Protein AF-A0A409Y3K3-F1 (afdb_monomer)

Solvent-accessible surface area (backbone atoms only — not comparable to full-atom values): 40821 Å² total; per-residue (Å²): 129,83,80,84,53,81,89,72,61,56,69,70,57,53,51,50,50,49,54,48,53,47,65,74,46,50,83,84,56,64,75,72,72,73,74,50,78,88,40,76,75,41,45,64,67,58,54,84,69,38,72,44,53,59,54,38,69,73,40,72,68,48,31,65,56,51,54,76,37,32,88,58,52,40,52,47,70,42,51,42,77,47,84,57,74,94,55,60,61,53,69,55,25,34,58,59,86,58,97,60,80,57,60,25,32,41,40,38,32,43,78,65,89,50,73,89,77,52,61,64,71,54,38,29,51,43,42,48,54,52,47,67,62,42,60,88,49,43,63,40,23,40,29,43,37,36,49,34,56,45,44,71,36,56,80,68,62,56,69,56,46,77,61,40,22,55,57,23,29,35,44,32,45,47,45,74,39,68,68,68,61,70,84,82,50,75,70,48,78,82,48,89,55,52,72,91,82,60,44,43,42,45,42,37,37,43,33,29,24,43,59,52,47,47,56,42,41,48,31,38,80,55,49,44,48,67,64,62,77,29,62,94,76,48,28,35,40,34,38,27,40,29,67,27,37,89,67,81,80,58,20,63,65,54,52,48,58,43,50,35,46,45,79,62,48,32,31,45,36,41,29,46,33,36,53,75,56,81,56,83,91,62,99,80,66,73,66,48,74,55,43,83,54,36,78,56,21,33,42,36,40,29,45,32,37,45,53,38,54,46,38,55,30,64,32,31,37,91,71,76,68,92,34,50,27,43,31,40,36,40,25,50,23,47,48,53,75,46,74,37,57,76,50,32,44,30,36,39,39,33,45,37,46,50,50,82,56,7,55,21,62,45,29,45,35,57,58,49,48,24,37,28,39,36,41,30,47,22,59,18,54,12,40,59,30,40,51,55,56,46,33,72,36,81,84,71,89,86,62,64,90,87,74,78,72,94,62,84,37,35,46,51,49,79,52,76,44,79,46,81,39,81,55,74,49,51,50,73,64,42,51,49,52,27,52,51,45,55,52,50,55,55,50,58,56,48,49,44,90,88,55,87,94,39,56,76,74,46,79,56,77,40,38,40,33,26,50,51,97,46,91,58,35,30,38,42,34,38,25,14,34,41,66,57,96,92,32,64,38,69,54,52,28,81,62,43,11,29,53,44,39,51,38,19,56,52,42,52,66,73,49,42,92,79,49,52,58,30,77,72,47,59,57,51,88,79,47,61,72,90,56,40,82,44,39,94,81,36,69,61,15,34,36,38,25,52,58,54,53,68,51,72,42,35,46,24,38,32,38,30,34,47,70,71,43,35,57,38,29,77,73,70,44,21,45,48,82,42,83,51,78,86,89,75,47,40,49,28,74,46,99,59,71,44,73,48,33,23,45,56,52,61,98,90,59,74,63,44,78,33,31,61,70,55,49,24,70,73,67,34,58,72,57,36,53,53,50,52,53,49,44,52,51,52,48,52,56,49,31,55,52,32,45,77,46,48,25,39,52,34,34,38,45,43,40,40,20,37,35,68,24,94,90,41,70,92,41,73,35,76,27,41,37,88,68,39,83,24,48,89,44,22,42,37,26,54,48,75,86,66,61,63,64,41,90,74,71,52,44,25,62,54,62,59,50,56,45,40,48,73,75,61,61,53,95,86,32,73,33,9,95,84,48,45,81,88,65,33,43,75,73,54,69,69,55,36,50,56,50,40,51,31,45,52,47,52,46,50,44,73,72,108

Foldseek 3Di:
DPPPDPVPDDLVVVLVVVVVVCVVVPLVPDPPPQPCLPDPVSVLPRCVPDPPAVQLVPDVSSVVSVLQPLSRAQEEEAALLDDCVSPLCNLVSQVPPDPDRRAHEYYYEHNDPDPVSDDPVSLLVSLVSSCVSCLVVLLRYQYYEYEYAEQVSWDQCVSSQLSLNANHAYYATDHNAYPDDVVVPPQLLPPAADDPDGAHQNYAEYHHELVSLLSNCSSHPQLLCRHPNHDLPAHAYEYEHDEAEPDDRSHPVNVLVSQLSHQSHQEYEYYNYHYPDAADPDPDAAARLSHQQHAQHAYEYENYEQRSQVNVLVRHDLDRDPREHAEYEYYQYQADQRLRDDAYQEYYYYQHDADQLLVRVLSVQLNYAHQEYEHEQHQNPALNNLVQQLAQDDDDDPDPPLVPFDASAGSHPNHNYYHYYNHDHYDPVSVVVSVVSVVVSVQVLQQDPRLPLWAFPDDDQFWTWTDDPDPFKIKIFGGQWDDDPNFIFPTGQPCLLLLLLLVQVVLCVVCCVLFHAFFDDLPLVPDDPSSVSSCVSGHSRMTMTTDFAWDQKWFKKFQFQEDPNVVVCVVPCDQLNHHHDPPFFHRHGGPAIDTWMWGRDPDPDDTGTHHLVVSCVRRPVVVSVVSNVSSRVSQVVLQVLLVVLQKGFGMFIWIKGWDQDPVHSVDTGIHTYDGPDALAGTWIAGNPPDDTHDDGDTLHCVLVVVVCVVLPDDPQLSCEPVNDHPPGHHDDPVSSVVNNVSSVVSSVSNVD

Organism: NCBI:txid231916

Structure (mmCIF, N/CA/C/O backbone):
data_AF-A0A409Y3K3-F1
#
_entry.id   AF-A0A409Y3K3-F1
#
loop_
_atom_site.group_PDB
_atom_site.id
_atom_site.type_symbol
_atom_site.label_atom_id
_atom_site.label_alt_id
_atom_site.label_comp_id
_atom_site.label_asym_id
_atom_site.label_entity_id
_atom_site.label_seq_id
_atom_site.pdbx_PDB_ins_code
_atom_site.Cartn_x
_atom_site.Cartn_y
_atom_site.Cartn_z
_atom_site.occupancy
_atom_site.B_iso_or_equiv
_atom_site.auth_seq_id
_atom_site.auth_comp_id
_atom_site.auth_asym_id
_atom_site.auth_atom_id
_atom_site.pdbx_PDB_model_num
ATOM 1 N N . MET A 1 1 ? 25.672 -47.780 -44.763 1.00 42.53 1 MET A N 1
ATOM 2 C CA . MET A 1 1 ? 25.012 -46.919 -45.765 1.00 42.53 1 MET A CA 1
ATOM 3 C C . MET A 1 1 ? 25.611 -45.533 -45.629 1.00 42.53 1 MET A C 1
ATOM 5 O O . MET A 1 1 ? 25.751 -45.110 -44.486 1.00 42.53 1 MET A O 1
ATOM 9 N N . PRO A 1 2 ? 26.041 -44.869 -46.715 1.00 44.44 2 PRO A N 1
ATOM 10 C CA . PRO A 1 2 ? 26.467 -43.479 -46.614 1.00 44.44 2 PRO A CA 1
ATOM 11 C C . PRO A 1 2 ? 25.281 -42.668 -46.086 1.00 44.44 2 PRO A C 1
ATOM 13 O O . PRO A 1 2 ? 24.140 -42.919 -46.481 1.00 44.44 2 PRO A O 1
ATOM 16 N N . SER A 1 3 ? 25.534 -41.775 -45.134 1.00 44.09 3 SER A N 1
ATOM 17 C CA . SER A 1 3 ? 24.521 -40.875 -44.597 1.00 44.09 3 SER A CA 1
ATOM 18 C C . SER A 1 3 ? 23.882 -40.118 -45.761 1.00 44.09 3 SER A C 1
ATOM 20 O O . SER A 1 3 ? 24.548 -39.357 -46.461 1.00 44.09 3 SER A O 1
ATOM 22 N N . LEU A 1 4 ? 22.593 -40.364 -46.007 1.00 53.19 4 LEU A N 1
ATOM 23 C CA . LEU A 1 4 ? 21.789 -39.550 -46.912 1.00 53.19 4 LEU A CA 1
ATOM 24 C C . LEU A 1 4 ? 21.756 -38.138 -46.324 1.00 53.19 4 LEU A C 1
ATOM 26 O O . LEU A 1 4 ? 20.989 -37.848 -45.410 1.00 53.19 4 LEU A O 1
ATOM 30 N N . SER A 1 5 ? 22.664 -37.284 -46.789 1.00 63.22 5 SER A N 1
ATOM 31 C CA . SER A 1 5 ? 22.636 -35.865 -46.464 1.00 63.22 5 SER A CA 1
ATOM 32 C C . SER A 1 5 ? 21.425 -35.252 -47.154 1.00 63.22 5 SER A C 1
ATOM 34 O O . SER A 1 5 ? 21.192 -35.520 -48.336 1.00 63.22 5 SER A O 1
ATOM 36 N N . LEU A 1 6 ? 20.683 -34.421 -46.415 1.00 64.62 6 LEU A N 1
ATOM 37 C CA . LEU A 1 6 ? 19.467 -33.746 -46.875 1.00 64.62 6 LEU A CA 1
ATOM 38 C C . LEU A 1 6 ? 19.661 -33.053 -48.235 1.00 64.62 6 LEU A C 1
ATOM 40 O O . LEU A 1 6 ? 18.722 -32.967 -49.006 1.00 64.62 6 LEU A O 1
ATOM 44 N N . ASN A 1 7 ? 20.890 -32.630 -48.549 1.00 65.75 7 ASN A N 1
ATOM 45 C CA . ASN A 1 7 ? 21.265 -31.944 -49.787 1.00 65.75 7 ASN A CA 1
ATOM 46 C C . ASN A 1 7 ? 21.254 -32.825 -51.054 1.00 65.75 7 ASN A C 1
ATOM 48 O O . ASN A 1 7 ? 21.483 -32.303 -52.140 1.00 65.75 7 ASN A O 1
ATOM 52 N N . HIS A 1 8 ? 21.047 -34.142 -50.934 1.00 73.75 8 HIS A N 1
ATOM 53 C CA . HIS A 1 8 ? 21.027 -35.079 -52.069 1.00 73.75 8 HIS A CA 1
ATOM 54 C C . HIS A 1 8 ? 19.614 -35.545 -52.449 1.00 73.75 8 HIS A C 1
ATOM 56 O O . HIS A 1 8 ? 19.475 -36.412 -53.314 1.00 73.75 8 HIS A O 1
ATOM 62 N N . LEU A 1 9 ? 18.569 -35.031 -51.790 1.00 77.94 9 LEU A N 1
ATOM 63 C CA . LEU A 1 9 ? 17.196 -35.357 -52.163 1.00 77.94 9 LEU A CA 1
ATOM 64 C C . LEU A 1 9 ? 16.811 -34.623 -53.468 1.00 77.94 9 LEU A C 1
ATOM 66 O O . LEU A 1 9 ? 17.315 -33.530 -53.728 1.00 77.94 9 LEU A O 1
ATOM 70 N N . PRO A 1 10 ? 15.920 -35.193 -54.302 1.00 82.81 10 PRO A N 1
ATOM 71 C CA . PRO A 1 10 ? 15.395 -34.503 -55.480 1.00 82.81 10 PRO A CA 1
ATOM 72 C C . PRO A 1 10 ? 14.649 -33.215 -55.109 1.00 82.81 10 PRO A C 1
ATOM 74 O O . PRO A 1 10 ? 13.997 -33.150 -54.062 1.00 82.81 10 PRO A O 1
ATOM 77 N N . THR A 1 11 ? 14.693 -32.209 -55.983 1.00 81.19 11 THR A N 1
ATOM 78 C CA . THR A 1 11 ? 14.026 -30.910 -55.791 1.00 81.19 11 THR A CA 1
ATOM 79 C C . THR A 1 11 ? 12.529 -31.057 -55.513 1.00 81.19 11 THR A C 1
ATOM 81 O O . THR A 1 11 ? 11.990 -30.347 -54.667 1.00 81.19 11 THR A O 1
ATOM 84 N N . GLU A 1 12 ? 11.863 -32.021 -56.151 1.00 82.88 12 GLU A N 1
ATOM 85 C CA . GLU A 1 12 ? 10.442 -32.314 -55.943 1.00 82.88 12 GLU A CA 1
ATOM 86 C C . GLU A 1 12 ? 10.166 -32.771 -54.508 1.00 82.88 12 GLU A C 1
ATOM 88 O O . GLU A 1 12 ? 9.163 -32.388 -53.911 1.00 82.88 12 GLU A O 1
ATOM 93 N N . LEU A 1 13 ? 11.075 -33.554 -53.920 1.00 82.38 13 LEU A N 1
ATOM 94 C CA . LEU A 1 13 ? 10.933 -34.016 -52.544 1.00 82.38 13 LEU A CA 1
ATOM 95 C C . LEU A 1 13 ? 11.189 -32.878 -51.549 1.00 82.38 13 LEU A C 1
ATOM 97 O O . LEU A 1 13 ? 10.484 -32.785 -50.549 1.00 82.38 13 LEU A O 1
ATOM 101 N N . HIS A 1 14 ? 12.133 -31.979 -51.837 1.00 81.94 14 HIS A N 1
ATOM 102 C CA . HIS A 1 14 ? 12.327 -30.757 -51.050 1.00 81.94 14 HIS A CA 1
ATOM 103 C C . HIS A 1 14 ? 11.099 -29.837 -51.086 1.00 81.94 14 HIS A C 1
ATOM 105 O O . HIS A 1 14 ? 10.678 -29.352 -50.037 1.00 81.94 14 HIS A O 1
ATOM 111 N N . ALA A 1 15 ? 10.490 -29.646 -52.260 1.00 80.19 15 ALA A N 1
ATOM 112 C CA . ALA A 1 15 ? 9.251 -28.882 -52.405 1.00 80.19 15 ALA A CA 1
ATOM 113 C C . ALA A 1 15 ? 8.093 -29.522 -51.620 1.00 80.19 15 ALA A C 1
ATOM 115 O O . ALA A 1 15 ? 7.385 -28.828 -50.898 1.00 80.19 15 ALA A O 1
ATOM 116 N N . LEU A 1 16 ? 7.952 -30.852 -51.669 1.00 81.56 16 LEU A N 1
ATOM 117 C CA . LEU A 1 16 ? 6.947 -31.574 -50.881 1.00 81.56 16 LEU A CA 1
ATOM 118 C C . LEU A 1 16 ? 7.187 -31.469 -49.369 1.00 81.56 16 LEU A C 1
ATOM 120 O O . LEU A 1 16 ? 6.228 -31.349 -48.612 1.00 81.56 16 LEU A O 1
ATOM 124 N N . ILE A 1 17 ? 8.446 -31.499 -48.914 1.00 79.44 17 ILE A N 1
ATOM 125 C CA . ILE A 1 17 ? 8.792 -31.273 -47.501 1.00 79.44 17 ILE A CA 1
ATOM 126 C C . ILE A 1 17 ? 8.396 -29.853 -47.089 1.00 79.44 17 ILE A C 1
ATOM 128 O O . ILE A 1 17 ? 7.808 -29.678 -46.025 1.00 79.44 17 ILE A O 1
ATOM 132 N N . LEU A 1 18 ? 8.682 -28.853 -47.927 1.00 78.19 18 LEU A N 1
ATOM 133 C CA . LEU A 1 18 ? 8.291 -27.467 -47.682 1.00 78.19 18 LEU A CA 1
ATOM 134 C C . LEU A 1 18 ? 6.769 -27.326 -47.584 1.00 78.19 18 LEU A C 1
ATOM 136 O O . LEU A 1 18 ? 6.269 -26.826 -46.581 1.00 78.19 18 LEU A O 1
ATOM 140 N N . ASP A 1 19 ? 6.035 -27.827 -48.577 1.00 75.62 19 ASP A N 1
ATOM 141 C CA . ASP A 1 19 ? 4.573 -27.782 -48.610 1.00 75.62 19 ASP A CA 1
ATOM 142 C C . ASP A 1 19 ? 3.967 -28.539 -47.412 1.00 75.62 19 ASP A C 1
ATOM 144 O O . ASP A 1 19 ? 2.992 -28.086 -46.815 1.00 75.62 19 ASP A O 1
ATOM 148 N N . PHE A 1 20 ? 4.573 -29.656 -46.989 1.00 75.38 20 PHE A N 1
ATOM 149 C CA . PHE A 1 20 ? 4.175 -30.383 -45.782 1.00 75.38 20 PHE A CA 1
ATOM 150 C C . PHE A 1 20 ? 4.400 -29.555 -44.511 1.00 75.38 20 PHE A C 1
ATOM 152 O O . PHE A 1 20 ? 3.486 -29.448 -43.688 1.00 75.38 20 PHE A O 1
ATOM 159 N N . LEU A 1 21 ? 5.575 -28.937 -44.356 1.00 70.12 21 LEU A N 1
ATOM 160 C CA . LEU A 1 21 ? 5.885 -28.068 -43.219 1.00 70.12 21 LEU A CA 1
ATOM 161 C C . LEU A 1 21 ? 4.914 -26.885 -43.159 1.00 70.12 21 LEU A C 1
ATOM 163 O O . LEU A 1 21 ? 4.359 -26.624 -42.090 1.00 70.12 21 LEU A O 1
ATOM 167 N N . LEU A 1 22 ? 4.632 -26.251 -44.300 1.00 67.94 22 LEU A N 1
ATOM 168 C CA . LEU A 1 22 ? 3.645 -25.176 -44.443 1.00 67.94 22 LEU A CA 1
ATOM 169 C C . LEU A 1 22 ? 2.212 -25.661 -44.171 1.00 67.94 22 LEU A C 1
ATOM 171 O O . LEU A 1 22 ? 1.429 -24.960 -43.545 1.00 67.94 22 LEU A O 1
ATOM 175 N N . SER A 1 23 ? 1.848 -26.887 -44.556 1.00 65.44 23 SER A N 1
ATOM 176 C CA . SER A 1 23 ? 0.522 -27.449 -44.250 1.00 65.44 23 SER A CA 1
ATOM 177 C C . SER A 1 23 ? 0.335 -27.764 -42.759 1.00 65.44 23 SER A C 1
ATOM 179 O O . SER A 1 23 ? -0.767 -27.632 -42.222 1.00 65.44 23 SER A O 1
ATOM 181 N N . CYS A 1 24 ? 1.419 -28.133 -42.066 1.00 58.91 24 CYS A N 1
ATOM 182 C CA . CYS A 1 24 ? 1.435 -28.348 -40.619 1.00 58.91 24 CYS A CA 1
ATOM 183 C C . CYS A 1 24 ? 1.447 -27.019 -39.844 1.00 58.91 24 CYS A C 1
ATOM 185 O O . CYS A 1 24 ? 0.931 -26.937 -38.725 1.00 58.91 24 CYS A O 1
ATOM 187 N N . SER A 1 25 ? 2.006 -25.965 -40.441 1.00 55.31 25 SER A N 1
ATOM 188 C CA . SER A 1 25 ? 2.008 -24.604 -39.911 1.00 55.31 25 SER A CA 1
ATOM 189 C C . SER A 1 25 ? 0.880 -23.796 -40.550 1.00 55.31 25 SER A C 1
ATOM 191 O O . SER A 1 25 ? 1.074 -23.091 -41.521 1.00 55.31 25 SER A O 1
ATOM 193 N N . ASN A 1 26 ? -0.334 -23.917 -39.995 1.00 45.22 26 ASN A N 1
ATOM 194 C CA . ASN A 1 26 ? -1.545 -23.222 -40.458 1.00 45.22 26 ASN A CA 1
ATOM 195 C C . ASN A 1 26 ? -1.229 -21.801 -40.994 1.00 45.22 26 ASN A C 1
ATOM 197 O O . ASN A 1 26 ? -0.916 -20.940 -40.179 1.00 45.22 26 ASN A O 1
ATOM 201 N N . PRO A 1 27 ? -1.342 -21.514 -42.303 1.00 43.38 27 PRO A N 1
ATOM 202 C CA . PRO A 1 27 ? -0.919 -20.231 -42.883 1.00 43.38 27 PRO A CA 1
ATOM 203 C C . PRO A 1 27 ? -1.756 -19.034 -42.395 1.00 43.38 27 PRO A C 1
ATOM 205 O O . PRO A 1 27 ? -1.387 -17.882 -42.595 1.00 43.38 27 PRO A O 1
ATOM 208 N N . ARG A 1 28 ? -2.883 -19.287 -41.704 1.00 39.78 28 ARG A N 1
ATOM 209 C CA . ARG A 1 28 ? -3.653 -18.268 -40.963 1.00 39.78 28 ARG A CA 1
ATOM 210 C C . ARG A 1 28 ? -3.208 -18.076 -39.513 1.00 39.78 28 ARG A C 1
ATOM 212 O O . ARG A 1 28 ? -3.584 -17.081 -38.893 1.00 39.78 28 ARG A O 1
ATOM 219 N N . ARG A 1 29 ? -2.423 -18.993 -38.940 1.00 41.34 29 ARG A N 1
ATOM 220 C CA . ARG A 1 29 ? -1.606 -18.667 -37.770 1.00 41.34 29 ARG A CA 1
ATOM 221 C C . ARG A 1 29 ? -0.485 -17.796 -38.311 1.00 41.34 29 ARG A C 1
ATOM 223 O O . ARG A 1 29 ? 0.506 -18.321 -38.803 1.00 41.34 29 ARG A O 1
ATOM 230 N N . LYS A 1 30 ? -0.657 -16.474 -38.196 1.00 40.06 30 LYS A N 1
ATOM 231 C CA . LYS A 1 30 ? 0.473 -15.540 -38.141 1.00 40.06 30 LYS A CA 1
ATOM 232 C C . LYS A 1 30 ? 1.592 -16.261 -37.388 1.00 40.06 30 LYS A C 1
ATOM 234 O O . LYS A 1 30 ? 1.316 -16.753 -36.282 1.00 40.06 30 LYS A O 1
ATOM 239 N N . ALA A 1 31 ? 2.782 -16.403 -37.984 1.00 40.97 31 ALA A N 1
ATOM 240 C CA . ALA A 1 31 ? 3.971 -16.743 -37.211 1.00 40.97 31 ALA A CA 1
ATOM 241 C C . ALA A 1 31 ? 3.870 -15.920 -35.925 1.00 40.97 31 ALA A C 1
ATOM 243 O O . ALA A 1 31 ? 3.557 -14.726 -35.996 1.00 40.97 31 ALA A O 1
ATOM 244 N N . ARG A 1 32 ? 3.903 -16.586 -34.759 1.00 37.34 32 ARG A N 1
ATOM 245 C CA . ARG A 1 32 ? 3.738 -15.866 -33.492 1.00 37.34 32 ARG A CA 1
ATOM 246 C C . ARG A 1 32 ? 4.711 -14.684 -33.562 1.00 37.34 32 ARG A C 1
ATOM 248 O O . ARG A 1 32 ? 5.857 -14.936 -33.940 1.00 37.34 32 ARG A O 1
ATOM 255 N N . PRO A 1 33 ? 4.272 -13.443 -33.268 1.00 41.94 33 PRO A N 1
ATOM 256 C CA . PRO A 1 33 ? 5.201 -12.326 -33.143 1.00 41.94 33 PRO A CA 1
ATOM 257 C C . PRO A 1 33 ? 6.388 -12.821 -32.326 1.00 41.94 33 PRO A C 1
ATOM 259 O O . PRO A 1 33 ? 6.156 -13.546 -31.348 1.00 41.94 33 PRO A O 1
ATOM 262 N N . ILE A 1 34 ? 7.620 -12.530 -32.753 1.00 46.00 34 ILE A N 1
ATOM 263 C CA . ILE A 1 34 ? 8.799 -12.953 -31.993 1.00 46.00 34 ILE A CA 1
ATOM 264 C C . ILE A 1 34 ? 8.585 -12.435 -30.567 1.00 46.00 34 ILE A C 1
ATOM 266 O O . ILE A 1 34 ? 8.429 -11.233 -30.342 1.00 46.00 34 ILE A O 1
ATOM 270 N N . VAL A 1 35 ? 8.415 -13.365 -29.625 1.00 34.09 35 VAL A N 1
ATOM 271 C CA . VAL A 1 35 ? 8.079 -13.035 -28.240 1.00 34.09 35 VAL A CA 1
ATOM 272 C C . VAL A 1 35 ? 9.281 -12.281 -27.677 1.00 34.09 35 VAL A C 1
ATOM 274 O O . VAL A 1 35 ? 10.381 -12.824 -27.706 1.00 34.09 35 VAL A O 1
ATOM 277 N N . GLY A 1 36 ? 9.078 -11.046 -27.208 1.00 42.09 36 GLY A N 1
ATOM 278 C CA . GLY A 1 36 ? 10.137 -10.274 -26.545 1.00 42.09 36 GLY A CA 1
ATOM 279 C C . GLY A 1 36 ? 11.054 -9.449 -27.455 1.00 42.09 36 GLY A C 1
ATOM 280 O O . GLY A 1 36 ? 12.228 -9.288 -27.133 1.00 42.09 36 GLY A O 1
ATOM 281 N N . PHE A 1 37 ? 10.536 -8.896 -28.561 1.00 43.69 37 PHE A N 1
ATOM 282 C CA . PHE A 1 37 ? 11.278 -8.043 -29.517 1.00 43.69 37 PHE A CA 1
ATOM 283 C C . PHE A 1 37 ? 12.091 -6.888 -28.882 1.00 43.69 37 PHE A C 1
ATOM 285 O O . PHE A 1 37 ? 13.056 -6.414 -29.471 1.00 43.69 37 PHE A O 1
ATOM 292 N N . THR A 1 38 ? 11.748 -6.470 -27.662 1.00 43.38 38 THR A N 1
ATOM 293 C CA . THR A 1 38 ? 12.302 -5.288 -26.984 1.00 43.38 38 THR A CA 1
ATOM 294 C C . THR A 1 38 ? 13.442 -5.599 -26.000 1.00 43.38 38 THR A C 1
ATOM 296 O O . THR A 1 38 ? 14.161 -4.689 -25.565 1.00 43.38 38 THR A O 1
ATOM 299 N N . HIS A 1 39 ? 13.657 -6.877 -25.651 1.00 48.59 39 HIS A N 1
ATOM 300 C CA . HIS A 1 39 ? 14.691 -7.304 -24.703 1.00 48.59 39 HIS A CA 1
ATOM 301 C C . HIS A 1 39 ? 15.810 -8.081 -25.416 1.00 48.59 39 HIS A C 1
ATOM 303 O O . HIS A 1 39 ? 15.656 -9.241 -25.791 1.00 48.59 39 HIS A O 1
ATOM 309 N N . ARG A 1 40 ? 16.985 -7.450 -25.533 1.00 53.19 40 ARG A N 1
ATOM 310 C CA . ARG A 1 40 ? 18.200 -7.934 -26.227 1.00 53.19 40 ARG A CA 1
ATOM 311 C C . ARG A 1 40 ? 18.575 -9.413 -25.986 1.00 53.19 40 ARG A C 1
ATOM 313 O O . ARG A 1 40 ? 19.065 -10.083 -26.890 1.00 53.19 40 ARG A O 1
ATOM 320 N N . SER A 1 41 ? 18.326 -9.964 -24.793 1.00 46.88 41 SER A N 1
ATOM 321 C CA . SER A 1 41 ? 18.582 -11.386 -24.478 1.00 46.88 41 SER A CA 1
ATOM 322 C C . SER A 1 41 ? 17.590 -12.362 -25.132 1.00 46.88 41 SER A C 1
ATOM 324 O O . SER A 1 41 ? 17.944 -13.499 -25.453 1.00 46.88 41 SER A O 1
ATOM 326 N N . GLU A 1 42 ? 16.345 -11.936 -25.339 1.00 48.25 42 GLU A N 1
ATOM 327 C CA . GLU A 1 42 ? 15.283 -12.736 -25.964 1.00 48.25 42 GLU A CA 1
ATOM 328 C C . GLU A 1 42 ? 15.341 -12.643 -27.497 1.00 48.25 42 GLU A C 1
ATOM 330 O O . GLU A 1 42 ? 15.137 -13.651 -28.182 1.00 48.25 42 GLU A O 1
ATOM 335 N N . VAL A 1 43 ? 15.750 -11.482 -28.032 1.00 55.84 43 VAL A N 1
ATOM 336 C CA . VAL A 1 43 ? 16.008 -11.275 -29.471 1.00 55.84 43 VAL A CA 1
ATOM 337 C C . VAL A 1 43 ? 17.060 -12.263 -29.981 1.00 55.84 43 VAL A C 1
ATOM 339 O O . VAL A 1 43 ? 16.847 -12.933 -30.986 1.00 55.84 43 VAL A O 1
ATOM 342 N N . ARG A 1 44 ? 18.175 -12.449 -29.266 1.00 54.38 44 ARG A N 1
ATOM 343 C CA . ARG A 1 44 ? 19.259 -13.354 -29.701 1.00 54.38 44 ARG A CA 1
ATOM 344 C C . ARG A 1 44 ? 18.920 -14.846 -29.581 1.00 54.38 44 ARG A C 1
ATOM 346 O O . ARG A 1 44 ? 19.353 -15.646 -30.405 1.00 54.38 44 ARG A O 1
ATOM 353 N N . SER A 1 45 ? 18.145 -15.241 -28.569 1.00 50.75 45 SER A N 1
ATOM 354 C CA . SER A 1 45 ? 17.860 -16.660 -28.290 1.00 50.75 45 SER A CA 1
ATOM 355 C C . SER A 1 45 ? 16.750 -17.251 -29.167 1.00 50.75 45 SER A C 1
ATOM 357 O O . SER A 1 45 ? 16.821 -18.424 -29.530 1.00 50.75 45 SER A O 1
ATOM 359 N N . SER A 1 46 ? 15.753 -16.455 -29.559 1.00 53.56 46 SER A N 1
ATOM 360 C CA . SER A 1 46 ? 14.616 -16.907 -30.378 1.00 53.56 46 SER A CA 1
ATOM 361 C C . SER A 1 46 ? 14.897 -16.909 -31.892 1.00 53.56 46 SER A C 1
ATOM 363 O O . SER A 1 46 ? 14.360 -17.742 -32.628 1.00 53.56 46 SER A O 1
ATOM 365 N N . THR A 1 47 ? 15.779 -16.029 -32.372 1.00 58.62 47 THR A N 1
ATOM 366 C CA . THR A 1 47 ? 15.996 -15.746 -33.808 1.00 58.62 47 THR A CA 1
ATOM 367 C C . THR A 1 47 ? 16.864 -16.769 -34.532 1.00 58.62 47 THR A C 1
ATOM 369 O O . THR A 1 47 ? 16.642 -17.024 -35.716 1.00 58.62 47 THR A O 1
ATOM 372 N N . SER A 1 48 ? 17.747 -17.465 -33.808 1.00 53.34 48 SER A N 1
ATOM 373 C CA . SER A 1 48 ? 18.511 -18.623 -34.303 1.00 53.34 48 SER A CA 1
ATOM 374 C C . SER A 1 48 ? 17.636 -19.809 -34.737 1.00 53.34 48 SER A C 1
ATOM 376 O O . SER A 1 48 ? 18.149 -20.776 -35.295 1.00 53.34 48 SER A O 1
ATOM 378 N N . SER A 1 49 ? 16.314 -19.741 -34.532 1.00 58.03 49 SER A N 1
ATOM 379 C CA . SER A 1 49 ? 15.328 -20.741 -34.960 1.00 58.03 49 SER A CA 1
ATOM 380 C C . SER A 1 49 ? 14.351 -20.245 -36.039 1.00 58.03 49 SER A C 1
ATOM 382 O O . SER A 1 49 ? 13.457 -20.992 -36.438 1.00 58.03 49 SER A O 1
ATOM 384 N N . SER A 1 50 ? 14.522 -19.015 -36.547 1.00 65.62 50 SER A N 1
ATOM 385 C CA . SER A 1 50 ? 13.557 -18.392 -37.456 1.00 65.62 50 SER A CA 1
ATOM 386 C C . SER A 1 50 ? 13.546 -19.048 -38.843 1.00 65.62 50 SER A C 1
ATOM 388 O O . SER A 1 50 ? 14.532 -19.052 -39.587 1.00 65.62 50 SER A O 1
ATOM 390 N N . PHE A 1 51 ? 12.399 -19.617 -39.196 1.00 65.75 51 PHE A N 1
ATOM 391 C CA . PHE A 1 51 ? 12.055 -19.993 -40.562 1.00 65.75 51 PHE A CA 1
ATOM 392 C C . PHE A 1 51 ? 11.405 -18.777 -41.244 1.00 65.75 51 PHE A C 1
ATOM 394 O O . PHE A 1 51 ? 10.561 -18.148 -40.609 1.00 65.75 51 PHE A O 1
ATOM 401 N N . PRO A 1 52 ? 11.731 -18.443 -42.508 1.00 72.31 52 PRO A N 1
ATOM 402 C CA . PRO A 1 52 ? 12.528 -19.200 -43.486 1.00 72.31 52 PRO A CA 1
ATOM 403 C C . PRO A 1 52 ? 14.043 -18.919 -43.479 1.00 72.31 52 PRO A C 1
ATOM 405 O O . PRO A 1 52 ? 14.766 -19.598 -44.209 1.00 72.31 52 PRO A O 1
ATOM 408 N N . TYR A 1 53 ? 14.541 -17.981 -42.662 1.00 76.00 53 TYR A N 1
ATOM 409 C CA . TYR A 1 53 ? 15.956 -17.564 -42.633 1.00 76.00 53 TYR A CA 1
ATOM 410 C C . TYR A 1 53 ? 16.934 -18.749 -42.574 1.00 76.00 53 TYR A C 1
ATOM 412 O O . TYR A 1 53 ? 17.749 -18.940 -43.479 1.00 76.00 53 TYR A O 1
ATOM 420 N N . ASN A 1 54 ? 16.791 -19.615 -41.569 1.00 75.81 54 ASN A N 1
ATOM 421 C CA . ASN A 1 54 ? 17.671 -20.773 -41.410 1.00 75.81 54 ASN A CA 1
ATOM 422 C C . ASN A 1 54 ? 17.571 -21.767 -42.569 1.00 75.81 54 ASN A C 1
ATOM 424 O O . ASN A 1 54 ? 18.578 -22.343 -42.973 1.00 75.81 54 ASN A O 1
ATOM 428 N N . ALA A 1 55 ? 16.367 -21.973 -43.111 1.00 76.38 55 ALA A N 1
ATOM 429 C CA . ALA A 1 55 ? 16.151 -22.896 -44.220 1.00 76.38 55 ALA A CA 1
ATOM 430 C C . ALA A 1 55 ? 16.856 -22.396 -45.489 1.00 76.38 55 ALA A C 1
ATOM 432 O O . ALA A 1 55 ? 17.557 -23.168 -46.144 1.00 76.38 55 ALA A O 1
ATOM 433 N N . ALA A 1 56 ? 16.750 -21.101 -45.790 1.00 79.19 56 ALA A N 1
ATOM 434 C CA . ALA A 1 56 ? 17.418 -20.486 -46.933 1.00 79.19 56 ALA A CA 1
ATOM 435 C C . ALA A 1 56 ? 18.953 -20.461 -46.795 1.00 79.19 56 ALA A C 1
ATOM 437 O O . ALA A 1 56 ? 19.654 -20.526 -47.805 1.00 79.19 56 ALA A O 1
ATOM 438 N N . LEU A 1 57 ? 19.489 -20.430 -45.568 1.00 78.56 57 LEU A N 1
ATOM 439 C CA . LEU A 1 57 ? 20.934 -20.512 -45.317 1.00 78.56 57 LEU A CA 1
ATOM 440 C C . LEU A 1 57 ? 21.524 -21.923 -45.446 1.00 78.56 57 LEU A C 1
ATOM 442 O O . LEU A 1 57 ? 22.742 -22.057 -45.542 1.00 78.56 57 LEU A O 1
ATOM 446 N N . THR A 1 58 ? 20.701 -22.979 -45.483 1.00 80.31 58 THR A N 1
ATOM 447 C CA . THR A 1 58 ? 21.213 -24.360 -45.562 1.00 80.31 58 THR A CA 1
ATOM 448 C C . THR A 1 58 ? 21.992 -24.634 -46.849 1.00 80.31 58 THR A C 1
ATOM 450 O O . THR A 1 58 ? 23.079 -25.212 -46.811 1.00 80.31 58 THR A O 1
ATOM 453 N N . CYS A 1 59 ? 21.436 -24.251 -48.001 1.00 83.25 59 CYS A N 1
ATOM 454 C CA . CYS A 1 59 ? 22.066 -24.382 -49.308 1.00 83.25 59 CYS A CA 1
ATOM 455 C C . CYS A 1 59 ? 21.309 -23.578 -50.375 1.00 83.25 59 CYS A C 1
ATOM 457 O O . CYS A 1 59 ? 20.166 -23.158 -50.192 1.00 83.25 59 CYS A O 1
ATOM 459 N N . LYS A 1 60 ? 21.936 -23.430 -51.550 1.00 85.19 60 LYS A N 1
ATOM 460 C CA . LYS A 1 60 ? 21.334 -22.752 -52.706 1.00 85.19 60 LYS A CA 1
ATOM 461 C C . LYS A 1 60 ? 19.977 -23.352 -53.111 1.00 85.19 60 LYS A C 1
ATOM 463 O O . LYS A 1 60 ? 19.082 -22.591 -53.444 1.00 85.19 60 LYS A O 1
ATOM 468 N N . LEU A 1 61 ? 19.810 -24.677 -53.040 1.00 85.38 61 LEU A N 1
ATOM 469 C CA . LEU A 1 61 ? 18.565 -25.351 -53.434 1.00 85.38 61 LEU A CA 1
ATOM 470 C C . LEU A 1 61 ? 17.363 -24.880 -52.603 1.00 85.38 61 LEU A C 1
ATOM 472 O O . LEU A 1 61 ? 16.334 -24.524 -53.167 1.00 85.38 61 LEU A O 1
ATOM 476 N N . TRP A 1 62 ? 17.493 -24.840 -51.275 1.00 85.62 62 TRP A N 1
ATOM 477 C CA . TRP A 1 62 ? 16.414 -24.380 -50.396 1.00 85.62 62 TRP A CA 1
ATOM 478 C C . TRP A 1 62 ? 16.099 -22.900 -50.581 1.00 85.62 62 TRP A C 1
ATOM 480 O O . TRP A 1 62 ? 14.930 -22.522 -50.585 1.00 85.62 62 TRP A O 1
ATOM 490 N N . ARG A 1 63 ? 17.121 -22.068 -50.795 1.00 87.81 63 ARG A N 1
ATOM 491 C CA . ARG A 1 63 ? 16.921 -20.657 -51.126 1.00 87.81 63 ARG A CA 1
ATOM 492 C C . ARG A 1 63 ? 16.163 -20.474 -52.443 1.00 87.81 63 ARG A C 1
ATOM 494 O O . ARG A 1 63 ? 15.220 -19.696 -52.476 1.00 87.81 63 ARG A O 1
ATOM 501 N N . ASP A 1 64 ? 16.544 -21.195 -53.496 1.00 86.81 64 ASP A N 1
ATOM 502 C CA . ASP A 1 64 ? 15.908 -21.101 -54.819 1.00 86.81 64 ASP A CA 1
ATOM 503 C C . ASP A 1 64 ? 14.456 -21.636 -54.805 1.00 86.81 64 ASP A C 1
ATOM 505 O O . ASP A 1 64 ? 13.627 -21.217 -55.614 1.00 86.81 64 ASP A O 1
ATOM 509 N N . LEU A 1 65 ? 14.129 -22.554 -53.884 1.00 86.19 65 LEU A N 1
ATOM 510 C CA . LEU A 1 65 ? 12.752 -23.000 -53.632 1.00 86.19 65 LEU A CA 1
ATOM 511 C C . LEU A 1 65 ? 11.942 -21.941 -52.874 1.00 86.19 65 LEU A C 1
ATOM 513 O O . LEU A 1 65 ? 10.806 -21.650 -53.241 1.00 86.19 65 LEU A O 1
ATOM 517 N N . LEU A 1 66 ? 12.524 -21.354 -51.825 1.00 85.94 66 LEU A N 1
ATOM 518 C CA . LEU A 1 66 ? 11.868 -20.337 -51.001 1.00 85.94 66 LEU A CA 1
ATOM 519 C C . LEU A 1 66 ? 11.701 -18.997 -51.727 1.00 85.94 66 LEU A C 1
ATOM 521 O O . LEU A 1 66 ? 10.761 -18.268 -51.425 1.00 85.94 66 LEU A O 1
ATOM 525 N N . SER A 1 67 ? 12.561 -18.659 -52.691 1.00 86.44 67 SER A N 1
ATOM 526 C CA . SER A 1 67 ? 12.430 -17.428 -53.486 1.00 86.44 67 SER A CA 1
ATOM 527 C C . SER A 1 67 ? 11.167 -17.397 -54.352 1.00 86.44 67 SER A C 1
ATOM 529 O O . SER A 1 67 ? 10.696 -16.324 -54.710 1.00 86.44 67 SER A O 1
ATOM 531 N N . GLN A 1 68 ? 10.582 -18.562 -54.643 1.00 84.44 68 GLN A N 1
ATOM 532 C CA . GLN A 1 68 ? 9.332 -18.710 -55.396 1.00 84.44 68 GLN A CA 1
ATOM 533 C C . GLN A 1 68 ? 8.087 -18.755 -54.492 1.00 84.44 68 GLN A C 1
ATOM 535 O O . GLN A 1 68 ? 6.985 -19.007 -54.979 1.00 84.44 68 GLN A O 1
ATOM 540 N N . ARG A 1 69 ? 8.249 -18.549 -53.177 1.00 82.50 69 ARG A N 1
ATOM 541 C CA . ARG A 1 69 ? 7.184 -18.624 -52.162 1.00 82.50 69 ARG A CA 1
ATOM 542 C C . ARG A 1 69 ? 7.143 -17.340 -51.315 1.00 82.50 69 ARG A C 1
ATOM 544 O O . ARG A 1 69 ? 7.580 -17.361 -50.160 1.00 82.50 69 ARG A O 1
ATOM 551 N N . PRO A 1 70 ? 6.654 -16.213 -51.863 1.00 79.25 70 PRO A N 1
ATOM 552 C CA . PRO A 1 70 ? 6.588 -14.926 -51.163 1.00 79.25 70 PRO A CA 1
ATOM 553 C C . PRO A 1 70 ? 5.927 -15.009 -49.780 1.00 79.25 70 PRO A C 1
ATOM 555 O O . PRO A 1 70 ? 6.376 -14.367 -48.834 1.00 79.25 70 PRO A O 1
ATOM 558 N N . GLU A 1 71 ? 4.900 -15.850 -49.636 1.00 77.50 71 GLU A N 1
ATOM 559 C CA . GLU A 1 71 ? 4.138 -16.075 -48.404 1.00 77.50 71 GLU A CA 1
ATOM 560 C C . GLU A 1 71 ? 4.971 -16.623 -47.237 1.00 77.50 71 GLU A C 1
ATOM 562 O O . GLU A 1 71 ? 4.553 -16.520 -46.085 1.00 77.50 71 GLU A O 1
ATOM 567 N N . CYS A 1 72 ? 6.153 -17.185 -47.510 1.00 78.75 72 CYS A N 1
ATOM 568 C CA . CYS A 1 72 ? 7.071 -17.645 -46.470 1.00 78.75 72 CYS A CA 1
ATOM 569 C C . CYS A 1 72 ? 7.856 -16.492 -45.828 1.00 78.75 72 CYS A C 1
ATOM 571 O O . CYS A 1 72 ? 8.378 -16.655 -44.731 1.00 78.75 72 CYS A O 1
ATOM 573 N N . TRP A 1 73 ? 7.952 -15.334 -46.483 1.00 82.06 73 TRP A N 1
ATOM 574 C CA . TRP A 1 73 ? 8.870 -14.251 -46.123 1.00 82.06 73 TRP A CA 1
ATOM 575 C C . TRP A 1 73 ? 8.183 -13.095 -45.380 1.00 82.06 73 TRP A C 1
ATOM 577 O O . TRP A 1 73 ? 8.431 -11.925 -45.655 1.00 82.06 73 TRP A O 1
ATOM 587 N N . THR A 1 74 ? 7.320 -13.407 -44.412 1.00 79.75 74 THR A N 1
ATOM 588 C CA . THR A 1 74 ? 6.667 -12.390 -43.561 1.00 79.75 74 THR A CA 1
ATOM 589 C C . THR A 1 74 ? 7.570 -11.875 -42.437 1.00 79.75 74 THR A C 1
ATOM 591 O O . THR A 1 74 ? 7.326 -10.804 -41.891 1.00 79.75 74 THR A O 1
ATOM 594 N N . GLN A 1 75 ? 8.601 -12.638 -42.069 1.00 81.44 75 GLN A N 1
ATOM 595 C CA . GLN A 1 75 ? 9.622 -12.262 -41.090 1.00 81.44 75 GLN A CA 1
ATOM 596 C C . GLN A 1 75 ? 10.996 -12.477 -41.720 1.00 81.44 75 GLN A C 1
ATOM 598 O O . GLN A 1 75 ? 11.316 -13.579 -42.171 1.00 81.44 75 GLN A O 1
ATOM 603 N N . VAL A 1 76 ? 11.799 -11.420 -41.764 1.00 83.88 76 VAL A N 1
ATOM 604 C CA . VAL A 1 76 ? 13.120 -11.421 -42.389 1.00 83.88 76 VAL A CA 1
ATOM 605 C C . VAL A 1 76 ? 14.150 -11.030 -41.342 1.00 83.88 76 VAL A C 1
ATOM 607 O O . VAL A 1 76 ? 14.058 -9.962 -40.742 1.00 83.88 76 VAL A O 1
ATOM 610 N N . ALA A 1 77 ? 15.133 -11.900 -41.129 1.00 85.56 77 ALA A N 1
ATOM 611 C CA . ALA A 1 77 ? 16.235 -11.664 -40.209 1.00 85.56 77 ALA A CA 1
ATOM 612 C C . ALA A 1 77 ? 17.561 -11.597 -40.977 1.00 85.56 77 ALA A C 1
ATOM 614 O O . ALA A 1 77 ? 17.746 -12.334 -41.944 1.00 85.56 77 ALA A O 1
ATOM 615 N N . PHE A 1 78 ? 18.485 -10.748 -40.537 1.00 88.12 78 PHE A N 1
ATOM 616 C CA . PHE A 1 78 ? 19.851 -10.681 -41.047 1.00 88.12 78 PHE A CA 1
ATOM 617 C C . PHE A 1 78 ? 20.839 -10.654 -39.894 1.00 88.12 78 PHE A C 1
ATOM 619 O O . PHE A 1 78 ? 20.805 -9.738 -39.076 1.00 88.12 78 PHE A O 1
ATOM 626 N N . ASP A 1 79 ? 21.743 -11.627 -39.879 1.00 87.88 79 ASP A N 1
ATOM 627 C CA . ASP A 1 79 ? 22.925 -11.598 -39.029 1.00 87.88 79 ASP A CA 1
ATOM 628 C C . ASP A 1 79 ? 24.070 -10.899 -39.772 1.00 87.88 79 ASP A C 1
ATOM 630 O O . ASP A 1 79 ? 24.635 -11.442 -40.724 1.00 87.88 79 ASP A O 1
ATOM 634 N N . VAL A 1 80 ? 24.406 -9.678 -39.359 1.00 91.00 80 VAL A N 1
ATOM 635 C CA . VAL A 1 80 ? 25.433 -8.855 -40.019 1.00 91.00 80 VAL A CA 1
ATOM 636 C C . VAL A 1 80 ? 26.856 -9.343 -39.758 1.00 91.00 80 VAL A C 1
ATOM 638 O O . VAL A 1 80 ? 27.775 -8.878 -40.438 1.00 91.00 80 VAL A O 1
ATOM 641 N N . SER A 1 81 ? 27.043 -10.287 -38.825 1.00 86.69 81 SER A N 1
ATOM 642 C CA . SER A 1 81 ? 28.316 -10.997 -38.647 1.00 86.69 81 SER A CA 1
ATOM 643 C C . SER A 1 81 ? 28.615 -11.945 -39.819 1.00 86.69 81 SER A C 1
ATOM 645 O O . SER A 1 81 ? 29.772 -12.267 -40.097 1.00 86.69 81 SER A O 1
ATOM 647 N N . GLN A 1 82 ? 27.575 -12.364 -40.546 1.00 84.81 82 GLN A N 1
ATOM 648 C CA . GLN A 1 82 ? 27.664 -13.231 -41.715 1.00 84.81 82 GLN A CA 1
ATOM 649 C C . GLN A 1 82 ? 27.603 -12.408 -43.005 1.00 84.81 82 GLN A C 1
ATOM 651 O O . GLN A 1 82 ? 27.267 -11.228 -43.004 1.00 84.81 82 GLN A O 1
ATOM 656 N N . ASN A 1 83 ? 27.930 -13.028 -44.143 1.00 84.12 83 ASN A N 1
ATOM 657 C CA . ASN A 1 83 ? 27.759 -12.381 -45.444 1.00 84.12 83 ASN A CA 1
ATOM 658 C C . ASN A 1 83 ? 26.260 -12.314 -45.789 1.00 84.12 83 ASN A C 1
ATOM 660 O O . ASN A 1 83 ? 25.672 -13.372 -46.023 1.00 84.12 83 ASN A O 1
ATOM 664 N N . PRO A 1 84 ? 25.649 -11.119 -45.887 1.00 85.81 84 PRO A N 1
ATOM 665 C CA . PRO A 1 84 ? 24.216 -10.995 -46.123 1.00 85.81 84 PRO A CA 1
ATOM 666 C C . PRO A 1 84 ? 23.830 -11.155 -47.605 1.00 85.81 84 PRO A C 1
ATOM 668 O O . PRO A 1 84 ? 22.677 -11.464 -47.902 1.00 85.81 84 PRO A O 1
ATOM 671 N N . ASN A 1 85 ? 24.783 -11.021 -48.544 1.00 85.44 85 ASN A N 1
ATOM 672 C CA . ASN A 1 85 ? 24.555 -11.081 -50.000 1.00 85.44 85 ASN A CA 1
ATOM 673 C C . ASN A 1 85 ? 23.678 -12.256 -50.472 1.00 85.44 85 ASN A C 1
ATOM 675 O O . ASN A 1 85 ? 22.799 -12.031 -51.301 1.00 85.44 85 ASN A O 1
ATOM 679 N N . PRO A 1 86 ? 23.855 -13.493 -49.961 1.00 84.25 86 PRO A N 1
ATOM 680 C CA . PRO A 1 86 ? 23.030 -14.645 -50.312 1.00 84.25 86 PRO A CA 1
ATOM 681 C C . PRO A 1 86 ? 21.524 -14.467 -50.099 1.00 84.25 86 PRO A C 1
ATOM 683 O O . PRO A 1 86 ? 20.775 -15.253 -50.671 1.00 84.25 86 PRO A O 1
ATOM 686 N N . LEU A 1 87 ? 21.101 -13.519 -49.259 1.00 85.62 87 LEU A N 1
ATOM 687 C CA . LEU A 1 87 ? 19.709 -13.291 -48.867 1.00 85.62 87 LEU A CA 1
ATOM 688 C C . LEU A 1 87 ? 19.214 -11.878 -49.191 1.00 85.62 87 LEU A C 1
ATOM 690 O O . LEU A 1 87 ? 18.079 -11.556 -48.867 1.00 85.62 87 LEU A O 1
ATOM 694 N N . MET A 1 88 ? 20.019 -11.035 -49.840 1.00 84.81 88 MET A N 1
ATOM 695 C CA . MET A 1 88 ? 19.631 -9.650 -50.141 1.00 84.81 88 MET A CA 1
ATOM 696 C C . MET A 1 88 ? 18.384 -9.543 -51.025 1.00 84.81 88 MET A C 1
ATOM 698 O O . MET A 1 88 ? 17.571 -8.643 -50.831 1.00 84.81 88 MET A O 1
ATOM 702 N N . ASP A 1 89 ? 18.174 -10.505 -51.923 1.00 87.06 89 ASP A N 1
ATOM 703 C CA . ASP A 1 89 ? 17.016 -10.531 -52.821 1.00 87.06 89 ASP A CA 1
ATOM 704 C C . ASP A 1 89 ? 15.689 -10.867 -52.111 1.00 87.06 89 ASP A C 1
ATOM 706 O O . ASP A 1 89 ? 14.627 -10.787 -52.727 1.00 87.06 89 ASP A O 1
ATOM 710 N N . VAL A 1 90 ? 15.706 -11.200 -50.813 1.00 87.06 90 VAL A N 1
ATOM 711 C CA . VAL A 1 90 ? 14.500 -11.546 -50.040 1.00 87.06 90 VAL A CA 1
ATOM 712 C C . VAL A 1 90 ? 13.439 -10.451 -50.053 1.00 87.06 90 VAL A C 1
ATOM 714 O O . VAL A 1 90 ? 12.237 -10.718 -50.149 1.00 87.06 90 VAL A O 1
ATOM 717 N N . PHE A 1 91 ? 13.880 -9.198 -50.015 1.00 87.56 91 PHE A N 1
ATOM 718 C CA . PHE A 1 91 ? 12.982 -8.062 -50.095 1.00 87.56 91 PHE A CA 1
ATOM 719 C C . PHE A 1 91 ? 12.307 -7.976 -51.467 1.00 87.56 91 PHE A C 1
ATOM 721 O O . PHE A 1 91 ? 11.158 -7.571 -51.555 1.00 87.56 91 PHE A O 1
ATOM 728 N N . LEU A 1 92 ? 12.948 -8.443 -52.536 1.00 84.88 92 LEU A N 1
ATOM 729 C CA . LEU A 1 92 ? 12.317 -8.513 -53.851 1.00 84.88 92 LEU A CA 1
ATOM 730 C C . LEU A 1 92 ? 11.372 -9.717 -53.952 1.00 84.88 92 LEU A C 1
ATOM 732 O O . LEU A 1 92 ? 10.286 -9.594 -54.511 1.00 84.88 92 LEU A O 1
ATOM 736 N N . TRP A 1 93 ? 11.738 -10.872 -53.386 1.00 85.38 93 TRP A N 1
ATOM 737 C CA . TRP A 1 93 ? 10.910 -12.089 -53.439 1.00 85.38 93 TRP A CA 1
ATOM 738 C C . TRP A 1 93 ? 9.545 -11.912 -52.776 1.00 85.38 93 TRP A C 1
ATOM 740 O O . TRP A 1 93 ? 8.549 -12.426 -53.270 1.00 85.38 93 TRP A O 1
ATOM 750 N N . THR A 1 94 ? 9.472 -11.127 -51.704 1.00 76.75 94 THR A N 1
ATOM 751 C CA . THR A 1 94 ? 8.203 -10.776 -51.034 1.00 76.75 94 THR A CA 1
ATOM 752 C C . THR A 1 94 ? 7.251 -9.945 -51.902 1.00 76.75 94 THR A C 1
ATOM 754 O O . THR A 1 94 ? 6.096 -9.762 -51.529 1.00 76.75 94 THR A O 1
ATOM 757 N N . ASP A 1 95 ? 7.726 -9.393 -53.022 1.00 72.94 95 ASP A N 1
ATOM 758 C CA . ASP A 1 95 ? 6.947 -8.585 -53.971 1.00 72.94 95 ASP A CA 1
ATOM 759 C C . ASP A 1 95 ? 6.549 -9.379 -55.236 1.00 72.94 95 ASP A C 1
ATOM 761 O O . ASP A 1 95 ? 5.673 -8.977 -56.001 1.00 72.94 95 ASP A O 1
ATOM 765 N N . GLN A 1 96 ? 7.165 -10.544 -55.475 1.00 64.19 96 GLN A N 1
ATOM 766 C CA . GLN A 1 96 ? 6.959 -11.323 -56.698 1.00 64.19 96 GLN A CA 1
ATOM 767 C C . GLN A 1 96 ? 5.666 -12.151 -56.650 1.00 64.19 96 GLN A C 1
ATOM 769 O O . GLN A 1 96 ? 5.625 -13.219 -56.058 1.00 64.19 96 GLN A O 1
ATOM 774 N N . GLY A 1 97 ? 4.617 -11.715 -57.355 1.00 57.62 97 GLY A N 1
ATOM 775 C CA . GLY A 1 97 ? 3.455 -12.562 -57.676 1.00 57.62 97 GLY A CA 1
ATOM 776 C C . GLY A 1 97 ? 2.305 -12.570 -56.661 1.00 57.62 97 GLY A C 1
ATOM 777 O O . GLY A 1 97 ? 1.363 -13.345 -56.834 1.00 57.62 97 GLY A O 1
ATOM 778 N N . ALA A 1 98 ? 2.332 -11.706 -55.642 1.00 56.38 98 ALA A N 1
ATOM 779 C CA . ALA A 1 98 ? 1.199 -11.489 -54.742 1.00 56.38 98 ALA A CA 1
ATOM 780 C C . ALA A 1 98 ? 0.229 -10.428 -55.307 1.00 56.38 98 ALA A C 1
ATOM 782 O O . ALA A 1 98 ? 0.651 -9.471 -55.950 1.00 56.38 98 ALA A O 1
ATOM 783 N N . VAL A 1 99 ? -1.081 -10.604 -55.082 1.00 58.16 99 VAL A N 1
ATOM 784 C CA . VAL A 1 99 ? -2.123 -9.642 -55.515 1.00 58.16 99 VAL A CA 1
ATOM 785 C C . VAL A 1 99 ? -2.049 -8.339 -54.707 1.00 58.16 99 VAL A C 1
ATOM 787 O O . VAL A 1 99 ? -2.325 -7.276 -55.252 1.00 58.16 99 VAL A O 1
ATOM 790 N N . ASP A 1 100 ? -1.603 -8.434 -53.451 1.00 63.34 100 ASP A N 1
ATOM 791 C CA . ASP A 1 100 ? -1.293 -7.322 -52.551 1.00 63.34 100 ASP A CA 1
ATOM 792 C C . ASP A 1 100 ? 0.130 -7.507 -51.984 1.00 63.34 100 ASP A C 1
ATOM 794 O O . ASP A 1 100 ? 0.526 -8.652 -51.727 1.00 63.34 100 ASP A O 1
ATOM 798 N N . PRO A 1 101 ? 0.906 -6.431 -51.746 1.00 69.19 101 PRO A N 1
ATOM 799 C CA . PRO A 1 101 ? 2.240 -6.536 -51.159 1.00 69.19 101 PRO A CA 1
ATOM 800 C C . PRO A 1 101 ? 2.190 -7.193 -49.776 1.00 69.19 101 PRO A C 1
ATOM 802 O O . PRO A 1 101 ? 1.430 -6.774 -48.901 1.00 69.19 101 PRO A O 1
ATOM 805 N N . ILE A 1 102 ? 3.031 -8.204 -49.556 1.00 80.50 102 ILE A N 1
ATOM 806 C CA . ILE A 1 102 ? 3.109 -8.898 -48.267 1.00 80.50 102 ILE A CA 1
ATOM 807 C C . ILE A 1 102 ? 3.662 -7.947 -47.204 1.00 80.50 102 ILE A C 1
ATOM 809 O O . ILE A 1 102 ? 4.686 -7.295 -47.407 1.00 80.50 102 ILE A O 1
ATOM 813 N N . THR A 1 103 ? 2.986 -7.884 -46.057 1.00 85.44 103 THR A N 1
ATOM 814 C CA . THR A 1 103 ? 3.489 -7.175 -44.879 1.00 85.44 103 THR A CA 1
ATOM 815 C C . THR A 1 103 ? 4.663 -7.932 -44.269 1.00 85.44 103 THR A C 1
ATOM 817 O O . THR A 1 103 ? 4.559 -9.137 -44.029 1.00 85.44 103 THR A O 1
ATOM 820 N N . ILE A 1 104 ? 5.756 -7.220 -43.989 1.00 86.81 104 ILE A N 1
ATOM 821 C CA . ILE A 1 104 ? 7.005 -7.814 -43.499 1.00 86.81 104 ILE A CA 1
ATOM 822 C C . ILE A 1 104 ? 7.445 -7.227 -42.154 1.00 86.81 104 ILE A C 1
ATOM 824 O O . ILE A 1 104 ? 7.241 -6.047 -41.870 1.00 86.81 104 ILE A O 1
ATOM 828 N N . GLU A 1 105 ? 8.073 -8.056 -41.328 1.00 88.56 105 GLU A N 1
ATOM 829 C CA . GLU A 1 105 ? 8.820 -7.651 -40.133 1.00 88.56 105 GLU A CA 1
ATOM 830 C C . GLU A 1 105 ? 10.311 -7.876 -40.395 1.00 88.56 105 GLU A C 1
ATOM 832 O O . GLU A 1 105 ? 10.701 -8.940 -40.886 1.00 88.56 105 GLU A O 1
ATOM 837 N N . VAL A 1 106 ? 11.142 -6.881 -40.088 1.00 90.31 106 VAL A N 1
ATOM 838 C CA . VAL A 1 106 ? 12.572 -6.892 -40.411 1.00 90.31 106 VAL A CA 1
ATOM 839 C C . VAL A 1 106 ? 13.397 -6.796 -39.139 1.00 90.31 106 VAL A C 1
ATOM 841 O O . VAL A 1 106 ? 13.221 -5.869 -38.352 1.00 90.31 106 VAL A O 1
ATOM 844 N N . LEU A 1 107 ? 14.324 -7.736 -38.975 1.00 88.75 107 LEU A N 1
ATOM 845 C CA . LEU A 1 107 ? 15.315 -7.744 -37.911 1.00 88.75 107 LEU A CA 1
ATOM 846 C C . LEU A 1 107 ? 16.721 -7.796 -38.507 1.00 88.75 107 LEU A C 1
ATOM 848 O O . LEU A 1 107 ? 17.056 -8.693 -39.276 1.00 88.75 107 LEU A O 1
ATOM 852 N N . VAL A 1 108 ? 17.569 -6.871 -38.097 1.00 91.69 108 VAL A N 1
ATOM 853 C CA . VAL A 1 108 ? 18.988 -6.835 -38.425 1.00 91.69 108 VAL A CA 1
ATOM 854 C C . VAL A 1 108 ? 19.742 -6.871 -37.111 1.00 91.69 108 VAL A C 1
ATOM 856 O O . VAL A 1 108 ? 19.546 -6.012 -36.258 1.00 91.69 108 VAL A O 1
ATOM 859 N N . PHE A 1 109 ? 20.578 -7.878 -36.915 1.00 90.12 109 PHE A N 1
ATOM 860 C CA . PHE A 1 109 ? 21.282 -8.066 -35.656 1.00 90.12 109 PHE A CA 1
ATOM 861 C C . PHE A 1 109 ? 22.716 -8.506 -35.893 1.00 90.12 109 PHE A C 1
ATOM 863 O O . PHE A 1 109 ? 23.045 -9.029 -36.954 1.00 90.12 109 PHE A O 1
ATOM 870 N N . ASN A 1 110 ? 23.571 -8.315 -34.895 1.00 89.06 110 ASN A N 1
ATOM 871 C CA . ASN A 1 110 ? 24.901 -8.912 -34.877 1.00 89.06 110 ASN A CA 1
ATOM 872 C C . ASN A 1 110 ? 24.932 -10.049 -33.849 1.00 89.06 110 ASN A C 1
ATOM 874 O O . ASN A 1 110 ? 24.644 -9.816 -32.669 1.00 89.06 110 ASN A O 1
ATOM 878 N N . SER A 1 111 ? 25.252 -11.274 -34.278 1.00 86.31 111 SER A N 1
ATOM 879 C CA . SER A 1 111 ? 25.333 -12.432 -33.379 1.00 86.31 111 SER A CA 1
ATOM 880 C C . SER A 1 111 ? 26.553 -12.427 -32.456 1.00 86.31 111 SER A C 1
ATOM 882 O O . SER A 1 111 ? 26.566 -13.205 -31.504 1.00 86.31 111 SER A O 1
ATOM 884 N N . ALA A 1 112 ? 27.563 -11.590 -32.719 1.00 85.81 112 ALA A N 1
ATOM 885 C CA . ALA A 1 112 ? 28.759 -11.494 -31.886 1.00 85.81 112 ALA A CA 1
ATOM 886 C C . ALA A 1 112 ? 28.410 -11.140 -30.432 1.00 85.81 112 ALA A C 1
ATOM 888 O O . ALA A 1 112 ? 27.483 -10.358 -30.149 1.00 85.81 112 ALA A O 1
ATOM 889 N N . GLU A 1 113 ? 29.145 -11.727 -29.492 1.00 81.12 113 GLU A N 1
ATOM 890 C CA . GLU A 1 113 ? 28.902 -11.520 -28.067 1.00 81.12 113 GLU A CA 1
ATOM 891 C C . GLU A 1 113 ? 29.609 -10.272 -27.559 1.00 81.12 113 GLU A C 1
ATOM 893 O O . GLU A 1 113 ? 29.033 -9.556 -26.735 1.00 81.12 113 GLU A O 1
ATOM 898 N N . THR A 1 114 ? 30.798 -9.978 -28.092 1.00 85.56 114 THR A N 1
ATOM 899 C CA . THR A 1 114 ? 31.610 -8.845 -27.646 1.00 85.56 114 THR A CA 1
ATOM 900 C C . THR A 1 114 ? 32.021 -7.920 -28.799 1.00 85.56 114 THR A C 1
ATOM 902 O O . THR A 1 114 ? 32.103 -8.359 -29.950 1.00 85.56 114 THR A O 1
ATOM 905 N N . PRO A 1 115 ? 32.282 -6.626 -28.531 1.00 88.56 115 PRO A N 1
ATOM 906 C CA . PRO A 1 115 ? 32.698 -5.676 -29.564 1.00 88.56 115 PRO A CA 1
ATOM 907 C C . PRO A 1 115 ? 34.014 -6.049 -30.255 1.00 88.56 115 PRO A C 1
ATOM 909 O O . PRO A 1 115 ? 34.203 -5.729 -31.425 1.00 88.56 115 PRO A O 1
ATOM 912 N N . GLU A 1 116 ? 34.918 -6.738 -29.554 1.00 90.56 116 GLU A N 1
ATOM 913 C CA . GLU A 1 116 ? 36.234 -7.135 -30.068 1.00 90.56 116 GLU A CA 1
ATOM 914 C C . GLU A 1 116 ? 36.149 -8.205 -31.166 1.00 90.56 116 GLU A C 1
ATOM 916 O O . GLU A 1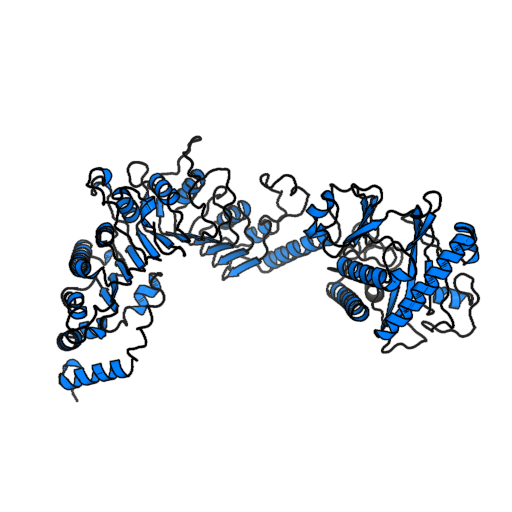 116 ? 37.070 -8.340 -31.971 1.00 90.56 116 GLU A O 1
ATOM 921 N N . GLU A 1 117 ? 35.047 -8.955 -31.218 1.00 88.50 117 GLU A N 1
ATOM 922 C CA . GLU A 1 117 ? 34.782 -9.970 -32.244 1.00 88.50 117 GLU A CA 1
ATOM 923 C C . GLU A 1 117 ? 34.310 -9.356 -33.572 1.00 88.50 117 GLU A C 1
ATOM 925 O O . GLU A 1 117 ? 34.250 -10.047 -34.592 1.00 88.50 117 GLU A O 1
ATOM 930 N N . VAL A 1 118 ? 33.963 -8.065 -33.578 1.00 91.50 118 VAL A N 1
ATOM 931 C CA . VAL A 1 118 ? 33.289 -7.410 -34.700 1.00 91.50 118 VAL A CA 1
ATOM 932 C C . VAL A 1 118 ? 34.240 -6.493 -35.462 1.00 91.50 118 VAL A C 1
ATOM 934 O O . VAL A 1 118 ? 34.705 -5.474 -34.954 1.00 91.50 118 VAL A O 1
ATOM 937 N N . ASP A 1 119 ? 34.447 -6.783 -36.750 1.00 94.19 119 ASP A N 1
ATOM 938 C CA . ASP A 1 119 ? 35.021 -5.802 -37.673 1.00 94.19 119 ASP A CA 1
ATOM 939 C C . ASP A 1 119 ? 33.985 -4.713 -37.994 1.00 94.19 119 ASP A C 1
ATOM 941 O O . ASP A 1 119 ? 33.094 -4.895 -38.832 1.00 94.19 119 ASP A O 1
ATOM 945 N N . LYS A 1 120 ? 34.120 -3.556 -37.337 1.00 93.69 120 LYS A N 1
ATOM 946 C CA . LYS A 1 120 ? 33.222 -2.396 -37.476 1.00 93.69 120 LYS A CA 1
ATOM 947 C C . LYS A 1 120 ? 32.993 -1.981 -38.934 1.00 93.69 120 LYS A C 1
ATOM 949 O O . LYS A 1 120 ? 31.874 -1.646 -39.318 1.00 93.69 120 LYS A O 1
ATOM 954 N N . ALA A 1 121 ? 34.031 -2.007 -39.774 1.00 93.56 121 ALA A N 1
ATOM 955 C CA . ALA A 1 121 ? 33.909 -1.616 -41.179 1.00 93.56 121 ALA A CA 1
ATOM 956 C C . ALA A 1 121 ? 33.017 -2.582 -41.975 1.00 93.56 121 ALA A C 1
ATOM 958 O O . ALA A 1 121 ? 32.256 -2.154 -42.848 1.00 93.56 121 ALA A O 1
ATOM 959 N N . THR A 1 122 ? 33.100 -3.879 -41.680 1.00 94.31 122 THR A N 1
ATOM 960 C CA . THR A 1 122 ? 32.246 -4.900 -42.287 1.00 94.31 122 THR A CA 1
ATOM 961 C C . THR A 1 122 ? 30.818 -4.831 -41.770 1.00 94.31 122 THR A C 1
ATOM 963 O O . THR A 1 122 ? 29.911 -4.860 -42.600 1.00 94.31 122 THR A O 1
ATOM 966 N N . GLU A 1 123 ? 30.600 -4.642 -40.463 1.00 95.38 123 GLU A N 1
ATOM 967 C CA . GLU A 1 123 ? 29.252 -4.411 -39.922 1.00 95.38 123 GLU A CA 1
ATOM 968 C C . GLU A 1 123 ? 28.587 -3.221 -40.623 1.00 95.38 123 GLU A C 1
ATOM 970 O O . GLU A 1 123 ? 27.516 -3.369 -41.211 1.00 95.38 123 GLU A O 1
ATOM 975 N N . ARG A 1 124 ? 29.268 -2.070 -40.666 1.00 94.81 124 ARG A N 1
ATOM 976 C CA . ARG A 1 124 ? 28.765 -0.858 -41.324 1.00 94.81 124 ARG A CA 1
ATOM 977 C C . ARG A 1 124 ? 28.431 -1.091 -42.798 1.00 94.81 124 ARG A C 1
ATOM 979 O O . ARG A 1 124 ? 27.395 -0.634 -43.276 1.00 94.81 124 ARG A O 1
ATOM 986 N N . ARG A 1 125 ? 29.287 -1.812 -43.532 1.00 95.44 125 ARG A N 1
ATOM 987 C CA . ARG A 1 125 ? 29.053 -2.149 -44.948 1.00 95.44 125 ARG A CA 1
ATOM 988 C C . ARG A 1 125 ? 27.818 -3.035 -45.118 1.00 95.44 125 ARG A C 1
ATOM 990 O O . ARG A 1 125 ? 27.012 -2.778 -46.010 1.00 95.44 125 ARG A O 1
ATOM 997 N N . ASN A 1 126 ? 27.675 -4.056 -44.277 1.00 95.50 126 ASN A N 1
ATOM 998 C CA . ASN A 1 126 ? 26.565 -5.003 -44.330 1.00 95.50 126 ASN A CA 1
ATOM 999 C C . ASN A 1 126 ? 25.240 -4.324 -43.962 1.00 95.50 126 ASN A C 1
ATOM 1001 O O . ASN A 1 126 ? 24.264 -4.459 -44.698 1.00 95.50 126 ASN A O 1
ATOM 1005 N N . VAL A 1 127 ? 25.223 -3.527 -42.890 1.00 96.44 127 VAL A N 1
ATOM 1006 C CA . VAL A 1 127 ? 24.055 -2.735 -42.480 1.00 96.44 127 VAL A CA 1
ATOM 1007 C C . VAL A 1 127 ? 23.646 -1.751 -43.577 1.00 96.44 127 VAL A C 1
ATOM 1009 O O . VAL A 1 127 ? 22.464 -1.673 -43.916 1.00 96.44 127 VAL A O 1
ATOM 1012 N N . ALA A 1 128 ? 24.601 -1.048 -44.194 1.00 95.38 128 ALA A N 1
ATOM 1013 C CA . ALA A 1 128 ? 24.315 -0.131 -45.296 1.00 95.38 128 ALA A CA 1
ATOM 1014 C C . ALA A 1 128 ? 23.722 -0.851 -46.520 1.00 95.38 128 ALA A C 1
ATOM 1016 O O . ALA A 1 128 ? 22.760 -0.359 -47.111 1.00 95.38 128 ALA A O 1
ATOM 1017 N N . ALA A 1 129 ? 24.255 -2.025 -46.881 1.00 94.75 129 ALA A N 1
ATOM 1018 C CA . ALA A 1 129 ? 23.733 -2.832 -47.983 1.00 94.75 129 ALA A CA 1
ATOM 1019 C C . ALA A 1 129 ? 22.293 -3.303 -47.718 1.00 94.75 129 ALA A C 1
ATOM 1021 O O . ALA A 1 129 ? 21.428 -3.131 -48.576 1.00 94.75 129 ALA A O 1
ATOM 1022 N N . ILE A 1 130 ? 22.018 -3.816 -46.513 1.00 95.12 130 ILE A N 1
ATOM 1023 C CA . ILE A 1 130 ? 20.668 -4.224 -46.093 1.00 95.12 130 ILE A CA 1
ATOM 1024 C C . ILE A 1 130 ? 19.712 -3.032 -46.136 1.00 95.12 130 ILE A C 1
ATOM 1026 O O . ILE A 1 130 ? 18.630 -3.124 -46.713 1.00 95.12 130 ILE A O 1
ATOM 1030 N N . THR A 1 131 ? 20.126 -1.898 -45.569 1.00 95.50 131 THR A N 1
ATOM 1031 C CA . THR A 1 131 ? 19.312 -0.678 -45.509 1.00 95.50 131 THR A CA 1
ATOM 1032 C C . THR A 1 131 ? 18.945 -0.196 -46.908 1.00 95.50 131 THR A C 1
ATOM 1034 O O . THR A 1 131 ? 17.777 0.068 -47.172 1.00 95.50 131 THR A O 1
ATOM 1037 N N . ALA A 1 132 ? 19.909 -0.130 -47.831 1.00 94.06 132 ALA A N 1
ATOM 1038 C CA . ALA A 1 132 ? 19.668 0.338 -49.195 1.00 94.06 132 ALA A CA 1
ATOM 1039 C C . ALA A 1 132 ? 18.591 -0.483 -49.924 1.00 94.06 132 ALA A C 1
ATOM 1041 O O . ALA A 1 132 ? 17.787 0.078 -50.666 1.00 94.06 132 ALA A O 1
ATOM 1042 N N . ILE A 1 133 ? 18.556 -1.797 -49.687 1.00 92.25 133 ILE A N 1
ATOM 1043 C CA . ILE A 1 133 ? 17.575 -2.701 -50.297 1.00 92.25 133 ILE A CA 1
ATOM 1044 C C . ILE A 1 133 ? 16.245 -2.667 -49.540 1.00 92.25 133 ILE A C 1
ATOM 1046 O O . ILE A 1 133 ? 15.196 -2.823 -50.154 1.00 92.25 133 ILE A O 1
ATOM 1050 N N . LEU A 1 134 ? 16.257 -2.411 -48.231 1.00 92.94 134 LEU A N 1
ATOM 1051 C CA . LEU A 1 134 ? 15.051 -2.263 -47.418 1.00 92.94 134 LEU A CA 1
ATOM 1052 C C . LEU A 1 134 ? 14.246 -1.002 -47.774 1.00 92.94 134 LEU A C 1
ATOM 1054 O O . LEU A 1 134 ? 13.017 -1.052 -47.762 1.00 92.94 134 LEU A O 1
ATOM 1058 N N . LEU A 1 135 ? 14.906 0.120 -48.090 1.00 92.62 135 LEU A N 1
ATOM 1059 C CA . LEU A 1 135 ? 14.252 1.430 -48.255 1.00 92.62 135 LEU A CA 1
ATOM 1060 C C . LEU A 1 135 ? 13.034 1.428 -49.207 1.00 92.62 135 LEU A C 1
ATOM 1062 O O . LEU A 1 135 ? 11.981 1.919 -48.797 1.00 92.62 135 LEU A O 1
ATOM 1066 N N . PRO A 1 136 ? 13.082 0.833 -50.417 1.00 91.25 136 PRO A N 1
ATOM 1067 C CA . PRO A 1 136 ? 11.913 0.739 -51.303 1.00 91.25 136 PRO A CA 1
ATOM 1068 C C . PRO A 1 136 ? 10.708 -0.009 -50.708 1.00 91.25 136 PRO A C 1
ATOM 1070 O O . PRO A 1 136 ? 9.592 0.112 -51.208 1.00 91.25 136 PRO A O 1
ATOM 1073 N N . HIS A 1 137 ? 10.915 -0.785 -49.645 1.00 90.31 137 HIS A N 1
ATOM 1074 C CA . HIS A 1 137 ? 9.926 -1.677 -49.046 1.00 90.31 137 HIS A CA 1
ATOM 1075 C C . HIS A 1 137 ? 9.435 -1.223 -47.667 1.00 90.31 137 HIS A C 1
ATOM 1077 O O . HIS A 1 137 ? 8.588 -1.890 -47.072 1.00 90.31 137 HIS A O 1
ATOM 1083 N N . VAL A 1 138 ? 9.898 -0.075 -47.167 1.00 90.38 138 VAL A N 1
ATOM 1084 C CA . VAL A 1 138 ? 9.520 0.458 -45.846 1.00 90.38 138 VAL A CA 1
ATOM 1085 C C . VAL A 1 138 ? 8.000 0.615 -45.689 1.00 90.38 138 VAL A C 1
ATOM 1087 O O . VAL A 1 138 ? 7.460 0.310 -44.631 1.00 90.38 138 VAL A O 1
ATOM 1090 N N . ASN A 1 139 ? 7.275 0.981 -46.752 1.00 88.56 139 ASN A N 1
ATOM 1091 C CA . ASN A 1 139 ? 5.818 1.194 -46.711 1.00 88.56 139 ASN A CA 1
ATOM 1092 C C . ASN A 1 139 ? 4.971 -0.065 -46.467 1.00 88.56 139 ASN A C 1
ATOM 1094 O O . ASN A 1 139 ? 3.776 0.045 -46.204 1.00 88.56 139 ASN A O 1
ATOM 1098 N N . ARG A 1 140 ? 5.576 -1.252 -46.543 1.00 88.62 140 ARG A N 1
ATOM 1099 C CA . ARG A 1 140 ? 4.943 -2.534 -46.200 1.00 88.62 140 ARG A CA 1
ATOM 1100 C C . ARG A 1 140 ? 5.599 -3.205 -44.987 1.00 88.62 140 ARG A C 1
ATOM 1102 O O . ARG A 1 140 ? 5.283 -4.353 -44.681 1.00 88.62 140 ARG A O 1
ATOM 1109 N N . CYS A 1 141 ? 6.503 -2.506 -44.301 1.00 90.31 141 CYS A N 1
ATOM 1110 C CA . CYS A 1 141 ? 7.114 -2.989 -43.070 1.00 90.31 141 CYS A CA 1
ATOM 1111 C C . CYS A 1 141 ? 6.216 -2.662 -41.876 1.00 90.31 141 CYS A C 1
ATOM 1113 O O . CYS A 1 141 ? 5.916 -1.498 -41.624 1.00 90.31 141 CYS A O 1
ATOM 1115 N N . LEU A 1 142 ? 5.820 -3.687 -41.123 1.00 88.62 142 LEU A N 1
ATOM 1116 C CA . LEU A 1 142 ? 5.112 -3.510 -39.855 1.00 88.62 142 LEU A CA 1
ATOM 1117 C C . LEU A 1 142 ? 6.083 -3.161 -38.721 1.00 88.62 142 LEU A C 1
ATOM 1119 O O . LEU A 1 142 ? 5.733 -2.392 -37.829 1.00 88.62 142 LEU A O 1
ATOM 1123 N N . ARG A 1 143 ? 7.292 -3.737 -38.752 1.00 90.31 143 ARG A N 1
ATOM 1124 C CA . ARG A 1 143 ? 8.341 -3.569 -37.734 1.00 90.31 143 ARG A CA 1
ATOM 1125 C C . ARG A 1 143 ? 9.714 -3.546 -38.385 1.00 90.31 143 ARG A C 1
ATOM 1127 O O . ARG A 1 143 ? 9.972 -4.364 -39.272 1.00 90.31 143 ARG A O 1
ATOM 1134 N N . ILE A 1 144 ? 10.580 -2.645 -37.935 1.00 93.62 144 ILE A N 1
ATOM 1135 C CA . ILE A 1 144 ? 11.975 -2.555 -38.373 1.00 93.62 144 ILE A CA 1
ATOM 1136 C C . ILE A 1 144 ? 12.855 -2.452 -37.133 1.00 93.62 144 ILE A C 1
ATOM 1138 O O . ILE A 1 144 ? 12.750 -1.486 -36.381 1.00 93.62 144 ILE A O 1
ATOM 1142 N N . VAL A 1 145 ? 13.734 -3.435 -36.943 1.00 92.56 145 VAL A N 1
ATOM 1143 C CA . VAL A 1 145 ? 14.610 -3.516 -35.773 1.00 92.56 145 VAL A CA 1
ATOM 1144 C C . VAL A 1 145 ? 16.053 -3.735 -36.194 1.00 92.56 145 VAL A C 1
ATOM 1146 O O . VAL A 1 145 ? 16.358 -4.671 -36.929 1.00 92.56 145 VAL A O 1
ATOM 1149 N N . PHE A 1 146 ? 16.936 -2.879 -35.699 1.00 94.56 146 PHE A N 1
ATOM 1150 C CA . PHE A 1 146 ? 18.381 -2.989 -35.772 1.00 94.56 146 PHE A CA 1
ATOM 1151 C C . PHE A 1 146 ? 18.914 -3.099 -34.337 1.00 94.56 146 PHE A C 1
ATOM 1153 O O . PHE A 1 146 ? 18.749 -2.169 -33.555 1.00 94.56 146 PHE A O 1
ATOM 1160 N N . ASP A 1 147 ? 19.529 -4.235 -34.003 1.00 90.62 147 ASP A N 1
ATOM 1161 C CA . ASP A 1 147 ? 20.237 -4.493 -32.736 1.00 90.62 147 ASP A CA 1
ATOM 1162 C C . ASP A 1 147 ? 21.679 -4.902 -33.061 1.00 90.62 147 ASP A C 1
ATOM 1164 O O . ASP A 1 147 ? 22.018 -6.084 -33.211 1.00 90.62 147 ASP A O 1
ATOM 1168 N N . ILE A 1 148 ? 22.519 -3.895 -33.288 1.00 92.94 148 ILE A N 1
ATOM 1169 C CA . ILE A 1 148 ? 23.871 -4.072 -33.832 1.00 92.94 148 ILE A CA 1
ATOM 1170 C C . ILE A 1 148 ? 24.954 -3.714 -32.811 1.00 92.94 148 ILE A C 1
ATOM 1172 O O . ILE A 1 148 ? 24.671 -3.284 -31.693 1.00 92.94 148 ILE A O 1
ATOM 1176 N N . MET A 1 149 ? 26.223 -3.927 -33.161 1.00 93.31 149 MET A N 1
ATOM 1177 C CA . MET A 1 149 ? 27.315 -3.679 -32.227 1.00 93.31 149 MET A CA 1
ATOM 1178 C C . MET A 1 149 ? 27.573 -2.183 -32.039 1.00 93.31 149 MET A C 1
ATOM 1180 O O . MET A 1 149 ? 27.592 -1.715 -30.901 1.00 93.31 149 MET A O 1
ATOM 1184 N N . PHE A 1 150 ? 27.721 -1.433 -33.133 1.00 95.19 150 PHE A N 1
ATOM 1185 C CA . PHE A 1 150 ? 28.184 -0.044 -33.101 1.00 95.19 150 PHE A CA 1
ATOM 1186 C C . PHE A 1 150 ? 27.112 0.961 -33.551 1.00 95.19 150 PHE A C 1
ATOM 1188 O O . PHE A 1 150 ? 26.493 0.796 -34.602 1.00 95.19 150 PHE A O 1
ATOM 1195 N N . SER A 1 151 ? 26.933 2.045 -32.793 1.00 94.50 151 SER A N 1
ATOM 1196 C CA . SER A 1 151 ? 25.987 3.139 -33.085 1.00 94.50 151 SER A CA 1
ATOM 1197 C C . SER A 1 151 ? 26.217 3.773 -34.463 1.00 94.50 151 SER A C 1
ATOM 1199 O O . SER A 1 151 ? 25.271 4.042 -35.204 1.00 94.50 151 SER A O 1
ATOM 1201 N N . SER A 1 152 ? 27.480 3.938 -34.867 1.00 93.88 152 SER A N 1
ATOM 1202 C CA . SER A 1 152 ? 27.870 4.501 -36.169 1.00 93.88 152 SER A CA 1
ATOM 1203 C C . SER A 1 152 ? 27.591 3.587 -37.374 1.00 93.88 152 SER A C 1
ATOM 1205 O O . SER A 1 152 ? 27.668 4.036 -38.523 1.00 93.88 152 SER A O 1
ATOM 1207 N N . SER A 1 153 ? 27.274 2.312 -37.130 1.00 95.75 153 SER A N 1
ATOM 1208 C CA . SER A 1 153 ? 26.810 1.378 -38.157 1.00 95.75 153 SER A CA 1
ATOM 1209 C C . SER A 1 153 ? 25.305 1.515 -38.421 1.00 95.75 153 SER A C 1
ATOM 1211 O O . SER A 1 153 ? 24.857 1.056 -39.469 1.00 95.75 153 SER A O 1
ATOM 1213 N N . LEU A 1 154 ? 24.527 2.121 -37.510 1.00 96.31 154 LEU A N 1
ATOM 1214 C CA . LEU A 1 154 ? 23.070 2.217 -37.632 1.00 96.31 154 LEU A CA 1
ATOM 1215 C C . LEU A 1 154 ? 22.662 3.090 -38.831 1.00 96.31 154 LEU A C 1
ATOM 1217 O O . LEU A 1 154 ? 23.336 4.074 -39.154 1.00 96.31 154 LEU A O 1
ATOM 1221 N N . PRO A 1 155 ? 21.537 2.766 -39.490 1.00 95.38 155 PRO A N 1
ATOM 1222 C CA . PRO A 1 155 ? 20.977 3.635 -40.512 1.00 95.38 155 PRO A CA 1
ATOM 1223 C C . PRO A 1 155 ? 20.434 4.935 -39.890 1.00 95.38 155 PRO A C 1
ATOM 1225 O O . PRO A 1 155 ? 19.767 4.880 -38.856 1.00 95.38 155 PRO A O 1
ATOM 1228 N N . PRO A 1 156 ? 20.639 6.103 -40.529 1.00 92.38 156 PRO A N 1
ATOM 1229 C CA . PRO A 1 156 ? 20.032 7.346 -40.070 1.00 92.38 156 PRO A CA 1
ATOM 1230 C C . PRO A 1 156 ? 18.493 7.250 -40.050 1.00 92.38 156 PRO A C 1
ATOM 1232 O O . PRO A 1 156 ? 17.893 6.866 -41.062 1.00 92.38 156 PRO A O 1
ATOM 1235 N N . PRO A 1 157 ? 17.822 7.615 -38.941 1.00 92.56 157 PRO A N 1
ATOM 1236 C CA . PRO A 1 157 ? 16.372 7.462 -38.801 1.00 92.56 157 PRO A CA 1
ATOM 1237 C C . PRO A 1 157 ? 15.566 8.341 -39.769 1.00 92.56 157 PRO A C 1
ATOM 1239 O O . PRO A 1 157 ? 14.435 8.000 -40.125 1.00 92.56 157 PRO A O 1
ATOM 1242 N N . ASP A 1 158 ? 16.141 9.448 -40.251 1.00 88.38 158 ASP A N 1
ATOM 1243 C CA . ASP A 1 158 ? 15.484 10.334 -41.213 1.00 88.38 158 ASP A CA 1
ATOM 1244 C C . ASP A 1 158 ? 15.223 9.656 -42.567 1.00 88.38 158 ASP A C 1
ATOM 1246 O O . ASP A 1 158 ? 14.272 10.027 -43.260 1.00 88.38 158 ASP A O 1
ATOM 1250 N N . LEU A 1 159 ? 15.992 8.614 -42.910 1.00 89.31 159 LEU A N 1
ATOM 1251 C CA . LEU A 1 159 ? 15.746 7.797 -44.100 1.00 89.31 159 LEU A CA 1
ATOM 1252 C C . LEU A 1 159 ? 14.378 7.109 -44.042 1.00 89.31 159 LEU A C 1
ATOM 1254 O O . LEU A 1 159 ? 13.677 7.054 -45.049 1.00 89.31 159 LEU A O 1
ATOM 1258 N N . PHE A 1 160 ? 13.978 6.614 -42.868 1.00 90.31 160 PHE A N 1
ATOM 1259 C CA . PHE A 1 160 ? 12.677 5.969 -42.678 1.00 90.31 160 PHE A CA 1
ATOM 1260 C C . PHE A 1 160 ? 11.553 6.997 -42.546 1.00 90.31 160 PHE A C 1
ATOM 1262 O O . PHE A 1 160 ? 10.446 6.776 -43.040 1.00 90.31 160 PHE A O 1
ATOM 1269 N N . TYR A 1 161 ? 11.834 8.138 -41.913 1.00 86.88 161 TYR A N 1
ATOM 1270 C CA . TYR A 1 161 ? 10.843 9.192 -41.705 1.00 86.88 161 TYR A CA 1
ATOM 1271 C C . TYR A 1 161 ? 10.370 9.804 -43.032 1.00 86.88 161 TYR A C 1
ATOM 1273 O O . TYR A 1 161 ? 9.170 9.910 -43.282 1.00 86.88 161 TYR A O 1
ATOM 1281 N N . ARG A 1 162 ? 11.301 10.102 -43.951 1.00 86.38 162 ARG A N 1
ATOM 1282 C CA . ARG A 1 162 ? 11.000 10.666 -45.285 1.00 86.38 162 ARG A CA 1
ATOM 1283 C C . ARG A 1 162 ? 10.183 9.736 -46.193 1.00 86.38 162 ARG A C 1
ATOM 1285 O O . ARG A 1 162 ? 9.716 10.173 -47.239 1.00 86.38 162 ARG A O 1
ATOM 1292 N N . LEU A 1 163 ? 10.009 8.465 -45.834 1.00 85.94 163 LEU A N 1
ATOM 1293 C CA . LEU A 1 163 ? 9.248 7.503 -46.635 1.00 85.94 163 LEU A CA 1
ATOM 1294 C C . LEU A 1 163 ? 7.769 7.406 -46.242 1.00 85.94 163 LEU A C 1
ATOM 1296 O O . LEU A 1 163 ? 7.023 6.716 -46.930 1.00 85.94 163 LEU A O 1
ATOM 1300 N N . ASN A 1 164 ? 7.338 8.133 -45.201 1.00 78.06 164 ASN A N 1
ATOM 1301 C CA . ASN A 1 164 ? 5.947 8.191 -44.742 1.00 78.06 164 ASN A CA 1
ATOM 1302 C C . ASN A 1 164 ? 5.351 6.799 -44.460 1.00 78.06 164 ASN A C 1
ATOM 1304 O O . ASN A 1 164 ? 4.271 6.469 -44.946 1.00 78.06 164 ASN A O 1
ATOM 1308 N N . ALA A 1 165 ? 6.087 5.974 -43.710 1.00 83.31 165 ALA A N 1
ATOM 1309 C CA . ALA A 1 165 ? 5.775 4.570 -43.444 1.00 83.31 165 ALA A CA 1
ATOM 1310 C C . ALA A 1 165 ? 4.435 4.393 -42.694 1.00 83.31 165 ALA A C 1
ATOM 1312 O O . ALA A 1 165 ? 4.395 4.309 -41.468 1.00 83.31 165 ALA A O 1
ATOM 1313 N N . LEU A 1 166 ? 3.321 4.340 -43.435 1.00 84.06 166 LEU A N 1
ATOM 1314 C CA . LEU A 1 166 ? 1.965 4.465 -42.878 1.00 84.06 166 LEU A CA 1
ATOM 1315 C C . LEU A 1 166 ? 1.572 3.339 -41.915 1.00 84.06 166 LEU A C 1
ATOM 1317 O O . LEU A 1 166 ? 0.780 3.567 -41.001 1.00 84.06 166 LEU A O 1
ATOM 1321 N N . ILE A 1 167 ? 2.094 2.130 -42.131 1.00 86.88 167 ILE A N 1
ATOM 1322 C CA . ILE A 1 167 ? 1.737 0.935 -41.352 1.00 86.88 167 ILE A CA 1
ATOM 1323 C C . ILE A 1 167 ? 2.801 0.539 -40.321 1.00 86.88 167 ILE A C 1
ATOM 1325 O O . ILE A 1 167 ? 2.631 -0.478 -39.654 1.00 86.88 167 ILE A O 1
ATOM 1329 N N . LEU A 1 168 ? 3.898 1.295 -40.214 1.00 89.50 168 LEU A N 1
ATOM 1330 C CA . LEU A 1 168 ? 4.997 0.982 -39.303 1.00 89.50 168 LEU A CA 1
ATOM 1331 C C . LEU A 1 168 ? 4.533 1.173 -37.855 1.00 89.50 168 LEU A C 1
ATOM 1333 O O . LEU A 1 168 ? 4.111 2.265 -37.481 1.00 89.50 168 LEU A O 1
ATOM 1337 N N . VAL A 1 169 ? 4.604 0.104 -37.063 1.00 88.44 169 VAL A N 1
ATOM 1338 C CA . VAL A 1 169 ? 4.190 0.073 -35.650 1.00 88.44 169 VAL A CA 1
ATOM 1339 C C . VAL A 1 169 ? 5.389 0.184 -34.709 1.00 88.44 169 VAL A C 1
ATOM 1341 O O . VAL A 1 169 ? 5.270 0.790 -33.647 1.00 88.44 169 VAL A O 1
ATOM 1344 N N . GLU A 1 170 ? 6.536 -0.370 -35.104 1.00 90.06 170 GLU A N 1
ATOM 1345 C CA . GLU A 1 170 ? 7.763 -0.403 -34.302 1.00 90.06 170 GLU A CA 1
ATOM 1346 C C . GLU A 1 170 ? 8.970 -0.020 -35.165 1.00 90.06 170 GLU A C 1
ATOM 1348 O O . GLU A 1 170 ? 9.225 -0.646 -36.202 1.00 90.06 170 GLU A O 1
ATOM 1353 N N . LEU A 1 171 ? 9.723 0.983 -34.716 1.00 93.50 171 LEU A N 1
ATOM 1354 C CA . LEU A 1 171 ? 11.050 1.304 -35.234 1.00 93.50 171 LEU A CA 1
ATOM 1355 C C . LEU A 1 171 ? 12.050 1.266 -34.081 1.00 93.50 171 LEU A C 1
ATOM 1357 O O . LEU A 1 171 ? 11.988 2.099 -33.180 1.00 93.50 171 LEU A O 1
ATOM 1361 N N . ASN A 1 172 ? 12.986 0.323 -34.129 1.00 94.25 172 ASN A N 1
ATOM 1362 C CA . ASN A 1 172 ? 14.010 0.161 -33.108 1.00 94.25 172 ASN A CA 1
ATOM 1363 C C . ASN A 1 172 ? 15.401 0.175 -33.745 1.00 94.25 172 ASN A C 1
ATOM 1365 O O . ASN A 1 172 ? 15.735 -0.715 -34.516 1.00 94.25 172 ASN A O 1
ATOM 1369 N N . LEU A 1 173 ? 16.198 1.193 -33.441 1.00 95.94 173 LEU A N 1
ATOM 1370 C CA . LEU A 1 173 ? 17.585 1.349 -33.864 1.00 95.94 173 LEU A CA 1
ATOM 1371 C C . LEU A 1 173 ? 18.452 1.455 -32.601 1.00 95.94 173 LEU A C 1
ATOM 1373 O O . LEU A 1 173 ? 18.723 2.558 -32.122 1.00 95.94 173 LEU A O 1
ATOM 1377 N N . ASP A 1 174 ? 18.846 0.308 -32.047 1.00 92.19 174 ASP A N 1
ATOM 1378 C CA . ASP A 1 174 ? 19.667 0.199 -30.835 1.00 92.19 174 ASP A CA 1
ATOM 1379 C C . ASP A 1 174 ? 21.046 -0.402 -31.162 1.00 92.19 174 ASP A C 1
ATOM 1381 O O . ASP A 1 174 ? 21.268 -1.078 -32.174 1.00 92.19 174 ASP A O 1
ATOM 1385 N N . CYS A 1 175 ? 22.003 -0.133 -30.284 1.00 92.81 175 CYS A N 1
ATOM 1386 C CA . CYS A 1 175 ? 23.357 -0.642 -30.373 1.00 92.81 175 CYS A CA 1
ATOM 1387 C C . CYS A 1 175 ? 23.932 -1.009 -29.002 1.00 92.81 175 CYS A C 1
ATOM 1389 O O . CYS A 1 175 ? 23.455 -0.588 -27.940 1.00 92.81 175 CYS A O 1
ATOM 1391 N N . GLN A 1 176 ? 25.032 -1.761 -29.022 1.00 89.06 176 GLN A N 1
ATOM 1392 C CA . GLN A 1 176 ? 25.772 -2.078 -27.803 1.00 89.06 176 GLN A CA 1
ATOM 1393 C C . GLN A 1 176 ? 26.743 -0.981 -27.388 1.00 89.06 176 GLN A C 1
ATOM 1395 O O . GLN A 1 176 ? 26.830 -0.665 -26.202 1.00 89.06 176 GLN A O 1
ATOM 1400 N N . VAL A 1 177 ? 27.484 -0.448 -28.358 1.00 90.88 177 VAL A N 1
ATOM 1401 C CA . VAL A 1 177 ? 28.565 0.512 -28.161 1.00 90.88 177 VAL A CA 1
ATOM 1402 C C . VAL A 1 177 ? 28.212 1.797 -28.889 1.00 90.88 177 VAL A C 1
ATOM 1404 O O . VAL A 1 177 ? 28.081 1.813 -30.115 1.00 90.88 177 VAL A O 1
ATOM 1407 N N . ASP A 1 178 ? 28.099 2.877 -28.124 1.00 90.94 178 ASP A N 1
ATOM 1408 C CA . ASP A 1 178 ? 28.051 4.216 -28.689 1.00 90.94 178 ASP A CA 1
ATOM 1409 C C . ASP A 1 178 ? 29.465 4.673 -29.045 1.00 90.94 178 ASP A C 1
ATOM 1411 O O . ASP A 1 178 ? 30.297 4.929 -28.178 1.00 90.94 178 ASP A O 1
ATOM 1415 N N . ASP A 1 179 ? 29.750 4.692 -30.341 1.00 92.25 179 ASP A N 1
ATOM 1416 C CA . ASP A 1 179 ? 31.057 4.990 -30.919 1.00 92.25 179 ASP A CA 1
ATOM 1417 C C . ASP A 1 179 ? 31.004 6.179 -31.888 1.00 92.25 179 ASP A C 1
ATOM 1419 O O . ASP A 1 179 ? 31.883 6.337 -32.743 1.00 92.25 179 ASP A O 1
ATOM 1423 N N . ILE A 1 180 ? 29.938 6.974 -31.798 1.00 89.31 180 ILE A N 1
ATOM 1424 C CA . ILE A 1 180 ? 29.745 8.145 -32.638 1.00 89.31 180 ILE A CA 1
ATOM 1425 C C . ILE A 1 180 ? 30.630 9.286 -32.144 1.00 89.31 180 ILE A C 1
ATOM 1427 O O . ILE A 1 180 ? 30.476 9.784 -31.032 1.00 89.31 180 ILE A O 1
ATOM 1431 N N . ASP A 1 181 ? 31.519 9.753 -33.020 1.00 85.19 181 ASP A N 1
ATOM 1432 C CA . ASP A 1 181 ? 32.160 11.051 -32.859 1.00 85.19 181 ASP A CA 1
ATOM 1433 C C . ASP A 1 181 ? 31.240 12.135 -33.429 1.00 85.19 181 ASP A C 1
ATOM 1435 O O . ASP A 1 181 ? 31.090 12.285 -34.642 1.00 85.19 181 ASP A O 1
ATOM 1439 N N . THR A 1 182 ? 30.611 12.906 -32.544 1.00 82.12 182 THR A N 1
ATOM 1440 C CA . THR A 1 182 ? 29.699 13.989 -32.937 1.00 82.12 182 THR A CA 1
ATOM 1441 C C . THR A 1 182 ? 30.358 15.075 -33.796 1.00 82.12 182 THR A C 1
ATOM 1443 O O . THR A 1 182 ? 29.646 15.749 -34.537 1.00 82.12 182 THR A O 1
ATOM 1446 N N . HIS A 1 183 ? 31.689 15.229 -33.764 1.00 74.81 183 HIS A N 1
ATOM 1447 C CA . HIS A 1 183 ? 32.408 16.182 -34.616 1.00 74.81 183 HIS A CA 1
ATOM 1448 C C . HIS A 1 183 ? 32.494 15.725 -36.077 1.00 74.81 183 HIS A C 1
ATOM 1450 O O . HIS A 1 183 ? 32.611 16.560 -36.977 1.00 74.81 183 HIS A O 1
ATOM 1456 N N . GLU A 1 184 ? 32.410 14.416 -36.331 1.00 74.88 184 GLU A N 1
ATOM 1457 C CA . GLU A 1 184 ? 32.384 13.853 -37.686 1.00 74.88 184 GLU A CA 1
ATOM 1458 C C . GLU A 1 184 ? 31.024 14.050 -38.378 1.00 74.88 184 GLU A C 1
ATOM 1460 O O . GLU A 1 184 ? 30.914 13.885 -39.598 1.00 74.88 184 GLU A O 1
ATOM 1465 N N . TYR A 1 185 ? 29.992 14.446 -37.625 1.00 72.00 185 TYR A N 1
ATOM 1466 C CA . TYR A 1 185 ? 28.661 14.732 -38.146 1.00 72.00 185 TYR A CA 1
ATOM 1467 C C . TYR A 1 185 ? 28.446 16.251 -38.237 1.00 72.00 185 TYR A C 1
ATOM 1469 O O . TYR A 1 185 ? 28.380 16.929 -37.212 1.00 72.00 185 TYR A O 1
ATOM 1477 N N . PRO A 1 186 ? 28.326 16.821 -39.452 1.00 66.50 186 PRO A N 1
ATOM 1478 C CA . PRO A 1 186 ? 28.128 18.258 -39.617 1.00 66.50 186 PRO A CA 1
ATOM 1479 C C . PRO A 1 186 ? 26.805 18.703 -38.989 1.00 66.50 186 PRO A C 1
ATOM 1481 O O . PRO A 1 186 ? 25.826 17.959 -39.038 1.00 66.50 186 PRO A O 1
ATOM 1484 N N . ASP A 1 187 ? 26.782 19.929 -38.457 1.00 67.75 187 ASP A N 1
ATOM 1485 C CA . ASP A 1 187 ? 25.614 20.524 -37.799 1.00 67.75 187 ASP A CA 1
ATOM 1486 C C . ASP A 1 187 ? 24.355 20.404 -38.689 1.00 67.75 187 ASP A C 1
ATOM 1488 O O . ASP A 1 187 ? 24.266 21.070 -39.731 1.00 67.75 187 ASP A O 1
ATOM 1492 N N . PRO A 1 188 ? 23.375 19.563 -38.303 1.00 64.31 188 PRO A N 1
ATOM 1493 C CA . PRO A 1 188 ? 22.169 19.331 -39.091 1.00 64.31 188 PRO A CA 1
ATOM 1494 C C . PRO A 1 188 ? 21.326 20.593 -39.280 1.00 64.31 188 PRO A C 1
ATOM 1496 O O . PRO A 1 188 ? 20.600 20.697 -40.268 1.00 64.31 188 PRO A O 1
ATOM 1499 N N . SER A 1 189 ? 21.446 21.578 -38.380 1.00 61.16 189 SER A N 1
ATOM 1500 C CA . SER A 1 189 ? 20.712 22.845 -38.474 1.00 61.16 189 SER A CA 1
ATOM 1501 C C . SER A 1 189 ? 21.099 23.676 -39.705 1.00 61.16 189 SER A C 1
ATOM 1503 O O . SER A 1 189 ? 20.345 24.556 -40.118 1.00 61.16 189 SER A O 1
ATOM 1505 N N . GLN A 1 190 ? 22.248 23.370 -40.319 1.00 64.19 190 GLN A N 1
ATOM 1506 C CA . GLN A 1 190 ? 22.742 24.007 -41.541 1.00 64.19 190 GLN A CA 1
ATOM 1507 C C . GLN A 1 190 ? 22.330 23.259 -42.822 1.00 64.19 190 GLN A C 1
ATOM 1509 O O . GLN A 1 190 ? 22.627 23.722 -43.925 1.00 64.19 190 GLN A O 1
ATOM 1514 N N . ARG A 1 191 ? 21.662 22.101 -42.704 1.00 68.19 191 ARG A N 1
ATOM 1515 C CA . ARG A 1 191 ? 21.131 21.319 -43.831 1.00 68.19 191 ARG A CA 1
ATOM 1516 C C . ARG A 1 191 ? 19.672 21.671 -44.117 1.00 68.19 191 ARG A C 1
ATOM 1518 O O . ARG A 1 191 ? 18.975 22.269 -43.302 1.00 68.19 191 ARG A O 1
ATOM 1525 N N . GLU A 1 192 ? 19.199 21.281 -45.300 1.00 74.19 192 GLU A N 1
ATOM 1526 C CA . GLU A 1 192 ? 17.788 21.419 -45.662 1.00 74.19 192 GLU A CA 1
ATOM 1527 C C . GLU A 1 192 ? 16.919 20.576 -44.716 1.00 74.19 192 GLU A C 1
ATOM 1529 O O . GLU A 1 192 ? 17.035 19.345 -44.659 1.00 74.19 192 GLU A O 1
ATOM 1534 N N . LYS A 1 193 ? 16.057 21.259 -43.955 1.00 82.12 193 LYS A N 1
ATOM 1535 C CA . LYS A 1 193 ? 15.132 20.624 -43.018 1.00 82.12 193 LYS A CA 1
ATOM 1536 C C . LYS A 1 193 ? 14.109 19.758 -43.750 1.00 82.12 193 LYS A C 1
ATOM 1538 O O . LYS A 1 193 ? 13.709 20.037 -44.880 1.00 82.12 193 LYS A O 1
ATOM 1543 N N . ILE A 1 194 ? 13.662 18.700 -43.085 1.00 80.88 194 ILE A N 1
ATOM 1544 C CA . ILE A 1 194 ? 12.578 17.849 -43.572 1.00 80.88 194 ILE A CA 1
ATOM 1545 C C . ILE A 1 194 ? 11.290 18.678 -43.585 1.00 80.88 194 ILE A C 1
ATOM 1547 O O . ILE A 1 194 ? 10.904 19.229 -42.557 1.00 80.88 194 ILE A O 1
ATOM 1551 N N . GLN A 1 195 ? 10.644 18.774 -44.752 1.00 73.94 195 GLN A N 1
ATOM 1552 C CA . GLN A 1 195 ? 9.372 19.484 -44.909 1.00 73.94 195 GLN A CA 1
ATOM 1553 C C . GLN A 1 195 ? 8.271 18.875 -44.034 1.00 73.94 195 GLN A C 1
ATOM 1555 O O . GLN A 1 195 ? 8.233 17.665 -43.807 1.00 73.94 195 GLN A O 1
ATOM 1560 N N . ASP A 1 196 ? 7.339 19.718 -43.600 1.00 68.62 196 ASP A N 1
ATOM 1561 C CA . ASP A 1 196 ? 6.190 19.289 -42.809 1.00 68.62 196 ASP A CA 1
ATOM 1562 C C . ASP A 1 196 ? 5.265 18.411 -43.671 1.00 68.62 196 ASP A C 1
ATOM 1564 O O . ASP A 1 196 ? 4.922 18.781 -44.795 1.00 68.62 196 ASP A O 1
ATOM 1568 N N . GLY A 1 197 ? 4.855 17.242 -43.165 1.00 67.25 197 GLY A N 1
ATOM 1569 C CA . GLY A 1 197 ? 3.909 16.355 -43.863 1.00 67.25 197 GLY A CA 1
ATOM 1570 C C . GLY A 1 197 ? 4.214 14.858 -43.785 1.00 67.25 197 GLY A C 1
ATOM 1571 O O . GLY A 1 197 ? 3.295 14.058 -43.951 1.00 67.25 197 GLY A O 1
ATOM 1572 N N . TYR A 1 198 ? 5.455 14.472 -43.486 1.00 73.75 198 TYR A N 1
ATOM 1573 C CA . TYR A 1 198 ? 5.811 13.079 -43.188 1.00 73.75 198 TYR A CA 1
ATOM 1574 C C . TYR A 1 198 ? 5.320 12.690 -41.795 1.00 73.75 198 TYR A C 1
ATOM 1576 O O . TYR A 1 198 ? 5.436 13.497 -40.874 1.00 73.75 198 TYR A O 1
ATOM 1584 N N . ARG A 1 199 ? 4.750 11.489 -41.640 1.00 75.31 199 ARG A N 1
ATOM 1585 C CA . ARG A 1 199 ? 4.233 10.991 -40.357 1.00 75.31 199 ARG A CA 1
ATOM 1586 C C . ARG A 1 199 ? 4.396 9.478 -40.231 1.00 75.31 199 ARG A C 1
ATOM 1588 O O . ARG A 1 199 ? 4.413 8.757 -41.228 1.00 75.31 199 ARG A O 1
ATOM 1595 N N . TRP A 1 200 ? 4.405 8.999 -38.990 1.00 84.75 200 TRP A N 1
ATOM 1596 C CA . TRP A 1 200 ? 4.240 7.582 -38.663 1.00 84.75 200 TRP A CA 1
ATOM 1597 C C . TRP A 1 200 ? 2.925 7.359 -37.898 1.00 84.75 200 TRP A C 1
ATOM 1599 O O . TRP A 1 200 ? 2.931 7.199 -36.682 1.00 84.75 200 TRP A O 1
ATOM 1609 N N . PRO A 1 201 ? 1.766 7.366 -38.582 1.00 82.88 201 PRO A N 1
ATOM 1610 C CA . PRO A 1 201 ? 0.458 7.404 -37.919 1.00 82.88 201 PRO A CA 1
ATOM 1611 C C . PRO A 1 201 ? 0.121 6.141 -37.108 1.00 82.88 201 PRO A C 1
ATOM 1613 O O . PRO A 1 201 ? -0.725 6.198 -36.214 1.00 82.88 201 PRO A O 1
ATOM 1616 N N . SER A 1 202 ? 0.758 5.011 -37.430 1.00 86.25 202 SER A N 1
ATOM 1617 C CA . SER A 1 202 ? 0.549 3.719 -36.762 1.00 86.25 202 SER A CA 1
ATOM 1618 C C . SER A 1 202 ? 1.619 3.388 -35.718 1.00 86.25 202 SER A C 1
ATOM 1620 O O . SER A 1 202 ? 1.552 2.308 -35.131 1.00 86.25 202 SER A O 1
ATOM 1622 N N . LEU A 1 203 ? 2.602 4.271 -35.505 1.00 87.44 203 LEU A N 1
ATOM 1623 C CA . LEU A 1 203 ? 3.725 4.001 -34.614 1.00 87.44 203 LEU A CA 1
ATOM 1624 C C . LEU A 1 203 ? 3.251 3.944 -33.166 1.00 87.44 203 LEU A C 1
ATOM 1626 O O . LEU A 1 203 ? 2.542 4.833 -32.701 1.00 87.44 203 LEU A O 1
ATOM 1630 N N . VAL A 1 204 ? 3.676 2.897 -32.472 1.00 87.44 204 VAL A N 1
ATOM 1631 C CA . VAL A 1 204 ? 3.423 2.701 -31.043 1.00 87.44 204 VAL A CA 1
ATOM 1632 C C . VAL A 1 204 ? 4.740 2.673 -30.278 1.00 87.44 204 VAL A C 1
ATOM 1634 O O . VAL A 1 204 ? 4.790 3.164 -29.160 1.00 87.44 204 VAL A O 1
ATOM 1637 N N . GLU A 1 205 ? 5.816 2.163 -30.884 1.00 89.00 205 GLU A N 1
ATOM 1638 C CA . GLU A 1 205 ? 7.124 2.058 -30.239 1.00 89.00 205 GLU A CA 1
ATOM 1639 C C . GLU A 1 205 ? 8.230 2.673 -31.107 1.00 89.00 205 GLU A C 1
ATOM 1641 O O . GLU A 1 205 ? 8.417 2.300 -32.271 1.00 89.00 205 GLU A O 1
ATOM 1646 N N . LEU A 1 206 ? 8.978 3.610 -30.518 1.00 92.69 206 LEU A N 1
ATOM 1647 C CA . LEU A 1 206 ? 10.181 4.197 -31.099 1.00 92.69 206 LEU A CA 1
ATOM 1648 C C . LEU A 1 206 ? 11.359 3.993 -30.148 1.00 92.69 206 LEU A C 1
ATOM 1650 O O . LEU A 1 206 ? 11.377 4.542 -29.049 1.00 92.69 206 LEU A O 1
ATOM 1654 N N . SER A 1 207 ? 12.375 3.263 -30.592 1.00 94.81 207 SER A N 1
ATOM 1655 C CA . SER A 1 207 ? 13.627 3.077 -29.861 1.00 94.81 207 SER A CA 1
ATOM 1656 C C . SER A 1 207 ? 14.783 3.586 -30.708 1.00 94.81 207 SER A C 1
ATOM 1658 O O . SER A 1 207 ? 14.990 3.110 -31.820 1.00 94.81 207 SER A O 1
ATOM 1660 N N . LEU A 1 208 ? 15.518 4.576 -30.209 1.00 96.25 208 LEU A N 1
ATOM 1661 C CA . LEU A 1 208 ? 16.679 5.160 -30.884 1.00 96.25 208 LEU A CA 1
ATOM 1662 C C . LEU A 1 208 ? 17.830 5.317 -29.890 1.00 96.25 208 LEU A C 1
ATOM 1664 O O . LEU A 1 208 ? 17.611 5.444 -28.680 1.00 96.25 208 LEU A O 1
ATOM 1668 N N . THR A 1 209 ? 19.063 5.388 -30.391 1.00 96.06 209 THR A N 1
ATOM 1669 C CA . THR A 1 209 ? 20.154 5.924 -29.571 1.00 96.06 209 THR A CA 1
ATOM 1670 C C . THR A 1 209 ? 19.924 7.414 -29.301 1.00 96.06 209 THR A C 1
ATOM 1672 O O . THR A 1 209 ? 19.277 8.109 -30.094 1.00 96.06 209 THR A O 1
ATOM 1675 N N . GLY A 1 210 ? 20.453 7.935 -28.192 1.00 94.81 210 GLY A N 1
ATOM 1676 C CA . GLY A 1 210 ? 20.326 9.356 -27.851 1.00 94.81 210 GLY A CA 1
ATOM 1677 C C . GLY A 1 210 ? 20.862 10.271 -28.958 1.00 94.81 210 GLY A C 1
ATOM 1678 O O . GLY A 1 210 ? 20.214 11.265 -29.292 1.00 94.81 210 GLY A O 1
ATOM 1679 N N . PHE A 1 211 ? 21.971 9.884 -29.602 1.00 94.69 211 PHE A N 1
ATOM 1680 C CA . PHE A 1 211 ? 22.499 10.581 -30.774 1.00 94.69 211 PHE A CA 1
ATOM 1681 C C . PHE A 1 211 ? 21.481 10.627 -31.916 1.00 94.69 211 PHE A C 1
ATOM 1683 O O . PHE A 1 211 ? 21.163 11.708 -32.407 1.00 94.69 211 PHE A O 1
ATOM 1690 N N . TRP A 1 212 ? 20.952 9.474 -32.341 1.00 94.56 212 TRP A N 1
ATOM 1691 C CA . TRP A 1 212 ? 20.073 9.403 -33.510 1.00 94.56 212 TRP A CA 1
ATOM 1692 C C . TRP A 1 212 ? 18.721 10.078 -33.278 1.00 94.56 212 TRP A C 1
ATOM 1694 O O . TRP A 1 212 ? 18.174 10.664 -34.214 1.00 94.56 212 TRP A O 1
ATOM 1704 N N . PHE A 1 213 ? 18.211 10.075 -32.043 1.00 95.00 213 PHE A N 1
ATOM 1705 C CA . PHE A 1 213 ? 17.030 10.856 -31.677 1.00 95.00 213 PHE A CA 1
ATOM 1706 C C . PHE A 1 213 ? 17.275 12.362 -31.822 1.00 95.00 213 PHE A C 1
ATOM 1708 O O . PHE A 1 213 ? 16.516 13.048 -32.507 1.00 95.00 213 PHE A O 1
ATOM 1715 N N . LEU A 1 214 ? 18.357 12.876 -31.230 1.00 93.06 214 LEU A N 1
ATOM 1716 C CA . LEU A 1 214 ? 18.717 14.293 -31.326 1.00 93.06 214 LEU A CA 1
ATOM 1717 C C . LEU A 1 214 ? 19.014 14.699 -32.775 1.00 93.06 214 LEU A C 1
ATOM 1719 O O . LEU A 1 214 ? 18.534 15.726 -33.248 1.00 93.06 214 LEU A O 1
ATOM 1723 N N . HIS A 1 215 ? 19.737 13.858 -33.512 1.00 91.19 215 HIS A N 1
ATOM 1724 C CA . HIS A 1 215 ? 20.031 14.056 -34.927 1.00 91.19 215 HIS A CA 1
ATOM 1725 C C . HIS A 1 215 ? 18.759 14.098 -35.792 1.00 91.19 215 HIS A C 1
ATOM 1727 O O . HIS A 1 215 ? 18.671 14.906 -36.720 1.00 91.19 215 HIS A O 1
ATOM 1733 N N . LEU A 1 216 ? 17.758 13.256 -35.503 1.00 90.94 216 LEU A N 1
ATOM 1734 C CA . LEU A 1 216 ? 16.452 13.326 -36.161 1.00 90.94 216 LEU A CA 1
ATOM 1735 C C . LEU A 1 216 ? 15.746 14.638 -35.821 1.00 90.94 216 LEU A C 1
ATOM 1737 O O . LEU A 1 216 ? 15.325 15.345 -36.732 1.00 90.94 216 LEU A O 1
ATOM 1741 N N . ALA A 1 217 ? 15.657 14.983 -34.534 1.00 90.44 217 ALA A N 1
ATOM 1742 C CA . ALA A 1 217 ? 14.987 16.193 -34.067 1.00 90.44 217 ALA A CA 1
ATOM 1743 C C . ALA A 1 217 ? 15.570 17.462 -34.713 1.00 90.44 217 ALA A C 1
ATOM 1745 O O . ALA A 1 217 ? 14.819 18.311 -35.191 1.00 90.44 217 ALA A O 1
ATOM 1746 N N . LEU A 1 218 ? 16.897 17.559 -34.827 1.00 88.06 218 LEU A N 1
ATOM 1747 C CA . LEU A 1 218 ? 17.574 18.697 -35.460 1.00 88.06 218 LEU A CA 1
ATOM 1748 C C . LEU A 1 218 ? 17.241 18.854 -36.957 1.00 88.06 218 LEU A C 1
ATOM 1750 O O . LEU A 1 218 ? 17.268 19.972 -37.475 1.00 88.06 218 LEU A O 1
ATOM 1754 N N . HIS A 1 219 ? 16.902 17.764 -37.653 1.00 86.06 219 HIS A N 1
ATOM 1755 C CA . HIS A 1 219 ? 16.493 17.789 -39.061 1.00 86.06 219 HIS A CA 1
ATOM 1756 C C . HIS A 1 219 ? 15.018 18.162 -39.276 1.00 86.06 219 HIS A C 1
ATOM 1758 O O . HIS A 1 219 ? 14.613 18.396 -40.419 1.00 86.06 219 HIS A O 1
ATOM 1764 N N . LEU A 1 220 ? 14.208 18.231 -38.218 1.00 85.81 220 LEU A N 1
ATOM 1765 C CA . LEU A 1 220 ? 12.794 18.588 -38.306 1.00 85.81 220 LEU A CA 1
ATOM 1766 C C . LEU A 1 220 ? 12.595 20.110 -38.203 1.00 85.81 220 LEU A C 1
ATOM 1768 O O . LEU A 1 220 ? 13.329 20.832 -37.518 1.00 85.81 220 LEU A O 1
ATOM 1772 N N . ASN A 1 221 ? 11.565 20.630 -38.879 1.00 82.12 221 ASN A N 1
ATOM 1773 C CA . ASN A 1 221 ? 11.123 22.014 -38.663 1.00 82.12 221 ASN A CA 1
ATOM 1774 C C . ASN A 1 221 ? 10.525 22.191 -37.269 1.00 82.12 221 ASN A C 1
ATOM 1776 O O . ASN A 1 221 ? 10.819 23.184 -36.607 1.00 82.12 221 ASN A O 1
ATOM 1780 N N . ASN A 1 222 ? 9.716 21.219 -36.841 1.00 82.75 222 ASN A N 1
ATOM 1781 C CA . ASN A 1 222 ? 9.050 21.205 -35.550 1.00 82.75 222 ASN A CA 1
ATOM 1782 C C . ASN A 1 222 ? 9.140 19.804 -34.909 1.00 82.75 222 ASN A C 1
ATOM 1784 O O . ASN A 1 222 ? 8.324 18.938 -35.232 1.00 82.75 222 ASN A O 1
ATOM 1788 N N . PRO A 1 223 ? 10.114 19.562 -34.011 1.00 82.88 223 PRO A N 1
ATOM 1789 C CA . PRO A 1 223 ? 10.290 18.273 -33.335 1.00 82.88 223 PRO A CA 1
ATOM 1790 C C . PRO A 1 223 ? 9.065 17.819 -32.535 1.00 82.88 223 PRO A C 1
ATOM 1792 O O . PRO A 1 223 ? 8.793 16.624 -32.476 1.00 82.88 223 PRO A O 1
ATOM 1795 N N . SER A 1 224 ? 8.277 18.757 -32.000 1.00 78.00 224 SER A N 1
ATOM 1796 C CA . SER A 1 224 ? 7.012 18.477 -31.306 1.00 78.00 224 SER A CA 1
ATOM 1797 C C . SER A 1 224 ? 5.992 17.754 -32.186 1.00 78.00 224 SER A C 1
ATOM 1799 O O . SER A 1 224 ? 5.096 17.093 -31.684 1.00 78.00 224 SER A O 1
ATOM 1801 N N . GLN A 1 225 ? 6.114 17.856 -33.514 1.00 75.56 225 GLN A N 1
ATOM 1802 C CA . GLN A 1 225 ? 5.212 17.186 -34.449 1.00 75.56 225 GLN A CA 1
ATOM 1803 C C . GLN A 1 225 ? 5.662 15.784 -34.859 1.00 75.56 225 GLN A C 1
ATOM 1805 O O . GLN A 1 225 ? 4.961 15.160 -35.656 1.00 75.56 225 GLN A O 1
ATOM 1810 N N . LEU A 1 226 ? 6.773 15.264 -34.318 1.00 80.31 226 LEU A N 1
ATOM 1811 C CA . LEU A 1 226 ? 7.263 13.916 -34.637 1.00 80.31 226 LEU A CA 1
ATOM 1812 C C . LEU A 1 226 ? 6.164 12.850 -34.474 1.00 80.31 226 LEU A C 1
ATOM 1814 O O . LEU A 1 226 ? 6.094 11.903 -35.255 1.00 80.31 226 LEU A O 1
ATOM 1818 N N . PHE A 1 227 ? 5.273 13.057 -33.503 1.00 78.56 227 PHE A N 1
ATOM 1819 C CA . PHE A 1 227 ? 4.166 12.165 -33.174 1.00 78.56 227 PHE A CA 1
ATOM 1820 C C . PHE A 1 227 ? 2.778 12.742 -33.488 1.00 78.56 227 PHE A C 1
ATOM 1822 O O . PHE A 1 227 ? 1.761 12.096 -33.220 1.00 78.56 227 PHE A O 1
ATOM 1829 N N . ALA A 1 228 ? 2.703 13.918 -34.113 1.00 71.81 228 ALA A N 1
ATOM 1830 C CA . ALA A 1 228 ? 1.436 14.600 -34.343 1.00 71.81 228 ALA A CA 1
ATOM 1831 C C . ALA A 1 228 ? 0.528 13.819 -35.311 1.00 71.81 228 ALA A C 1
ATOM 1833 O O . ALA A 1 228 ? 0.832 13.621 -36.493 1.00 71.81 228 ALA A O 1
ATOM 1834 N N . GLY A 1 229 ? -0.663 13.448 -34.840 1.00 64.75 229 GLY A N 1
ATOM 1835 C CA . GLY A 1 229 ? -1.649 12.685 -35.617 1.00 64.75 229 GLY A CA 1
ATOM 1836 C C . GLY A 1 229 ? -1.422 11.171 -35.627 1.00 64.75 229 GLY A C 1
ATOM 1837 O O . GLY A 1 229 ? -2.081 10.478 -36.402 1.00 64.75 229 GLY A O 1
ATOM 1838 N N . SER A 1 230 ? -0.531 10.669 -34.771 1.00 66.25 230 SER A N 1
ATOM 1839 C CA . SER A 1 230 ? -0.538 9.264 -34.352 1.00 66.25 230 SER A CA 1
ATOM 1840 C C . SER A 1 230 ? -1.849 8.962 -33.612 1.00 66.25 230 SER A C 1
ATOM 1842 O O . SER A 1 230 ? -2.494 9.869 -33.078 1.00 66.25 230 SER A O 1
ATOM 1844 N N . ASN A 1 231 ? -2.294 7.704 -33.614 1.00 59.34 231 ASN A N 1
ATOM 1845 C CA . ASN A 1 231 ? -3.508 7.296 -32.897 1.00 59.34 231 ASN A CA 1
ATOM 1846 C C . ASN A 1 231 ? -3.428 7.754 -31.413 1.00 59.34 231 ASN A C 1
ATOM 1848 O O . ASN A 1 231 ? -2.390 7.524 -30.799 1.00 59.34 231 ASN A O 1
ATOM 1852 N N . PRO A 1 232 ? -4.469 8.373 -30.810 1.00 48.53 232 PRO A N 1
ATOM 1853 C CA . PRO A 1 232 ? -4.434 8.971 -29.457 1.00 48.53 232 PRO A CA 1
ATOM 1854 C C . PRO A 1 232 ? -4.145 8.023 -28.278 1.00 48.53 232 PRO A C 1
ATOM 1856 O O . PRO A 1 232 ? -4.266 8.425 -27.123 1.00 48.53 232 PRO A O 1
ATOM 1859 N N . LEU A 1 233 ? -3.788 6.767 -28.533 1.00 52.91 233 LEU A N 1
ATOM 1860 C CA . LEU A 1 233 ? -3.407 5.802 -27.514 1.00 52.91 233 LEU A CA 1
ATOM 1861 C C . LEU A 1 233 ? -1.897 5.561 -27.617 1.00 52.91 233 LEU A C 1
ATOM 1863 O O . LEU A 1 233 ? -1.464 4.607 -28.254 1.00 52.91 233 LEU A O 1
ATOM 1867 N N . SER A 1 234 ? -1.153 6.447 -26.944 1.00 70.81 234 SER A N 1
ATOM 1868 C CA . SER A 1 234 ? 0.119 6.183 -26.256 1.00 70.81 234 SER A CA 1
ATOM 1869 C C . SER A 1 234 ? 1.321 5.670 -27.058 1.00 70.81 234 SER A C 1
ATOM 1871 O O . SER A 1 234 ? 1.382 4.490 -27.396 1.00 70.81 234 SER A O 1
ATOM 1873 N N . ILE A 1 235 ? 2.329 6.529 -27.244 1.00 85.62 235 ILE A N 1
ATOM 1874 C CA . ILE A 1 235 ? 3.638 6.142 -27.794 1.00 85.62 235 ILE A CA 1
ATOM 1875 C C . ILE A 1 235 ? 4.623 5.802 -26.671 1.00 85.62 235 ILE A C 1
ATOM 1877 O O . ILE A 1 235 ? 4.757 6.551 -25.695 1.00 85.62 235 ILE A O 1
ATOM 1881 N N . ASP A 1 236 ? 5.349 4.704 -26.864 1.00 89.44 236 ASP A N 1
ATOM 1882 C CA . ASP A 1 236 ? 6.476 4.272 -26.049 1.00 89.44 236 ASP A CA 1
ATOM 1883 C C . ASP A 1 236 ? 7.787 4.719 -26.710 1.00 89.44 236 ASP A C 1
ATOM 1885 O O . ASP A 1 236 ? 8.165 4.247 -27.786 1.00 89.44 236 ASP A O 1
ATOM 1889 N N . LEU A 1 237 ? 8.489 5.648 -26.061 1.00 92.88 237 LEU A N 1
ATOM 1890 C CA . LEU A 1 237 ? 9.786 6.155 -26.498 1.00 92.88 237 LEU A CA 1
ATOM 1891 C C . LEU A 1 237 ? 10.905 5.560 -25.644 1.00 92.88 237 LEU A C 1
ATOM 1893 O O . LEU A 1 237 ? 10.933 5.731 -24.423 1.00 92.88 237 LEU A O 1
ATOM 1897 N N . ARG A 1 238 ? 11.886 4.939 -26.296 1.00 95.00 238 ARG A N 1
ATOM 1898 C CA . ARG A 1 238 ? 13.125 4.478 -25.672 1.00 95.00 238 ARG A CA 1
ATOM 1899 C C . ARG A 1 238 ? 14.329 5.209 -26.248 1.00 95.00 238 ARG A C 1
ATOM 1901 O O . ARG A 1 238 ? 14.528 5.257 -27.459 1.00 95.00 238 ARG A O 1
ATOM 1908 N N . LEU A 1 239 ? 15.151 5.748 -25.357 1.00 96.31 239 LEU A N 1
ATOM 1909 C CA . LEU A 1 239 ? 16.389 6.440 -25.687 1.00 96.31 239 LEU A CA 1
ATOM 1910 C C . LEU A 1 239 ? 17.551 5.701 -25.051 1.00 96.31 239 LEU A C 1
ATOM 1912 O O . LEU A 1 239 ? 17.594 5.530 -23.831 1.00 96.31 239 LEU A O 1
ATOM 1916 N N . SER A 1 240 ? 18.472 5.244 -25.891 1.00 94.88 240 SER A N 1
ATOM 1917 C CA . SER A 1 240 ? 19.517 4.305 -25.498 1.00 94.88 240 SER A CA 1
ATOM 1918 C C . SER A 1 240 ? 20.932 4.808 -25.800 1.00 94.88 240 SER A C 1
ATOM 1920 O O . SER A 1 240 ? 21.104 5.714 -26.609 1.00 94.88 240 SER A O 1
ATOM 1922 N N . ALA A 1 241 ? 21.940 4.222 -25.148 1.00 92.88 241 ALA A N 1
ATOM 1923 C CA . ALA A 1 241 ? 23.347 4.221 -25.570 1.00 92.88 241 ALA A CA 1
ATOM 1924 C C . ALA A 1 241 ? 23.853 5.578 -26.106 1.00 92.88 241 ALA A C 1
ATOM 1926 O O . ALA A 1 241 ? 24.072 5.733 -27.306 1.00 92.88 241 ALA A O 1
ATOM 1927 N N . PHE A 1 242 ? 23.995 6.569 -25.220 1.00 95.56 242 PHE A N 1
ATOM 1928 C CA . PHE A 1 242 ? 24.531 7.878 -25.599 1.00 95.56 242 PHE A CA 1
ATOM 1929 C C . PHE A 1 242 ? 25.158 8.636 -24.428 1.00 95.56 242 PHE A C 1
ATOM 1931 O O . PHE A 1 242 ? 24.657 8.590 -23.300 1.00 95.56 242 PHE A O 1
ATOM 1938 N N . THR A 1 243 ? 26.227 9.381 -24.716 1.00 94.94 243 THR A N 1
ATOM 1939 C CA . THR A 1 243 ? 26.859 10.307 -23.767 1.00 94.94 243 THR A CA 1
ATOM 1940 C C . THR A 1 243 ? 26.582 11.753 -24.177 1.00 94.94 243 THR A C 1
ATOM 1942 O O . THR A 1 243 ? 27.112 12.228 -25.178 1.00 94.94 243 THR A O 1
ATOM 1945 N N . PHE A 1 244 ? 25.765 12.468 -23.399 1.00 94.62 244 PHE A N 1
ATOM 1946 C CA . PHE A 1 244 ? 25.432 13.866 -23.673 1.00 94.62 244 PHE A CA 1
ATOM 1947 C C . PHE A 1 244 ? 26.630 14.785 -23.455 1.00 94.62 244 PHE A C 1
ATOM 1949 O O . PHE A 1 244 ? 27.346 14.663 -22.458 1.00 94.62 244 PHE A O 1
ATOM 1956 N N . LEU A 1 245 ? 26.795 15.727 -24.381 1.00 92.56 245 LEU A N 1
ATOM 1957 C CA . LEU A 1 245 ? 27.839 16.743 -24.340 1.00 92.56 245 LEU A CA 1
ATOM 1958 C C . LEU A 1 245 ? 27.433 17.932 -23.467 1.00 92.56 245 LEU A C 1
ATOM 1960 O O . LEU A 1 245 ? 26.245 18.189 -23.255 1.00 92.56 245 LEU A O 1
ATOM 1964 N N . GLU A 1 246 ? 28.436 18.690 -23.022 1.00 90.19 246 GLU A N 1
ATOM 1965 C CA . GLU A 1 246 ? 28.242 19.926 -22.254 1.00 90.19 246 GLU A CA 1
ATOM 1966 C C . GLU A 1 246 ? 27.683 21.057 -23.129 1.00 90.19 246 GLU A C 1
ATOM 1968 O O . GLU A 1 246 ? 26.734 21.745 -22.750 1.00 90.19 246 GLU A O 1
ATOM 1973 N N . GLU A 1 247 ? 28.245 21.212 -24.329 1.00 87.88 247 GLU A N 1
ATOM 1974 C CA . GLU A 1 247 ? 27.911 22.267 -25.285 1.00 87.88 247 GLU A CA 1
ATOM 1975 C C . GLU A 1 247 ? 27.565 21.693 -26.668 1.00 87.88 247 GLU A C 1
ATOM 1977 O O . GLU A 1 247 ? 27.847 20.537 -26.992 1.00 87.88 247 GLU A O 1
ATOM 1982 N N . GLY A 1 248 ? 26.960 22.529 -27.514 1.00 87.69 248 GLY A N 1
ATOM 1983 C CA . GLY A 1 248 ? 26.583 22.178 -28.882 1.00 87.69 248 GLY A CA 1
ATOM 1984 C C . GLY A 1 248 ? 25.155 21.647 -28.997 1.00 87.69 248 GLY A C 1
ATOM 1985 O O . GLY A 1 248 ? 24.263 22.049 -28.252 1.00 87.69 248 GLY A O 1
ATOM 1986 N N . GLN A 1 249 ? 24.925 20.777 -29.982 1.00 87.44 249 GLN A N 1
ATOM 1987 C CA . GLN A 1 249 ? 23.576 20.316 -30.332 1.00 87.44 249 GLN A CA 1
ATOM 1988 C C . GLN A 1 249 ? 23.156 19.026 -29.616 1.00 87.44 249 GLN A C 1
ATOM 1990 O O . GLN A 1 249 ? 21.962 18.751 -29.499 1.00 87.44 249 GLN A O 1
ATOM 1995 N N . TYR A 1 250 ? 24.118 18.246 -29.116 1.00 92.25 250 TYR A N 1
ATOM 1996 C CA . TYR A 1 250 ? 23.871 16.919 -28.554 1.00 92.25 250 TYR A CA 1
ATOM 1997 C C . TYR A 1 250 ? 23.915 16.907 -27.020 1.00 92.25 250 TYR A C 1
ATOM 1999 O O . TYR A 1 250 ? 24.634 16.125 -26.398 1.00 92.25 250 TYR A O 1
ATOM 2007 N N . THR A 1 251 ? 23.163 17.819 -26.410 1.00 92.69 251 THR A N 1
ATOM 2008 C CA . THR A 1 251 ? 23.160 18.060 -24.962 1.00 92.69 251 THR A CA 1
ATOM 2009 C C . THR A 1 251 ? 21.895 17.499 -24.308 1.00 92.69 251 THR A C 1
ATOM 2011 O O . THR A 1 251 ? 20.849 17.367 -24.952 1.00 92.69 251 THR A O 1
ATOM 2014 N N . LEU A 1 252 ? 21.955 17.214 -23.000 1.00 94.31 252 LEU A N 1
ATOM 2015 C CA . LEU A 1 252 ? 20.767 16.838 -22.217 1.00 94.31 252 LEU A CA 1
ATOM 2016 C C . LEU A 1 252 ? 19.695 17.938 -22.278 1.00 94.31 252 LEU A C 1
ATOM 2018 O O . LEU A 1 252 ? 18.501 17.657 -22.302 1.00 94.31 252 LEU A O 1
ATOM 2022 N N . ARG A 1 253 ? 20.127 19.199 -22.353 1.00 91.38 253 ARG A N 1
ATOM 2023 C CA . ARG A 1 253 ? 19.251 20.362 -22.467 1.00 91.38 253 ARG A CA 1
ATOM 2024 C C . ARG A 1 253 ? 18.342 20.283 -23.694 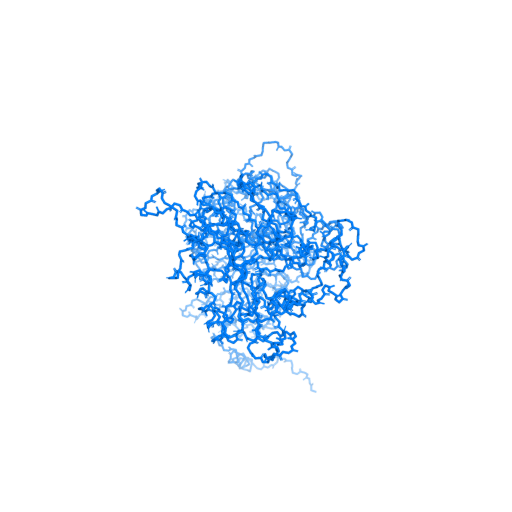1.00 91.38 253 ARG A C 1
ATOM 2026 O O . ARG A 1 253 ? 17.126 20.371 -23.559 1.00 91.38 253 ARG A O 1
ATOM 2033 N N . ASN A 1 254 ? 18.932 20.070 -24.868 1.00 91.00 254 ASN A N 1
ATOM 2034 C CA . ASN A 1 254 ? 18.181 20.000 -26.120 1.00 91.00 254 ASN A CA 1
ATOM 2035 C C . ASN A 1 254 ? 17.226 18.804 -26.124 1.00 91.00 254 ASN A C 1
ATOM 2037 O O . ASN A 1 254 ? 16.107 18.909 -26.618 1.00 91.00 254 ASN A O 1
ATOM 2041 N N . LEU A 1 255 ? 17.629 17.684 -25.513 1.00 93.94 255 LEU A N 1
ATOM 2042 C CA . LEU A 1 255 ? 16.733 16.547 -25.331 1.00 93.94 255 LEU A CA 1
ATOM 2043 C C . LEU A 1 255 ? 15.475 16.944 -24.548 1.00 93.94 255 LEU A C 1
ATOM 2045 O O . LEU A 1 255 ? 14.367 16.650 -24.989 1.00 93.94 255 LEU A O 1
ATOM 2049 N N . LEU A 1 256 ? 15.642 17.609 -23.402 1.00 92.06 256 LEU A N 1
ATOM 2050 C CA . LEU A 1 256 ? 14.521 18.049 -22.569 1.00 92.06 256 LEU A CA 1
ATOM 2051 C C . LEU A 1 256 ? 13.632 19.064 -23.295 1.00 92.06 256 LEU A C 1
ATOM 2053 O O . LEU A 1 256 ? 12.413 18.985 -23.179 1.00 92.06 256 LEU A O 1
ATOM 2057 N N . GLU A 1 257 ? 14.213 19.965 -24.089 1.00 89.44 257 GLU A N 1
ATOM 2058 C CA . GLU A 1 257 ? 13.453 20.895 -24.936 1.00 89.44 257 GLU A CA 1
ATOM 2059 C C . GLU A 1 257 ? 12.555 20.165 -25.933 1.00 89.44 257 GLU A C 1
ATOM 2061 O O . GLU A 1 257 ? 11.378 20.503 -26.060 1.00 89.44 257 GLU A O 1
ATOM 2066 N N . TYR A 1 258 ? 13.074 19.134 -26.602 1.00 89.69 258 TYR A N 1
ATOM 2067 C CA . TYR A 1 258 ? 12.282 18.354 -27.550 1.00 89.69 258 TYR A CA 1
ATOM 2068 C C . TYR A 1 258 ? 11.207 17.516 -26.859 1.00 89.69 258 TYR A C 1
ATOM 2070 O O . TYR A 1 258 ? 10.063 17.518 -27.308 1.00 89.69 258 TYR A O 1
ATOM 2078 N N . LEU A 1 259 ? 11.543 16.848 -25.751 1.00 89.50 259 LEU A N 1
ATOM 2079 C CA . LEU A 1 259 ? 10.582 16.048 -24.987 1.00 89.50 259 LEU A CA 1
ATOM 2080 C C . LEU A 1 259 ? 9.460 16.902 -24.386 1.00 89.50 259 LEU A C 1
ATOM 2082 O O . LEU A 1 259 ? 8.319 16.455 -24.332 1.00 89.50 259 LEU A O 1
ATOM 2086 N N . GLY A 1 260 ? 9.759 18.132 -23.960 1.00 84.69 260 GLY A N 1
ATOM 2087 C CA . GLY A 1 260 ? 8.774 19.047 -23.377 1.00 84.69 260 GLY A CA 1
ATOM 2088 C C . GLY A 1 260 ? 7.700 19.524 -24.355 1.00 84.69 260 GLY A C 1
ATOM 2089 O O . GLY A 1 260 ? 6.726 20.128 -23.920 1.00 84.69 260 GLY A O 1
ATOM 2090 N N . GLY A 1 261 ? 7.872 19.271 -25.654 1.00 80.31 261 GLY A N 1
ATOM 2091 C CA . GLY A 1 261 ? 6.873 19.551 -26.679 1.00 80.31 261 GLY A CA 1
ATOM 2092 C C . GLY A 1 261 ? 6.161 18.311 -27.227 1.00 80.31 261 GLY A C 1
ATOM 2093 O O . GLY A 1 261 ? 5.515 18.439 -28.260 1.00 80.31 261 GLY A O 1
ATOM 2094 N N . MET A 1 262 ? 6.322 17.131 -26.618 1.00 84.19 262 MET A N 1
ATOM 2095 C CA . MET A 1 262 ? 5.723 15.868 -27.077 1.00 84.19 262 MET A CA 1
ATOM 2096 C C . MET A 1 262 ? 4.665 15.383 -26.076 1.00 84.19 262 MET A C 1
ATOM 2098 O O . MET A 1 262 ? 4.987 14.696 -25.106 1.00 84.19 262 MET A O 1
ATOM 2102 N N . ASP A 1 263 ? 3.399 15.725 -26.319 1.00 77.31 263 ASP A N 1
ATOM 2103 C CA . ASP A 1 263 ? 2.286 15.421 -25.405 1.00 77.31 263 ASP A CA 1
ATOM 2104 C C . ASP A 1 263 ? 1.750 13.982 -25.567 1.00 77.31 263 ASP A C 1
ATOM 2106 O O . ASP A 1 263 ? 1.065 13.462 -24.687 1.00 77.31 263 ASP A O 1
ATOM 2110 N N . GLU A 1 264 ? 2.065 13.306 -26.677 1.00 79.94 264 GLU A N 1
ATOM 2111 C CA . GLU A 1 264 ? 1.541 11.978 -27.034 1.00 79.94 264 GLU A CA 1
ATOM 2112 C C . GLU A 1 264 ? 2.270 10.796 -26.357 1.00 79.94 264 GLU A C 1
ATOM 2114 O O . GLU A 1 264 ? 1.909 9.629 -26.561 1.00 79.94 264 GLU A O 1
ATOM 2119 N N . LEU A 1 265 ? 3.304 11.073 -25.555 1.00 84.75 265 LEU A N 1
ATOM 2120 C CA . LEU A 1 265 ? 4.134 10.056 -24.907 1.00 84.75 265 LEU A CA 1
ATOM 2121 C C . LEU A 1 265 ? 3.439 9.450 -23.679 1.00 84.75 265 LEU A C 1
ATOM 2123 O O . LEU A 1 265 ? 3.063 10.157 -22.739 1.00 84.75 265 LEU A O 1
ATOM 2127 N N . GLN A 1 266 ? 3.330 8.118 -23.658 1.00 86.06 266 GLN A N 1
ATOM 2128 C CA . GLN A 1 266 ? 2.876 7.359 -22.486 1.00 86.06 266 GLN A CA 1
ATOM 2129 C C . GLN A 1 266 ? 4.037 6.753 -21.719 1.00 86.06 266 GLN A C 1
ATOM 2131 O O . GLN A 1 266 ? 4.002 6.749 -20.490 1.00 86.06 266 GLN A O 1
ATOM 2136 N N . THR A 1 267 ? 5.052 6.251 -22.416 1.00 89.06 267 THR A N 1
ATOM 2137 C CA . THR A 1 267 ? 6.228 5.669 -21.774 1.00 89.06 267 THR A CA 1
ATOM 2138 C C . THR A 1 267 ? 7.471 6.375 -22.276 1.00 89.06 267 THR A C 1
ATOM 2140 O O . THR A 1 267 ? 7.653 6.549 -23.478 1.00 89.06 267 THR A O 1
ATOM 2143 N N . ILE A 1 268 ? 8.347 6.758 -21.351 1.00 92.62 268 ILE A N 1
ATOM 2144 C CA . ILE A 1 268 ? 9.699 7.214 -21.670 1.00 92.62 268 ILE A CA 1
ATOM 2145 C C . ILE A 1 268 ? 10.680 6.331 -20.908 1.00 92.62 268 ILE A C 1
ATOM 2147 O O . ILE A 1 268 ? 10.654 6.260 -19.675 1.00 92.62 268 ILE A O 1
ATOM 2151 N N . HIS A 1 269 ? 11.549 5.647 -21.645 1.00 94.75 269 HIS A N 1
ATOM 2152 C CA . HIS A 1 269 ? 12.576 4.777 -21.089 1.00 94.75 269 HIS A CA 1
ATOM 2153 C C . HIS A 1 269 ? 13.969 5.257 -21.491 1.00 94.75 269 HIS A C 1
ATOM 2155 O O . HIS A 1 269 ? 14.304 5.323 -22.670 1.00 94.75 269 HIS A O 1
ATOM 2161 N N . PHE A 1 270 ? 14.786 5.585 -20.497 1.00 96.75 270 PHE A N 1
ATOM 2162 C CA . PHE A 1 270 ? 16.183 5.964 -20.664 1.00 96.75 270 PHE A CA 1
ATOM 2163 C C . PHE A 1 270 ? 17.084 4.773 -20.329 1.00 96.75 270 PHE A C 1
ATOM 2165 O O . PHE A 1 270 ? 16.995 4.223 -19.229 1.00 96.75 270 PHE A O 1
ATOM 2172 N N . ASP A 1 271 ? 17.968 4.388 -21.247 1.00 95.62 271 ASP A N 1
ATOM 2173 C CA . ASP A 1 271 ? 18.809 3.194 -21.128 1.00 95.62 271 ASP A CA 1
ATOM 2174 C C . ASP A 1 271 ? 20.275 3.473 -21.502 1.00 95.62 271 ASP A C 1
ATOM 2176 O O . ASP A 1 271 ? 20.550 3.997 -22.572 1.00 95.62 271 ASP A O 1
ATOM 2180 N N . ARG A 1 272 ? 21.253 3.110 -20.665 1.00 95.06 272 ARG A N 1
ATOM 2181 C CA . ARG A 1 272 ? 22.695 3.329 -20.951 1.00 95.06 272 ARG A CA 1
ATOM 2182 C C . ARG A 1 272 ? 23.027 4.778 -21.364 1.00 95.06 272 ARG A C 1
ATOM 2184 O O . ARG A 1 272 ? 23.770 4.998 -22.320 1.00 95.06 272 ARG A O 1
ATOM 2191 N N . LEU A 1 273 ? 22.453 5.761 -20.668 1.00 96.25 273 LEU A N 1
ATOM 2192 C CA . LEU A 1 273 ? 22.694 7.185 -20.925 1.00 96.25 273 LEU A CA 1
ATOM 2193 C C . LEU A 1 273 ? 23.644 7.799 -19.894 1.00 96.25 273 LEU A C 1
ATOM 2195 O O . LEU A 1 273 ? 23.565 7.485 -18.702 1.00 96.25 273 LEU A O 1
ATOM 2199 N N . MET A 1 274 ? 24.525 8.687 -20.355 1.00 96.06 274 MET A N 1
ATOM 2200 C CA . MET A 1 274 ? 25.598 9.288 -19.556 1.00 96.06 274 MET A CA 1
ATOM 2201 C C . MET A 1 274 ? 25.795 10.780 -19.863 1.00 96.06 274 MET A C 1
ATOM 2203 O O . MET A 1 274 ? 25.305 11.277 -20.872 1.00 96.06 274 MET A O 1
ATOM 2207 N N . LEU A 1 275 ? 26.548 11.486 -19.012 1.00 95.00 275 LEU A N 1
ATOM 2208 C CA . LEU A 1 275 ? 27.078 12.828 -19.284 1.00 95.00 275 LEU A CA 1
ATOM 2209 C C . LEU A 1 275 ? 28.581 12.742 -19.562 1.00 95.00 275 LEU A C 1
ATOM 2211 O O . LEU A 1 275 ? 29.280 11.965 -18.912 1.00 95.00 275 LEU A O 1
ATOM 2215 N N . SER A 1 276 ? 29.085 13.563 -20.484 1.00 93.44 276 SER A N 1
ATOM 2216 C CA . SER A 1 276 ? 30.526 13.702 -20.746 1.00 93.44 276 SER A CA 1
ATOM 2217 C C . SER A 1 276 ? 31.231 14.624 -19.745 1.00 93.44 276 SER A C 1
ATOM 2219 O O . SER A 1 276 ? 32.448 14.787 -19.802 1.00 93.44 276 SER A O 1
ATOM 2221 N N . HIS A 1 277 ? 30.465 15.278 -18.876 1.00 92.38 277 HIS A N 1
ATOM 2222 C CA . HIS A 1 277 ? 30.901 16.311 -17.947 1.00 92.38 277 HIS A CA 1
ATOM 2223 C C . HIS A 1 277 ? 30.244 16.088 -16.579 1.00 92.38 277 HIS A C 1
ATOM 2225 O O . HIS A 1 277 ? 29.249 15.370 -16.456 1.00 92.38 277 HIS A O 1
ATOM 2231 N N . ALA A 1 278 ? 30.787 16.723 -15.541 1.00 90.44 278 ALA A N 1
ATOM 2232 C CA . ALA A 1 278 ? 30.159 16.719 -14.225 1.00 90.44 278 ALA A CA 1
ATOM 2233 C C . ALA A 1 278 ? 28.838 17.522 -14.244 1.00 90.44 278 ALA A C 1
ATOM 2235 O O . ALA A 1 278 ? 28.695 18.439 -15.061 1.00 90.44 278 ALA A O 1
ATOM 2236 N N . PRO A 1 279 ? 27.873 17.226 -13.353 1.00 89.19 279 PRO A N 1
ATOM 2237 C CA . PRO A 1 279 ? 26.669 18.039 -13.206 1.00 89.19 279 PRO A CA 1
ATOM 2238 C C . PRO A 1 279 ? 27.017 19.500 -12.902 1.00 89.19 279 PRO A C 1
ATOM 2240 O O . PRO A 1 279 ? 27.998 19.784 -12.214 1.00 89.19 279 PRO A O 1
ATOM 2243 N N . PHE A 1 280 ? 26.206 20.431 -13.404 1.00 85.00 280 PHE A N 1
ATOM 2244 C CA . PHE A 1 280 ? 26.439 21.853 -13.172 1.00 85.00 280 PHE A CA 1
ATOM 2245 C C . PHE A 1 280 ? 26.201 22.221 -11.701 1.00 85.00 280 PHE A C 1
ATOM 2247 O O . PHE A 1 280 ? 25.192 21.842 -11.107 1.00 85.00 280 PHE A O 1
ATOM 2254 N N . ASP A 1 281 ? 27.108 23.026 -11.149 1.00 72.31 281 ASP A N 1
ATOM 2255 C CA . ASP A 1 281 ? 27.008 23.621 -9.814 1.00 72.31 281 ASP A CA 1
ATOM 2256 C C . ASP A 1 281 ? 26.686 25.117 -9.966 1.00 72.31 281 ASP A C 1
ATOM 2258 O O . ASP A 1 281 ? 27.546 25.988 -9.836 1.00 72.31 281 ASP A O 1
ATOM 2262 N N . SER A 1 282 ? 25.466 25.420 -10.419 1.00 68.25 282 SER A N 1
ATOM 2263 C CA . SER A 1 282 ? 25.015 26.793 -10.665 1.00 68.25 282 SER A CA 1
ATOM 2264 C C . SER A 1 282 ? 23.665 27.050 -10.011 1.00 68.25 282 SER A C 1
ATOM 2266 O O . SER A 1 282 ? 22.719 26.291 -10.212 1.00 68.25 282 SER A O 1
ATOM 2268 N N . ASP A 1 283 ? 23.563 28.176 -9.303 1.00 57.41 283 ASP A N 1
ATOM 2269 C CA . ASP A 1 283 ? 22.325 28.632 -8.660 1.00 57.41 283 ASP A CA 1
ATOM 2270 C C . ASP A 1 283 ? 21.223 29.020 -9.667 1.00 57.41 283 ASP A C 1
ATOM 2272 O O . ASP A 1 283 ? 20.057 29.144 -9.293 1.00 57.41 283 ASP A O 1
ATOM 2276 N N . VAL A 1 284 ? 21.565 29.229 -10.948 1.00 65.94 284 VAL A N 1
ATOM 2277 C CA . VAL A 1 284 ? 20.625 29.670 -11.992 1.00 65.94 284 VAL A CA 1
ATOM 2278 C C . VAL A 1 284 ? 20.683 28.716 -13.181 1.00 65.94 284 VAL A C 1
ATOM 2280 O O . VAL A 1 284 ? 21.320 28.981 -14.201 1.00 65.94 284 VAL A O 1
ATOM 2283 N N . LEU A 1 285 ? 19.990 27.588 -13.047 1.00 75.94 285 LEU A N 1
ATOM 2284 C CA . LEU A 1 285 ? 19.762 26.654 -14.144 1.00 75.94 285 LEU A CA 1
ATOM 2285 C C . LEU A 1 285 ? 18.437 26.962 -14.858 1.00 75.94 285 LEU A C 1
ATOM 2287 O O . LEU A 1 285 ? 17.466 27.365 -14.211 1.00 75.94 285 LEU A O 1
ATOM 2291 N N . PRO A 1 286 ? 18.365 26.779 -16.190 1.00 79.06 286 PRO A N 1
ATOM 2292 C CA . PRO A 1 286 ? 17.086 26.800 -16.886 1.00 79.06 286 PRO A CA 1
ATOM 2293 C C . PRO A 1 286 ? 16.199 25.665 -16.365 1.00 79.06 286 PRO A C 1
ATOM 2295 O O . PRO A 1 286 ? 16.687 24.584 -16.037 1.00 79.06 286 PRO A O 1
ATOM 2298 N N . SER A 1 287 ? 14.895 25.922 -16.308 1.00 80.38 287 SER A N 1
ATOM 2299 C CA . SER A 1 287 ? 13.901 24.941 -15.885 1.00 80.38 287 SER A CA 1
ATOM 2300 C C . SER A 1 287 ? 13.054 24.491 -17.069 1.00 80.38 287 SER A C 1
ATOM 2302 O O . SER A 1 287 ? 12.686 25.309 -17.915 1.00 80.38 287 SER A O 1
ATOM 2304 N N . TYR A 1 288 ? 12.712 23.203 -17.095 1.00 82.69 288 TYR A N 1
ATOM 2305 C CA . TYR A 1 288 ? 11.900 22.570 -18.136 1.00 82.69 288 TYR A CA 1
ATOM 2306 C C . TYR A 1 288 ? 10.536 22.128 -17.591 1.00 82.69 288 TYR A C 1
ATOM 2308 O O . TYR A 1 288 ? 10.302 20.933 -17.409 1.00 82.69 288 TYR A O 1
ATOM 2316 N N . PRO A 1 289 ? 9.609 23.065 -17.309 1.00 73.12 289 PRO A N 1
ATOM 2317 C CA . PRO A 1 289 ? 8.378 22.752 -16.591 1.00 73.12 289 PRO A CA 1
ATOM 2318 C C . PRO A 1 289 ? 7.434 21.830 -17.360 1.00 73.12 289 PRO A C 1
ATOM 2320 O O . PRO A 1 289 ? 6.654 21.132 -16.721 1.00 73.12 289 PRO A O 1
ATOM 2323 N N . HIS A 1 290 ? 7.502 21.823 -18.695 1.00 78.12 290 HIS A N 1
ATOM 2324 C CA . HIS A 1 290 ? 6.613 21.059 -19.577 1.00 78.12 290 HIS A CA 1
ATOM 2325 C C . HIS A 1 290 ? 7.033 19.600 -19.795 1.00 78.12 290 HIS A C 1
ATOM 2327 O O . HIS A 1 290 ? 6.265 18.806 -20.328 1.00 78.12 290 HIS A O 1
ATOM 2333 N N . VAL A 1 291 ? 8.225 19.213 -19.340 1.00 81.75 291 VAL A N 1
ATOM 2334 C CA . VAL A 1 291 ? 8.700 17.835 -19.479 1.00 81.75 291 VAL A CA 1
ATOM 2335 C C . VAL A 1 291 ? 7.988 16.940 -18.462 1.00 81.75 291 VAL A C 1
ATOM 2337 O O . VAL A 1 291 ? 7.831 17.305 -17.299 1.00 81.75 291 VAL A O 1
ATOM 2340 N N . PHE A 1 292 ? 7.564 15.754 -18.905 1.00 81.19 292 PHE A N 1
ATOM 2341 C CA . PHE A 1 292 ? 6.877 14.749 -18.080 1.00 81.19 292 PHE A CA 1
ATOM 2342 C C . PHE A 1 292 ? 5.513 15.189 -17.504 1.00 81.19 292 PHE A C 1
ATOM 2344 O O . PHE A 1 292 ? 5.099 14.692 -16.457 1.00 81.19 292 PHE A O 1
ATOM 2351 N N . GLN A 1 293 ? 4.793 16.093 -18.179 1.00 72.50 293 GLN A N 1
ATOM 2352 C CA . GLN A 1 293 ? 3.480 16.579 -17.720 1.00 72.50 293 GLN A CA 1
ATOM 2353 C C . GLN A 1 293 ? 2.293 15.643 -18.021 1.00 72.50 293 GLN A C 1
ATOM 2355 O O . GLN A 1 293 ? 1.201 15.877 -17.505 1.00 72.50 293 GLN A O 1
ATOM 2360 N N . SER A 1 294 ? 2.488 14.592 -18.823 1.00 72.62 294 SER A N 1
ATOM 2361 C CA . SER A 1 294 ? 1.413 13.688 -19.255 1.00 72.62 294 SER A CA 1
ATOM 2362 C C . SER A 1 294 ? 0.760 12.940 -18.079 1.00 72.62 294 SER A C 1
ATOM 2364 O O . SER A 1 294 ? 1.437 12.306 -17.259 1.00 72.62 294 SER A O 1
ATOM 2366 N N . GLU A 1 295 ? -0.576 12.997 -17.996 1.00 67.56 295 GLU A N 1
ATOM 2367 C CA . GLU A 1 295 ? -1.342 12.180 -17.054 1.00 67.56 295 GLU A CA 1
ATOM 2368 C C . GLU A 1 295 ? -1.187 10.705 -17.439 1.00 67.56 295 GLU A C 1
ATOM 2370 O O . GLU A 1 295 ? -1.427 10.316 -18.577 1.00 67.56 295 GLU A O 1
ATOM 2375 N N . HIS A 1 296 ? -0.806 9.871 -16.472 1.00 75.44 296 HIS A N 1
ATOM 2376 C CA . HIS A 1 296 ? -0.532 8.442 -16.648 1.00 75.44 296 HIS A CA 1
ATOM 2377 C C . HIS A 1 296 ? 0.806 8.041 -17.285 1.00 75.44 296 HIS A C 1
ATOM 2379 O O . HIS A 1 296 ? 0.982 6.849 -17.555 1.00 75.44 296 HIS A O 1
ATOM 2385 N N . LEU A 1 297 ? 1.767 8.961 -17.419 1.00 84.06 297 LEU A N 1
ATOM 2386 C CA . LEU A 1 297 ? 3.118 8.649 -17.898 1.00 84.06 297 LEU A CA 1
ATOM 2387 C C . LEU A 1 297 ? 3.768 7.486 -17.112 1.00 84.06 297 LEU A C 1
ATOM 2389 O O . LEU A 1 297 ? 3.583 7.349 -15.898 1.00 84.06 297 LEU A O 1
ATOM 2393 N N . ILE A 1 298 ? 4.551 6.659 -17.798 1.00 89.62 298 ILE A N 1
ATOM 2394 C CA . ILE A 1 298 ? 5.450 5.650 -17.240 1.00 89.62 298 ILE A CA 1
ATOM 2395 C C . ILE A 1 298 ? 6.882 6.090 -17.543 1.00 89.62 298 ILE A C 1
ATOM 2397 O O . ILE A 1 298 ? 7.282 6.198 -18.698 1.00 89.62 298 ILE A O 1
ATOM 2401 N N . LEU A 1 299 ? 7.667 6.337 -16.498 1.00 91.31 299 LEU A N 1
ATOM 2402 C CA . LEU A 1 299 ? 9.048 6.790 -16.619 1.00 91.31 299 LEU A CA 1
ATOM 2403 C C . LEU A 1 299 ? 10.002 5.706 -16.116 1.00 91.31 299 LEU A C 1
ATOM 2405 O O . LEU A 1 299 ? 9.831 5.165 -15.019 1.00 91.31 299 LEU A O 1
ATOM 2409 N N . GLY A 1 300 ? 11.017 5.366 -16.904 1.00 94.56 300 GLY A N 1
ATOM 2410 C CA . GLY A 1 300 ? 11.980 4.338 -16.526 1.00 94.56 300 GLY A CA 1
ATOM 2411 C C . GLY A 1 300 ? 13.420 4.698 -16.843 1.00 94.56 300 GLY A C 1
ATOM 2412 O O . GLY A 1 300 ? 13.719 5.251 -17.894 1.00 94.56 300 GLY A O 1
ATOM 2413 N N . PHE A 1 301 ? 14.313 4.327 -15.933 1.00 95.94 301 PHE A N 1
ATOM 2414 C CA . PHE A 1 301 ? 15.753 4.517 -16.044 1.00 95.94 301 PHE A CA 1
ATOM 2415 C C . PHE A 1 301 ? 16.447 3.161 -15.922 1.00 95.94 301 PHE A C 1
ATOM 2417 O O . PHE A 1 301 ? 16.164 2.388 -15.005 1.00 95.94 301 PHE A O 1
ATOM 2424 N N . SER A 1 302 ? 17.338 2.830 -16.851 1.00 96.38 302 SER A N 1
ATOM 2425 C CA . SER A 1 302 ? 18.088 1.573 -16.874 1.00 96.38 302 SER A CA 1
ATOM 2426 C C . SER A 1 302 ? 19.559 1.824 -17.172 1.00 96.38 302 SER A C 1
ATOM 2428 O O . SER A 1 302 ? 19.899 2.335 -18.228 1.00 96.38 302 SER A O 1
ATOM 2430 N N . SER A 1 303 ? 20.454 1.492 -16.240 1.00 95.62 303 SER A N 1
ATOM 2431 C CA . SER A 1 303 ? 21.900 1.712 -16.416 1.00 95.62 303 SER A CA 1
ATOM 2432 C C . SER A 1 303 ? 22.260 3.153 -16.818 1.00 95.62 303 SER A C 1
ATOM 2434 O O . SER A 1 303 ? 23.181 3.379 -17.596 1.00 95.62 303 SER A O 1
ATOM 2436 N N . VAL A 1 304 ? 21.510 4.125 -16.297 1.00 96.31 304 VAL A N 1
ATOM 2437 C CA . VAL A 1 304 ? 21.753 5.560 -16.482 1.00 96.31 304 VAL A CA 1
ATOM 2438 C C . VAL A 1 304 ? 22.759 6.030 -15.431 1.00 96.31 304 VAL A C 1
ATOM 2440 O O . VAL A 1 304 ? 22.683 5.596 -14.277 1.00 96.31 304 VAL A O 1
ATOM 2443 N N . SER A 1 305 ? 23.707 6.893 -15.812 1.00 95.38 305 SER A N 1
ATOM 2444 C CA . SER A 1 305 ? 24.724 7.377 -14.873 1.00 95.38 305 SER A CA 1
ATOM 2445 C C . SER A 1 305 ? 24.118 8.227 -13.753 1.00 95.38 305 SER A C 1
ATOM 2447 O O . SER A 1 305 ? 23.137 8.951 -13.945 1.00 95.38 305 SER A O 1
ATOM 2449 N N . LYS A 1 306 ? 24.741 8.169 -12.571 1.00 93.81 306 LYS A N 1
ATOM 2450 C CA . LYS A 1 306 ? 24.363 8.994 -11.417 1.00 93.81 306 LYS A CA 1
ATOM 2451 C C . LYS A 1 306 ? 24.371 10.484 -11.762 1.00 93.81 306 LYS A C 1
ATOM 2453 O O . LYS A 1 306 ? 23.417 11.183 -11.438 1.00 93.81 306 LYS A O 1
ATOM 2458 N N . ASP A 1 307 ? 25.416 10.946 -12.446 1.00 94.88 307 ASP A N 1
ATOM 2459 C CA . ASP A 1 307 ? 25.584 12.352 -12.826 1.00 94.88 307 ASP A CA 1
ATOM 2460 C C . ASP A 1 307 ? 24.447 12.840 -13.731 1.00 94.88 307 ASP A C 1
ATOM 2462 O O . ASP A 1 307 ? 23.921 13.933 -13.527 1.00 94.88 307 ASP A O 1
ATOM 2466 N N . LEU A 1 308 ? 23.989 12.000 -14.667 1.00 95.25 308 LEU A N 1
ATOM 2467 C CA . LEU A 1 308 ? 22.835 12.321 -15.503 1.00 95.25 308 LEU A CA 1
ATOM 2468 C C . LEU A 1 308 ? 21.563 12.454 -14.665 1.00 95.25 308 LEU A C 1
ATOM 2470 O O . LEU A 1 308 ? 20.829 13.424 -14.832 1.00 95.25 308 LEU A O 1
ATOM 2474 N N . LEU A 1 309 ? 21.311 11.527 -13.733 1.00 93.56 309 LEU A N 1
ATOM 2475 C CA . LEU A 1 309 ? 20.152 11.610 -12.837 1.00 93.56 309 LEU A CA 1
ATOM 2476 C C . LEU A 1 309 ? 20.191 12.866 -11.953 1.00 93.56 309 LEU A C 1
ATOM 2478 O O . LEU A 1 309 ? 19.153 13.497 -11.759 1.00 93.56 309 LEU A O 1
ATOM 2482 N N . VAL A 1 310 ? 21.370 13.247 -11.445 1.00 92.06 310 VAL A N 1
ATOM 2483 C CA . VAL A 1 310 ? 21.559 14.484 -10.667 1.00 92.06 310 VAL A CA 1
ATOM 2484 C C . VAL A 1 310 ? 21.218 15.702 -11.517 1.00 92.06 310 VAL A C 1
ATOM 2486 O O . VAL A 1 310 ? 20.393 16.519 -11.108 1.00 92.06 310 VAL A O 1
ATOM 2489 N N . GLN A 1 311 ? 21.806 15.811 -12.709 1.00 92.06 311 GLN A N 1
ATOM 2490 C CA . GLN A 1 311 ? 21.585 16.964 -13.575 1.00 92.06 311 GLN A CA 1
ATOM 2491 C C . GLN A 1 311 ? 20.135 17.041 -14.070 1.00 92.06 311 GLN A C 1
ATOM 2493 O O . GLN A 1 311 ? 19.543 18.117 -14.068 1.00 92.06 311 GLN A O 1
ATOM 2498 N N . LEU A 1 312 ? 19.529 15.906 -14.434 1.00 91.19 312 LEU A N 1
ATOM 2499 C CA . LEU A 1 312 ? 18.114 15.834 -14.796 1.00 91.19 312 LEU A CA 1
ATOM 2500 C C . LEU A 1 312 ? 17.234 16.351 -13.656 1.00 91.19 312 LEU A C 1
ATOM 2502 O O . LEU A 1 312 ? 16.363 17.183 -13.888 1.00 91.19 312 LEU A O 1
ATOM 2506 N N . ASN A 1 313 ? 17.491 15.899 -12.426 1.00 87.56 313 ASN A N 1
ATOM 2507 C CA . ASN A 1 313 ? 16.764 16.357 -11.249 1.00 87.56 313 ASN A CA 1
ATOM 2508 C C . ASN A 1 313 ? 16.910 17.880 -11.068 1.00 87.56 313 ASN A C 1
ATOM 2510 O O . ASN A 1 313 ? 15.918 18.562 -10.849 1.00 87.56 313 ASN A O 1
ATOM 2514 N N . GLN A 1 314 ? 18.107 18.448 -11.244 1.00 87.25 314 GLN A N 1
ATOM 2515 C CA . GLN A 1 314 ? 18.337 19.898 -11.137 1.00 87.25 314 GLN A CA 1
ATOM 2516 C C . GLN A 1 314 ? 17.631 20.732 -12.226 1.00 87.25 314 GLN A C 1
ATOM 2518 O O . GLN A 1 314 ? 17.269 21.877 -11.965 1.00 87.25 314 GLN A O 1
ATOM 2523 N N . LEU A 1 315 ? 17.430 20.194 -13.430 1.00 87.94 315 LEU A N 1
ATOM 2524 C CA . LEU A 1 315 ? 16.821 20.917 -14.559 1.00 87.94 315 LEU A CA 1
ATOM 2525 C C . LEU A 1 315 ? 15.280 20.941 -14.527 1.00 87.94 315 LEU A C 1
ATOM 2527 O O . LEU A 1 315 ? 14.644 21.677 -15.288 1.00 87.94 315 LEU A O 1
ATOM 2531 N N . LEU A 1 316 ? 14.659 20.155 -13.647 1.00 84.69 316 LEU A N 1
ATOM 2532 C CA . LEU A 1 316 ? 13.213 20.167 -13.422 1.00 84.69 316 LEU A CA 1
ATOM 2533 C C . LEU A 1 316 ? 12.822 21.265 -12.407 1.00 84.69 316 LEU A C 1
ATOM 2535 O O . LEU A 1 316 ? 13.644 21.652 -11.574 1.00 84.69 316 LEU A O 1
ATOM 2539 N N . PRO A 1 317 ? 11.604 21.836 -12.484 1.00 75.62 317 PRO A N 1
ATOM 2540 C CA . PRO A 1 317 ? 11.163 22.880 -11.552 1.00 75.62 317 PRO A CA 1
ATOM 2541 C C . PRO A 1 317 ? 11.023 22.366 -10.109 1.00 75.62 317 PRO A C 1
ATOM 2543 O O . PRO A 1 317 ? 10.616 21.228 -9.891 1.00 75.62 317 PRO A O 1
ATOM 2546 N N . ASP A 1 318 ? 11.263 23.243 -9.122 1.00 64.88 318 ASP A N 1
ATOM 2547 C CA . ASP A 1 318 ? 11.024 22.964 -7.691 1.00 64.88 318 ASP A CA 1
ATOM 2548 C C . ASP A 1 318 ? 9.546 22.669 -7.386 1.00 64.88 318 ASP A C 1
ATOM 2550 O O . ASP A 1 318 ? 9.221 21.894 -6.491 1.00 64.88 318 ASP A O 1
ATOM 2554 N N . THR A 1 319 ? 8.625 23.259 -8.152 1.00 52.97 319 THR A N 1
ATOM 2555 C CA . THR A 1 319 ? 7.188 23.024 -8.008 1.00 52.97 319 THR A CA 1
ATOM 2556 C C . THR A 1 319 ? 6.712 22.058 -9.084 1.00 52.97 319 THR A C 1
ATOM 2558 O O . THR A 1 319 ? 6.582 22.446 -10.247 1.00 52.97 319 THR A O 1
ATOM 2561 N N . THR A 1 320 ? 6.377 20.821 -8.726 1.00 45.06 320 THR A N 1
ATOM 2562 C CA . THR A 1 320 ? 5.598 19.976 -9.638 1.00 45.06 320 THR A CA 1
ATOM 2563 C C . THR A 1 320 ? 4.170 20.522 -9.766 1.00 45.06 320 THR A C 1
ATOM 2565 O O . THR A 1 320 ? 3.468 20.609 -8.752 1.00 45.06 320 THR A O 1
ATOM 2568 N N . PRO A 1 321 ? 3.689 20.844 -10.984 1.00 44.91 321 PRO A N 1
ATOM 2569 C CA . PRO A 1 321 ? 2.259 20.854 -11.262 1.00 44.91 321 PRO A CA 1
ATOM 2570 C C . PRO A 1 321 ? 1.696 19.440 -11.043 1.00 44.91 321 PRO A C 1
ATOM 2572 O O . PRO A 1 321 ? 2.433 18.471 -10.896 1.00 44.91 321 PRO A O 1
ATOM 2575 N N . GLN A 1 322 ? 0.376 19.327 -10.997 1.00 48.69 322 GLN A N 1
ATOM 2576 C CA . GLN A 1 322 ? -0.438 18.177 -10.574 1.00 48.69 322 GLN A CA 1
ATOM 2577 C C . GLN A 1 322 ? -0.232 16.839 -11.337 1.00 48.69 322 GLN A C 1
ATOM 2579 O O . GLN A 1 322 ? -1.061 15.940 -11.191 1.00 48.69 322 GLN A O 1
ATOM 2584 N N . ALA A 1 323 ? 0.839 16.673 -12.121 1.00 49.59 323 ALA A N 1
ATOM 2585 C CA . ALA A 1 323 ? 1.144 15.469 -12.885 1.00 49.59 323 ALA A CA 1
ATOM 2586 C C . ALA A 1 323 ? 1.372 14.268 -11.951 1.00 49.59 323 ALA A C 1
ATOM 2588 O O . ALA A 1 323 ? 2.377 14.159 -11.244 1.00 49.59 323 ALA A O 1
ATOM 2589 N N . LYS A 1 324 ? 0.399 13.355 -11.941 1.00 60.31 324 LYS A N 1
ATOM 2590 C CA . LYS A 1 324 ? 0.500 12.042 -11.303 1.00 60.31 324 LYS A CA 1
ATOM 2591 C C . LYS A 1 324 ? 1.025 11.063 -12.349 1.00 60.31 324 LYS A C 1
ATOM 2593 O O . LYS A 1 324 ? 0.256 10.567 -13.172 1.00 60.31 324 LYS A O 1
ATOM 2598 N N . ILE A 1 325 ? 2.324 10.783 -12.314 1.00 70.88 325 ILE A N 1
ATOM 2599 C CA . ILE A 1 325 ? 2.917 9.699 -13.102 1.00 70.88 325 ILE A CA 1
ATOM 2600 C C . ILE A 1 325 ? 2.313 8.373 -12.609 1.00 70.88 325 ILE A C 1
ATOM 2602 O O . ILE A 1 325 ? 2.088 8.162 -11.411 1.00 70.88 325 ILE A O 1
ATOM 2606 N N . SER A 1 326 ? 2.025 7.452 -13.526 1.00 82.88 326 SER A N 1
ATOM 2607 C CA . SER A 1 326 ? 1.533 6.121 -13.160 1.00 82.88 326 SER A CA 1
ATOM 2608 C C . SER A 1 326 ? 2.627 5.334 -12.449 1.00 82.88 326 SER A C 1
ATOM 2610 O O . SER A 1 326 ? 2.420 4.828 -11.344 1.00 82.88 326 SER A O 1
ATOM 2612 N N . SER A 1 327 ? 3.805 5.258 -13.070 1.00 88.50 327 SER A N 1
ATOM 2613 C CA . SER A 1 327 ? 4.920 4.445 -12.598 1.00 88.50 327 SER A CA 1
ATOM 2614 C C . SER A 1 327 ? 6.270 5.106 -12.858 1.00 88.50 327 SER A C 1
ATOM 2616 O O . SER A 1 327 ? 6.513 5.606 -13.952 1.00 88.50 327 SER A O 1
ATOM 2618 N N . LEU A 1 328 ? 7.166 5.031 -11.877 1.00 90.50 328 LEU A N 1
ATOM 2619 C CA . LEU A 1 328 ? 8.569 5.421 -11.985 1.00 90.50 328 LEU A CA 1
ATOM 2620 C C . LEU A 1 328 ? 9.455 4.211 -11.655 1.00 90.50 328 LEU A C 1
ATOM 2622 O O . LEU A 1 328 ? 9.256 3.544 -10.637 1.00 90.50 328 LEU A O 1
ATOM 2626 N N . SER A 1 329 ? 10.421 3.903 -12.523 1.00 93.75 329 SER A N 1
ATOM 2627 C CA . SER A 1 329 ? 11.275 2.722 -12.375 1.00 93.75 329 SER A CA 1
ATOM 2628 C C . SER A 1 329 ? 12.767 3.007 -12.524 1.00 93.75 329 SER A C 1
ATOM 2630 O O . SER A 1 329 ? 13.186 3.78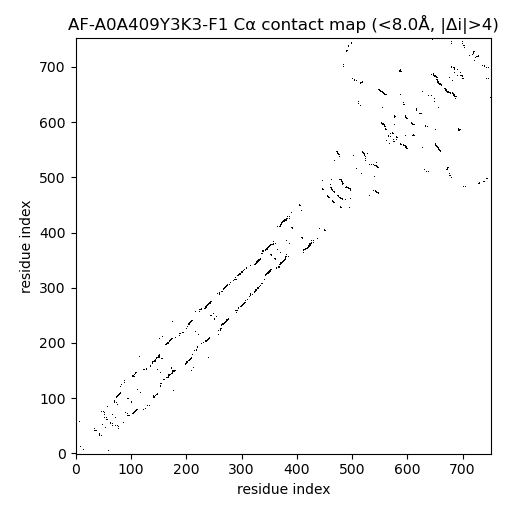0 -13.381 1.00 93.75 329 SER A O 1
ATOM 2632 N N . PHE A 1 330 ? 13.575 2.333 -11.707 1.00 94.88 330 PHE A N 1
ATOM 2633 C CA . PHE A 1 330 ? 15.034 2.386 -11.740 1.00 94.88 330 PHE A CA 1
ATOM 2634 C C . PHE A 1 330 ? 15.603 0.972 -11.803 1.00 94.88 330 PHE A C 1
ATOM 2636 O O . PHE A 1 330 ? 15.286 0.122 -10.963 1.00 94.88 330 PHE A O 1
ATOM 2643 N N . ARG A 1 331 ? 16.470 0.719 -12.784 1.00 96.31 331 ARG A N 1
ATOM 2644 C CA . ARG A 1 331 ? 17.133 -0.568 -12.984 1.00 96.31 331 ARG A CA 1
ATOM 2645 C C . ARG A 1 331 ? 18.637 -0.390 -13.132 1.00 96.31 331 ARG A C 1
ATOM 2647 O O . ARG A 1 331 ? 19.060 0.324 -14.029 1.00 96.31 331 ARG A O 1
ATOM 2654 N N . LYS A 1 332 ? 19.457 -1.088 -12.337 1.00 95.81 332 LYS A N 1
ATOM 2655 C CA . LYS A 1 332 ? 20.933 -1.008 -12.449 1.00 95.81 332 LYS A CA 1
ATOM 2656 C C . LYS A 1 332 ? 21.475 0.434 -12.426 1.00 95.81 332 LYS A C 1
ATOM 2658 O O . LYS A 1 332 ? 22.442 0.735 -13.120 1.00 95.81 332 LYS A O 1
ATOM 2663 N N . CYS A 1 333 ? 20.831 1.319 -11.667 1.00 94.12 333 CYS A N 1
ATOM 2664 C CA . CYS A 1 333 ? 21.239 2.715 -11.493 1.00 94.12 333 CYS A CA 1
ATOM 2665 C C . CYS A 1 333 ? 21.740 2.938 -10.064 1.00 94.12 333 C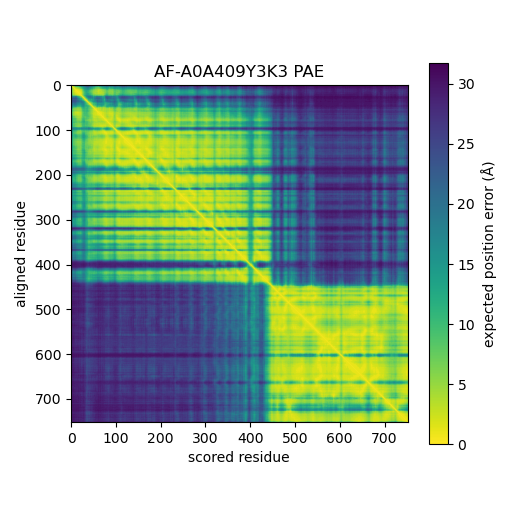YS A C 1
ATOM 2667 O O . CYS A 1 333 ? 21.245 2.285 -9.145 1.00 94.12 333 CYS A O 1
ATOM 2669 N N . GLU A 1 334 ? 22.654 3.890 -9.882 1.00 93.06 334 GLU A N 1
ATOM 2670 C CA . GLU A 1 334 ? 22.932 4.506 -8.581 1.00 93.06 334 GLU A CA 1
ATOM 2671 C C . GLU A 1 334 ? 22.029 5.737 -8.436 1.00 93.06 334 GLU A C 1
ATOM 2673 O O . GLU A 1 334 ? 22.104 6.660 -9.248 1.00 93.06 334 GLU A O 1
ATOM 2678 N N . ILE A 1 335 ? 21.128 5.730 -7.451 1.00 90.31 335 ILE A N 1
ATOM 2679 C CA . ILE A 1 335 ? 20.041 6.717 -7.366 1.00 90.31 335 ILE A CA 1
ATOM 2680 C C . ILE A 1 335 ? 20.450 7.877 -6.436 1.00 90.31 335 ILE A C 1
ATOM 2682 O O . ILE A 1 335 ? 20.696 7.640 -5.250 1.00 90.31 335 ILE A O 1
ATOM 2686 N N . PRO A 1 336 ? 20.535 9.129 -6.931 1.00 88.56 336 PRO A N 1
ATOM 2687 C CA . PRO A 1 336 ? 20.802 10.301 -6.093 1.00 88.56 336 PRO A CA 1
ATOM 2688 C C . PRO A 1 336 ? 19.549 10.735 -5.304 1.00 88.56 336 PRO A C 1
ATOM 2690 O O . PRO A 1 336 ? 18.518 10.065 -5.338 1.00 88.56 336 PRO A O 1
ATOM 2693 N N . SER A 1 337 ? 19.609 11.869 -4.595 1.00 83.88 337 SER A N 1
ATOM 2694 C CA . SER A 1 337 ? 18.379 12.524 -4.113 1.00 83.88 337 SER A CA 1
ATOM 2695 C C . SER A 1 337 ? 17.562 13.010 -5.310 1.00 83.88 337 SER A C 1
ATOM 2697 O O . SER A 1 337 ? 18.101 13.707 -6.170 1.00 83.88 337 SER A O 1
ATOM 2699 N N . ILE A 1 338 ? 16.288 12.619 -5.382 1.00 79.44 338 ILE A N 1
ATOM 2700 C CA . ILE A 1 338 ? 15.411 12.846 -6.544 1.00 79.44 338 ILE A CA 1
ATOM 2701 C C . ILE A 1 338 ? 14.177 13.681 -6.188 1.00 79.44 338 ILE A C 1
ATOM 2703 O O . ILE A 1 338 ? 13.037 13.328 -6.485 1.00 79.44 338 ILE A O 1
ATOM 2707 N N . ASP A 1 339 ? 14.413 14.821 -5.546 1.00 75.31 339 ASP A N 1
ATOM 2708 C CA . ASP A 1 339 ? 13.341 15.662 -5.011 1.00 75.31 339 ASP A CA 1
ATOM 2709 C C . ASP A 1 339 ? 12.513 16.379 -6.088 1.00 75.31 339 ASP A C 1
ATOM 2711 O O . ASP A 1 339 ? 11.388 16.768 -5.808 1.00 75.31 339 ASP A O 1
ATOM 2715 N N . ARG A 1 340 ? 12.997 16.519 -7.328 1.00 78.75 340 ARG A N 1
ATOM 2716 C CA . ARG A 1 340 ? 12.322 17.267 -8.411 1.00 78.75 340 ARG A CA 1
ATOM 2717 C C . ARG A 1 340 ? 11.704 16.378 -9.499 1.00 78.75 340 ARG A C 1
ATOM 2719 O O . ARG A 1 340 ? 11.021 16.888 -10.385 1.00 78.75 340 ARG A O 1
ATOM 2726 N N . LEU A 1 341 ? 11.897 15.054 -9.447 1.00 77.44 341 LEU A N 1
ATOM 2727 C CA . LEU A 1 341 ? 11.184 14.128 -10.339 1.00 77.44 341 LEU A CA 1
ATOM 2728 C C . LEU A 1 341 ? 9.675 14.095 -10.009 1.00 77.44 341 LEU A C 1
ATOM 2730 O O . LEU A 1 341 ? 9.307 14.224 -8.835 1.00 77.44 341 LEU A O 1
ATOM 2734 N N . PRO A 1 342 ? 8.781 13.894 -11.001 1.00 73.38 342 PRO A N 1
ATOM 2735 C CA . PRO A 1 342 ? 7.346 13.937 -10.741 1.00 73.38 342 PRO A CA 1
ATOM 2736 C C . PRO A 1 342 ? 6.857 12.753 -9.896 1.00 73.38 342 PRO A C 1
ATOM 2738 O O . PRO A 1 342 ? 7.410 11.651 -9.936 1.00 73.38 342 PRO A O 1
ATOM 2741 N N . ASN A 1 343 ? 5.797 12.982 -9.115 1.00 71.44 343 ASN A N 1
ATOM 2742 C CA . ASN A 1 343 ? 5.286 11.985 -8.177 1.00 71.44 343 ASN A CA 1
ATOM 2743 C C . ASN A 1 343 ? 4.617 10.810 -8.908 1.00 71.44 343 ASN A C 1
ATOM 2745 O O . ASN A 1 343 ? 3.911 11.016 -9.896 1.00 71.44 343 ASN A O 1
ATOM 2749 N N . SER A 1 344 ? 4.776 9.590 -8.384 1.00 77.19 344 SER A N 1
ATOM 2750 C CA . SER A 1 344 ? 4.211 8.380 -8.985 1.00 77.19 344 SER A CA 1
ATOM 2751 C C . SER A 1 344 ? 3.423 7.513 -8.005 1.00 77.19 344 SER A C 1
ATOM 2753 O O . SER A 1 344 ? 3.717 7.436 -6.812 1.00 77.19 344 SER A O 1
ATOM 2755 N N . SER A 1 345 ? 2.401 6.819 -8.516 1.00 80.75 345 SER A N 1
ATOM 2756 C CA . SER A 1 345 ? 1.641 5.851 -7.708 1.00 80.75 345 SER A CA 1
ATOM 2757 C C . SER A 1 345 ? 2.417 4.552 -7.471 1.00 80.75 345 SER A C 1
ATOM 2759 O O . SER A 1 345 ? 2.243 3.912 -6.427 1.00 80.75 345 SER A O 1
ATOM 2761 N N . HIS A 1 346 ? 3.271 4.176 -8.426 1.00 87.31 346 HIS A N 1
ATOM 2762 C CA . HIS A 1 346 ? 4.061 2.951 -8.418 1.00 87.31 346 HIS A CA 1
ATOM 2763 C C . HIS A 1 346 ? 5.557 3.263 -8.549 1.00 87.31 346 HIS A C 1
ATOM 2765 O O . HIS A 1 346 ? 5.986 3.837 -9.545 1.00 87.31 346 HIS A O 1
ATOM 2771 N N . LEU A 1 347 ? 6.353 2.834 -7.569 1.00 90.31 347 LEU A N 1
ATOM 2772 C CA . LEU A 1 347 ? 7.815 2.908 -7.603 1.00 90.31 347 LEU A CA 1
ATOM 2773 C C . LEU A 1 347 ? 8.403 1.509 -7.769 1.00 90.31 347 LEU A C 1
ATOM 2775 O O . LEU A 1 347 ? 8.073 0.609 -6.994 1.00 90.31 347 LEU A O 1
ATOM 2779 N N . VAL A 1 348 ? 9.280 1.318 -8.756 1.00 93.81 348 VAL A N 1
ATOM 2780 C CA . VAL A 1 348 ? 9.892 0.015 -9.054 1.00 93.81 348 VAL A CA 1
ATOM 2781 C C . VAL A 1 348 ? 11.414 0.117 -9.071 1.00 93.81 348 VAL A C 1
ATOM 2783 O O . VAL A 1 348 ? 11.998 0.809 -9.896 1.00 93.81 348 VAL A O 1
ATOM 2786 N N . PHE A 1 349 ? 12.069 -0.643 -8.205 1.00 94.88 349 PHE A N 1
ATOM 2787 C CA . PHE A 1 349 ? 13.521 -0.719 -8.085 1.00 94.88 349 PHE A CA 1
ATOM 2788 C C . PHE A 1 349 ? 13.984 -2.122 -8.464 1.00 94.88 349 PHE A C 1
ATOM 2790 O O . PHE A 1 349 ? 13.481 -3.103 -7.918 1.00 94.88 349 PHE A O 1
ATOM 2797 N N . THR A 1 350 ? 14.914 -2.239 -9.411 1.00 96.62 350 THR A N 1
ATOM 2798 C CA . THR A 1 350 ? 15.419 -3.533 -9.891 1.00 96.62 350 THR A CA 1
ATOM 2799 C C . THR A 1 350 ? 16.937 -3.538 -9.996 1.00 96.62 350 THR A C 1
ATOM 2801 O O . THR A 1 350 ? 17.497 -2.775 -10.772 1.00 96.62 350 THR A O 1
ATOM 2804 N N . ASP A 1 351 ? 17.623 -4.417 -9.269 1.00 95.25 351 ASP A N 1
ATOM 2805 C CA . ASP A 1 351 ? 19.092 -4.510 -9.314 1.00 95.25 351 ASP A CA 1
ATOM 2806 C C . ASP A 1 351 ? 19.773 -3.132 -9.089 1.00 95.25 351 ASP A C 1
ATOM 2808 O O . ASP A 1 351 ? 20.738 -2.793 -9.771 1.00 95.25 351 ASP A O 1
ATOM 2812 N N . VAL A 1 352 ? 19.217 -2.284 -8.211 1.00 94.25 352 VAL A N 1
ATOM 2813 C CA . VAL A 1 352 ? 19.747 -0.934 -7.929 1.00 94.25 352 VAL A CA 1
ATOM 2814 C C . VAL A 1 352 ? 21.154 -1.034 -7.341 1.00 94.25 352 VAL A C 1
ATOM 2816 O O . VAL A 1 352 ? 21.404 -1.867 -6.466 1.00 94.25 352 VAL A O 1
ATOM 2819 N N . ILE A 1 353 ? 22.054 -0.177 -7.828 1.00 92.44 353 ILE A N 1
ATOM 2820 C CA . ILE A 1 353 ? 23.423 -0.045 -7.329 1.00 92.44 353 ILE A CA 1
ATOM 2821 C C . ILE A 1 353 ? 23.349 0.839 -6.091 1.00 92.44 353 ILE A C 1
ATOM 2823 O O . ILE A 1 353 ? 22.939 1.995 -6.171 1.00 92.44 353 ILE A O 1
ATOM 2827 N N . ASP A 1 354 ? 23.696 0.276 -4.943 1.00 89.25 354 ASP A N 1
ATOM 2828 C CA . ASP A 1 354 ? 23.535 0.943 -3.660 1.00 89.25 354 ASP A CA 1
ATOM 2829 C C . ASP A 1 354 ? 24.693 0.603 -2.721 1.00 89.25 354 ASP A C 1
ATOM 2831 O O . ASP A 1 354 ? 25.387 -0.404 -2.903 1.00 89.25 354 ASP A O 1
ATOM 2835 N N . ASP A 1 355 ? 24.892 1.438 -1.708 1.00 86.88 355 ASP A N 1
ATOM 2836 C CA . ASP A 1 355 ? 25.808 1.131 -0.618 1.00 86.88 355 ASP A CA 1
ATOM 2837 C C . ASP A 1 355 ? 25.195 0.094 0.347 1.00 86.88 355 ASP A C 1
ATOM 2839 O O . ASP A 1 355 ? 24.049 -0.345 0.214 1.00 86.88 355 ASP A O 1
ATOM 2843 N N . GLN A 1 356 ? 25.966 -0.328 1.353 1.00 79.56 356 GLN A N 1
ATOM 2844 C CA . GLN A 1 356 ? 25.481 -1.296 2.349 1.00 79.56 356 GLN A CA 1
ATOM 2845 C C . GLN A 1 356 ? 24.307 -0.763 3.191 1.00 79.56 356 GLN A C 1
ATOM 2847 O O . GLN A 1 356 ? 23.544 -1.549 3.765 1.00 79.56 356 GLN A O 1
ATOM 2852 N N . LEU A 1 357 ? 24.158 0.561 3.276 1.00 82.44 357 LEU A N 1
ATOM 2853 C CA . LEU A 1 357 ? 23.091 1.218 4.024 1.00 82.44 357 LEU A CA 1
ATOM 2854 C C . LEU A 1 357 ? 21.802 1.329 3.199 1.00 82.44 357 LEU A C 1
ATOM 2856 O O . LEU A 1 357 ? 20.736 1.541 3.784 1.00 82.44 357 LEU A O 1
ATOM 2860 N N . GLY A 1 358 ? 21.867 1.144 1.882 1.00 85.19 358 GLY A N 1
ATOM 2861 C CA . GLY A 1 358 ? 20.735 1.332 0.986 1.00 85.19 358 GLY A CA 1
ATOM 2862 C C . GLY A 1 358 ? 20.432 2.807 0.724 1.00 85.19 358 GLY A C 1
ATOM 2863 O O . GLY A 1 358 ? 19.264 3.160 0.572 1.00 85.19 358 GLY A O 1
ATOM 2864 N N . THR A 1 359 ? 21.437 3.686 0.776 1.00 86.75 359 THR A N 1
ATOM 2865 C CA . THR A 1 359 ? 21.278 5.142 0.641 1.00 86.75 359 THR A CA 1
ATOM 2866 C C . THR A 1 359 ? 20.502 5.549 -0.614 1.00 86.75 359 THR A C 1
ATOM 2868 O O . THR A 1 359 ? 19.638 6.417 -0.527 1.00 86.75 359 THR A O 1
ATOM 2871 N N . GLY A 1 360 ? 20.734 4.910 -1.760 1.00 85.56 360 GLY A N 1
ATOM 2872 C CA . GLY A 1 360 ? 20.010 5.192 -3.000 1.00 85.56 360 GLY A CA 1
ATOM 2873 C C . GLY A 1 360 ? 18.516 4.878 -2.894 1.00 85.56 360 GLY A C 1
ATOM 2874 O O . GLY A 1 360 ? 17.675 5.719 -3.219 1.00 85.56 360 GLY A O 1
ATOM 2875 N N . LEU A 1 361 ? 18.165 3.700 -2.365 1.00 88.56 361 LEU A N 1
ATOM 2876 C CA . LEU A 1 361 ? 16.770 3.343 -2.083 1.00 88.56 361 LEU A CA 1
ATOM 2877 C C . LEU A 1 361 ? 16.135 4.292 -1.061 1.00 88.56 361 LEU A C 1
ATOM 2879 O O . LEU A 1 361 ? 14.983 4.692 -1.232 1.00 88.56 361 LEU A O 1
ATOM 2883 N N . ARG A 1 362 ? 16.870 4.662 -0.006 1.00 88.12 362 ARG A N 1
ATOM 2884 C CA . ARG A 1 362 ? 16.389 5.606 1.012 1.00 88.12 362 ARG A CA 1
ATOM 2885 C C . ARG A 1 362 ? 16.100 6.967 0.404 1.00 88.12 362 ARG A C 1
ATOM 2887 O O . ARG A 1 362 ? 15.005 7.471 0.605 1.00 88.12 362 ARG A O 1
ATOM 2894 N N . ASN A 1 363 ? 17.032 7.522 -0.365 1.00 80.62 363 ASN A N 1
ATOM 2895 C CA . ASN A 1 363 ? 16.876 8.810 -1.038 1.00 80.62 363 ASN A CA 1
ATOM 2896 C C . ASN A 1 363 ? 15.645 8.812 -1.945 1.00 80.62 363 ASN A C 1
ATOM 2898 O O . ASN A 1 363 ? 14.831 9.733 -1.882 1.00 80.62 363 ASN A O 1
ATOM 2902 N N . ALA A 1 364 ? 15.460 7.751 -2.733 1.00 82.19 364 ALA A N 1
ATOM 2903 C CA . ALA A 1 364 ? 14.315 7.624 -3.626 1.00 82.19 364 ALA A CA 1
ATOM 2904 C C . ALA A 1 364 ? 12.975 7.538 -2.876 1.00 82.19 364 ALA A C 1
ATOM 2906 O O . ALA A 1 364 ? 11.989 8.133 -3.295 1.00 82.19 364 ALA A O 1
ATOM 2907 N N . ILE A 1 365 ? 12.931 6.804 -1.761 1.00 81.50 365 ILE A N 1
ATOM 2908 C CA . ILE A 1 365 ? 11.700 6.574 -0.992 1.00 81.50 365 ILE A CA 1
ATOM 2909 C C . ILE A 1 365 ? 11.371 7.752 -0.060 1.00 81.50 365 ILE A C 1
ATOM 2911 O O . ILE A 1 365 ? 10.195 8.060 0.134 1.00 81.50 365 ILE A O 1
ATOM 2915 N N . ALA A 1 366 ? 12.391 8.400 0.513 1.00 72.94 366 ALA A N 1
ATOM 2916 C CA . ALA A 1 366 ? 12.254 9.542 1.419 1.00 72.94 366 ALA A CA 1
ATOM 2917 C C . ALA A 1 366 ? 11.767 10.799 0.697 1.00 72.94 366 ALA A C 1
ATOM 2919 O O . ALA A 1 366 ? 10.933 11.530 1.223 1.00 72.94 366 ALA A O 1
ATOM 2920 N N . SER A 1 367 ? 12.299 11.041 -0.502 1.00 67.69 367 SER A N 1
ATOM 2921 C CA . SER A 1 367 ? 11.947 12.207 -1.314 1.00 67.69 367 SER A CA 1
ATOM 2922 C C . SER A 1 367 ? 10.512 12.123 -1.832 1.00 67.69 367 SER A C 1
ATOM 2924 O O . SER A 1 367 ? 9.804 13.128 -1.870 1.00 67.69 367 SER A O 1
ATOM 2926 N N . ARG A 1 368 ? 10.046 10.925 -2.216 1.00 66.50 368 ARG A N 1
ATOM 2927 C CA . ARG A 1 368 ? 8.742 10.728 -2.861 1.00 66.50 368 ARG A CA 1
ATOM 2928 C C . ARG A 1 368 ? 8.133 9.382 -2.460 1.00 66.50 368 ARG A C 1
ATOM 2930 O O . ARG A 1 368 ? 8.624 8.316 -2.818 1.00 66.50 368 ARG A O 1
ATOM 2937 N N . SER A 1 369 ? 7.022 9.414 -1.727 1.00 60.81 369 SER A N 1
ATOM 2938 C CA . SER A 1 369 ? 6.323 8.196 -1.310 1.00 60.81 369 SER A CA 1
ATOM 2939 C C . SER A 1 369 ? 5.276 7.757 -2.344 1.00 60.81 369 SER A C 1
ATOM 2941 O O . SER A 1 369 ? 4.341 8.498 -2.641 1.00 60.81 369 SER A O 1
ATOM 2943 N N . GLY A 1 370 ? 5.413 6.538 -2.875 1.00 66.62 370 GLY A N 1
ATOM 2944 C CA . GLY A 1 370 ? 4.418 5.910 -3.754 1.00 66.62 370 GLY A CA 1
ATOM 2945 C C . GLY A 1 370 ? 3.372 5.095 -2.983 1.00 66.62 370 GLY A C 1
ATOM 2946 O O . GLY A 1 370 ? 3.638 4.594 -1.889 1.00 66.62 370 GLY A O 1
ATOM 2947 N N . ARG A 1 371 ? 2.185 4.883 -3.575 1.00 76.00 371 ARG A N 1
ATOM 2948 C CA . ARG A 1 371 ? 1.163 3.974 -3.004 1.00 76.00 371 ARG A CA 1
ATOM 2949 C C . ARG A 1 371 ? 1.641 2.526 -3.011 1.00 76.00 371 ARG A C 1
ATOM 2951 O O . ARG A 1 371 ? 1.301 1.761 -2.110 1.00 76.00 371 ARG A O 1
ATOM 2958 N N . THR A 1 372 ? 2.406 2.148 -4.033 1.00 85.62 372 THR A N 1
ATOM 2959 C CA . THR A 1 372 ? 3.020 0.824 -4.154 1.00 85.62 372 THR A CA 1
ATOM 2960 C C . THR A 1 372 ? 4.513 0.956 -4.410 1.00 85.62 372 THR A C 1
ATOM 2962 O O . THR A 1 372 ? 4.917 1.682 -5.315 1.00 85.62 372 THR A O 1
ATOM 2965 N N . ILE A 1 373 ? 5.319 0.211 -3.657 1.00 90.38 373 ILE A N 1
ATOM 2966 C CA . ILE A 1 373 ? 6.766 0.098 -3.864 1.00 90.38 373 ILE A CA 1
ATOM 2967 C C . ILE A 1 373 ? 7.103 -1.351 -4.206 1.00 90.38 373 ILE A C 1
ATOM 2969 O O . ILE A 1 373 ? 6.671 -2.275 -3.516 1.00 90.38 373 ILE A O 1
ATOM 2973 N N . GLN A 1 374 ? 7.902 -1.562 -5.244 1.00 94.19 374 GLN A N 1
ATOM 2974 C CA . GLN A 1 374 ? 8.442 -2.864 -5.606 1.00 94.19 374 GLN A CA 1
ATOM 2975 C C . GLN A 1 374 ? 9.968 -2.816 -5.595 1.00 94.19 374 GLN A C 1
ATOM 2977 O O . GLN A 1 374 ? 10.569 -1.980 -6.259 1.00 94.19 374 GLN A O 1
ATOM 2982 N N . VAL A 1 375 ? 10.591 -3.725 -4.851 1.00 94.62 375 VAL A N 1
ATOM 2983 C CA . VAL A 1 375 ? 12.047 -3.852 -4.731 1.00 94.62 375 VAL A CA 1
ATOM 2984 C C . VAL A 1 375 ? 12.442 -5.249 -5.194 1.00 94.62 375 VAL A C 1
ATOM 2986 O O . VAL A 1 375 ? 11.971 -6.241 -4.639 1.00 94.62 375 VAL A O 1
ATOM 2989 N N . ILE A 1 376 ? 13.262 -5.334 -6.239 1.00 96.69 376 ILE A N 1
ATOM 2990 C CA . ILE A 1 376 ? 13.612 -6.579 -6.928 1.00 96.69 376 ILE A CA 1
ATOM 2991 C C . ILE A 1 376 ? 15.130 -6.719 -6.953 1.00 96.69 376 ILE A C 1
ATOM 2993 O O . ILE A 1 376 ? 15.803 -5.917 -7.597 1.00 96.69 376 ILE A O 1
ATOM 2997 N N . ARG A 1 377 ? 15.676 -7.745 -6.291 1.00 94.94 377 ARG A N 1
ATOM 2998 C CA . ARG A 1 377 ? 17.121 -8.055 -6.279 1.00 94.94 377 ARG A CA 1
ATOM 2999 C C . ARG A 1 377 ? 18.024 -6.871 -5.886 1.00 94.94 377 ARG A C 1
ATOM 3001 O O . ARG A 1 377 ? 19.178 -6.796 -6.292 1.00 94.94 377 ARG A O 1
ATOM 3008 N N . CYS A 1 378 ? 17.525 -5.925 -5.092 1.00 93.75 378 CYS A N 1
ATOM 3009 C CA . CYS A 1 378 ? 18.332 -4.795 -4.629 1.00 93.75 378 CYS A CA 1
ATOM 3010 C C . CYS A 1 378 ? 19.095 -5.173 -3.352 1.00 93.75 378 CYS A C 1
ATOM 3012 O O . CYS A 1 378 ? 18.474 -5.496 -2.337 1.00 93.75 378 CYS A O 1
ATOM 3014 N N . HIS A 1 379 ? 20.427 -5.080 -3.385 1.00 90.19 379 HIS A N 1
ATOM 3015 C CA . HIS A 1 379 ? 21.289 -5.349 -2.224 1.00 90.19 379 HIS A CA 1
ATOM 3016 C C . HIS A 1 379 ? 21.143 -4.306 -1.104 1.00 90.19 379 HIS A C 1
ATOM 3018 O O . HIS A 1 379 ? 21.326 -4.646 0.066 1.00 90.19 379 HIS A O 1
ATOM 3024 N N . GLY A 1 380 ? 20.758 -3.071 -1.449 1.00 89.94 380 GLY A N 1
ATOM 3025 C CA . GLY A 1 380 ? 20.478 -1.998 -0.489 1.00 89.94 380 GLY A CA 1
ATOM 3026 C C . GLY A 1 380 ? 19.249 -2.245 0.396 1.00 89.94 380 GLY A C 1
ATOM 3027 O O . GLY A 1 380 ? 19.081 -1.572 1.408 1.00 89.94 380 GLY A O 1
ATOM 3028 N N . PHE A 1 381 ? 18.394 -3.224 0.068 1.00 92.69 381 PHE A N 1
ATOM 3029 C CA . PHE A 1 381 ? 17.310 -3.654 0.956 1.00 92.69 381 PHE A CA 1
ATOM 3030 C C . PHE A 1 381 ? 17.888 -4.528 2.079 1.00 92.69 381 PHE A C 1
ATOM 3032 O O . PHE A 1 381 ? 17.900 -5.760 1.996 1.00 92.69 381 PHE A O 1
ATOM 3039 N N . SER A 1 382 ? 18.439 -3.861 3.092 1.00 92.50 382 SER A N 1
ATOM 3040 C CA . SER A 1 382 ? 19.200 -4.458 4.187 1.00 92.50 382 SER A CA 1
ATOM 3041 C C . SER A 1 382 ? 18.541 -4.283 5.558 1.00 92.50 382 SER A C 1
ATOM 3043 O O . SER A 1 382 ? 17.504 -3.629 5.692 1.00 92.50 382 SER A O 1
ATOM 3045 N N . ASP A 1 383 ? 19.162 -4.832 6.605 1.00 92.50 383 ASP A N 1
ATOM 3046 C CA . ASP A 1 383 ? 18.735 -4.595 7.991 1.00 92.50 383 ASP A CA 1
ATOM 3047 C C . ASP A 1 383 ? 18.708 -3.111 8.344 1.00 92.50 383 ASP A C 1
ATOM 3049 O O . ASP A 1 383 ? 17.743 -2.651 8.950 1.00 92.50 383 ASP A O 1
ATOM 3053 N N . ALA A 1 384 ? 19.716 -2.358 7.900 1.00 90.88 384 ALA A N 1
ATOM 3054 C CA . ALA A 1 384 ? 19.784 -0.921 8.115 1.00 90.88 384 ALA A CA 1
ATOM 3055 C C . ALA A 1 384 ? 18.641 -0.196 7.385 1.00 90.88 384 ALA A C 1
ATOM 3057 O O . ALA A 1 384 ? 18.092 0.776 7.906 1.00 90.88 384 ALA A O 1
ATOM 3058 N N . PHE A 1 385 ? 18.280 -0.653 6.179 1.00 90.88 385 PHE A N 1
ATOM 3059 C CA . PHE A 1 385 ? 17.137 -0.112 5.445 1.00 90.88 385 PHE A CA 1
ATOM 3060 C C . PHE A 1 385 ? 15.830 -0.368 6.199 1.00 90.88 385 PHE A C 1
ATOM 3062 O O . PHE A 1 385 ? 15.057 0.562 6.382 1.00 90.88 385 PHE A O 1
ATOM 3069 N N . LEU A 1 386 ? 15.586 -1.594 6.673 1.00 91.12 386 LEU A N 1
ATOM 3070 C CA . LEU A 1 386 ? 14.388 -1.941 7.451 1.00 91.12 386 LEU A CA 1
ATOM 3071 C C . LEU A 1 386 ? 14.319 -1.199 8.791 1.00 91.12 386 LEU A C 1
ATOM 3073 O O . LEU A 1 386 ? 13.232 -0.837 9.249 1.00 91.12 386 LEU A O 1
ATOM 3077 N N . GLU A 1 387 ? 15.470 -0.965 9.420 1.00 89.62 387 GLU A N 1
ATOM 3078 C CA . GLU A 1 387 ? 15.583 -0.141 10.617 1.00 89.62 387 GLU A CA 1
ATOM 3079 C C . GLU A 1 387 ? 15.077 1.271 10.327 1.00 89.62 387 GLU A C 1
ATOM 3081 O O . GLU A 1 387 ? 14.053 1.654 10.890 1.00 89.62 387 GLU A O 1
ATOM 3086 N N . TRP A 1 388 ? 15.698 1.958 9.363 1.00 89.00 388 TRP A N 1
ATOM 3087 C CA . TRP A 1 388 ? 15.314 3.296 8.906 1.00 89.00 388 TRP A CA 1
ATOM 3088 C C . TRP A 1 388 ? 13.862 3.374 8.432 1.00 89.00 388 TRP A C 1
ATOM 3090 O O . TRP A 1 388 ? 13.120 4.274 8.810 1.00 89.00 388 TRP A O 1
ATOM 3100 N N . PHE A 1 389 ? 13.422 2.406 7.635 1.00 86.94 389 PHE A N 1
ATOM 3101 C CA . PHE A 1 389 ? 12.081 2.383 7.063 1.00 86.94 389 PHE A CA 1
ATOM 3102 C C . PHE A 1 389 ? 10.991 2.161 8.119 1.00 86.94 389 PHE A C 1
ATOM 3104 O O . PHE A 1 389 ? 9.821 2.480 7.889 1.00 86.94 389 PHE A O 1
ATOM 3111 N N . GLY A 1 390 ? 11.377 1.591 9.263 1.00 82.00 390 GLY A N 1
ATOM 3112 C CA . GLY A 1 390 ? 10.553 1.427 10.453 1.00 82.00 390 GLY A CA 1
ATOM 3113 C C . GLY A 1 390 ? 10.671 2.566 11.467 1.00 82.00 390 GLY A C 1
ATOM 3114 O O . GLY A 1 390 ? 9.958 2.527 12.469 1.00 82.00 390 GLY A O 1
ATOM 3115 N N . GLU A 1 391 ? 11.543 3.552 11.249 1.00 80.94 391 GLU A N 1
ATOM 3116 C CA . GLU A 1 391 ? 11.621 4.721 12.122 1.00 80.94 391 GLU A CA 1
ATOM 3117 C C . GLU A 1 391 ? 10.458 5.684 11.851 1.00 80.94 391 GLU A C 1
ATOM 3119 O O . GLU A 1 391 ? 9.998 5.804 10.714 1.00 80.94 391 GLU A O 1
ATOM 3124 N N . PRO A 1 392 ? 9.952 6.393 12.871 1.00 71.12 392 PRO A N 1
ATOM 3125 C CA . PRO A 1 392 ? 9.081 7.537 12.652 1.00 71.12 392 PRO A CA 1
ATOM 3126 C C . PRO A 1 392 ? 9.853 8.639 11.909 1.00 71.12 392 PRO A C 1
ATOM 3128 O O . PRO A 1 392 ? 10.949 9.019 12.312 1.00 71.12 392 PRO A O 1
ATOM 3131 N N . ALA A 1 393 ? 9.273 9.170 10.843 1.00 63.03 393 ALA A N 1
ATOM 3132 C CA . ALA A 1 393 ? 9.762 10.323 10.103 1.00 63.03 393 ALA A CA 1
ATOM 3133 C C . ALA A 1 393 ? 8.983 11.582 10.507 1.00 63.03 393 ALA A C 1
ATOM 3135 O O . ALA A 1 393 ? 7.761 11.532 10.684 1.00 63.03 393 ALA A O 1
ATOM 3136 N N . GLU A 1 394 ? 9.684 12.713 10.619 1.00 53.88 394 GLU A N 1
ATOM 3137 C CA . GLU A 1 394 ? 9.034 14.021 10.711 1.00 53.88 394 GLU A CA 1
ATOM 3138 C C . GLU A 1 394 ? 8.354 14.357 9.372 1.00 53.88 394 GLU A C 1
ATOM 3140 O O . GLU A 1 394 ? 8.930 14.096 8.312 1.00 53.88 394 GLU A O 1
ATOM 3145 N N . PRO A 1 395 ? 7.136 14.925 9.382 1.00 49.22 395 PRO A N 1
ATOM 3146 C CA . PRO A 1 395 ? 6.449 15.298 8.152 1.00 49.22 395 PRO A CA 1
ATOM 3147 C C . PRO A 1 395 ? 7.246 16.362 7.378 1.00 49.22 395 PRO A C 1
ATOM 3149 O O . PRO A 1 395 ? 7.656 17.380 7.940 1.00 49.22 395 PRO A O 1
ATOM 3152 N N . THR A 1 396 ? 7.454 16.143 6.077 1.00 44.91 396 THR A N 1
ATOM 3153 C CA . THR A 1 396 ? 8.103 17.110 5.179 1.00 44.91 396 THR A CA 1
ATOM 3154 C C . THR A 1 396 ? 7.161 18.278 4.848 1.00 44.91 396 THR A C 1
ATOM 3156 O O . THR A 1 396 ? 5.941 18.133 4.785 1.00 44.91 396 THR A O 1
ATOM 3159 N N . ARG A 1 397 ? 7.734 19.478 4.676 1.00 39.19 397 ARG A N 1
ATOM 3160 C CA . ARG A 1 397 ? 7.039 20.787 4.681 1.00 39.19 397 ARG A CA 1
ATOM 3161 C C . ARG A 1 397 ? 6.142 21.107 3.471 1.00 39.19 397 ARG A C 1
ATOM 3163 O O . ARG A 1 397 ? 5.559 22.186 3.457 1.00 39.19 397 ARG A O 1
ATOM 3170 N N . GLU A 1 398 ? 6.025 20.234 2.474 1.00 42.75 398 GLU A N 1
ATOM 3171 C CA . GLU A 1 398 ? 5.433 20.595 1.169 1.00 42.75 398 GLU A CA 1
ATOM 3172 C C . GLU A 1 398 ? 4.004 20.075 0.915 1.00 42.75 398 GLU A C 1
ATOM 3174 O O . GLU A 1 398 ? 3.430 20.334 -0.141 1.00 42.75 398 GLU A O 1
ATOM 3179 N N . GLY A 1 399 ? 3.380 19.401 1.886 1.00 38.00 399 GLY A N 1
ATOM 3180 C CA . GLY A 1 399 ? 1.939 19.117 1.873 1.00 38.00 399 GLY A CA 1
ATOM 3181 C C . GLY A 1 399 ? 1.132 20.287 2.442 1.00 38.00 399 GLY A C 1
ATOM 3182 O O . GLY A 1 399 ? 1.593 20.984 3.344 1.00 38.00 399 GLY A O 1
ATOM 3183 N N . SER A 1 400 ? -0.071 20.534 1.923 1.00 35.97 400 SER A N 1
ATOM 3184 C CA . SER A 1 400 ? -0.927 21.636 2.375 1.00 35.97 400 SER A CA 1
ATOM 3185 C C . SER A 1 400 ? -1.143 21.634 3.900 1.00 35.97 400 SER A C 1
ATOM 3187 O O . SER A 1 400 ? -1.227 20.586 4.534 1.00 35.97 400 SER A O 1
ATOM 3189 N N . LEU A 1 401 ? -1.282 22.826 4.489 1.00 35.66 401 LEU A N 1
ATOM 3190 C CA . LEU A 1 401 ? -1.383 23.097 5.936 1.00 35.66 401 LEU A CA 1
ATOM 3191 C C . LEU A 1 401 ? -2.520 22.371 6.703 1.00 35.66 401 LEU A C 1
ATOM 3193 O O . LEU A 1 401 ? -2.618 22.535 7.916 1.00 35.66 401 LEU A O 1
ATOM 3197 N N . LEU A 1 402 ? -3.363 21.576 6.035 1.00 38.50 402 LEU A N 1
ATOM 3198 C CA . LEU A 1 402 ? -4.395 20.720 6.642 1.00 38.50 402 LEU A CA 1
ATOM 3199 C C . LEU A 1 402 ? -3.889 19.305 6.996 1.00 38.50 402 LEU A C 1
ATOM 3201 O O . LEU A 1 402 ? -4.533 18.630 7.795 1.00 38.50 402 LEU A O 1
ATOM 3205 N N . ASP A 1 403 ? -2.730 18.894 6.469 1.00 37.97 403 ASP A N 1
ATOM 3206 C CA . ASP A 1 403 ? -2.145 17.548 6.628 1.00 37.97 403 ASP A CA 1
ATOM 3207 C C . ASP A 1 403 ? -1.147 17.442 7.805 1.00 37.97 403 ASP A C 1
ATOM 3209 O O . ASP A 1 403 ? -0.541 16.399 8.057 1.00 37.97 403 ASP A O 1
ATOM 3213 N N . LEU A 1 404 ? -0.965 18.534 8.554 1.00 41.66 404 LEU A N 1
ATOM 3214 C CA . LEU A 1 404 ? 0.059 18.689 9.591 1.00 41.66 404 LEU A CA 1
ATOM 3215 C C . LEU A 1 404 ? -0.427 18.314 10.996 1.00 41.66 404 LEU A C 1
ATOM 3217 O O . LEU A 1 404 ? -0.354 19.143 11.895 1.00 41.66 404 LEU A O 1
ATOM 3221 N N . LEU A 1 405 ? -0.893 17.087 11.244 1.00 37.00 405 LEU A N 1
ATOM 3222 C CA . LEU A 1 405 ? -1.277 16.684 12.609 1.00 37.00 405 LEU A CA 1
ATOM 3223 C C . LEU A 1 405 ? -0.697 15.309 12.991 1.00 37.00 405 LEU A C 1
ATOM 3225 O O . LEU A 1 405 ? -1.319 14.274 12.814 1.00 37.00 405 LEU A O 1
ATOM 3229 N N . ARG A 1 406 ? 0.557 15.349 13.472 1.00 42.38 406 ARG A N 1
ATOM 3230 C CA . ARG A 1 406 ? 1.221 14.466 14.466 1.00 42.38 406 ARG A CA 1
ATOM 3231 C C . ARG A 1 406 ? 0.901 12.958 14.450 1.00 42.38 406 ARG A C 1
ATOM 3233 O O . ARG A 1 406 ? 0.667 12.346 15.489 1.00 42.38 406 ARG A O 1
ATOM 3240 N N . LEU A 1 407 ? 1.048 12.325 13.292 1.00 44.25 407 LEU A N 1
ATOM 3241 C CA . LEU A 1 407 ? 1.062 10.865 13.156 1.00 44.25 407 LEU A CA 1
ATOM 3242 C C . LEU A 1 407 ? 2.509 10.340 13.225 1.00 44.25 407 LEU A C 1
ATOM 3244 O O . LEU A 1 407 ? 3.425 11.023 12.771 1.00 44.25 407 LEU A O 1
ATOM 3248 N N . ARG A 1 408 ? 2.743 9.112 13.723 1.00 51.59 408 ARG A N 1
ATOM 3249 C CA . ARG A 1 408 ? 4.002 8.390 13.435 1.00 51.59 408 ARG A CA 1
ATOM 3250 C C . ARG A 1 408 ? 4.001 8.002 11.951 1.00 51.59 408 ARG A C 1
ATOM 3252 O O . ARG A 1 408 ? 3.716 6.860 11.596 1.00 51.59 408 ARG A O 1
ATOM 3259 N N . THR A 1 409 ? 4.237 8.967 11.071 1.00 58.06 409 THR A N 1
ATOM 3260 C CA . THR A 1 409 ? 4.456 8.718 9.647 1.00 58.06 409 THR A CA 1
ATOM 3261 C C . THR A 1 409 ? 5.783 7.999 9.491 1.00 58.06 409 THR A C 1
ATOM 3263 O O . THR A 1 409 ? 6.771 8.409 10.077 1.00 58.06 409 THR A O 1
ATOM 3266 N N . PHE A 1 410 ? 5.819 6.904 8.742 1.00 69.69 410 PHE A N 1
ATOM 3267 C CA . PHE A 1 410 ? 7.079 6.276 8.338 1.00 69.69 410 PHE A CA 1
ATOM 3268 C C . PHE A 1 410 ? 7.635 7.011 7.104 1.00 69.69 410 PHE A C 1
ATOM 3270 O O . PHE A 1 410 ? 6.853 7.689 6.433 1.00 69.69 410 PHE A O 1
ATOM 3277 N N . PRO A 1 411 ? 8.921 6.839 6.735 1.00 72.06 411 PRO A N 1
ATOM 3278 C CA . PRO A 1 411 ? 9.544 7.555 5.618 1.00 72.06 411 PRO A CA 1
ATOM 3279 C C . PRO A 1 411 ? 8.808 7.443 4.274 1.00 72.06 411 PRO A C 1
ATOM 3281 O O . PRO A 1 411 ? 8.955 8.317 3.432 1.00 72.06 411 PRO A O 1
ATOM 3284 N N . ALA A 1 412 ? 7.996 6.396 4.078 1.00 69.44 412 ALA A N 1
ATOM 3285 C CA . ALA A 1 412 ? 7.047 6.302 2.968 1.00 69.44 412 ALA A CA 1
ATOM 3286 C C . ALA A 1 412 ? 5.606 6.595 3.425 1.00 69.44 412 ALA A C 1
ATOM 3288 O O . ALA A 1 412 ? 4.907 5.698 3.918 1.00 69.44 412 ALA A O 1
ATOM 3289 N N . TYR A 1 413 ? 5.159 7.835 3.232 1.00 61.88 413 TYR A N 1
ATOM 3290 C CA . TYR A 1 413 ? 3.790 8.291 3.472 1.00 61.88 413 TYR A CA 1
ATOM 3291 C C . TYR A 1 413 ? 2.807 7.748 2.416 1.00 61.88 413 TYR A C 1
ATOM 3293 O O . TYR A 1 413 ? 3.136 7.619 1.243 1.00 61.88 413 TYR A O 1
ATOM 3301 N N . GLY A 1 414 ? 1.578 7.399 2.810 1.00 63.41 414 GLY A N 1
ATOM 3302 C CA . GLY A 1 414 ? 0.556 6.913 1.865 1.00 63.41 414 GLY A CA 1
ATOM 3303 C C . GLY A 1 414 ? 0.847 5.547 1.214 1.00 63.41 414 GLY A C 1
ATOM 3304 O O . GLY A 1 414 ? 0.102 5.118 0.329 1.00 63.41 414 GLY A O 1
ATOM 3305 N N . LEU A 1 415 ? 1.899 4.847 1.655 1.00 73.12 415 LEU A N 1
ATOM 3306 C CA . LEU A 1 415 ? 2.254 3.510 1.186 1.00 73.12 415 LEU A CA 1
ATOM 3307 C C . LEU A 1 415 ? 1.188 2.486 1.588 1.00 73.12 415 LEU A C 1
ATOM 3309 O O . LEU A 1 415 ? 0.983 2.220 2.772 1.00 73.12 415 LEU A O 1
ATOM 3313 N N . MET A 1 416 ? 0.564 1.858 0.595 1.00 72.81 416 MET A N 1
ATOM 3314 C CA . MET A 1 416 ? -0.408 0.781 0.786 1.00 72.81 416 MET A CA 1
ATOM 3315 C C . MET A 1 416 ? 0.205 -0.608 0.637 1.00 72.81 416 MET A C 1
ATOM 3317 O O . MET A 1 416 ? -0.254 -1.556 1.269 1.00 72.81 416 MET A O 1
ATOM 3321 N N . MET A 1 417 ? 1.206 -0.753 -0.233 1.00 80.88 417 MET A N 1
ATOM 3322 C CA . MET A 1 417 ? 1.792 -2.051 -0.556 1.00 80.88 417 MET A CA 1
ATOM 3323 C C . MET A 1 417 ? 3.294 -1.926 -0.795 1.00 80.88 417 MET A C 1
ATOM 3325 O O . MET A 1 417 ? 3.736 -1.094 -1.581 1.00 80.88 417 MET A O 1
ATOM 3329 N N . ILE A 1 418 ? 4.070 -2.819 -0.182 1.00 87.50 418 ILE A N 1
ATOM 3330 C CA . ILE A 1 418 ? 5.461 -3.071 -0.559 1.00 87.50 418 ILE A CA 1
ATOM 3331 C C . ILE A 1 418 ? 5.603 -4.516 -1.035 1.00 87.50 418 ILE A C 1
ATOM 3333 O O . ILE A 1 418 ? 5.111 -5.442 -0.389 1.00 87.50 418 ILE A O 1
ATOM 3337 N N . ARG A 1 419 ? 6.261 -4.714 -2.176 1.00 92.25 419 ARG A N 1
ATOM 3338 C CA . ARG A 1 419 ? 6.595 -6.030 -2.719 1.00 92.25 419 ARG A CA 1
ATOM 3339 C C . ARG A 1 419 ? 8.108 -6.166 -2.792 1.00 92.25 419 ARG A C 1
ATOM 3341 O O . ARG A 1 419 ? 8.761 -5.407 -3.497 1.00 92.25 419 ARG A O 1
ATOM 3348 N N . VAL A 1 420 ? 8.644 -7.158 -2.094 1.00 92.50 420 VAL A N 1
ATOM 3349 C CA . VAL A 1 420 ? 10.076 -7.472 -2.080 1.00 92.50 420 VAL A CA 1
ATOM 3350 C C . VAL A 1 420 ? 10.274 -8.800 -2.803 1.00 92.50 420 VAL A C 1
ATOM 3352 O O . VAL A 1 420 ? 9.596 -9.774 -2.484 1.00 92.50 420 VAL A O 1
ATOM 3355 N N . ILE A 1 421 ? 11.153 -8.829 -3.803 1.00 94.25 421 ILE A N 1
ATOM 3356 C CA . ILE A 1 421 ? 11.408 -9.993 -4.659 1.00 94.25 421 ILE A CA 1
ATOM 3357 C C . ILE A 1 421 ? 12.912 -10.240 -4.693 1.00 94.25 421 ILE A C 1
ATOM 3359 O O . ILE A 1 421 ? 13.669 -9.356 -5.083 1.00 94.25 421 ILE A O 1
ATOM 3363 N N . ASP A 1 422 ? 13.344 -11.436 -4.297 1.00 93.19 422 ASP A N 1
ATOM 3364 C CA . ASP A 1 422 ? 14.742 -11.883 -4.369 1.00 93.19 422 ASP A CA 1
ATOM 3365 C C . ASP A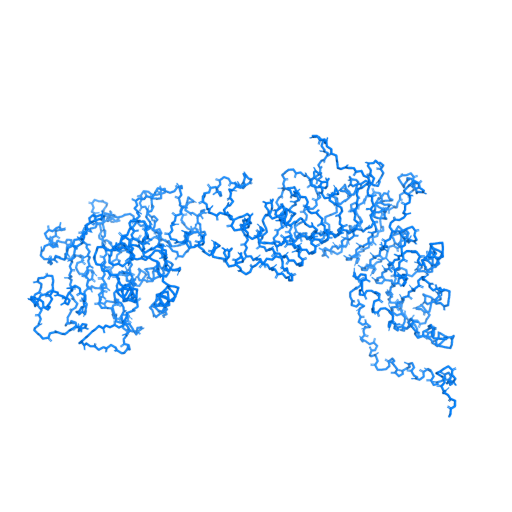 1 422 ? 15.774 -10.942 -3.700 1.00 93.19 422 ASP A C 1
ATOM 3367 O O . ASP A 1 422 ? 16.942 -10.914 -4.081 1.00 93.19 422 ASP A O 1
ATOM 3371 N N . CYS A 1 423 ? 15.373 -10.170 -2.685 1.00 91.00 423 CYS A N 1
ATOM 3372 C CA . CYS A 1 423 ? 16.301 -9.425 -1.826 1.00 91.00 423 CYS A CA 1
ATOM 3373 C C . CYS A 1 423 ? 16.790 -10.330 -0.689 1.00 91.00 423 CYS A C 1
ATOM 3375 O O . CYS A 1 423 ? 15.976 -10.952 -0.011 1.00 91.00 423 CYS A O 1
ATOM 3377 N N . GLN A 1 424 ? 18.105 -10.398 -0.471 1.00 87.12 424 GLN A N 1
ATOM 3378 C CA . GLN A 1 424 ? 18.711 -11.367 0.459 1.00 87.12 424 GLN A CA 1
ATOM 3379 C C . GLN A 1 424 ? 19.477 -10.728 1.628 1.00 87.12 424 GLN A C 1
ATOM 3381 O O . GLN A 1 424 ? 19.931 -11.439 2.516 1.00 87.12 424 GLN A O 1
ATOM 3386 N N . ASN A 1 425 ? 19.640 -9.403 1.646 1.00 89.12 425 ASN A N 1
ATOM 3387 C CA . ASN A 1 425 ? 20.582 -8.725 2.544 1.00 89.12 425 ASN A CA 1
ATOM 3388 C C . ASN A 1 425 ? 19.980 -8.301 3.902 1.00 89.12 425 ASN A C 1
ATOM 3390 O O . ASN A 1 425 ? 20.480 -7.378 4.542 1.00 89.12 425 ASN A O 1
ATOM 3394 N N . PHE A 1 426 ? 18.896 -8.950 4.337 1.00 91.81 426 PHE A N 1
ATOM 3395 C CA . PHE A 1 426 ? 18.222 -8.664 5.604 1.00 91.81 426 PHE A CA 1
ATOM 3396 C C . PHE A 1 426 ? 17.994 -9.936 6.429 1.00 91.81 426 PHE A C 1
ATOM 3398 O O . PHE A 1 426 ? 17.816 -11.034 5.900 1.00 91.81 426 PHE A O 1
ATOM 3405 N N . SER A 1 427 ? 17.972 -9.783 7.748 1.00 92.25 427 SER A N 1
ATOM 3406 C CA . SER A 1 427 ? 17.704 -10.822 8.727 1.00 92.25 427 SER A CA 1
ATOM 3407 C C . SER A 1 427 ? 16.210 -10.942 9.024 1.00 92.25 427 SER A C 1
ATOM 3409 O O . SER A 1 427 ? 15.439 -9.978 8.997 1.00 92.25 427 SER A O 1
ATOM 3411 N N . SER A 1 428 ? 15.787 -12.151 9.400 1.00 90.69 428 SER A N 1
ATOM 3412 C CA . SER A 1 428 ? 14.421 -12.397 9.876 1.00 90.69 428 SER A CA 1
ATOM 3413 C C . SER A 1 428 ? 14.069 -11.557 11.106 1.00 90.69 428 SER A C 1
ATOM 3415 O O . SER A 1 428 ? 12.905 -11.211 11.303 1.00 90.69 428 SER A O 1
ATOM 3417 N N . THR A 1 429 ? 15.065 -11.233 11.936 1.00 90.56 429 THR A N 1
ATOM 3418 C CA . THR A 1 429 ? 14.896 -10.414 13.139 1.00 90.56 429 THR A CA 1
ATOM 3419 C C . THR A 1 429 ? 14.537 -8.982 12.769 1.00 90.56 429 THR A C 1
ATOM 3421 O O . THR A 1 429 ? 13.515 -8.490 13.240 1.00 90.56 429 THR A O 1
ATOM 3424 N N . SER A 1 430 ? 15.305 -8.344 11.877 1.00 89.25 430 SER A N 1
ATOM 3425 C CA . SER A 1 430 ? 15.017 -6.972 11.442 1.00 89.25 430 SER A CA 1
ATOM 3426 C C . SER A 1 430 ? 13.661 -6.871 10.739 1.00 89.25 430 SER A C 1
ATOM 3428 O O . SER A 1 430 ? 12.865 -5.980 11.043 1.00 89.25 430 SER A O 1
ATOM 3430 N N . LEU A 1 431 ? 13.328 -7.849 9.883 1.00 90.38 431 LEU A N 1
ATOM 3431 C CA . LEU A 1 431 ? 12.018 -7.902 9.230 1.00 90.38 431 LEU A CA 1
ATOM 3432 C C . LEU A 1 431 ? 10.870 -8.018 10.242 1.00 90.38 431 LEU A C 1
ATOM 3434 O O . LEU A 1 431 ? 9.889 -7.281 10.135 1.00 90.38 431 LEU A O 1
ATOM 3438 N N . ARG A 1 432 ? 10.985 -8.907 11.238 1.00 87.00 432 ARG A N 1
ATOM 3439 C CA . ARG A 1 432 ? 9.975 -9.035 12.298 1.00 87.00 432 ARG A CA 1
ATOM 3440 C C . ARG A 1 432 ? 9.829 -7.723 13.068 1.00 87.00 432 ARG A C 1
ATOM 3442 O O . ARG A 1 432 ? 8.709 -7.242 13.207 1.00 87.00 432 ARG A O 1
ATOM 3449 N N . SER A 1 433 ? 10.932 -7.113 13.495 1.00 84.50 433 SER A N 1
ATOM 3450 C CA . SER A 1 433 ? 10.904 -5.840 14.224 1.00 84.50 433 SER A CA 1
ATOM 3451 C C . SER A 1 433 ? 10.311 -4.696 13.398 1.00 84.50 433 SER A C 1
ATOM 3453 O O . SER A 1 433 ? 9.614 -3.839 13.939 1.00 84.50 433 SER A O 1
ATOM 3455 N N . PHE A 1 434 ? 10.548 -4.660 12.085 1.00 86.56 434 PHE A N 1
ATOM 3456 C CA . PHE A 1 434 ? 9.892 -3.715 11.180 1.00 86.56 434 PHE A CA 1
ATOM 3457 C C . PHE A 1 434 ? 8.371 -3.939 11.120 1.00 86.56 434 PHE A C 1
ATOM 3459 O O . PHE A 1 434 ? 7.606 -2.987 11.290 1.00 86.56 434 PHE A O 1
ATOM 3466 N N . ILE A 1 435 ? 7.928 -5.189 10.931 1.00 83.06 435 ILE A N 1
ATOM 3467 C CA . ILE A 1 435 ? 6.501 -5.545 10.884 1.00 83.06 435 ILE A CA 1
ATOM 3468 C C . ILE A 1 435 ? 5.816 -5.192 12.208 1.00 83.06 435 ILE A C 1
ATOM 3470 O O . ILE A 1 435 ? 4.756 -4.573 12.193 1.00 83.06 435 ILE A O 1
ATOM 3474 N N . GLU A 1 436 ? 6.430 -5.518 13.346 1.00 77.50 436 GLU A N 1
ATOM 3475 C CA . GLU A 1 436 ? 5.913 -5.194 14.680 1.00 77.50 436 GLU A CA 1
ATOM 3476 C C . GLU A 1 436 ? 5.791 -3.681 14.893 1.00 77.50 436 GLU A C 1
ATOM 3478 O O . GLU A 1 436 ? 4.737 -3.212 15.322 1.00 77.50 436 GLU A O 1
ATOM 3483 N N . ARG A 1 437 ? 6.818 -2.891 14.536 1.00 73.88 437 ARG A N 1
ATOM 3484 C CA . ARG A 1 437 ? 6.769 -1.417 14.615 1.00 73.88 437 ARG A CA 1
ATOM 3485 C C . ARG A 1 437 ? 5.637 -0.843 13.761 1.00 73.88 437 ARG A C 1
ATOM 3487 O O . ARG A 1 437 ? 4.870 -0.010 14.244 1.00 73.88 437 ARG A O 1
ATOM 3494 N N . ARG A 1 438 ? 5.490 -1.320 12.521 1.00 71.25 438 ARG A N 1
ATOM 3495 C CA . ARG A 1 438 ? 4.401 -0.924 11.610 1.00 71.25 438 ARG A CA 1
ATOM 3496 C C . ARG A 1 438 ? 3.027 -1.290 12.154 1.00 71.25 438 ARG A C 1
ATOM 3498 O O . ARG A 1 438 ? 2.119 -0.464 12.112 1.00 71.25 438 ARG A O 1
ATOM 3505 N N . HIS A 1 439 ? 2.881 -2.503 12.674 1.00 65.62 439 HIS A N 1
ATOM 3506 C CA . HIS A 1 439 ? 1.630 -2.988 13.239 1.00 65.62 439 HIS A CA 1
ATOM 3507 C C . HIS A 1 439 ? 1.242 -2.158 14.469 1.00 65.62 439 HIS A C 1
ATOM 3509 O O . HIS A 1 439 ? 0.152 -1.597 14.500 1.00 65.62 439 HIS A O 1
ATOM 3515 N N . ASN A 1 440 ? 2.163 -1.972 15.420 1.00 61.66 440 ASN A N 1
ATOM 3516 C CA . ASN A 1 440 ? 1.948 -1.188 16.640 1.00 61.66 440 ASN A CA 1
ATOM 3517 C C . ASN A 1 440 ? 1.599 0.281 16.360 1.00 61.66 440 ASN A C 1
ATOM 3519 O O . ASN A 1 440 ? 0.706 0.821 17.012 1.00 61.66 440 ASN A O 1
ATOM 3523 N N . GLY A 1 441 ? 2.237 0.906 15.363 1.00 58.56 441 GLY A N 1
ATOM 3524 C CA . GLY A 1 441 ? 1.886 2.261 14.927 1.00 58.56 441 GLY A CA 1
ATOM 3525 C C . GLY A 1 441 ? 0.419 2.390 14.494 1.00 58.56 441 GLY A C 1
ATOM 3526 O O . GLY A 1 441 ? -0.230 3.376 14.829 1.00 58.56 441 GLY A O 1
ATOM 3527 N N . LEU A 1 442 ? -0.140 1.367 13.835 1.00 53.06 442 LEU A N 1
ATOM 3528 C CA . LEU A 1 442 ? -1.558 1.338 13.450 1.00 53.06 442 LEU A CA 1
ATOM 3529 C C . LEU A 1 442 ? -2.498 1.173 14.661 1.00 53.06 442 LEU A C 1
ATOM 3531 O O . LEU A 1 442 ? -3.574 1.771 14.676 1.00 53.06 442 LEU A O 1
ATOM 3535 N N . TYR A 1 443 ? -2.110 0.411 15.694 1.00 50.41 443 TYR A N 1
ATOM 3536 C CA . TYR A 1 443 ? -2.925 0.282 16.916 1.00 50.41 443 TYR A CA 1
ATOM 3537 C C . TYR A 1 443 ? -2.963 1.564 17.741 1.00 50.41 443 TYR A C 1
ATOM 3539 O O . TYR A 1 443 ? -4.036 1.922 18.226 1.00 50.41 443 TYR A O 1
ATOM 3547 N N . GLU A 1 444 ? -1.833 2.266 17.893 1.00 52.25 444 GLU A N 1
ATOM 3548 C CA . GLU A 1 444 ? -1.796 3.542 18.625 1.00 52.25 444 GLU A CA 1
ATOM 3549 C C . GLU A 1 444 ? -2.764 4.567 17.999 1.00 52.25 444 GLU A C 1
ATOM 3551 O O . GLU A 1 444 ? -3.492 5.242 18.734 1.00 52.25 444 GLU A O 1
ATOM 3556 N N . MET A 1 445 ? -2.850 4.615 16.660 1.00 53.09 445 MET A N 1
ATOM 3557 C CA . MET A 1 445 ? -3.788 5.477 15.919 1.00 53.09 445 MET A CA 1
ATOM 3558 C C . MET A 1 445 ? -5.261 5.084 16.121 1.00 53.09 445 MET A C 1
ATOM 3560 O O . MET A 1 445 ? -6.141 5.936 16.130 1.00 53.09 445 MET A O 1
ATOM 3564 N N . ALA A 1 446 ? -5.563 3.796 16.296 1.00 54.88 446 ALA A N 1
ATOM 3565 C CA . ALA A 1 446 ? -6.937 3.321 16.468 1.00 54.88 446 ALA A CA 1
ATOM 3566 C C . ALA A 1 446 ? -7.464 3.470 17.912 1.00 54.88 446 ALA A C 1
ATOM 3568 O O . ALA A 1 446 ? -8.680 3.496 18.143 1.00 54.88 446 ALA A O 1
ATOM 3569 N N . GLN A 1 447 ? -6.561 3.563 18.892 1.00 58.31 447 GLN A N 1
ATOM 3570 C CA . GLN A 1 447 ? -6.892 3.721 20.309 1.00 58.31 447 GLN A CA 1
ATOM 3571 C C . GLN A 1 447 ? -7.078 5.174 20.749 1.00 58.31 447 GLN A C 1
ATOM 3573 O O . GLN A 1 447 ? -7.727 5.409 21.770 1.00 58.31 447 GLN A O 1
ATOM 3578 N N . ASN A 1 448 ? -6.525 6.141 20.020 1.00 65.88 448 ASN A N 1
ATOM 3579 C CA . ASN A 1 448 ? -6.607 7.558 20.351 1.00 65.88 448 ASN A CA 1
ATOM 3580 C C . ASN A 1 448 ? -6.998 8.349 19.107 1.00 65.88 448 ASN A C 1
ATOM 3582 O O . ASN A 1 448 ? -6.286 8.293 18.113 1.00 65.88 448 ASN A O 1
ATOM 3586 N N . SER A 1 449 ? -8.092 9.109 19.168 1.00 71.19 449 SER A N 1
ATOM 3587 C CA . SER A 1 449 ? -8.393 10.075 18.113 1.00 71.19 449 SER A CA 1
ATOM 3588 C C . SER A 1 449 ? -7.509 11.313 18.271 1.00 71.19 449 SER A C 1
ATOM 3590 O O . SER A 1 449 ? -7.483 11.922 19.346 1.00 71.19 449 SER A O 1
ATOM 3592 N N . ASP A 1 450 ? -6.795 11.689 17.209 1.00 77.56 450 ASP A N 1
ATOM 3593 C CA . ASP A 1 450 ? -6.010 12.925 17.157 1.00 77.56 450 ASP A CA 1
ATOM 3594 C C . ASP A 1 450 ? -6.724 13.942 16.264 1.00 77.56 450 ASP A C 1
ATOM 3596 O O . ASP A 1 450 ? -6.568 13.958 15.042 1.00 77.56 450 ASP A O 1
ATOM 3600 N N . LEU A 1 451 ? -7.573 14.757 16.900 1.00 84.75 451 LEU A N 1
ATOM 3601 C CA . LEU A 1 451 ? -8.404 15.784 16.263 1.00 84.75 451 LEU A CA 1
ATOM 3602 C C . LEU A 1 451 ? -8.083 17.161 16.873 1.00 84.75 451 LEU A C 1
ATOM 3604 O O . LEU A 1 451 ? -8.916 17.736 17.570 1.00 84.75 451 LEU A O 1
ATOM 3608 N N . PRO A 1 452 ? -6.864 17.682 16.698 1.00 80.25 452 PRO A N 1
ATOM 3609 C CA . PRO A 1 452 ? -6.368 18.855 17.425 1.00 80.25 452 PRO A CA 1
ATOM 3610 C C . PRO A 1 452 ? -7.108 20.156 17.096 1.00 80.25 452 PRO A C 1
ATOM 3612 O O . PRO A 1 452 ? -7.112 21.065 17.924 1.00 80.25 452 PRO A O 1
ATOM 3615 N N . ASP A 1 453 ? -7.784 20.239 15.945 1.00 84.06 453 ASP A N 1
ATOM 3616 C CA . ASP A 1 453 ? -8.637 21.388 15.614 1.00 84.06 453 ASP A CA 1
ATOM 3617 C C . ASP A 1 453 ? -10.017 21.321 16.290 1.00 84.06 453 ASP A C 1
ATOM 3619 O O . ASP A 1 453 ? -10.794 22.276 16.232 1.00 84.06 453 ASP A O 1
ATOM 3623 N N . LEU A 1 454 ? -10.332 20.203 16.948 1.00 88.38 454 LEU A N 1
ATOM 3624 C CA . LEU A 1 454 ? -11.532 20.026 17.749 1.00 88.38 454 LEU A CA 1
ATOM 3625 C C . LEU A 1 454 ? -11.174 20.055 19.234 1.00 88.38 454 LEU A C 1
ATOM 3627 O O . LEU A 1 454 ? -10.255 19.389 19.710 1.00 88.38 454 LEU A O 1
ATOM 3631 N N . LYS A 1 455 ? -11.962 20.784 20.022 1.00 92.56 455 LYS A N 1
ATOM 3632 C CA . LYS A 1 455 ? -11.786 20.793 21.474 1.00 92.56 455 LYS A CA 1
ATOM 3633 C C . LYS A 1 455 ? -12.329 19.492 22.070 1.00 92.56 455 LYS A C 1
ATOM 3635 O O . LYS A 1 455 ? -13.541 19.271 22.102 1.00 92.56 455 LYS A O 1
ATOM 3640 N N . LEU A 1 456 ? -11.422 18.664 22.587 1.00 93.62 456 LEU A N 1
ATOM 3641 C CA . LEU A 1 456 ? -11.748 17.490 23.395 1.00 93.62 456 LEU A CA 1
ATOM 3642 C C . LEU A 1 456 ? -12.431 17.942 24.695 1.00 93.62 456 LEU A C 1
ATOM 3644 O O . LEU A 1 456 ? -11.847 18.677 25.492 1.00 93.62 456 LEU A O 1
ATOM 3648 N N . LEU A 1 457 ? -13.679 17.526 24.897 1.00 91.38 457 LEU A N 1
ATOM 3649 C CA . LEU A 1 457 ? -14.457 17.821 26.102 1.00 91.38 457 LEU A CA 1
ATOM 3650 C C . LEU A 1 457 ? -14.290 16.738 27.162 1.00 91.38 457 LEU A C 1
ATOM 3652 O O . LEU A 1 457 ? -14.233 17.042 28.349 1.00 91.38 457 LEU A O 1
ATOM 3656 N N . SER A 1 458 ? -14.249 15.477 26.737 1.00 88.69 458 SER A N 1
ATOM 3657 C CA . SER A 1 458 ? -14.111 14.339 27.637 1.00 88.69 458 SER A CA 1
ATOM 3658 C C . SER A 1 458 ? -13.447 13.167 26.927 1.00 88.69 458 SER A C 1
ATOM 3660 O O . SER A 1 458 ? -13.715 12.900 25.756 1.00 88.69 458 SER A O 1
ATOM 3662 N N . LYS A 1 459 ? -12.596 12.458 27.668 1.00 87.94 459 LYS A N 1
ATOM 3663 C CA . LYS A 1 459 ? -11.952 11.214 27.256 1.00 87.94 459 LYS A CA 1
ATOM 3664 C C . LYS A 1 459 ? -12.364 10.121 28.229 1.00 87.94 459 LYS A C 1
ATOM 3666 O O . LYS A 1 459 ? -11.841 10.019 29.339 1.00 87.94 459 LYS A O 1
ATOM 3671 N N . GLY A 1 460 ? -13.356 9.342 27.821 1.00 85.56 460 GLY A N 1
ATOM 3672 C CA . GLY A 1 460 ? -13.869 8.213 28.579 1.00 85.56 460 GLY A CA 1
ATOM 3673 C C . GLY A 1 460 ? -13.054 6.941 28.345 1.00 85.56 460 GLY A C 1
ATOM 3674 O O . GLY A 1 460 ? -12.112 6.897 27.548 1.00 85.56 460 GLY A O 1
ATOM 3675 N N . LYS A 1 461 ? -13.472 5.852 29.001 1.00 85.56 461 LYS A N 1
ATOM 3676 C CA . LYS A 1 461 ? -12.811 4.537 28.893 1.00 85.56 461 LYS A CA 1
ATOM 3677 C C . LYS A 1 461 ? -12.687 4.066 27.441 1.00 85.56 461 LYS A C 1
ATOM 3679 O O . LYS A 1 461 ? -11.638 3.573 27.037 1.00 85.56 461 LYS A O 1
ATOM 3684 N N . VAL A 1 462 ? -13.742 4.263 26.651 1.00 89.44 462 VAL A N 1
ATOM 3685 C CA . VAL A 1 462 ? -13.839 3.742 25.275 1.00 89.44 462 VAL A CA 1
ATOM 3686 C C . VAL A 1 462 ? -14.255 4.780 24.232 1.00 89.44 462 VAL A C 1
ATOM 3688 O O . VAL A 1 462 ? -14.275 4.462 23.044 1.00 89.44 462 VAL A O 1
ATOM 3691 N N . ARG A 1 463 ? -14.582 6.007 24.647 1.00 92.56 463 ARG A N 1
ATOM 3692 C CA . ARG A 1 463 ? -15.090 7.065 23.770 1.00 92.56 463 ARG A CA 1
ATOM 3693 C C . ARG A 1 463 ? -14.421 8.402 24.049 1.00 92.56 463 ARG A C 1
ATOM 3695 O O . ARG A 1 463 ? -14.204 8.741 25.211 1.00 92.56 463 ARG A O 1
ATOM 3702 N N . ASP A 1 464 ? -14.143 9.135 22.982 1.00 94.00 464 ASP A N 1
ATOM 3703 C CA . ASP A 1 464 ? -13.647 10.508 23.007 1.00 94.00 464 ASP A CA 1
ATOM 3704 C C . ASP A 1 464 ? -14.776 11.431 22.516 1.00 94.00 464 ASP A C 1
ATOM 3706 O O . ASP A 1 464 ? -15.447 11.134 21.525 1.00 94.00 464 ASP A O 1
ATOM 3710 N N . ILE A 1 465 ? -15.043 12.514 23.250 1.00 94.88 465 ILE A N 1
ATOM 3711 C CA . ILE A 1 465 ? -16.139 13.452 22.974 1.00 94.88 465 ILE A CA 1
ATOM 3712 C C . ILE A 1 465 ? -15.548 14.822 22.675 1.00 94.88 465 ILE A C 1
ATOM 3714 O O . ILE A 1 465 ? -14.880 15.411 23.528 1.00 94.88 465 ILE A O 1
ATOM 3718 N N . TYR A 1 466 ? -15.854 15.360 21.499 1.00 96.38 466 TYR A N 1
ATOM 3719 C CA . TYR A 1 466 ? -15.382 16.669 21.055 1.00 96.38 466 TYR A CA 1
ATOM 3720 C C . TYR A 1 466 ? -16.545 17.644 20.864 1.00 96.38 466 TYR A C 1
ATOM 3722 O O . TYR A 1 466 ? -17.650 17.250 20.484 1.00 96.38 466 TYR A O 1
ATOM 3730 N N . SER A 1 467 ? -16.303 18.933 21.102 1.00 94.62 467 SER A N 1
ATOM 3731 C CA . SER A 1 467 ? -17.221 19.980 20.642 1.00 94.62 467 SER A CA 1
ATOM 3732 C C . SER A 1 467 ? -17.049 20.217 19.146 1.00 94.62 467 SER A C 1
ATOM 3734 O O . SER A 1 467 ? -15.939 20.097 18.630 1.00 94.62 467 SER A O 1
ATOM 3736 N N . THR A 1 468 ? -18.116 20.644 18.480 1.00 93.12 468 THR A N 1
ATOM 3737 C CA . THR A 1 468 ? -18.073 21.086 17.078 1.00 93.12 468 THR A CA 1
ATOM 3738 C C . THR A 1 468 ? -18.229 22.605 16.979 1.00 93.12 468 THR A C 1
ATOM 3740 O O . THR A 1 468 ? -18.437 23.269 17.998 1.00 93.12 468 THR A O 1
ATOM 3743 N N . SER A 1 469 ? -18.148 23.176 15.772 1.00 90.56 469 SER A N 1
ATOM 3744 C CA . SER A 1 469 ? -18.520 24.581 15.535 1.00 90.56 469 SER A CA 1
ATOM 3745 C C . SER A 1 469 ? -19.981 24.883 15.883 1.00 90.56 469 SER A C 1
ATOM 3747 O O . SER A 1 469 ? -20.313 26.027 16.191 1.00 90.56 469 SER A O 1
ATOM 3749 N N . SER A 1 470 ? -20.855 23.870 15.877 1.00 90.62 470 SER A N 1
ATOM 3750 C CA . SER A 1 470 ? -22.227 23.998 16.358 1.00 90.62 470 SER A CA 1
ATOM 3751 C C . SER A 1 470 ? -22.274 23.848 17.886 1.00 90.62 470 SER A C 1
ATOM 3753 O O . SER A 1 470 ? -21.835 22.820 18.412 1.00 90.62 470 SER A O 1
ATOM 3755 N N . PRO A 1 471 ? -22.848 24.819 18.624 1.00 89.31 471 PRO A N 1
ATOM 3756 C CA . PRO A 1 471 ? -22.971 24.731 20.082 1.00 89.31 471 PRO A CA 1
ATOM 3757 C C . PRO A 1 471 ? -23.936 23.625 20.539 1.00 89.31 471 PRO A C 1
ATOM 3759 O O . PRO A 1 471 ? -23.848 23.171 21.685 1.00 89.31 471 PRO A O 1
ATOM 3762 N N . ASP A 1 472 ? -24.813 23.178 19.638 1.00 92.06 472 ASP A N 1
ATOM 3763 C CA . ASP A 1 472 ? -25.859 22.189 19.890 1.00 92.06 472 ASP A CA 1
ATOM 3764 C C . ASP A 1 472 ? -25.426 20.765 19.531 1.00 92.06 472 ASP A C 1
ATOM 3766 O O . ASP A 1 472 ? -26.154 19.816 19.828 1.00 92.06 472 ASP A O 1
ATOM 3770 N N . HIS A 1 473 ? -24.250 20.586 18.917 1.00 96.31 473 HIS A N 1
ATOM 3771 C CA . HIS A 1 473 ? -23.757 19.278 18.493 1.00 96.31 473 HIS A CA 1
ATOM 3772 C C . HIS A 1 473 ? -22.400 18.914 19.101 1.00 96.31 473 HIS A C 1
ATOM 3774 O O . HIS A 1 473 ? -21.479 19.729 19.211 1.00 96.31 473 HIS A O 1
ATOM 3780 N N . LEU A 1 474 ? -22.271 17.635 19.441 1.00 97.44 474 LEU A N 1
ATOM 3781 C CA . LEU A 1 474 ? -21.042 16.988 19.879 1.00 97.44 474 LEU A CA 1
ATOM 3782 C C . LEU A 1 474 ? -20.636 15.913 18.872 1.00 97.44 474 LEU A C 1
ATOM 3784 O O . LEU A 1 474 ? -21.486 15.277 18.249 1.00 97.44 474 LEU A O 1
ATOM 3788 N N . LEU A 1 475 ? -19.333 15.683 18.757 1.00 97.50 475 LEU A N 1
ATOM 3789 C CA . LEU A 1 475 ? -18.773 14.565 18.012 1.00 97.50 475 LEU A CA 1
ATOM 3790 C C . LEU A 1 475 ? -18.420 13.447 18.992 1.00 97.50 475 LEU A C 1
ATOM 3792 O O . LEU A 1 475 ? -17.574 13.632 19.868 1.00 97.50 475 LEU A O 1
ATOM 3796 N N . PHE A 1 476 ? -19.077 12.301 18.856 1.00 97.06 476 PHE A N 1
ATOM 3797 C CA . PHE A 1 476 ? -18.799 11.104 19.645 1.00 97.06 476 PHE A CA 1
ATOM 3798 C C . PHE A 1 476 ? -17.947 10.154 18.816 1.00 97.06 476 PHE A C 1
ATOM 3800 O O . PHE A 1 476 ? -18.413 9.658 17.793 1.00 97.06 476 PHE A O 1
ATOM 3807 N N . VAL A 1 477 ? -16.728 9.874 19.277 1.00 96.56 477 VAL A N 1
ATOM 3808 C CA . VAL A 1 477 ? -15.780 8.976 18.611 1.00 96.56 477 VAL A CA 1
ATOM 3809 C C . VAL A 1 477 ? -15.593 7.726 19.463 1.00 96.56 477 VAL A C 1
ATOM 3811 O O . VAL A 1 477 ? -15.053 7.784 20.570 1.00 96.56 477 VAL A O 1
ATOM 3814 N N . ALA A 1 478 ? -16.048 6.579 18.966 1.00 95.06 478 ALA A N 1
ATOM 3815 C CA . ALA A 1 478 ? -15.800 5.288 19.589 1.00 95.06 478 ALA A CA 1
ATOM 3816 C C . ALA A 1 478 ? -14.403 4.784 19.215 1.00 95.06 478 ALA A C 1
ATOM 3818 O O . ALA A 1 478 ? -14.093 4.543 18.052 1.00 95.06 478 ALA A O 1
ATOM 3819 N N . SER A 1 479 ? -13.556 4.614 20.225 1.00 93.12 479 SER A N 1
ATOM 3820 C CA . SER A 1 479 ? -12.201 4.085 20.056 1.00 93.12 479 SER A CA 1
ATOM 3821 C C . SER A 1 479 ? -12.174 2.560 20.124 1.00 93.12 479 SER A C 1
ATOM 3823 O O . SER A 1 479 ? -13.090 1.918 20.649 1.00 93.12 479 SER A O 1
ATOM 3825 N N . ASP A 1 480 ? -11.048 1.989 19.703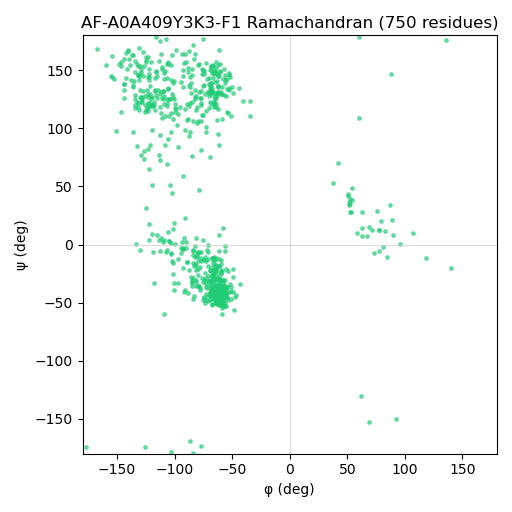 1.00 91.12 480 ASP A N 1
ATOM 3826 C CA . ASP A 1 480 ? -10.781 0.557 19.841 1.00 91.12 480 ASP A CA 1
ATOM 3827 C C . ASP A 1 480 ? -10.273 0.183 21.249 1.00 91.12 480 ASP A C 1
ATOM 3829 O O . ASP A 1 480 ? -9.951 -0.975 21.523 1.00 91.12 480 ASP A O 1
ATOM 3833 N N . ARG A 1 481 ? -10.250 1.142 22.190 1.00 90.69 481 ARG A N 1
ATOM 3834 C CA . ARG A 1 481 ? -9.942 0.879 23.600 1.00 90.69 481 ARG A CA 1
ATOM 3835 C C . ARG A 1 481 ? -10.964 -0.083 24.200 1.00 90.69 481 ARG A C 1
ATOM 3837 O O . ARG A 1 481 ? -12.168 -0.042 23.915 1.00 90.69 481 ARG A O 1
ATOM 3844 N N . ILE A 1 482 ? -10.479 -0.929 25.098 1.00 89.62 482 ILE A N 1
ATOM 3845 C CA . ILE A 1 482 ? -11.302 -1.830 25.893 1.00 89.62 482 ILE A CA 1
ATOM 3846 C C . ILE A 1 482 ? -10.900 -1.721 27.359 1.00 89.62 482 ILE A C 1
ATOM 3848 O O . ILE A 1 482 ? -9.737 -1.494 27.692 1.00 89.62 482 ILE A O 1
ATOM 3852 N N . SER A 1 483 ? -11.888 -1.853 28.237 1.00 88.62 483 SER A N 1
ATOM 3853 C CA . SER A 1 483 ? -11.690 -1.783 29.677 1.00 88.62 483 SER A CA 1
ATOM 3854 C C . SER A 1 483 ? -12.370 -2.947 30.379 1.00 88.62 483 SER A C 1
ATOM 3856 O O . SER A 1 483 ? -13.470 -3.349 29.991 1.00 88.62 483 SER A O 1
ATOM 3858 N N . ALA A 1 484 ? -11.771 -3.424 31.461 1.00 85.69 484 ALA A N 1
ATOM 3859 C CA . ALA A 1 484 ? -12.355 -4.404 32.367 1.00 85.69 484 ALA A CA 1
ATOM 3860 C C . ALA A 1 484 ? -11.956 -4.056 33.805 1.00 85.69 484 ALA A C 1
ATOM 3862 O O . ALA A 1 484 ? -10.854 -3.569 34.032 1.00 85.69 484 ALA A O 1
ATOM 3863 N N . TYR A 1 485 ? -12.869 -4.268 34.760 1.00 81.56 485 TYR A N 1
ATOM 3864 C CA . TYR A 1 485 ? -12.667 -3.899 36.171 1.00 81.56 485 TYR A CA 1
ATOM 3865 C C . TYR A 1 485 ? -12.203 -2.442 36.354 1.00 81.56 485 TYR A C 1
ATOM 3867 O O . TYR A 1 485 ? -11.298 -2.164 37.126 1.00 81.56 485 TYR A O 1
ATOM 3875 N N . ASP A 1 486 ? -12.799 -1.525 35.584 1.00 77.69 486 ASP A N 1
ATOM 3876 C CA . ASP A 1 486 ? -12.472 -0.091 35.542 1.00 77.69 486 ASP A CA 1
ATOM 3877 C C . ASP A 1 486 ? -11.061 0.287 35.064 1.00 77.69 486 ASP A C 1
ATOM 3879 O O . ASP A 1 486 ? -10.734 1.471 35.016 1.00 77.69 486 ASP A O 1
ATOM 3883 N N . VAL A 1 487 ? -10.281 -0.678 34.572 1.00 81.19 487 VAL A N 1
ATOM 3884 C CA . VAL A 1 487 ? -8.948 -0.465 33.994 1.00 81.19 487 VAL A CA 1
ATOM 3885 C C . VAL A 1 487 ? -9.019 -0.499 32.469 1.00 81.19 487 VAL A C 1
ATOM 3887 O O . VAL A 1 487 ? -9.577 -1.435 31.894 1.00 81.19 487 VAL A O 1
ATOM 3890 N N . ILE A 1 488 ? -8.456 0.514 31.804 1.00 85.62 488 ILE A N 1
ATOM 3891 C CA . ILE A 1 488 ? -8.249 0.521 30.346 1.00 85.62 488 ILE A CA 1
ATOM 3892 C C . ILE A 1 488 ? -6.982 -0.284 30.042 1.00 85.62 488 ILE A C 1
ATOM 3894 O O . ILE A 1 488 ? -5.930 -0.031 30.627 1.00 85.62 488 ILE A O 1
ATOM 3898 N N . LEU A 1 489 ? -7.084 -1.259 29.141 1.00 85.81 489 LEU A N 1
ATOM 3899 C CA . LEU A 1 489 ? -5.955 -2.108 28.753 1.00 85.81 489 LEU A CA 1
ATOM 3900 C C . LEU A 1 489 ? -5.037 -1.386 27.757 1.00 85.81 489 LEU A C 1
ATOM 3902 O O . LEU A 1 489 ? -5.466 -0.465 27.059 1.00 85.81 489 LEU A O 1
ATOM 3906 N N . ARG A 1 490 ? -3.761 -1.788 27.704 1.00 81.62 490 ARG A N 1
ATOM 3907 C CA . ARG A 1 490 ? -2.732 -1.104 26.905 1.00 81.62 490 ARG A CA 1
ATOM 3908 C C . ARG A 1 490 ? -2.984 -1.216 25.408 1.00 81.62 490 ARG A C 1
ATOM 3910 O O . ARG A 1 490 ? -2.853 -0.223 24.709 1.00 81.62 490 ARG A O 1
ATOM 3917 N N . ASN A 1 491 ? -3.352 -2.397 24.921 1.00 75.81 491 ASN A N 1
ATOM 3918 C CA . ASN A 1 491 ? -3.779 -2.630 23.542 1.00 75.81 491 ASN A CA 1
ATOM 3919 C C . ASN A 1 491 ? -5.310 -2.765 23.453 1.00 75.81 491 ASN A C 1
ATOM 3921 O O . ASN A 1 491 ? -6.000 -3.060 24.430 1.00 75.81 491 ASN A O 1
ATOM 3925 N N . GLY A 1 492 ? -5.843 -2.454 22.272 1.00 85.06 492 GLY A N 1
ATOM 3926 C CA . GLY A 1 492 ? -7.272 -2.388 21.991 1.00 85.06 492 GLY A CA 1
ATOM 3927 C C . GLY A 1 492 ? -7.771 -3.608 21.230 1.00 85.06 492 GLY A C 1
ATOM 3928 O O . GLY A 1 492 ? -7.008 -4.514 20.903 1.00 85.06 492 GLY A O 1
ATOM 3929 N N . ILE A 1 493 ? -9.062 -3.601 20.913 1.00 86.94 493 ILE A N 1
ATOM 3930 C CA . ILE A 1 493 ? -9.689 -4.580 20.027 1.00 86.94 493 ILE A CA 1
ATOM 3931 C C . ILE A 1 493 ? -9.938 -3.893 18.679 1.00 86.94 493 ILE A C 1
ATOM 3933 O O . ILE A 1 493 ? -10.793 -3.007 18.627 1.00 86.94 493 ILE A O 1
ATOM 3937 N N . PRO A 1 494 ? -9.218 -4.259 17.602 1.00 83.88 494 PRO A N 1
ATOM 3938 C CA . PRO A 1 494 ? -9.373 -3.632 16.291 1.00 83.88 494 PRO A CA 1
ATOM 3939 C C . PRO A 1 494 ? -10.821 -3.556 15.820 1.00 83.88 494 PRO A C 1
ATOM 3941 O O . PRO A 1 494 ? -11.572 -4.527 15.930 1.00 83.88 494 PRO A O 1
ATOM 3944 N N . ASP A 1 495 ? -11.195 -2.390 15.293 1.00 86.94 495 ASP A N 1
ATOM 3945 C CA . ASP A 1 495 ? -12.527 -2.072 14.771 1.00 86.94 495 ASP A CA 1
ATOM 3946 C C . ASP A 1 495 ? -13.680 -2.216 15.781 1.00 86.94 495 ASP A C 1
ATOM 3948 O O . ASP A 1 495 ? -14.851 -2.089 15.407 1.00 86.94 495 ASP A O 1
ATOM 3952 N N . LYS A 1 496 ? -13.391 -2.409 17.075 1.00 92.56 496 LYS A N 1
ATOM 3953 C CA . LYS A 1 496 ? -14.404 -2.401 18.137 1.00 92.56 496 LYS A CA 1
ATOM 3954 C C . LYS A 1 496 ? -15.226 -1.121 18.106 1.00 92.56 496 LYS A C 1
ATOM 3956 O O . LYS A 1 496 ? -16.449 -1.200 18.174 1.00 92.56 496 LYS A O 1
ATOM 3961 N N . GLY A 1 497 ? -14.591 0.040 17.967 1.00 93.69 497 GLY A N 1
ATOM 3962 C CA . GLY A 1 497 ? -15.285 1.323 17.892 1.00 93.69 497 GLY A CA 1
ATOM 3963 C C . GLY A 1 497 ? -16.298 1.369 16.745 1.00 93.69 497 GLY A C 1
ATOM 3964 O O . GLY A 1 497 ? -17.430 1.822 16.934 1.00 93.69 497 GLY A O 1
ATOM 3965 N N . LYS A 1 498 ? -15.942 0.801 15.584 1.00 94.00 498 LYS A N 1
ATOM 3966 C CA . LYS A 1 498 ? -16.845 0.704 14.428 1.00 94.00 498 LYS A CA 1
ATOM 3967 C C . LYS A 1 498 ? -18.021 -0.232 14.699 1.00 94.00 498 LYS A C 1
ATOM 3969 O O . LYS A 1 498 ? -19.168 0.138 14.472 1.00 94.00 498 LYS A O 1
ATOM 3974 N N . MET A 1 499 ? -17.748 -1.415 15.250 1.00 94.88 499 MET A N 1
ATOM 3975 C CA . MET A 1 499 ? -18.779 -2.404 15.593 1.00 94.88 499 MET A CA 1
ATOM 3976 C C . MET A 1 499 ? -19.791 -1.861 16.616 1.00 94.88 499 MET A C 1
ATOM 3978 O O . MET A 1 499 ? -20.999 -2.030 16.451 1.00 94.88 499 MET A O 1
ATOM 3982 N N . LEU A 1 500 ? -19.313 -1.165 17.654 1.00 95.88 500 LEU A N 1
ATOM 3983 C CA . LEU A 1 500 ? -20.168 -0.552 18.678 1.00 95.88 500 LEU A CA 1
ATOM 3984 C C . LEU A 1 500 ? -21.012 0.599 18.122 1.00 95.88 500 LEU A C 1
ATOM 3986 O O . LEU A 1 500 ? -22.197 0.714 18.448 1.00 95.88 500 LEU A O 1
ATOM 3990 N N . THR A 1 501 ? -20.418 1.420 17.254 1.00 97.12 501 THR A N 1
ATOM 3991 C CA . THR A 1 501 ? -21.130 2.502 16.566 1.00 97.12 501 THR A CA 1
ATOM 3992 C C . THR A 1 501 ? -22.229 1.923 15.682 1.00 97.12 501 THR A C 1
ATOM 3994 O O . THR A 1 501 ? -23.386 2.307 15.823 1.00 97.12 501 THR A O 1
ATOM 3997 N N . GLN A 1 502 ? -21.915 0.924 14.853 1.00 97.00 502 GLN A N 1
ATOM 3998 C CA . GLN A 1 502 ? -22.885 0.250 13.987 1.00 97.00 502 GLN A CA 1
ATOM 3999 C C . GLN A 1 502 ? -24.090 -0.303 14.765 1.00 97.00 502 GLN A C 1
ATOM 4001 O O . GLN A 1 502 ? -25.232 -0.113 14.342 1.00 97.00 502 GLN A O 1
ATOM 4006 N N . LEU A 1 503 ? -23.855 -0.957 15.908 1.00 97.25 503 LEU A N 1
ATOM 4007 C CA . LEU A 1 503 ? -24.936 -1.457 16.762 1.00 97.25 503 LEU A CA 1
ATOM 4008 C C . LEU A 1 503 ? -25.792 -0.328 17.335 1.00 97.25 503 LEU A C 1
ATOM 4010 O O . LEU A 1 503 ? -27.018 -0.412 17.279 1.00 97.25 503 LEU A O 1
ATOM 4014 N N . SER A 1 504 ? -25.166 0.740 17.831 1.00 97.88 504 SER A N 1
ATOM 4015 C CA . SER A 1 504 ? -25.908 1.891 18.357 1.00 97.88 504 SER A CA 1
ATOM 4016 C C . SER A 1 504 ? -26.795 2.515 17.277 1.00 97.88 504 SER A C 1
ATOM 4018 O O . SER A 1 504 ? -27.980 2.735 17.514 1.00 97.88 504 SER A O 1
ATOM 4020 N N . LEU A 1 505 ? -26.270 2.716 16.062 1.00 97.88 505 LEU A N 1
ATOM 4021 C CA . LEU A 1 505 ? -27.033 3.243 14.922 1.00 97.88 505 LEU A CA 1
ATOM 4022 C C . LEU A 1 505 ? -28.234 2.360 14.566 1.00 97.88 505 LEU A C 1
ATOM 4024 O O . LEU A 1 505 ? -29.337 2.863 14.335 1.00 97.88 505 LEU A O 1
ATOM 4028 N N . PHE A 1 506 ? -28.033 1.041 14.546 1.00 98.06 506 PHE A N 1
ATOM 4029 C CA . PHE A 1 506 ? -29.108 0.082 14.318 1.00 98.06 506 PHE A CA 1
ATOM 4030 C C . PHE A 1 506 ? -30.219 0.228 15.366 1.00 98.06 506 PHE A C 1
ATOM 4032 O O . PHE A 1 506 ? -31.398 0.333 15.013 1.00 98.06 506 PHE A O 1
ATOM 4039 N N . TRP A 1 507 ? -29.856 0.283 16.648 1.00 98.25 507 TRP A N 1
ATOM 4040 C CA . TRP A 1 507 ? -30.826 0.371 17.732 1.00 98.25 507 TRP A CA 1
ATOM 4041 C C . TRP A 1 507 ? -31.516 1.730 17.815 1.00 98.25 507 TRP A C 1
ATOM 4043 O O . TRP A 1 507 ? -32.724 1.761 18.046 1.00 98.25 507 TRP A O 1
ATOM 4053 N N . PHE A 1 508 ? -30.814 2.837 17.553 1.00 97.88 508 PHE A N 1
ATOM 4054 C CA . PHE A 1 508 ? -31.429 4.166 17.501 1.00 97.88 508 PHE A CA 1
ATOM 4055 C C . PHE A 1 508 ? -32.514 4.228 16.433 1.00 97.88 508 PHE A C 1
ATOM 4057 O O . PHE A 1 508 ? -33.600 4.750 16.681 1.00 97.88 508 PHE A O 1
ATOM 4064 N N . LYS A 1 509 ? -32.254 3.634 15.263 1.00 96.75 509 LYS A N 1
ATOM 4065 C CA . LYS A 1 509 ? -33.257 3.514 14.205 1.00 96.75 509 LYS A CA 1
ATOM 4066 C C . LYS A 1 509 ? -34.421 2.621 14.630 1.00 96.75 509 LYS A C 1
ATOM 4068 O O . LYS A 1 509 ? -35.573 2.970 14.406 1.00 96.75 509 LYS A O 1
ATOM 4073 N N . LYS A 1 510 ? -34.133 1.460 15.220 1.00 96.69 510 LYS A N 1
ATOM 4074 C CA . LYS A 1 510 ? -35.149 0.450 15.543 1.00 96.69 510 LYS A CA 1
ATOM 4075 C C . LYS A 1 510 ? -36.061 0.833 16.711 1.00 96.69 510 LYS A C 1
ATOM 4077 O O . LYS A 1 510 ? -37.198 0.375 16.753 1.00 96.69 510 LYS A O 1
ATOM 4082 N N . LEU A 1 511 ? -35.559 1.628 17.653 1.00 97.19 511 LEU A N 1
ATOM 4083 C CA . LEU A 1 511 ? -36.261 2.015 18.879 1.00 97.19 511 LEU A CA 1
ATOM 4084 C C . LEU A 1 511 ? -36.684 3.493 18.890 1.00 97.19 511 LEU A C 1
ATOM 4086 O O . LEU A 1 511 ? -37.229 3.957 19.891 1.00 97.19 511 LEU A O 1
ATOM 4090 N N . GLY A 1 512 ? -36.461 4.226 17.794 1.00 94.94 512 GLY A N 1
ATOM 4091 C CA . GLY A 1 512 ? -36.731 5.665 17.702 1.00 94.94 512 GLY A CA 1
ATOM 4092 C C . GLY A 1 512 ? -38.193 6.059 17.940 1.00 94.94 512 GLY A C 1
ATOM 4093 O O . GLY A 1 512 ? -38.449 7.159 18.418 1.00 94.94 512 GLY A O 1
ATOM 4094 N N . ASP A 1 513 ? -39.140 5.149 17.696 1.00 95.94 513 ASP A N 1
ATOM 4095 C CA . ASP A 1 513 ? -40.573 5.381 17.938 1.00 95.94 513 ASP A CA 1
ATOM 4096 C C . ASP A 1 513 ? -40.951 5.351 19.432 1.00 95.94 513 ASP A C 1
ATOM 4098 O O . ASP A 1 513 ? -42.060 5.730 19.809 1.00 95.94 513 ASP A O 1
ATOM 4102 N N . ILE A 1 514 ? -40.059 4.863 20.304 1.00 97.19 514 ILE A N 1
ATOM 4103 C CA . ILE A 1 514 ? -40.317 4.766 21.748 1.00 97.19 514 ILE A CA 1
ATOM 4104 C C . ILE A 1 514 ? -40.006 6.089 22.445 1.00 97.19 514 ILE A C 1
ATOM 4106 O O . ILE A 1 514 ? -40.792 6.540 23.277 1.00 97.19 514 ILE A O 1
ATOM 4110 N N . ILE A 1 515 ? -38.853 6.678 22.131 1.00 96.56 515 ILE A N 1
ATOM 4111 C CA . ILE A 1 515 ? -38.383 7.949 22.679 1.00 96.56 515 ILE A CA 1
ATOM 4112 C C . ILE A 1 515 ? -37.409 8.593 21.678 1.00 96.56 515 ILE A C 1
ATOM 4114 O O . ILE A 1 515 ? -36.628 7.870 21.047 1.00 96.56 515 ILE A O 1
ATOM 4118 N N . PRO A 1 516 ? -37.397 9.931 21.530 1.00 96.31 516 PRO A N 1
ATOM 4119 C CA . PRO A 1 516 ? -36.389 10.593 20.714 1.00 96.31 516 PRO A CA 1
ATOM 4120 C C . PRO A 1 516 ? -34.982 10.335 21.257 1.00 96.31 516 PRO A C 1
ATOM 4122 O O . PRO A 1 516 ? -34.788 10.089 22.448 1.00 96.31 516 PRO A O 1
ATOM 4125 N N . ASN A 1 517 ? -33.982 10.421 20.387 1.00 97.56 517 ASN A N 1
ATOM 4126 C CA . ASN A 1 517 ? -32.587 10.195 20.745 1.00 97.56 517 ASN A CA 1
ATOM 4127 C C . ASN A 1 517 ? -31.686 11.324 20.232 1.00 97.56 517 ASN A C 1
ATOM 4129 O O . ASN A 1 517 ? -32.109 12.185 19.458 1.00 97.56 517 ASN A O 1
ATOM 4133 N N . HIS A 1 518 ? -30.440 11.336 20.698 1.00 97.31 518 HIS A N 1
ATOM 4134 C CA . HIS A 1 518 ? -29.484 12.383 20.353 1.00 97.31 518 HIS A CA 1
ATOM 4135 C C . HIS A 1 518 ? -28.840 12.240 18.965 1.00 97.31 518 HIS A C 1
ATOM 4137 O O . HIS A 1 518 ? -28.101 13.135 18.572 1.00 97.31 518 HIS A O 1
ATOM 4143 N N . PHE A 1 519 ? -29.062 11.155 18.222 1.00 98.06 519 PHE A N 1
ATOM 4144 C CA . PHE A 1 519 ? -28.336 10.901 16.980 1.00 98.06 519 PHE A CA 1
ATOM 4145 C C . PHE A 1 519 ? -28.736 11.898 15.880 1.00 98.06 519 PHE A C 1
ATOM 4147 O O . PHE A 1 519 ? -29.922 12.129 15.643 1.00 98.06 519 PHE A O 1
ATOM 4154 N N . VAL A 1 520 ? -27.744 12.488 15.202 1.00 97.00 520 VAL A N 1
ATOM 4155 C CA . VAL A 1 520 ? -27.951 13.409 14.069 1.00 97.00 520 VAL A CA 1
ATOM 4156 C C . VAL A 1 520 ? -27.526 12.753 12.761 1.00 97.00 520 VAL A C 1
ATOM 4158 O O . VAL A 1 520 ? -28.339 12.609 11.853 1.00 97.00 520 VAL A O 1
ATOM 4161 N N . THR A 1 521 ? -26.257 12.353 12.651 1.00 97.25 521 THR A N 1
ATOM 4162 C CA . THR A 1 521 ? -25.731 11.645 11.477 1.00 97.25 521 THR A CA 1
ATOM 4163 C C . THR A 1 521 ? -24.450 10.885 11.820 1.00 97.25 521 THR A C 1
ATOM 4165 O O . THR A 1 521 ? -23.730 11.248 12.750 1.00 97.25 521 THR A O 1
ATOM 4168 N N . ALA A 1 522 ? -24.167 9.829 11.060 1.00 96.75 522 ALA A N 1
ATOM 4169 C CA . ALA A 1 522 ? -22.885 9.123 11.048 1.00 96.75 522 ALA A CA 1
ATOM 4170 C C . ALA A 1 522 ? -22.147 9.295 9.708 1.00 96.75 522 ALA A C 1
ATOM 4172 O O . ALA A 1 522 ? -21.013 8.849 9.578 1.00 96.75 522 ALA A O 1
ATOM 4173 N N . ASP A 1 523 ? -22.779 9.942 8.723 1.00 96.00 523 ASP A N 1
ATOM 4174 C CA . ASP A 1 523 ? -22.142 10.288 7.456 1.00 96.00 523 ASP A CA 1
ATOM 4175 C C . ASP A 1 523 ? -21.211 11.486 7.664 1.00 96.00 523 ASP A C 1
ATOM 4177 O O . ASP A 1 523 ? -21.676 12.602 7.922 1.00 96.00 523 ASP A O 1
ATOM 4181 N N . ILE A 1 524 ? -19.903 11.238 7.558 1.00 93.25 524 ILE A N 1
ATOM 4182 C CA . ILE A 1 524 ? -18.858 12.244 7.753 1.00 93.25 524 ILE A CA 1
ATOM 4183 C C . ILE A 1 524 ? -18.990 13.383 6.737 1.00 93.25 524 ILE A C 1
ATOM 4185 O O . ILE A 1 524 ? -18.780 14.539 7.104 1.00 93.25 524 ILE A O 1
ATOM 4189 N N . ASP A 1 525 ? -19.393 13.105 5.493 1.00 92.44 525 ASP A N 1
ATOM 4190 C CA . ASP A 1 525 ? -19.486 14.132 4.446 1.00 92.44 525 ASP A CA 1
ATOM 4191 C C . ASP A 1 525 ? -20.593 15.159 4.752 1.00 92.44 525 ASP A C 1
ATOM 4193 O O . ASP A 1 525 ? -20.498 16.329 4.366 1.00 92.44 525 ASP A O 1
ATOM 4197 N N . SER A 1 526 ? -21.592 14.747 5.537 1.00 94.56 526 SER A N 1
ATOM 4198 C CA . SER A 1 526 ? -22.672 15.592 6.052 1.00 94.56 526 SER A CA 1
ATOM 4199 C C . SER A 1 526 ? -22.312 16.370 7.334 1.00 94.56 526 SER A C 1
ATOM 4201 O O . SER A 1 526 ? -23.108 17.191 7.793 1.00 94.56 526 SER A O 1
ATOM 4203 N N . MET A 1 527 ? -21.138 16.148 7.941 1.00 94.88 527 MET A N 1
ATOM 4204 C CA . MET A 1 527 ? -20.709 16.818 9.184 1.00 94.88 527 MET A CA 1
ATOM 4205 C C . MET A 1 527 ? -20.079 18.204 8.925 1.00 94.88 527 MET A C 1
ATOM 4207 O O . MET A 1 527 ? -19.851 18.577 7.772 1.00 94.88 527 MET A O 1
ATOM 4211 N N . PRO A 1 528 ? -19.794 19.020 9.959 1.00 92.50 528 PRO A N 1
ATOM 4212 C CA . PRO A 1 528 ? -19.051 20.274 9.796 1.00 92.50 528 PRO A CA 1
ATOM 4213 C C . PRO A 1 528 ? -17.665 20.090 9.146 1.00 92.50 528 PRO A C 1
ATOM 4215 O O . PRO A 1 528 ? -17.039 19.036 9.274 1.00 92.50 528 PRO A O 1
ATOM 4218 N N . VAL A 1 529 ? -17.175 21.114 8.434 1.00 87.81 529 VAL A N 1
ATOM 4219 C CA . VAL A 1 529 ? -15.925 21.055 7.639 1.00 87.81 529 VAL A CA 1
ATOM 4220 C C . VAL A 1 529 ? -14.714 20.686 8.496 1.00 87.81 529 VAL A C 1
ATOM 4222 O O . VAL A 1 529 ? -13.856 19.921 8.058 1.00 87.81 529 VAL A O 1
ATOM 4225 N N . GLU A 1 530 ? -14.666 21.172 9.733 1.00 89.69 530 GLU A N 1
ATOM 4226 C CA . GLU A 1 530 ? -13.604 20.871 10.688 1.00 89.69 530 GLU A CA 1
ATOM 4227 C C . GLU A 1 530 ? -13.553 19.393 11.109 1.00 89.69 530 GLU A C 1
ATOM 4229 O O . GLU A 1 530 ? -12.520 18.944 11.593 1.00 89.69 530 GLU A O 1
ATOM 4234 N N . VAL A 1 531 ? -14.630 18.631 10.893 1.00 91.19 531 VAL A N 1
ATOM 4235 C CA . VAL A 1 531 ? -14.685 17.182 11.134 1.00 91.19 531 VAL A CA 1
ATOM 4236 C C . VAL A 1 531 ? -14.306 16.401 9.872 1.00 91.19 531 VAL A C 1
ATOM 4238 O O . VAL A 1 531 ? -13.557 15.430 9.957 1.00 91.19 531 VAL A O 1
ATOM 4241 N N . ARG A 1 532 ? -14.771 16.839 8.690 1.00 90.06 532 ARG A N 1
ATOM 4242 C CA . ARG A 1 532 ? -14.595 16.122 7.406 1.00 90.06 532 ARG A CA 1
ATOM 4243 C C . ARG A 1 532 ? -13.145 15.797 7.066 1.00 90.06 532 ARG A C 1
ATOM 4245 O O . ARG A 1 532 ? -12.868 14.731 6.530 1.00 90.06 532 ARG A O 1
ATOM 4252 N N . LYS A 1 533 ? -12.216 16.695 7.396 1.00 84.12 533 LYS A N 1
ATOM 4253 C CA . LYS A 1 533 ? -10.776 16.501 7.150 1.00 84.12 533 LYS A CA 1
ATOM 4254 C C . LYS A 1 533 ? -10.173 15.295 7.878 1.00 84.12 533 LYS A C 1
ATOM 4256 O O . LYS A 1 533 ? -9.124 14.814 7.481 1.00 84.12 533 LYS A O 1
ATOM 4261 N N . TYR A 1 534 ? -10.845 14.780 8.908 1.00 84.94 534 TYR A N 1
ATOM 4262 C CA . TYR A 1 534 ? -10.401 13.617 9.676 1.00 84.94 534 TYR A CA 1
ATOM 4263 C C . TYR A 1 534 ? -11.113 12.320 9.275 1.00 84.94 534 TYR A C 1
ATOM 4265 O O . TYR A 1 534 ? -11.103 11.357 10.044 1.00 84.94 534 TYR A O 1
ATOM 4273 N N . LYS A 1 535 ? -11.744 12.273 8.092 1.00 84.81 535 LYS A N 1
ATOM 4274 C CA . LYS A 1 535 ? -12.554 11.133 7.634 1.00 84.81 535 LYS A CA 1
ATOM 4275 C C . LYS A 1 535 ? -11.861 9.785 7.826 1.00 84.81 535 LYS A C 1
ATOM 4277 O O . LYS A 1 535 ? -12.460 8.889 8.408 1.00 84.81 535 LYS A O 1
ATOM 4282 N N . ASP A 1 536 ? -10.585 9.675 7.466 1.00 76.38 536 ASP A N 1
ATOM 4283 C CA . ASP A 1 536 ? -9.821 8.425 7.578 1.00 76.38 536 ASP A CA 1
ATOM 4284 C C . ASP A 1 536 ? -9.730 7.879 9.016 1.00 76.38 536 ASP A C 1
ATOM 4286 O O . ASP A 1 536 ? -9.702 6.664 9.217 1.00 76.38 536 ASP A O 1
ATOM 4290 N N . GLN A 1 537 ? -9.730 8.756 10.027 1.00 79.75 537 GLN A N 1
ATOM 4291 C CA . GLN A 1 537 ? -9.738 8.361 11.441 1.00 79.75 537 GLN A CA 1
ATOM 4292 C C . GLN A 1 537 ? -11.156 8.105 11.978 1.00 79.75 537 GLN A C 1
ATOM 4294 O O . GLN A 1 537 ? -11.325 7.345 12.932 1.00 79.75 537 GLN A O 1
ATOM 4299 N N . LEU A 1 538 ? -12.174 8.758 11.407 1.00 88.12 538 LEU A N 1
ATOM 4300 C CA . LEU A 1 538 ? -13.522 8.841 11.980 1.00 88.12 538 LEU A CA 1
ATOM 4301 C C . LEU A 1 538 ? -14.542 7.898 11.340 1.00 88.12 538 LEU A C 1
ATOM 4303 O O . LEU A 1 538 ? -15.522 7.539 12.004 1.00 88.12 538 LEU A O 1
ATOM 4307 N N . GLU A 1 539 ? -14.327 7.502 10.086 1.00 88.81 539 GLU A N 1
ATOM 4308 C CA . GLU A 1 539 ? -15.287 6.752 9.277 1.00 88.81 539 GLU A CA 1
ATOM 4309 C C . GLU A 1 539 ? -15.732 5.454 9.974 1.00 88.81 539 GLU A C 1
ATOM 4311 O O . GLU A 1 539 ? -14.930 4.627 10.430 1.00 88.81 539 GLU A O 1
ATOM 4316 N N . GLY A 1 540 ? -17.051 5.286 10.079 1.00 91.81 540 GLY A N 1
ATOM 4317 C CA . GLY A 1 540 ? -17.695 4.114 10.672 1.00 91.81 540 GLY A CA 1
ATOM 4318 C C . GLY A 1 540 ? -17.623 3.998 12.200 1.00 91.81 540 GLY A C 1
ATOM 4319 O O . GLY A 1 540 ? -18.281 3.117 12.743 1.00 91.81 540 GLY A O 1
ATOM 4320 N N . ARG A 1 541 ? -16.868 4.851 12.909 1.00 95.44 541 ARG A N 1
ATOM 4321 C CA . ARG A 1 541 ? -16.728 4.819 14.385 1.00 95.44 541 ARG A CA 1
ATOM 4322 C C . ARG A 1 541 ? -17.183 6.093 15.094 1.00 95.44 541 ARG A C 1
ATOM 4324 O O . ARG A 1 541 ? -16.917 6.272 16.281 1.00 95.44 541 ARG A O 1
ATOM 4331 N N . THR A 1 542 ? -17.820 6.991 14.357 1.00 96.50 542 THR A N 1
ATOM 4332 C CA . THR A 1 542 ? -18.159 8.329 14.829 1.00 96.50 542 THR A CA 1
ATOM 4333 C C . THR A 1 542 ? -19.625 8.635 14.573 1.00 96.50 542 THR A C 1
ATOM 4335 O O . THR A 1 542 ? -20.197 8.208 13.572 1.00 96.50 542 THR A O 1
ATOM 4338 N N . MET A 1 543 ? -20.224 9.409 15.471 1.00 97.50 543 MET A N 1
ATOM 4339 C CA . MET A 1 543 ? -21.555 9.976 15.295 1.00 97.50 543 MET A CA 1
ATOM 4340 C C . MET A 1 543 ? -21.571 11.439 15.731 1.00 97.50 543 MET A C 1
ATOM 4342 O O . MET A 1 543 ? -21.015 11.805 16.768 1.00 97.50 543 MET A O 1
ATOM 4346 N N . LEU A 1 544 ? -22.231 12.274 14.933 1.00 98.00 544 LEU A N 1
ATOM 4347 C CA . LEU A 1 544 ? -22.626 13.615 15.334 1.00 98.00 544 LEU A CA 1
ATOM 4348 C C . LEU A 1 544 ? -23.924 13.495 16.134 1.00 98.00 544 LEU A C 1
ATOM 4350 O O . LEU A 1 544 ? -24.888 12.876 15.670 1.00 98.00 544 LEU A O 1
ATOM 4354 N N . VAL A 1 545 ? -23.945 14.066 17.334 1.00 98.00 545 VAL A N 1
ATOM 4355 C CA . VAL A 1 545 ? -25.069 13.942 18.267 1.00 98.00 545 VAL A CA 1
ATOM 4356 C C . VAL A 1 545 ? -25.477 15.292 18.839 1.00 98.00 545 VAL A C 1
ATOM 4358 O O . VAL A 1 545 ? -24.659 16.201 18.954 1.00 98.00 545 VAL A O 1
ATOM 4361 N N . ARG A 1 546 ? -26.740 15.422 19.241 1.00 96.88 546 ARG A N 1
ATOM 4362 C CA . ARG A 1 546 ? -27.257 16.578 19.974 1.00 96.88 546 ARG A CA 1
ATOM 4363 C C . ARG A 1 546 ? -26.648 16.630 21.368 1.00 96.88 546 ARG A C 1
ATOM 4365 O O . ARG A 1 546 ? -26.607 15.629 22.087 1.00 96.88 546 ARG A O 1
ATOM 4372 N N . LYS A 1 547 ? -26.204 17.816 21.762 1.00 95.81 547 LYS A N 1
ATOM 4373 C CA . LYS A 1 547 ? -25.761 18.111 23.119 1.00 95.81 547 LYS A CA 1
ATOM 4374 C C . LYS A 1 547 ? -26.976 18.122 24.046 1.00 95.81 547 LYS A C 1
ATOM 4376 O O . LYS A 1 547 ? -27.947 18.824 23.783 1.00 95.81 547 LYS A O 1
ATOM 4381 N N . ALA A 1 548 ? -26.903 17.365 25.136 1.00 95.56 548 ALA A N 1
ATOM 4382 C CA . ALA A 1 548 ? -27.962 17.266 26.134 1.00 95.56 548 ALA A CA 1
ATOM 4383 C C . ALA A 1 548 ? -27.409 17.480 27.545 1.00 95.56 548 ALA A C 1
ATOM 4385 O O . ALA A 1 548 ? -26.238 17.208 27.816 1.00 95.56 548 ALA A O 1
ATOM 4386 N N . GLU A 1 549 ? -28.268 17.941 28.449 1.00 95.19 549 GLU A N 1
ATOM 4387 C CA . GLU A 1 549 ? -28.008 17.904 29.886 1.00 95.19 549 GLU A CA 1
ATOM 4388 C C . GLU A 1 549 ? -28.247 16.475 30.378 1.00 95.19 549 GLU A C 1
ATOM 4390 O O . GLU A 1 549 ? -29.387 16.013 30.417 1.00 95.19 549 GLU A O 1
ATOM 4395 N N . VAL A 1 550 ? -27.169 15.749 30.676 1.00 94.94 550 VAL A N 1
ATOM 4396 C CA . VAL A 1 550 ? -27.235 14.333 31.062 1.00 94.94 550 VAL A CA 1
ATOM 4397 C C . VAL A 1 550 ? -27.877 14.197 32.441 1.00 94.94 550 VAL A C 1
ATOM 4399 O O . VAL A 1 550 ? -27.464 14.857 33.395 1.00 94.94 550 VAL A O 1
ATOM 4402 N N . VAL A 1 551 ? -28.873 13.319 32.553 1.00 96.06 551 VAL A N 1
ATOM 4403 C CA . VAL A 1 551 ? -29.493 12.973 33.834 1.00 96.06 551 VAL A CA 1
ATOM 4404 C C . VAL A 1 551 ? -28.493 12.135 34.645 1.00 96.06 551 VAL A C 1
ATOM 4406 O O . VAL A 1 551 ? -27.951 11.173 34.102 1.00 96.06 551 VAL A O 1
ATOM 4409 N N . PRO A 1 552 ? -28.236 12.441 35.932 1.00 93.31 552 PRO A N 1
ATOM 4410 C CA . PRO A 1 552 ? -27.189 11.792 36.730 1.00 93.31 552 PRO A CA 1
ATOM 4411 C C . PRO A 1 552 ? -27.604 10.402 37.252 1.00 93.31 552 PRO A C 1
ATOM 4413 O O . PRO A 1 552 ? -27.443 10.089 38.432 1.00 93.31 552 PRO A O 1
ATOM 4416 N N . LEU A 1 553 ? -28.162 9.567 36.375 1.00 93.88 553 LEU A N 1
ATOM 4417 C CA . LEU A 1 553 ? -28.589 8.203 36.658 1.00 93.88 553 LEU A CA 1
ATOM 4418 C C . LEU A 1 553 ? -28.155 7.268 35.538 1.00 93.88 553 LEU A C 1
ATOM 4420 O O . LEU A 1 553 ? -28.389 7.534 34.360 1.00 93.88 553 LEU A O 1
ATOM 4424 N N . GLU A 1 554 ? -27.627 6.122 35.935 1.00 95.00 554 GLU A N 1
ATOM 4425 C CA . GLU A 1 554 ? -27.465 4.980 35.051 1.00 95.00 554 GLU A CA 1
ATOM 4426 C C . GLU A 1 554 ? -28.748 4.144 35.095 1.00 95.00 554 GLU A C 1
ATOM 4428 O O . GLU A 1 554 ? -29.073 3.491 36.094 1.00 95.00 554 GLU A O 1
ATOM 4433 N N . ALA A 1 555 ? -29.521 4.196 34.011 1.00 97.19 555 ALA A N 1
ATOM 4434 C CA . ALA A 1 555 ? -30.833 3.573 33.903 1.00 97.19 555 ALA A CA 1
ATOM 4435 C C . ALA A 1 555 ? -30.694 2.099 33.495 1.00 97.19 555 ALA A C 1
ATOM 4437 O O . ALA A 1 555 ? -30.902 1.726 32.337 1.00 97.19 555 ALA A O 1
ATOM 4438 N N . ILE A 1 556 ? -30.296 1.258 34.452 1.00 98.00 556 ILE A N 1
ATOM 4439 C CA . ILE A 1 556 ? -30.091 -0.175 34.224 1.00 98.00 556 ILE A CA 1
ATOM 4440 C C . ILE A 1 556 ? -31.426 -0.921 34.305 1.00 98.00 556 ILE A C 1
ATOM 4442 O O . ILE A 1 556 ? -32.188 -0.758 35.260 1.00 98.00 556 ILE A O 1
ATOM 4446 N N . VAL A 1 557 ? -31.680 -1.788 33.326 1.00 98.56 557 VAL A N 1
ATOM 4447 C CA . VAL A 1 557 ? -32.826 -2.705 33.312 1.00 98.56 557 VAL A CA 1
ATOM 4448 C C . VAL A 1 557 ? -32.334 -4.140 33.231 1.00 98.56 557 VAL A C 1
ATOM 4450 O O . VAL A 1 557 ? -31.428 -4.453 32.456 1.00 98.56 557 VAL A O 1
ATOM 4453 N N . ARG A 1 558 ? -32.941 -5.021 34.031 1.00 98.38 558 ARG A N 1
ATOM 4454 C CA . ARG A 1 558 ? -32.570 -6.438 34.126 1.00 98.38 558 ARG A CA 1
ATOM 4455 C C . ARG A 1 558 ? -33.780 -7.317 33.875 1.00 98.38 558 ARG A C 1
ATOM 4457 O O . ARG A 1 558 ? -34.790 -7.162 34.554 1.00 98.38 558 ARG A O 1
ATOM 4464 N N . GLY A 1 559 ? -33.663 -8.272 32.960 1.00 97.88 559 GLY A N 1
ATOM 4465 C CA . GLY A 1 559 ? -34.636 -9.361 32.810 1.00 97.88 559 GLY A CA 1
ATOM 4466 C C . GLY A 1 559 ? -34.106 -10.708 33.287 1.00 97.88 559 GLY A C 1
ATOM 4467 O O . GLY A 1 559 ? -34.871 -11.666 33.349 1.00 97.88 559 GLY A O 1
ATOM 4468 N N . TYR A 1 560 ? -32.823 -10.791 33.643 1.00 97.75 560 TYR A N 1
ATOM 4469 C CA . TYR A 1 560 ? -32.185 -11.989 34.181 1.00 97.75 560 TYR A CA 1
ATOM 4470 C C . TYR A 1 560 ? -31.330 -11.641 35.403 1.00 97.75 560 TYR A C 1
ATOM 4472 O O . TYR A 1 560 ? -30.764 -10.550 35.501 1.00 97.75 560 TYR A O 1
ATOM 4480 N N . LEU A 1 561 ? -31.228 -12.576 36.347 1.00 96.06 561 LEU A N 1
ATOM 4481 C CA . LEU A 1 561 ? -30.505 -12.377 37.600 1.00 96.06 561 LEU A CA 1
ATOM 4482 C C . LEU A 1 561 ? -29.015 -12.720 37.451 1.00 96.06 561 LEU A C 1
ATOM 4484 O O . LEU A 1 561 ? -28.619 -13.870 37.613 1.00 96.06 561 LEU A O 1
ATOM 4488 N N . ALA A 1 562 ? -28.179 -11.724 37.152 1.00 92.69 562 ALA A N 1
ATOM 4489 C CA . ALA A 1 562 ? -26.734 -11.902 36.975 1.00 92.69 562 ALA A CA 1
ATOM 4490 C C . ALA A 1 562 ? -25.910 -10.745 37.570 1.00 92.69 562 ALA A C 1
ATOM 4492 O O . ALA A 1 562 ? -26.435 -9.687 37.923 1.00 92.69 562 ALA A O 1
ATOM 4493 N N . GLY A 1 563 ? -24.594 -10.943 37.689 1.00 89.50 563 GLY A N 1
ATOM 4494 C CA . GLY A 1 563 ? -23.650 -9.898 38.099 1.00 89.50 563 GLY A CA 1
ATOM 4495 C C . GLY A 1 563 ? -23.898 -9.348 39.510 1.00 89.50 563 GLY A C 1
ATOM 4496 O O . GLY A 1 563 ? -24.026 -10.108 40.475 1.00 89.50 563 GLY A O 1
ATOM 4497 N N . SER A 1 564 ? -23.948 -8.016 39.641 1.00 90.12 564 SER A N 1
ATOM 4498 C CA . SER A 1 564 ? -24.183 -7.346 40.930 1.00 90.12 564 SER A CA 1
ATOM 4499 C C . SER A 1 564 ? -25.552 -7.683 41.525 1.00 90.12 564 SER A C 1
ATOM 4501 O O . SER A 1 564 ? -25.648 -7.859 42.736 1.00 90.12 564 SER A O 1
ATOM 4503 N N . ALA A 1 565 ? -26.582 -7.860 40.689 1.00 94.19 565 ALA A N 1
ATOM 4504 C CA . ALA A 1 565 ? -27.917 -8.243 41.142 1.00 94.19 565 ALA A CA 1
ATOM 4505 C C . ALA A 1 565 ? -27.931 -9.651 41.757 1.00 94.19 565 ALA A C 1
ATOM 4507 O O . ALA A 1 565 ? -28.517 -9.857 42.814 1.00 94.19 565 ALA A O 1
ATOM 4508 N N . TRP A 1 566 ? -27.225 -10.610 41.147 1.00 95.31 566 TRP A N 1
ATOM 4509 C CA . TRP A 1 566 ? -27.062 -11.948 41.729 1.00 95.31 566 TRP A CA 1
ATOM 4510 C C . TRP A 1 566 ? -26.281 -11.910 43.050 1.00 95.31 566 TRP A C 1
ATOM 4512 O O . TRP A 1 566 ? -26.665 -12.563 44.021 1.00 95.31 566 TRP A O 1
ATOM 4522 N N . SER A 1 567 ? -25.214 -11.106 43.104 1.00 92.75 567 SER A N 1
ATOM 4523 C CA . SER A 1 567 ? -24.401 -10.931 44.315 1.00 92.75 567 SER A CA 1
ATOM 4524 C C . SER A 1 567 ? -25.211 -10.383 45.496 1.00 92.75 567 SER A C 1
ATOM 4526 O O . SER A 1 567 ? -25.063 -10.879 46.613 1.00 92.75 567 SER A O 1
ATOM 4528 N N . GLU A 1 568 ? -26.070 -9.384 45.266 1.00 95.69 568 GLU A N 1
ATOM 4529 C CA . GLU A 1 568 ? -26.957 -8.835 46.299 1.00 95.69 568 GLU A CA 1
ATOM 4530 C C . GLU A 1 568 ? -28.045 -9.835 46.693 1.00 95.69 568 GLU A C 1
ATOM 4532 O O . GLU A 1 568 ? -28.205 -10.120 47.879 1.00 95.69 568 GLU A O 1
ATOM 4537 N N . TYR A 1 569 ? -28.720 -10.449 45.717 1.00 96.69 569 TYR A N 1
ATOM 4538 C CA . TYR A 1 569 ? -29.790 -11.409 45.980 1.00 96.69 569 TYR A CA 1
ATOM 4539 C C . TYR A 1 569 ? -29.319 -12.565 46.866 1.00 96.69 569 TYR A C 1
ATOM 4541 O O . TYR A 1 569 ? -29.983 -12.922 47.837 1.00 96.69 569 TYR A O 1
ATOM 4549 N N . LYS A 1 570 ? -28.122 -13.098 46.605 1.00 95.81 570 LYS A N 1
ATOM 4550 C CA . LYS A 1 570 ? -27.524 -14.155 47.430 1.00 95.81 570 LYS A CA 1
ATOM 4551 C C . LYS A 1 570 ? -27.269 -13.717 48.878 1.00 95.81 570 LYS A C 1
ATOM 4553 O O . LYS A 1 570 ? -27.245 -14.557 49.774 1.00 95.81 570 LYS A O 1
ATOM 4558 N N . LYS A 1 571 ? -27.032 -12.423 49.107 1.00 95.25 571 LYS A N 1
ATOM 4559 C CA . LYS A 1 571 ? -26.706 -11.856 50.420 1.00 95.25 571 LYS A CA 1
ATOM 4560 C C . LYS A 1 571 ? -27.950 -11.454 51.214 1.00 95.25 571 LYS A C 1
ATOM 4562 O O . LYS A 1 571 ? -27.973 -11.671 52.421 1.00 95.25 571 LYS A O 1
ATOM 4567 N N . SER A 1 572 ? -28.939 -10.843 50.566 1.00 95.12 572 SER A N 1
ATOM 4568 C CA . SER A 1 572 ? -30.078 -10.199 51.239 1.00 95.12 572 SER A CA 1
ATOM 4569 C C . SER A 1 572 ? -31.448 -10.531 50.650 1.00 95.12 572 SER A C 1
ATOM 4571 O O . SER A 1 572 ? -32.445 -10.026 51.155 1.00 95.12 572 SER A O 1
ATOM 4573 N N . GLY A 1 573 ? -31.535 -11.360 49.605 1.00 96.12 573 GLY A N 1
ATOM 4574 C CA . GLY A 1 573 ? -32.801 -11.661 48.923 1.00 96.12 573 GLY A CA 1
ATOM 4575 C C . GLY A 1 573 ? -33.378 -10.472 48.145 1.00 96.12 573 GLY A C 1
ATOM 4576 O O . GLY A 1 573 ? -34.550 -10.485 47.772 1.00 96.12 573 GLY A O 1
ATOM 4577 N N . THR A 1 574 ? -32.567 -9.440 47.902 1.00 96.75 574 THR A N 1
ATOM 4578 C CA . THR A 1 574 ? -32.971 -8.192 47.246 1.00 96.75 574 THR A CA 1
ATOM 4579 C C . THR A 1 574 ? -32.132 -7.899 46.008 1.00 96.75 574 THR A C 1
ATOM 4581 O O . THR A 1 574 ? -31.035 -8.432 45.846 1.00 96.75 574 THR A O 1
ATOM 4584 N N . VAL A 1 575 ? -32.641 -7.028 45.139 1.00 96.75 575 VAL A N 1
ATOM 4585 C CA . VAL A 1 575 ? -31.872 -6.397 44.059 1.00 96.75 575 VAL A CA 1
ATOM 4586 C C . VAL A 1 575 ? -32.128 -4.896 44.104 1.00 96.75 575 VAL A C 1
ATOM 4588 O O . VAL A 1 575 ? -33.254 -4.461 43.892 1.00 96.75 575 VAL A O 1
ATOM 4591 N N . HIS A 1 576 ? -31.096 -4.100 44.383 1.00 95.62 576 HIS A N 1
ATOM 4592 C CA . HIS A 1 576 ? -31.193 -2.659 44.628 1.00 95.62 576 HIS A CA 1
ATOM 4593 C C . HIS A 1 576 ? -32.250 -2.330 45.702 1.00 95.62 576 HIS A C 1
ATOM 4595 O O . HIS A 1 576 ? -33.025 -1.383 45.575 1.00 95.62 576 HIS A O 1
ATOM 4601 N N . GLY A 1 577 ? -32.327 -3.163 46.747 1.00 93.62 577 GLY A N 1
ATOM 4602 C CA . GLY A 1 577 ? -33.331 -3.052 47.811 1.00 93.62 577 GLY A CA 1
ATOM 4603 C C . GLY A 1 577 ? -34.735 -3.564 47.456 1.00 93.62 577 GLY A C 1
ATOM 4604 O O . GLY A 1 577 ? -35.581 -3.642 48.344 1.00 93.62 577 GLY A O 1
ATOM 4605 N N . ILE A 1 578 ? -34.989 -3.970 46.206 1.00 94.75 578 ILE A N 1
ATOM 4606 C CA . ILE A 1 578 ? -36.265 -4.556 45.775 1.00 94.75 578 ILE A CA 1
ATOM 4607 C C . ILE A 1 578 ? -36.331 -6.013 46.262 1.00 94.75 578 ILE A C 1
ATOM 4609 O O . ILE A 1 578 ? -35.450 -6.795 45.892 1.00 94.75 578 ILE A O 1
ATOM 4613 N N . PRO A 1 579 ? -37.338 -6.418 47.059 1.00 95.31 579 PRO A N 1
ATOM 4614 C CA . PRO A 1 579 ? -37.511 -7.811 47.468 1.00 95.31 579 PRO A CA 1
ATOM 4615 C C . PRO A 1 579 ? -37.756 -8.723 46.266 1.00 95.31 579 PRO A C 1
ATOM 4617 O O . PRO A 1 579 ? -38.622 -8.447 45.435 1.00 95.31 579 PRO A O 1
ATOM 4620 N N . MET A 1 580 ? -37.023 -9.831 46.193 1.00 96.12 580 MET A N 1
ATOM 4621 C CA . MET A 1 580 ? -37.149 -10.811 45.116 1.00 96.12 580 MET A CA 1
ATOM 4622 C C . MET A 1 580 ? -37.756 -12.127 45.630 1.00 96.12 580 MET A C 1
ATOM 4624 O O . MET A 1 580 ? -37.574 -12.461 46.801 1.00 96.12 580 MET A O 1
ATOM 4628 N N . PRO A 1 581 ? -38.446 -12.910 44.774 1.00 94.31 581 PRO A N 1
ATOM 4629 C CA . PRO A 1 581 ? -38.932 -14.242 45.136 1.00 94.31 581 PRO A CA 1
ATOM 4630 C C . PRO A 1 581 ? -37.825 -15.142 45.697 1.00 94.31 581 PRO A C 1
ATOM 4632 O O . PRO A 1 581 ? -36.679 -15.067 45.252 1.00 94.31 581 PRO A O 1
ATOM 4635 N N . GLU A 1 582 ? -38.157 -16.019 46.643 1.00 94.12 582 GLU A N 1
ATOM 4636 C CA . GLU A 1 582 ? -37.212 -17.007 47.175 1.00 94.12 582 GLU A CA 1
ATOM 4637 C C . GLU A 1 582 ? -36.850 -18.079 46.131 1.00 94.12 582 GLU A C 1
ATOM 4639 O O . GLU A 1 582 ? -37.633 -18.399 45.236 1.00 94.12 582 GLU A O 1
ATOM 4644 N N . GLY A 1 583 ? -35.655 -18.660 46.265 1.00 94.81 583 GLY A N 1
ATOM 4645 C CA . GLY A 1 583 ? -35.217 -19.806 45.464 1.00 94.81 583 GLY A CA 1
ATOM 4646 C C . GLY A 1 583 ? -34.764 -19.491 44.035 1.00 94.81 583 GLY A C 1
ATOM 4647 O O . GLY A 1 583 ? -34.596 -20.425 43.251 1.00 94.81 583 GLY A O 1
ATOM 4648 N N . LEU A 1 584 ? -34.547 -18.219 43.678 1.00 96.38 584 LEU A N 1
ATOM 4649 C CA . LEU A 1 584 ? -33.961 -17.870 42.382 1.00 96.38 584 LEU A CA 1
ATOM 4650 C C . LEU A 1 584 ? -32.510 -18.351 42.302 1.00 96.38 584 LEU A C 1
ATOM 4652 O O . LEU A 1 584 ? -31.752 -18.289 43.273 1.00 96.38 584 LEU A O 1
ATOM 4656 N N . VAL A 1 585 ? -32.110 -18.796 41.116 1.00 96.69 585 VAL A N 1
ATOM 4657 C CA . VAL A 1 585 ? -30.741 -19.233 40.827 1.00 96.69 585 VAL A CA 1
ATOM 4658 C C . VAL A 1 585 ? -30.037 -18.274 39.865 1.00 96.69 585 VAL A C 1
ATOM 4660 O O . VAL A 1 585 ? -30.671 -17.456 39.195 1.00 96.69 585 VAL A O 1
ATOM 4663 N N . GLU A 1 586 ? -28.709 -18.371 39.780 1.00 96.06 586 GLU A N 1
ATOM 4664 C CA . GLU A 1 586 ? -27.906 -17.527 38.890 1.00 96.06 586 GLU A CA 1
ATOM 4665 C C . GLU A 1 586 ? -28.368 -17.630 37.431 1.00 96.06 586 GLU A C 1
ATOM 4667 O O . GLU A 1 586 ? -28.677 -18.713 36.927 1.00 96.06 586 GLU A O 1
ATOM 4672 N N . SER A 1 587 ? -28.394 -16.491 36.745 1.00 96.38 587 SER A N 1
ATOM 4673 C CA . SER A 1 587 ? -28.824 -16.342 35.354 1.00 96.38 587 SER A CA 1
ATOM 4674 C C . SER A 1 587 ? -30.287 -16.706 35.098 1.00 96.38 587 SER A C 1
ATOM 4676 O O . SER A 1 587 ? -30.674 -16.857 33.943 1.00 96.38 587 SER A O 1
ATOM 4678 N N . GLN A 1 588 ? -31.130 -16.842 36.125 1.00 97.56 588 GLN A N 1
ATOM 4679 C CA . GLN A 1 588 ? -32.557 -17.116 35.951 1.00 97.56 588 GLN A CA 1
ATOM 4680 C C . GLN A 1 588 ? -33.305 -15.905 35.376 1.00 97.56 588 GLN A C 1
ATOM 4682 O O . GLN A 1 588 ? -33.084 -14.769 35.804 1.00 97.56 588 GLN A O 1
ATOM 4687 N N . LYS A 1 589 ? -34.218 -16.156 34.427 1.00 97.25 589 LYS A N 1
ATOM 4688 C CA . LYS A 1 589 ? -35.148 -15.145 33.903 1.00 97.25 589 LYS A CA 1
ATOM 4689 C C . LYS A 1 589 ? -36.084 -14.661 35.012 1.00 97.25 589 LYS A C 1
ATOM 4691 O O . LYS A 1 589 ? -36.710 -15.471 35.696 1.00 97.25 589 LYS A O 1
ATOM 4696 N N . LEU A 1 590 ? -36.192 -13.349 35.166 1.00 96.31 590 LEU A N 1
ATOM 4697 C CA . LEU A 1 590 ? -37.100 -12.718 36.115 1.00 96.31 590 LEU A CA 1
ATOM 4698 C C . LEU A 1 590 ? -38.549 -12.776 35.599 1.00 96.31 590 LEU A C 1
ATOM 4700 O O . LEU A 1 590 ? -38.760 -12.740 34.383 1.00 96.31 590 LEU A O 1
ATOM 4704 N N . PRO A 1 591 ? -39.561 -12.830 36.491 1.00 91.31 591 PRO A N 1
ATOM 4705 C CA . PRO A 1 591 ? -40.967 -12.809 36.080 1.00 91.31 591 PRO A CA 1
ATOM 4706 C C . PRO A 1 591 ? -41.329 -11.570 35.253 1.00 91.31 591 PRO A C 1
ATOM 4708 O O . PRO A 1 591 ? -42.116 -11.655 34.314 1.00 91.31 591 PRO A O 1
ATOM 4711 N N . GLN A 1 592 ? -40.732 -10.429 35.599 1.00 94.00 592 GLN A N 1
ATOM 4712 C CA . GLN A 1 592 ? -40.809 -9.170 34.868 1.00 94.00 592 GLN A CA 1
ATOM 4713 C C . GLN A 1 592 ? -39.441 -8.492 34.907 1.00 94.00 592 GLN A C 1
ATOM 4715 O O . GLN A 1 592 ? -38.675 -8.690 35.854 1.00 94.00 592 GLN A O 1
ATOM 4720 N N . ALA A 1 593 ? -39.137 -7.704 33.877 1.00 97.50 593 ALA A N 1
ATOM 4721 C CA . ALA A 1 593 ? -37.945 -6.874 33.885 1.00 97.50 593 ALA A CA 1
ATOM 4722 C C . ALA A 1 593 ? -38.053 -5.814 34.988 1.00 97.50 593 ALA A C 1
ATOM 4724 O O . ALA A 1 593 ? -39.122 -5.238 35.192 1.00 97.50 593 ALA A O 1
ATOM 4725 N N . ILE A 1 594 ? -36.950 -5.556 35.683 1.00 97.44 594 ILE A N 1
ATOM 4726 C CA . ILE A 1 594 ? -36.896 -4.598 36.790 1.00 97.44 594 ILE A CA 1
ATOM 4727 C C . ILE A 1 594 ? -35.949 -3.446 36.465 1.00 97.44 594 ILE A C 1
ATOM 4729 O O . ILE A 1 594 ? -34.902 -3.642 35.842 1.00 97.44 594 ILE A O 1
ATOM 4733 N N . PHE A 1 595 ? -36.327 -2.246 36.900 1.00 98.12 595 PHE A N 1
ATOM 4734 C CA . PHE A 1 595 ? -35.504 -1.044 36.820 1.00 98.12 595 PHE A CA 1
ATOM 4735 C C . PHE A 1 595 ? -34.617 -0.950 38.065 1.00 98.12 595 PHE A C 1
ATOM 4737 O O . PHE A 1 595 ? -35.123 -0.894 39.184 1.00 98.12 595 PHE A O 1
ATOM 4744 N N . THR A 1 596 ? -33.299 -0.964 37.879 1.00 97.12 596 THR A N 1
ATOM 4745 C CA . THR A 1 596 ? -32.315 -1.058 38.968 1.00 97.12 596 THR A CA 1
ATOM 4746 C C . THR A 1 596 ? -31.265 0.046 38.826 1.00 97.12 596 THR A C 1
ATOM 4748 O O . THR A 1 596 ? -30.170 -0.223 38.332 1.00 97.12 596 THR A O 1
ATOM 4751 N N . PRO A 1 597 ? -31.585 1.297 39.188 1.00 96.19 597 PRO A N 1
ATOM 4752 C CA . PRO A 1 597 ? -30.728 2.441 38.897 1.00 96.19 597 PRO A CA 1
ATOM 4753 C C . PRO A 1 597 ? -29.407 2.405 39.677 1.00 96.19 597 PRO A C 1
ATOM 4755 O O . PRO A 1 597 ? -29.333 1.863 40.783 1.00 96.19 597 PRO A O 1
ATOM 4758 N N . SER A 1 598 ? -28.369 3.032 39.127 1.00 94.12 598 SER A N 1
ATOM 4759 C CA . SER A 1 598 ? -27.182 3.428 39.893 1.00 94.12 598 SER A CA 1
ATOM 4760 C C . SER A 1 598 ? -26.909 4.923 39.749 1.00 94.12 598 SER A C 1
ATOM 4762 O O . SER A 1 598 ? -27.368 5.564 38.797 1.00 94.12 598 SER A O 1
ATOM 4764 N N . THR A 1 599 ? -26.190 5.500 40.711 1.00 89.69 599 THR A N 1
ATOM 4765 C CA . THR A 1 599 ? -25.656 6.858 40.567 1.00 89.69 599 THR A CA 1
ATOM 4766 C C . THR A 1 599 ? -24.639 6.897 39.432 1.00 89.69 599 THR A C 1
ATOM 4768 O O . THR A 1 599 ? -24.003 5.888 39.129 1.00 89.69 599 THR A O 1
ATOM 4771 N N . LYS A 1 600 ? -24.497 8.066 38.804 1.00 80.75 600 LYS A N 1
ATOM 4772 C CA . LYS A 1 600 ? -23.415 8.341 37.859 1.00 80.75 600 LYS A CA 1
ATOM 4773 C C . LYS A 1 600 ? -22.314 9.097 38.595 1.00 80.75 600 LYS A C 1
ATOM 4775 O O . LYS A 1 600 ? -22.483 10.281 38.892 1.00 80.75 600 LYS A O 1
ATOM 4780 N N . ALA A 1 601 ? -21.231 8.415 38.949 1.00 73.31 601 ALA A N 1
ATOM 4781 C CA . ALA A 1 601 ? -20.149 9.032 39.706 1.00 73.31 601 ALA A CA 1
ATOM 4782 C C . ALA A 1 601 ? -19.216 9.868 38.803 1.00 73.31 601 ALA A C 1
ATOM 4784 O O . ALA A 1 601 ? -19.090 9.617 37.602 1.00 73.31 601 ALA A O 1
ATOM 4785 N N . GLU A 1 602 ? -18.543 10.874 39.375 1.00 64.38 602 GLU A N 1
ATOM 4786 C CA . GLU A 1 602 ? -17.484 11.602 38.663 1.00 64.38 602 GLU A CA 1
ATOM 4787 C C . GLU A 1 602 ? -16.301 10.679 38.325 1.00 64.38 602 GLU A C 1
ATOM 4789 O O . GLU A 1 602 ? -16.076 9.641 38.953 1.00 64.38 602 GLU A O 1
ATOM 4794 N N . GLN A 1 603 ? -15.523 11.064 37.311 1.00 54.09 603 GLN A N 1
ATOM 4795 C CA . GLN A 1 603 ? -14.425 10.262 36.779 1.00 54.09 603 GLN A CA 1
ATOM 4796 C C . GLN A 1 603 ? -13.383 9.949 37.874 1.00 54.09 603 GLN A C 1
ATOM 4798 O O . GLN A 1 603 ? -12.639 10.826 38.300 1.00 54.09 603 GLN A O 1
ATOM 4803 N N . GLY A 1 604 ? -13.332 8.686 38.318 1.00 53.31 604 GLY A N 1
ATOM 4804 C CA . GLY A 1 604 ? -12.444 8.209 39.392 1.00 53.31 604 GLY A CA 1
ATOM 4805 C C . GLY A 1 604 ? -13.168 7.652 40.626 1.00 53.31 604 GLY A C 1
ATOM 4806 O O . GLY A 1 604 ? -12.529 7.004 41.451 1.00 53.31 604 GLY A O 1
ATOM 4807 N N . ALA A 1 605 ? -14.484 7.847 40.734 1.00 61.03 605 ALA A N 1
ATOM 4808 C CA . ALA A 1 605 ? -15.339 7.211 41.734 1.00 61.03 605 ALA A CA 1
ATOM 4809 C C . ALA A 1 605 ? -16.150 6.047 41.123 1.00 61.03 605 ALA A C 1
ATOM 4811 O O . ALA A 1 605 ? -16.241 5.910 39.902 1.00 61.03 605 ALA A O 1
ATOM 4812 N N . HIS A 1 606 ? -16.699 5.175 41.973 1.00 67.88 606 HIS A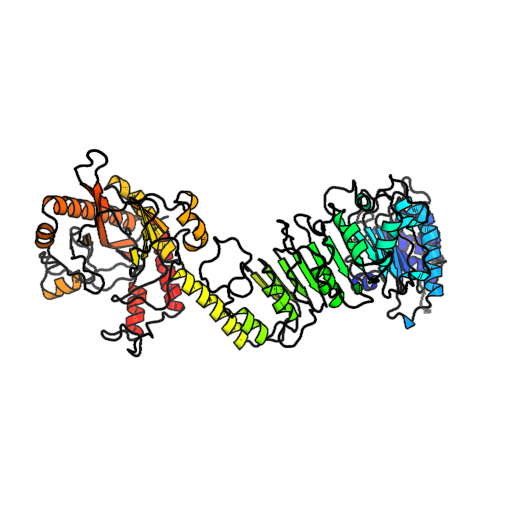 N 1
ATOM 4813 C CA . HIS A 1 606 ? -17.524 4.044 41.539 1.00 67.88 606 HIS A CA 1
ATOM 4814 C C . HIS A 1 606 ? -19.009 4.406 41.573 1.00 67.88 606 HIS A C 1
ATOM 4816 O O . HIS A 1 606 ? -19.471 5.021 42.534 1.00 67.88 606 HIS A O 1
ATOM 4822 N N . ASP A 1 607 ? -19.745 3.962 40.556 1.00 79.44 607 ASP A N 1
ATOM 4823 C CA . ASP A 1 607 ? -21.204 4.033 40.531 1.00 79.44 607 ASP A CA 1
ATOM 4824 C C . ASP A 1 607 ? -21.792 3.202 41.681 1.00 79.44 607 ASP A C 1
ATOM 4826 O O . ASP A 1 607 ? -21.355 2.077 41.951 1.00 79.44 607 ASP A O 1
ATOM 4830 N N . GLU A 1 608 ? -22.795 3.751 42.363 1.00 87.19 608 GLU A N 1
ATOM 4831 C CA . GLU A 1 608 ? -23.448 3.100 43.496 1.00 87.19 608 GLU A CA 1
ATOM 4832 C C . GLU A 1 608 ? -24.837 2.611 43.091 1.00 87.19 608 GLU A C 1
ATOM 4834 O O . GLU A 1 608 ? -25.665 3.386 42.611 1.00 87.19 608 GLU A O 1
ATOM 4839 N N . ASN A 1 609 ? -25.108 1.320 43.296 1.00 93.25 609 ASN A N 1
ATOM 4840 C CA . ASN A 1 609 ? -26.447 0.763 43.119 1.00 93.25 609 ASN A CA 1
ATOM 4841 C C . ASN A 1 609 ? -27.396 1.401 44.138 1.00 93.25 609 ASN A C 1
ATOM 4843 O O . ASN A 1 609 ? -27.194 1.254 45.343 1.00 93.25 609 ASN A O 1
ATOM 4847 N N . ILE A 1 610 ? -28.442 2.062 43.651 1.00 94.88 610 ILE A N 1
ATOM 4848 C CA . ILE A 1 610 ? -29.440 2.741 44.479 1.00 94.88 610 ILE A CA 1
ATOM 4849 C C . ILE A 1 610 ? -30.829 2.167 44.226 1.00 94.88 610 ILE A C 1
ATOM 4851 O O . ILE A 1 610 ? -31.102 1.585 43.172 1.00 94.88 610 ILE A O 1
ATOM 4855 N N . SER A 1 611 ? -31.718 2.340 45.199 1.00 95.81 611 SER A N 1
ATOM 4856 C CA . SER A 1 611 ? -33.108 1.924 45.062 1.00 95.81 611 SER A CA 1
ATOM 4857 C C . SER A 1 611 ? -33.881 2.850 44.108 1.00 95.81 611 SER A C 1
ATOM 4859 O O . SER A 1 611 ? -33.521 4.025 43.949 1.00 95.81 611 SER A O 1
ATOM 4861 N N . PRO A 1 612 ? -34.974 2.369 43.489 1.00 95.38 612 PRO A N 1
ATOM 4862 C CA . PRO A 1 612 ? -35.899 3.208 42.725 1.00 95.38 612 PRO A CA 1
ATOM 4863 C C . PRO A 1 612 ? -36.348 4.470 43.483 1.00 95.38 612 PRO A C 1
ATOM 4865 O O . PRO A 1 612 ? -36.371 5.565 42.925 1.00 95.38 612 PRO A O 1
ATOM 4868 N N . GLU A 1 613 ? -36.620 4.350 44.784 1.00 95.31 613 GLU A N 1
ATOM 4869 C CA . GLU A 1 613 ? -37.048 5.462 45.641 1.00 95.31 613 GLU A CA 1
ATOM 4870 C C . GLU A 1 613 ? -35.932 6.492 45.851 1.00 95.31 613 GLU A C 1
ATOM 4872 O O . GLU A 1 613 ? -36.196 7.691 45.948 1.00 95.31 613 GLU A O 1
ATOM 4877 N N . GLN A 1 614 ? -34.675 6.046 45.938 1.00 95.62 614 GLN A N 1
ATOM 4878 C CA . GLN A 1 614 ? -33.522 6.943 46.007 1.00 95.62 614 GLN A CA 1
ATOM 4879 C C . GLN A 1 614 ? -33.318 7.674 44.677 1.00 95.62 614 GLN A C 1
ATOM 4881 O O . GLN A 1 614 ? -33.122 8.887 44.682 1.00 95.62 614 GLN A O 1
ATOM 4886 N N . ALA A 1 615 ? -33.438 6.976 43.545 1.00 95.75 615 ALA A N 1
ATOM 4887 C CA . ALA A 1 615 ? -33.347 7.594 42.225 1.00 95.75 615 ALA A CA 1
ATOM 4888 C C . ALA A 1 615 ? -34.433 8.665 42.019 1.00 95.75 615 ALA A C 1
ATOM 4890 O O . ALA A 1 615 ? -34.115 9.777 41.599 1.00 95.75 615 ALA A O 1
ATOM 4891 N N . ALA A 1 616 ? -35.682 8.387 42.409 1.00 96.62 616 ALA A N 1
ATOM 4892 C CA . ALA A 1 616 ? -36.779 9.356 42.355 1.00 96.62 616 ALA A CA 1
ATOM 4893 C C . ALA A 1 616 ? -36.518 10.612 43.207 1.00 96.62 616 ALA A C 1
ATOM 4895 O O . ALA A 1 616 ? -36.874 11.719 42.803 1.00 96.62 616 ALA A O 1
ATOM 4896 N N . LYS A 1 617 ? -35.843 10.474 44.357 1.00 96.12 617 LYS A N 1
ATOM 4897 C CA . LYS A 1 617 ? -35.414 11.625 45.174 1.00 96.12 617 LYS A CA 1
ATOM 4898 C C . LYS A 1 617 ? -34.323 12.461 44.501 1.00 96.12 617 LYS A C 1
ATOM 4900 O O . LYS A 1 617 ? -34.286 13.665 44.730 1.00 96.12 617 LYS A O 1
ATOM 4905 N N . ILE A 1 618 ? -33.447 11.842 43.707 1.00 94.00 618 ILE A N 1
ATOM 4906 C CA . ILE A 1 618 ? -32.336 12.525 43.025 1.00 94.00 618 ILE A CA 1
ATOM 4907 C C . ILE A 1 618 ? -32.843 13.342 41.834 1.00 94.00 618 ILE A C 1
ATOM 4909 O O . ILE A 1 618 ? -32.467 14.502 41.692 1.00 94.00 618 ILE A O 1
ATOM 4913 N N . VAL A 1 619 ? -33.684 12.752 40.979 1.00 95.31 619 VAL A N 1
ATOM 4914 C CA . VAL A 1 619 ? -34.097 13.386 39.709 1.00 95.31 619 VAL A CA 1
ATOM 4915 C C . VAL A 1 619 ? -35.502 13.990 39.736 1.00 95.31 619 VAL A C 1
ATOM 4917 O O . VAL A 1 619 ? -35.882 14.696 38.806 1.00 95.31 619 VAL A O 1
ATOM 4920 N N . GLY A 1 620 ? -36.266 13.742 40.800 1.00 96.75 620 GLY A N 1
ATOM 4921 C CA . GLY A 1 620 ? -37.677 14.101 40.907 1.00 96.75 620 GLY A CA 1
ATOM 4922 C C . GLY A 1 620 ? -38.600 13.010 40.357 1.00 96.75 620 GLY A C 1
ATOM 4923 O O . GLY A 1 620 ? -38.271 12.317 39.395 1.00 96.75 620 GLY A O 1
ATOM 4924 N N . GLN A 1 621 ? -39.779 12.868 40.971 1.00 97.31 621 GLN A N 1
ATOM 4925 C CA . GLN A 1 621 ? -40.709 11.768 40.686 1.00 97.31 621 GLN A CA 1
ATOM 4926 C C . GLN A 1 621 ? -41.167 11.733 39.222 1.00 97.31 621 GLN A C 1
ATOM 4928 O O . GLN A 1 621 ? -41.122 10.685 38.594 1.00 97.31 621 GLN A O 1
ATOM 4933 N N . GLU A 1 622 ? -41.553 12.879 38.659 1.00 96.44 622 GLU A N 1
ATOM 4934 C CA . GLU A 1 622 ? -42.059 12.954 37.283 1.00 96.44 622 GLU A CA 1
ATOM 4935 C C . GLU A 1 622 ? -41.012 12.494 36.256 1.00 96.44 622 GLU A C 1
ATOM 4937 O O . GLU A 1 622 ? -41.304 11.685 35.376 1.00 96.44 622 GLU A O 1
ATOM 4942 N N . LEU A 1 623 ? -39.770 12.968 36.391 1.00 96.44 623 LEU A N 1
ATOM 4943 C CA . LEU A 1 623 ? -38.673 12.587 35.503 1.00 96.44 623 LEU A CA 1
ATOM 4944 C C . LEU A 1 623 ? -38.274 11.118 35.704 1.00 96.44 623 LEU A C 1
ATOM 4946 O O . LEU A 1 623 ? -38.008 10.410 34.733 1.00 96.44 623 LEU A O 1
ATOM 4950 N N . PHE A 1 624 ? -38.275 10.640 36.949 1.00 97.94 624 PHE A N 1
ATOM 4951 C CA . PHE A 1 624 ? -38.045 9.233 37.263 1.00 97.94 624 PHE A CA 1
ATOM 4952 C C . PHE A 1 624 ? -39.086 8.314 36.606 1.00 97.94 624 PHE A C 1
ATOM 4954 O O . PHE A 1 624 ? -38.717 7.294 36.018 1.00 97.94 624 PHE A O 1
ATOM 4961 N N . ASP A 1 625 ? -40.370 8.674 36.652 1.00 97.94 625 ASP A N 1
ATOM 4962 C CA . ASP A 1 625 ? -41.449 7.888 36.045 1.00 97.94 625 ASP A CA 1
ATOM 4963 C C . ASP A 1 625 ? -41.288 7.820 34.519 1.00 97.94 625 ASP A C 1
ATOM 4965 O O . ASP A 1 625 ? -41.433 6.748 33.923 1.00 97.94 625 ASP A O 1
ATOM 4969 N N . GLN A 1 626 ? -40.908 8.935 33.881 1.00 97.62 626 GLN A N 1
ATOM 4970 C CA . GLN A 1 626 ? -40.605 8.970 32.446 1.00 97.62 626 GLN A CA 1
ATOM 4971 C C . GLN A 1 626 ? -39.413 8.070 32.092 1.00 97.62 626 GLN A C 1
ATOM 4973 O O . GLN A 1 626 ? -39.510 7.254 31.172 1.00 97.62 626 GLN A O 1
ATOM 4978 N N . ILE A 1 627 ? -38.305 8.180 32.835 1.00 98.12 627 ILE A N 1
ATOM 4979 C CA . ILE A 1 627 ? -37.079 7.401 32.605 1.00 98.12 627 ILE A CA 1
ATOM 4980 C C . ILE A 1 627 ? -37.332 5.909 32.803 1.00 98.12 627 ILE A C 1
ATOM 4982 O O . ILE A 1 627 ? -36.999 5.112 31.929 1.00 98.12 627 ILE A O 1
ATOM 4986 N N . SER A 1 628 ? -37.924 5.518 33.932 1.00 98.00 628 SER A N 1
ATOM 4987 C CA . SER A 1 628 ? -38.164 4.109 34.262 1.00 98.00 628 SER A CA 1
ATOM 4988 C C . SER A 1 628 ? -39.126 3.454 33.266 1.00 98.00 628 SER A C 1
ATOM 4990 O O . SER A 1 628 ? -38.844 2.361 32.770 1.00 98.00 628 SER A O 1
ATOM 4992 N N . THR A 1 629 ? -40.201 4.152 32.883 1.00 98.19 629 THR A N 1
ATOM 4993 C CA . THR A 1 629 ? -41.154 3.687 31.864 1.00 98.19 629 THR A CA 1
ATOM 4994 C C . THR A 1 629 ? -40.481 3.521 30.501 1.00 98.19 629 THR A C 1
ATOM 4996 O O . THR A 1 629 ? -40.631 2.477 29.858 1.00 98.19 629 THR A O 1
ATOM 4999 N N . ALA A 1 630 ? -39.711 4.521 30.057 1.00 98.19 630 ALA A N 1
ATOM 5000 C CA . ALA A 1 630 ? -38.997 4.462 28.785 1.00 98.19 630 ALA A CA 1
ATOM 5001 C C . ALA A 1 630 ? -37.950 3.339 28.782 1.00 98.19 630 ALA A C 1
ATOM 5003 O O . ALA A 1 630 ? -37.924 2.536 27.851 1.00 98.19 630 ALA A O 1
ATOM 5004 N N . ALA A 1 631 ? -37.138 3.227 29.835 1.00 98.50 631 ALA A N 1
ATOM 5005 C CA . ALA A 1 631 ? -36.098 2.211 29.967 1.00 98.50 631 ALA A CA 1
ATOM 5006 C C . ALA A 1 631 ? -36.675 0.787 29.940 1.00 98.50 631 ALA A C 1
ATOM 5008 O O . ALA A 1 631 ? -36.180 -0.060 29.195 1.00 98.50 631 ALA A O 1
ATOM 5009 N N . LEU A 1 632 ? -37.751 0.520 30.691 1.00 98.50 632 LEU A N 1
ATOM 5010 C CA . LEU A 1 632 ? -38.421 -0.787 30.693 1.00 98.50 632 LEU A CA 1
ATOM 5011 C C . LEU A 1 632 ? -38.993 -1.137 29.314 1.00 98.50 632 LEU A C 1
ATOM 5013 O O . LEU A 1 632 ? -38.847 -2.275 28.856 1.00 98.50 632 LEU A O 1
ATOM 5017 N N . LYS A 1 633 ? -39.606 -0.168 28.623 1.00 98.44 633 LYS A N 1
ATOM 5018 C CA . LYS A 1 633 ? -40.161 -0.369 27.276 1.00 98.44 633 LYS A CA 1
ATOM 5019 C C . LYS A 1 633 ? -39.067 -0.601 26.229 1.00 98.44 633 LYS A C 1
ATOM 5021 O O . LYS A 1 633 ? -39.200 -1.518 25.415 1.00 98.44 633 LYS A O 1
ATOM 5026 N N . LEU A 1 634 ? -37.984 0.181 26.271 1.00 98.62 634 LEU A N 1
ATOM 5027 C CA . LEU A 1 634 ? -36.801 0.011 25.420 1.00 98.62 634 LEU A CA 1
ATOM 5028 C C . LEU A 1 634 ? -36.187 -1.377 25.616 1.00 98.62 634 LEU A C 1
ATOM 5030 O O . LEU A 1 634 ? -36.014 -2.110 24.644 1.00 98.62 634 LEU A O 1
ATOM 5034 N N . TYR A 1 635 ? -35.923 -1.759 26.870 1.00 98.69 635 TYR A N 1
ATOM 5035 C CA . TYR A 1 635 ? -35.363 -3.064 27.211 1.00 98.69 635 TYR A CA 1
ATOM 5036 C C . TYR A 1 635 ? -36.245 -4.208 26.724 1.00 98.69 635 TYR A C 1
ATOM 5038 O O . TYR A 1 635 ? -35.746 -5.104 26.055 1.00 98.69 635 TYR A O 1
ATOM 5046 N N . THR A 1 636 ? -37.546 -4.179 27.025 1.00 98.19 636 THR A N 1
ATOM 5047 C CA . THR A 1 636 ? -38.458 -5.279 26.675 1.00 98.19 636 THR A CA 1
ATOM 5048 C C . THR A 1 636 ? -38.517 -5.469 25.159 1.00 98.19 636 THR A C 1
ATOM 5050 O O . THR A 1 636 ? -38.323 -6.576 24.665 1.00 98.19 636 THR A O 1
ATOM 5053 N N . THR A 1 637 ? -38.655 -4.369 24.410 1.00 98.31 637 THR A N 1
ATOM 5054 C CA . THR A 1 637 ? -38.673 -4.397 22.938 1.00 98.31 637 THR A CA 1
ATOM 5055 C C . THR A 1 637 ? -37.355 -4.932 22.365 1.00 98.31 637 THR A C 1
ATOM 5057 O O . THR A 1 637 ? -37.353 -5.726 21.421 1.00 98.31 637 THR A O 1
ATOM 5060 N N . ALA A 1 638 ? -36.220 -4.516 22.934 1.00 98.31 638 ALA A N 1
ATOM 5061 C CA . ALA A 1 638 ? -34.903 -4.978 22.513 1.00 98.31 638 ALA A CA 1
ATOM 5062 C C . ALA A 1 638 ? -34.650 -6.449 22.866 1.00 98.31 638 ALA A C 1
ATOM 5064 O O . ALA A 1 638 ? -34.098 -7.180 22.046 1.00 98.31 638 ALA A O 1
ATOM 5065 N N . ALA A 1 639 ? -35.071 -6.892 24.051 1.00 98.19 639 ALA A N 1
ATOM 5066 C CA . ALA A 1 639 ? -34.922 -8.264 24.519 1.00 98.19 639 ALA A CA 1
ATOM 5067 C C . ALA A 1 639 ? -35.737 -9.241 23.663 1.00 98.19 639 ALA A C 1
ATOM 5069 O O . ALA A 1 639 ? -35.212 -10.284 23.273 1.00 98.19 639 ALA A O 1
ATOM 5070 N N . ASP A 1 640 ? -36.971 -8.880 23.304 1.00 97.81 640 ASP A N 1
ATOM 5071 C CA . ASP A 1 640 ? -37.812 -9.683 22.411 1.00 97.81 640 ASP A CA 1
ATOM 5072 C C . ASP A 1 640 ? -37.194 -9.792 21.010 1.00 97.81 640 ASP A C 1
ATOM 5074 O O . ASP A 1 640 ? -37.128 -10.878 20.425 1.00 97.81 640 ASP A O 1
ATOM 5078 N N . TYR A 1 641 ? -36.664 -8.684 20.480 1.00 98.19 641 TYR A N 1
ATOM 5079 C CA . TYR A 1 641 ? -35.964 -8.715 19.199 1.00 98.19 641 TYR A CA 1
ATOM 5080 C C . TYR A 1 641 ? -34.680 -9.550 19.260 1.00 98.19 641 TYR A C 1
ATOM 5082 O O . TYR A 1 641 ? -34.463 -10.388 18.385 1.00 98.19 641 TYR A O 1
ATOM 5090 N N . ALA A 1 642 ? -33.847 -9.367 20.285 1.00 97.50 642 ALA A N 1
ATOM 5091 C CA . ALA A 1 642 ? -32.625 -10.145 20.464 1.00 97.50 642 ALA A CA 1
ATOM 5092 C C . ALA A 1 642 ? -32.933 -11.649 20.541 1.00 97.50 642 ALA A C 1
ATOM 5094 O O . ALA A 1 642 ? -32.272 -12.440 19.866 1.00 97.50 642 ALA A O 1
ATOM 5095 N N . ALA A 1 643 ? -33.999 -12.036 21.254 1.00 97.00 643 ALA A N 1
ATOM 5096 C CA . ALA A 1 643 ? -34.445 -13.426 21.339 1.00 97.00 643 ALA A CA 1
ATOM 5097 C C . ALA A 1 643 ? -34.808 -13.995 19.962 1.00 97.00 643 ALA A C 1
ATOM 5099 O O . ALA A 1 643 ? -34.405 -15.112 19.635 1.00 97.00 643 ALA A O 1
ATOM 5100 N N . SER A 1 644 ? -35.479 -13.207 19.112 1.00 96.88 644 SER A N 1
ATOM 5101 C CA . SER A 1 644 ? -35.775 -13.599 17.723 1.00 96.88 644 SER A CA 1
ATOM 5102 C C . SER A 1 644 ? -34.524 -13.785 16.850 1.00 96.88 644 SER A C 1
ATOM 5104 O O . SER A 1 644 ? -34.580 -14.459 15.824 1.00 96.88 644 SER A O 1
ATOM 5106 N N . ARG A 1 645 ? -33.386 -13.221 17.270 1.00 97.12 645 ARG A N 1
ATOM 5107 C CA . ARG A 1 645 ? -32.073 -13.337 16.620 1.00 97.12 645 ARG A CA 1
ATOM 5108 C C . ARG A 1 645 ? -31.139 -14.337 17.307 1.00 97.12 645 ARG A C 1
ATOM 5110 O O . ARG A 1 645 ? -29.949 -14.365 17.010 1.00 97.12 645 ARG A O 1
ATOM 5117 N N . GLY A 1 646 ? -31.663 -15.169 18.210 1.00 95.75 646 GLY A N 1
ATOM 5118 C CA . GLY A 1 646 ? -30.884 -16.204 18.893 1.00 95.75 646 GLY A CA 1
ATOM 5119 C C . GLY A 1 646 ? -30.021 -15.688 20.047 1.00 95.75 646 GLY A C 1
ATOM 5120 O O . GLY A 1 646 ? -29.080 -16.369 20.452 1.00 95.75 646 GLY A O 1
ATOM 5121 N N . LEU A 1 647 ? -30.338 -14.514 20.599 1.00 96.25 647 LEU A N 1
ATOM 5122 C CA . LEU A 1 647 ? -29.612 -13.898 21.709 1.00 96.25 647 LEU A CA 1
ATOM 5123 C C . LEU A 1 647 ? -30.529 -13.603 22.900 1.00 96.25 647 LEU A C 1
ATOM 5125 O O . LEU A 1 647 ? -31.666 -13.176 22.749 1.00 96.25 647 LEU A O 1
ATOM 5129 N N . ILE A 1 648 ? -30.012 -13.758 24.112 1.00 97.44 648 ILE A N 1
ATOM 5130 C CA . ILE A 1 648 ? -30.646 -13.295 25.344 1.00 97.44 648 ILE A CA 1
ATOM 5131 C C . ILE A 1 648 ? -29.997 -11.975 25.751 1.00 97.44 648 ILE A C 1
ATOM 5133 O O . ILE A 1 648 ? -28.797 -11.934 26.013 1.00 97.44 648 ILE A O 1
ATOM 5137 N N . LEU A 1 649 ? -30.799 -10.914 25.858 1.00 97.50 649 LEU A N 1
ATOM 5138 C CA . LEU A 1 649 ? -30.393 -9.658 26.489 1.00 97.50 649 LEU A CA 1
ATOM 5139 C C . LEU A 1 649 ? -30.644 -9.753 28.002 1.00 97.50 649 LEU A C 1
ATOM 5141 O O . LEU A 1 649 ? -31.770 -9.564 28.464 1.00 97.50 649 LEU A O 1
ATOM 5145 N N . ALA A 1 650 ? -29.614 -10.082 28.779 1.00 96.81 650 ALA A N 1
ATOM 5146 C CA . ALA A 1 650 ? -29.760 -10.331 30.214 1.00 96.81 650 ALA A CA 1
ATOM 5147 C C . ALA A 1 650 ? -30.043 -9.044 31.005 1.00 96.81 650 ALA A C 1
ATOM 5149 O O . ALA A 1 650 ? -30.981 -8.977 31.807 1.00 96.81 650 ALA A O 1
ATOM 5150 N N . ASP A 1 651 ? -29.246 -8.013 30.735 1.00 97.00 651 ASP A N 1
ATOM 5151 C CA . ASP A 1 651 ? -29.395 -6.659 31.253 1.00 97.00 651 ASP A CA 1
ATOM 5152 C C . ASP A 1 651 ? -28.747 -5.635 30.307 1.00 97.00 651 ASP A C 1
ATOM 5154 O O . ASP A 1 651 ? -27.956 -5.992 29.429 1.00 97.00 651 ASP A O 1
ATOM 5158 N N . THR A 1 652 ? -29.121 -4.366 30.468 1.00 97.38 652 THR A N 1
ATOM 5159 C CA . THR A 1 652 ? -28.555 -3.225 29.732 1.00 97.38 652 THR A CA 1
ATOM 5160 C C . THR A 1 652 ? -28.563 -1.969 30.590 1.00 97.38 652 THR A C 1
ATOM 5162 O O . THR A 1 652 ? -29.403 -1.829 31.480 1.00 97.38 652 THR A O 1
ATOM 5165 N N . LYS A 1 653 ? -27.666 -1.036 30.278 1.00 96.69 653 LYS A N 1
ATOM 5166 C CA . LYS A 1 653 ? -27.597 0.315 30.841 1.00 96.69 653 LYS A CA 1
ATOM 5167 C C . LYS A 1 653 ? -27.998 1.337 29.779 1.00 96.69 653 LYS A C 1
ATOM 5169 O O . LYS A 1 653 ? -27.402 1.354 28.705 1.00 96.69 653 LYS A O 1
ATOM 5174 N N . PHE A 1 654 ? -28.978 2.182 30.083 1.00 98.12 654 PHE A N 1
ATOM 5175 C CA . PHE A 1 654 ? -29.311 3.355 29.275 1.00 98.12 654 PHE A CA 1
ATOM 5176 C C . PHE A 1 654 ? -28.858 4.636 29.973 1.00 98.12 654 PHE A C 1
ATOM 5178 O O . PHE A 1 654 ? -28.793 4.691 31.201 1.00 98.12 654 PHE A O 1
ATOM 5185 N N . GLU A 1 655 ? -28.624 5.682 29.188 1.00 97.50 655 GLU A N 1
ATOM 5186 C CA . GLU A 1 655 ? -28.469 7.041 29.692 1.00 97.50 655 GLU A CA 1
ATOM 5187 C C . GLU A 1 655 ? -29.499 7.951 29.033 1.00 97.50 655 GLU A C 1
ATOM 5189 O O . GLU A 1 655 ? -29.832 7.805 27.854 1.00 97.50 655 GLU A O 1
ATOM 5194 N N . PHE A 1 656 ? -29.994 8.913 29.803 1.00 98.06 656 PHE A N 1
ATOM 5195 C CA . PHE A 1 656 ? -30.980 9.874 29.335 1.00 98.06 656 PHE A CA 1
ATOM 5196 C C . PHE A 1 656 ? -30.454 11.293 29.493 1.00 98.06 656 PHE A C 1
ATOM 5198 O O . PHE A 1 656 ? -29.654 11.592 30.380 1.00 98.06 656 PHE A O 1
ATOM 5205 N N . GLY A 1 657 ? -30.920 12.175 28.621 1.00 97.25 657 GLY A N 1
ATOM 5206 C CA . GLY A 1 657 ? -30.583 13.586 28.649 1.00 97.25 657 GLY A CA 1
ATOM 5207 C C . GLY A 1 657 ? -31.805 14.456 28.424 1.00 97.25 657 GLY A C 1
ATOM 5208 O O . GLY A 1 657 ? -32.840 14.003 27.937 1.00 97.25 657 GLY A O 1
ATOM 5209 N N . LEU A 1 658 ? -31.664 15.723 28.780 1.00 96.81 658 LEU A N 1
ATOM 5210 C CA . LEU A 1 658 ? -32.671 16.747 28.580 1.00 96.81 658 LEU A CA 1
ATOM 5211 C C . LEU A 1 658 ? -32.183 17.746 27.530 1.00 96.81 658 LEU A C 1
ATOM 5213 O O . LEU A 1 658 ? -31.061 18.252 27.616 1.00 96.81 658 LEU A O 1
ATOM 5217 N N . ILE A 1 659 ? -33.038 18.046 26.556 1.00 95.31 659 ILE A N 1
ATOM 5218 C CA . ILE A 1 659 ? -32.824 19.103 25.555 1.00 95.31 659 ILE A CA 1
ATOM 5219 C C . ILE A 1 659 ? -34.001 20.086 25.566 1.00 95.31 659 ILE A C 1
ATOM 5221 O O . ILE A 1 659 ? -35.079 19.714 26.032 1.00 95.31 659 ILE A O 1
ATOM 5225 N N . PRO A 1 660 ? -33.847 21.326 25.069 1.00 93.31 660 PRO A N 1
ATOM 5226 C CA . PRO A 1 660 ? -34.986 22.218 24.858 1.00 93.31 660 PRO A CA 1
ATOM 5227 C C . PRO A 1 660 ? -36.049 21.549 23.979 1.00 93.31 660 PRO A C 1
ATOM 5229 O O . PRO A 1 660 ? -35.717 20.939 22.960 1.00 93.31 660 PRO A O 1
ATOM 5232 N N . SER A 1 661 ? -37.320 21.642 24.373 1.00 90.25 661 SER A N 1
ATOM 5233 C CA . SER A 1 661 ? -38.411 21.064 23.588 1.00 90.25 661 SER A CA 1
ATOM 5234 C C . SER A 1 661 ? -38.589 21.835 22.271 1.00 90.25 661 SER A C 1
ATOM 5236 O O . SER A 1 661 ? -38.642 23.068 22.296 1.00 90.25 661 SER A O 1
ATOM 5238 N N . PRO A 1 662 ? -38.738 21.142 21.124 1.00 84.25 662 PRO A N 1
ATOM 5239 C CA . PRO A 1 662 ? -39.038 21.785 19.844 1.00 84.25 662 PRO A CA 1
ATOM 5240 C C . PRO A 1 662 ? -40.374 22.539 19.841 1.00 84.25 662 PRO A C 1
ATOM 5242 O O . PRO A 1 662 ? -40.536 23.500 19.095 1.00 84.25 662 PRO A O 1
ATOM 5245 N N . GLU A 1 663 ? -41.335 22.091 20.654 1.00 87.00 663 GLU A N 1
ATOM 5246 C CA . GLU A 1 663 ? -42.685 22.664 20.730 1.00 87.00 663 GLU A CA 1
ATOM 5247 C C . GLU A 1 663 ? -42.754 23.869 21.679 1.00 87.00 663 GLU A C 1
ATOM 5249 O O . GLU A 1 663 ? -43.547 24.784 21.469 1.00 87.00 663 GLU A O 1
ATOM 5254 N N . ASP A 1 664 ? -41.920 23.873 22.723 1.00 88.00 664 ASP A N 1
ATOM 5255 C CA . ASP A 1 664 ? -41.870 24.916 23.748 1.00 88.00 664 ASP A CA 1
ATOM 5256 C C . ASP A 1 664 ? -40.442 25.027 24.318 1.00 88.00 664 ASP A C 1
ATOM 5258 O O . ASP A 1 664 ? -40.086 24.272 25.227 1.00 88.00 664 ASP A O 1
ATOM 5262 N N . PRO A 1 665 ? -39.618 25.978 23.837 1.00 84.50 665 PRO A N 1
ATOM 5263 C CA . PRO A 1 665 ? -38.231 26.135 24.279 1.00 84.50 665 PRO A CA 1
ATOM 5264 C C . PRO A 1 665 ? -38.056 26.422 25.778 1.00 84.50 665 PRO A C 1
ATOM 5266 O O . PRO A 1 665 ? -36.939 26.336 26.285 1.00 84.50 665 PRO A O 1
ATOM 5269 N N . THR A 1 666 ? -39.130 26.771 26.501 1.00 88.50 666 THR A N 1
ATOM 5270 C CA . THR A 1 666 ? -39.093 26.952 27.963 1.00 88.50 666 THR A CA 1
ATOM 5271 C C . THR A 1 666 ? -39.150 25.628 28.729 1.00 88.50 666 THR A C 1
ATOM 5273 O O . THR A 1 666 ? -38.837 25.587 29.920 1.00 88.50 666 THR A O 1
ATOM 5276 N N . LYS A 1 667 ? -39.513 24.532 28.051 1.00 90.94 667 LYS A N 1
ATOM 5277 C CA . LYS A 1 667 ? -39.584 23.180 28.605 1.00 90.94 667 LYS A CA 1
ATOM 5278 C C . LYS A 1 667 ? -38.424 22.324 28.120 1.00 90.94 667 LYS A C 1
ATOM 5280 O O . LYS A 1 667 ? -37.860 22.532 27.047 1.00 90.94 667 LYS A O 1
ATOM 5285 N N . LYS A 1 668 ? -38.102 21.307 28.915 1.00 93.38 668 LYS A N 1
ATOM 5286 C CA . LYS A 1 668 ? -37.118 20.281 28.574 1.00 93.38 668 LYS A CA 1
ATOM 5287 C C . LYS A 1 668 ? -37.824 19.008 28.107 1.00 93.38 668 LYS A C 1
ATOM 5289 O O . LYS A 1 668 ? -38.824 18.607 28.694 1.00 93.38 668 LYS A O 1
ATOM 5294 N N . GLN A 1 669 ? -37.291 18.379 27.068 1.00 95.31 669 GLN A N 1
ATOM 5295 C CA . GLN A 1 669 ? -37.714 17.082 26.555 1.00 95.31 669 GLN A CA 1
ATOM 5296 C C . GLN A 1 669 ? -36.684 16.016 26.937 1.00 95.31 669 GLN A C 1
ATOM 5298 O O . GLN A 1 669 ? -35.483 16.221 26.753 1.00 95.31 669 GLN A O 1
ATOM 5303 N N . LEU A 1 670 ? -37.167 14.875 27.432 1.00 97.25 670 LEU A N 1
ATOM 5304 C CA . LEU A 1 670 ? -36.354 13.691 27.686 1.00 97.25 670 LEU A CA 1
ATOM 5305 C C . LEU A 1 670 ? -35.983 13.001 26.373 1.00 97.25 670 LEU A C 1
ATOM 5307 O O . LEU A 1 670 ? -36.853 12.706 25.551 1.00 97.25 670 LEU A O 1
ATOM 5311 N N . ILE A 1 671 ? -34.697 12.713 26.202 1.00 97.69 671 ILE A N 1
ATOM 5312 C CA . ILE A 1 671 ? -34.167 11.964 25.067 1.00 97.69 671 ILE A CA 1
ATOM 5313 C C . ILE A 1 671 ? -33.211 10.870 25.534 1.00 97.69 671 ILE A C 1
ATOM 5315 O O . ILE A 1 671 ? -32.590 10.968 26.593 1.00 97.69 671 ILE A O 1
ATOM 5319 N N . LEU A 1 672 ? -33.066 9.839 24.712 1.00 98.19 672 LEU A N 1
ATOM 5320 C CA . LEU A 1 672 ? -32.053 8.806 24.870 1.00 98.19 672 LEU A CA 1
ATOM 5321 C C . LEU A 1 672 ? -30.694 9.317 24.370 1.00 98.19 672 LEU A C 1
ATOM 5323 O O . LEU A 1 672 ? -30.599 9.874 23.270 1.00 98.19 672 LEU A O 1
ATOM 5327 N N . VAL A 1 673 ? -29.648 9.133 25.171 1.00 97.44 673 VAL A N 1
ATOM 5328 C CA . VAL A 1 673 ? -28.277 9.560 24.849 1.00 97.44 673 VAL A CA 1
ATOM 5329 C C . VAL A 1 673 ? -27.306 8.382 24.968 1.00 97.44 673 VAL A C 1
ATOM 5331 O O . VAL A 1 673 ? -27.719 7.254 25.224 1.00 97.44 673 VAL A O 1
ATOM 5334 N N . ASP A 1 674 ? -26.014 8.668 24.814 1.00 95.50 674 ASP A N 1
ATOM 5335 C CA . ASP A 1 674 ? -24.914 7.712 24.963 1.00 95.50 674 ASP A CA 1
ATOM 5336 C C . ASP A 1 674 ? -24.854 6.632 23.859 1.00 95.50 674 ASP A C 1
ATOM 5338 O O . ASP A 1 674 ? -25.206 6.901 22.714 1.00 95.50 674 ASP A O 1
ATOM 5342 N N . GLU A 1 675 ? -24.305 5.448 24.143 1.00 95.38 675 GLU A N 1
ATOM 5343 C CA . GLU A 1 675 ? -24.355 4.299 23.231 1.00 95.38 675 GLU A CA 1
ATOM 5344 C C . GLU A 1 675 ? -25.577 3.426 23.532 1.00 95.38 675 GLU A C 1
ATOM 5346 O O . GLU A 1 675 ? -26.075 3.407 24.658 1.00 95.38 675 GLU A O 1
ATOM 5351 N N . LEU A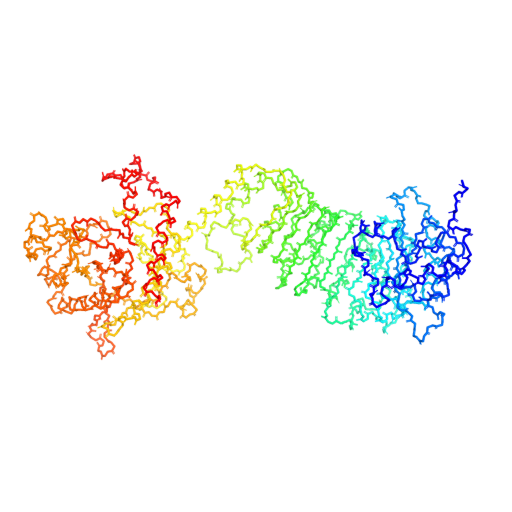 1 676 ? -26.047 2.656 22.547 1.00 96.94 676 LEU A N 1
ATOM 5352 C CA . LEU A 1 676 ? -27.299 1.923 22.695 1.00 96.94 676 LEU A CA 1
ATOM 5353 C C . LEU A 1 676 ? -27.141 0.421 22.467 1.00 96.94 676 LEU A C 1
ATOM 5355 O O . LEU A 1 676 ? -26.838 -0.021 21.360 1.00 96.94 676 LEU A O 1
ATOM 5359 N N . LEU A 1 677 ? -27.425 -0.354 23.523 1.00 96.88 677 LEU A N 1
ATOM 5360 C CA . LEU A 1 677 ? -27.579 -1.815 23.488 1.00 96.88 677 LEU A CA 1
ATOM 5361 C C . LEU A 1 677 ? -26.382 -2.558 22.868 1.00 96.88 677 LEU A C 1
ATOM 5363 O O . LEU A 1 677 ? -26.545 -3.537 22.130 1.00 96.88 677 LEU A O 1
ATOM 5367 N N . THR A 1 678 ? -25.174 -2.081 23.158 1.00 95.81 678 THR A N 1
ATOM 5368 C CA . THR A 1 678 ? -23.921 -2.658 22.670 1.00 95.81 678 THR A CA 1
ATOM 5369 C C . THR A 1 678 ? -23.386 -3.713 23.652 1.00 95.81 678 THR A C 1
ATOM 5371 O O . THR A 1 678 ? -23.769 -3.705 24.821 1.00 95.81 678 THR A O 1
ATOM 5374 N N . PRO A 1 679 ? -22.445 -4.591 23.256 1.00 92.88 679 PRO A N 1
ATOM 5375 C CA . PRO A 1 679 ? -21.759 -5.492 24.190 1.00 92.88 679 PRO A CA 1
ATOM 5376 C C . PRO A 1 679 ? -20.940 -4.781 25.285 1.00 92.88 679 PRO A C 1
ATOM 5378 O O . PRO A 1 679 ? -20.503 -5.419 26.242 1.00 92.88 679 PRO A O 1
ATOM 5381 N N . ASP A 1 680 ? -20.704 -3.469 25.163 1.00 90.88 680 ASP A N 1
ATOM 5382 C CA . ASP A 1 680 ? -20.062 -2.672 26.210 1.00 90.88 680 ASP A CA 1
ATOM 5383 C C . ASP A 1 680 ? -21.075 -2.187 27.264 1.00 90.88 680 ASP A C 1
ATOM 5385 O O . ASP A 1 680 ? -20.701 -2.087 28.436 1.00 90.88 680 ASP A O 1
ATOM 5389 N N . SER A 1 681 ? -22.331 -1.930 26.871 1.00 92.56 681 SER A N 1
ATOM 5390 C CA . SER A 1 681 ? -23.416 -1.459 27.750 1.00 92.56 681 SER A CA 1
ATOM 5391 C C . SER A 1 681 ? -24.431 -2.538 28.152 1.00 92.56 681 SER A C 1
ATOM 5393 O O . SER A 1 681 ? -25.294 -2.282 28.993 1.00 92.56 681 SER A O 1
ATOM 5395 N N . SER A 1 682 ? -24.336 -3.739 27.575 1.00 94.19 682 SER A N 1
ATOM 5396 C CA . SER A 1 682 ? -25.301 -4.835 27.724 1.00 94.19 682 SER A CA 1
ATOM 5397 C C . SER A 1 682 ? -24.634 -6.197 27.879 1.00 94.19 682 SER A C 1
ATOM 5399 O O . SER A 1 682 ? -23.545 -6.433 27.353 1.00 94.19 682 SER A O 1
ATOM 5401 N N . ARG A 1 683 ? -25.336 -7.131 28.526 1.00 93.38 683 ARG A N 1
ATOM 5402 C CA . ARG A 1 683 ? -24.962 -8.553 28.553 1.00 93.38 683 ARG A CA 1
ATOM 5403 C C . ARG A 1 683 ? -25.779 -9.344 27.538 1.00 93.38 683 ARG A C 1
ATOM 5405 O O . ARG A 1 683 ? -26.988 -9.500 27.710 1.00 93.38 683 ARG A O 1
ATOM 5412 N N . TYR A 1 684 ? -25.102 -9.866 26.517 1.00 94.81 684 TYR A N 1
ATOM 5413 C CA . TYR A 1 684 ? -25.694 -10.738 25.501 1.00 94.81 684 TYR A CA 1
ATOM 5414 C C . TYR A 1 684 ? -25.204 -12.172 25.665 1.00 94.81 684 TYR A C 1
ATOM 5416 O O . TYR A 1 684 ? -24.007 -12.440 25.550 1.00 94.81 684 TYR A O 1
ATOM 5424 N N . TRP A 1 685 ? -26.132 -13.101 25.869 1.00 95.06 685 TRP A N 1
ATOM 5425 C CA . TRP A 1 685 ? -25.847 -14.536 25.899 1.00 95.06 685 TRP A CA 1
ATOM 5426 C C . TRP A 1 685 ? -26.410 -15.217 24.652 1.00 95.06 685 TRP A C 1
ATOM 5428 O O . TRP A 1 685 ? -27.439 -14.773 24.139 1.00 95.06 685 TRP A O 1
ATOM 5438 N N . PRO A 1 686 ? -25.791 -16.296 24.155 1.00 93.88 686 PRO A N 1
ATOM 5439 C CA . PRO A 1 686 ? -26.434 -17.129 23.151 1.00 93.88 686 PRO A CA 1
ATOM 5440 C C . PRO A 1 686 ? -27.705 -17.748 23.742 1.00 93.88 686 PRO A C 1
ATOM 5442 O O . PRO A 1 686 ? -27.712 -18.234 24.874 1.00 93.88 686 PRO A O 1
ATOM 5445 N N . LEU A 1 687 ? -28.795 -17.721 22.973 1.00 94.62 687 LEU A N 1
ATOM 5446 C CA . LEU A 1 687 ? -30.023 -18.431 23.336 1.00 94.62 687 LEU A CA 1
ATOM 5447 C C . LEU A 1 687 ? -29.793 -19.947 23.294 1.00 94.62 687 LEU A C 1
ATOM 5449 O O . LEU A 1 687 ? -30.312 -20.691 24.127 1.00 94.62 687 LEU A O 1
ATOM 5453 N N . GLU A 1 688 ? -28.989 -20.400 22.332 1.00 93.38 688 GLU A N 1
ATOM 5454 C CA . GLU A 1 688 ? -28.547 -21.785 22.251 1.00 93.38 688 GLU A CA 1
ATOM 5455 C C . GLU A 1 688 ? -27.675 -22.141 23.462 1.00 93.38 688 GLU A C 1
ATOM 5457 O O . GLU A 1 688 ? -26.687 -21.478 23.767 1.00 93.38 688 GLU A O 1
ATOM 5462 N N . GLY A 1 689 ? -28.053 -23.207 24.168 1.00 91.75 689 GLY A N 1
ATOM 5463 C CA . GLY A 1 689 ? -27.305 -23.703 25.322 1.00 91.75 689 GLY A CA 1
ATOM 5464 C C . GLY A 1 689 ? -27.557 -22.965 26.642 1.00 91.75 689 GLY A C 1
ATOM 5465 O O . GLY A 1 689 ? -27.032 -23.415 27.661 1.00 91.75 689 GLY A O 1
ATOM 5466 N N . TYR A 1 690 ? -28.383 -21.909 26.669 1.00 95.56 690 TYR A N 1
ATOM 5467 C CA . TYR A 1 690 ? -28.747 -21.205 27.905 1.00 95.56 690 TYR A CA 1
ATOM 5468 C C . TYR A 1 690 ? -29.385 -22.147 28.939 1.00 95.56 690 TYR A C 1
ATOM 5470 O O . TYR A 1 690 ? -30.351 -22.861 28.645 1.00 95.56 690 TYR A O 1
ATOM 5478 N N . LYS A 1 691 ? -28.864 -22.121 30.173 1.00 94.88 691 LYS A N 1
ATOM 5479 C CA . LYS A 1 691 ? -29.413 -22.872 31.314 1.00 94.88 691 LYS A CA 1
ATOM 5480 C C . LYS A 1 691 ? -29.285 -22.073 32.615 1.00 94.88 691 LYS A C 1
ATOM 5482 O O . LYS A 1 691 ? -28.167 -21.694 32.961 1.00 94.88 691 LYS A O 1
ATOM 5487 N N . PRO A 1 692 ? -30.375 -21.857 33.373 1.00 95.75 692 PRO A N 1
ATOM 5488 C CA . PRO A 1 692 ? -30.290 -21.225 34.686 1.00 95.75 692 PRO A CA 1
ATOM 5489 C C . PRO A 1 692 ? -29.531 -22.119 35.680 1.00 95.75 692 PRO A C 1
ATOM 5491 O O . PRO A 1 692 ? -29.514 -23.343 35.542 1.00 95.75 692 PRO A O 1
ATOM 5494 N N . GLY A 1 693 ? -28.932 -21.506 36.701 1.00 93.69 693 GLY A N 1
ATOM 5495 C CA . GLY A 1 693 ? -28.176 -22.199 37.748 1.00 93.69 693 GLY A CA 1
ATOM 5496 C C . GLY A 1 693 ? -26.659 -22.038 37.668 1.00 93.69 693 GLY A C 1
ATOM 5497 O O . GLY A 1 693 ? -25.947 -22.730 38.391 1.00 93.69 693 GLY A O 1
ATOM 5498 N N . GLY A 1 694 ? -26.153 -21.143 36.818 1.00 89.19 694 GLY A N 1
ATOM 5499 C CA . GLY A 1 694 ? -24.719 -20.887 36.703 1.00 89.19 694 GLY A CA 1
ATOM 5500 C C . GLY A 1 694 ? -24.365 -19.771 35.715 1.00 89.19 694 GLY A C 1
ATOM 5501 O O . GLY A 1 694 ? -25.264 -19.105 35.181 1.00 89.19 694 GLY A O 1
ATOM 5502 N N . PRO A 1 695 ? -23.060 -19.559 35.467 1.00 86.88 695 PRO A N 1
ATOM 5503 C CA . PRO A 1 695 ? -22.578 -18.560 34.521 1.00 86.88 695 PRO A CA 1
ATOM 5504 C C . PRO A 1 695 ? -22.939 -18.937 33.079 1.00 86.88 695 PRO A C 1
ATOM 5506 O O . PRO A 1 695 ? -23.010 -20.117 32.735 1.00 86.88 695 PRO A O 1
ATOM 5509 N N . GLN A 1 696 ? -23.137 -17.928 32.229 1.00 88.88 696 GLN A N 1
ATOM 5510 C CA . GLN A 1 696 ? -23.443 -18.107 30.806 1.00 88.88 696 GLN A CA 1
ATOM 5511 C C . GLN A 1 696 ? -22.250 -17.696 29.931 1.00 88.88 696 GLN A C 1
ATOM 5513 O O . GLN A 1 696 ? -21.545 -16.742 30.282 1.00 88.88 696 GLN A O 1
ATOM 5518 N N . PRO A 1 697 ? -22.039 -18.347 28.770 1.00 83.81 697 PRO A N 1
ATOM 5519 C CA . PRO A 1 697 ? -21.195 -17.790 27.720 1.00 83.81 697 PRO A CA 1
ATOM 5520 C C . PRO A 1 697 ? -21.701 -16.395 27.346 1.00 83.81 697 PRO A C 1
ATOM 5522 O O . PRO A 1 697 ? -22.909 -16.169 27.299 1.00 83.81 697 PRO A O 1
ATOM 5525 N N . SER A 1 698 ? -20.795 -15.462 27.069 1.00 80.69 698 SER A N 1
ATOM 5526 C CA . SER A 1 698 ? -21.191 -14.102 26.716 1.00 80.69 698 SER A CA 1
ATOM 5527 C C . SER A 1 698 ? -20.477 -13.584 25.477 1.00 80.69 698 SER A C 1
ATOM 5529 O O . SER A 1 698 ? -19.304 -13.888 25.242 1.00 80.69 698 SER A O 1
ATOM 5531 N N . PHE A 1 699 ? -21.206 -12.774 24.712 1.00 80.81 699 PHE A N 1
ATOM 5532 C CA . PHE A 1 699 ? -20.681 -11.942 23.633 1.00 80.81 699 PHE A CA 1
ATOM 5533 C C . PHE A 1 699 ? -20.116 -10.604 24.139 1.00 80.81 699 PHE A C 1
ATOM 5535 O O . PHE A 1 699 ? -19.560 -9.840 23.355 1.00 80.81 699 PHE A O 1
ATOM 5542 N N . ASP A 1 700 ? -20.251 -10.321 25.440 1.00 77.00 700 ASP A N 1
ATOM 5543 C CA . ASP A 1 700 ? -19.701 -9.132 26.092 1.00 77.00 700 ASP A CA 1
ATOM 5544 C C . ASP A 1 700 ? -18.246 -9.324 26.573 1.00 77.00 700 ASP A C 1
ATOM 5546 O O . ASP A 1 700 ? -17.555 -10.301 26.267 1.00 77.00 700 ASP A O 1
ATOM 5550 N N . LYS A 1 701 ? -17.771 -8.362 27.368 1.00 82.56 701 LYS A N 1
ATOM 5551 C CA . LYS A 1 701 ? -16.444 -8.327 28.001 1.00 82.56 701 LYS A CA 1
ATOM 5552 C C . LYS A 1 701 ? -16.103 -9.546 28.875 1.00 82.56 701 LYS A C 1
ATOM 5554 O O . LYS A 1 701 ? -14.974 -9.621 29.354 1.00 82.56 701 LYS A O 1
ATOM 5559 N N . GLN A 1 702 ? -17.014 -10.489 29.116 1.00 82.00 702 GLN A N 1
ATOM 5560 C CA . GLN A 1 702 ? -16.768 -11.656 29.962 1.00 82.00 702 GLN A CA 1
ATOM 5561 C C . GLN A 1 702 ? -15.591 -12.508 29.478 1.00 82.00 702 GLN A C 1
ATOM 5563 O O . GLN A 1 702 ? -14.775 -12.911 30.298 1.00 82.00 702 GLN A O 1
ATOM 5568 N N . TYR A 1 703 ? -15.425 -12.692 28.165 1.00 84.62 703 TYR A N 1
ATOM 5569 C CA . TYR A 1 703 ? -14.280 -13.432 27.618 1.00 84.62 703 TYR A CA 1
ATOM 5570 C C . TYR A 1 703 ? -12.930 -12.807 28.017 1.00 84.62 703 TYR A C 1
ATOM 5572 O O . TYR A 1 703 ? -12.003 -13.505 28.432 1.00 84.62 703 TYR A O 1
ATOM 5580 N N . LEU A 1 704 ? -12.851 -11.473 27.967 1.00 88.56 704 LEU A N 1
ATOM 5581 C CA . LEU A 1 704 ? -11.690 -10.707 28.414 1.00 88.56 704 LEU A CA 1
ATOM 5582 C C . LEU A 1 704 ? -11.515 -10.770 29.939 1.00 88.56 704 LEU A C 1
ATOM 5584 O O . LEU A 1 704 ? -10.392 -10.916 30.418 1.00 88.56 704 LEU A O 1
ATOM 5588 N N . ARG A 1 705 ? -12.609 -10.675 30.708 1.00 87.75 705 ARG A N 1
ATOM 5589 C CA . ARG A 1 705 ? -12.587 -10.779 32.179 1.00 87.75 705 ARG A CA 1
ATOM 5590 C C . ARG A 1 705 ? -12.054 -12.137 32.639 1.00 87.75 705 ARG A C 1
ATOM 5592 O O . ARG A 1 705 ? -11.185 -12.182 33.505 1.00 87.75 705 ARG A O 1
ATOM 5599 N N . ASP A 1 706 ? -12.514 -13.222 32.024 1.00 85.25 706 ASP A N 1
ATOM 5600 C CA . ASP A 1 706 ? -12.080 -14.582 32.350 1.00 85.25 706 ASP A CA 1
ATOM 5601 C C . ASP A 1 706 ? -10.601 -14.796 32.010 1.00 85.25 706 ASP A C 1
ATOM 5603 O O . ASP A 1 706 ? -9.877 -15.469 32.745 1.00 85.25 706 ASP A O 1
ATOM 5607 N N . TRP A 1 707 ? -10.117 -14.227 30.900 1.00 90.19 707 TRP A N 1
ATOM 5608 C CA . TRP A 1 707 ? -8.682 -14.205 30.614 1.00 90.19 707 TRP A CA 1
ATOM 5609 C C . TRP A 1 707 ? -7.910 -13.389 31.651 1.00 90.19 707 TRP A C 1
ATOM 5611 O O . TRP A 1 707 ? -6.970 -13.931 32.214 1.00 90.19 707 TRP A O 1
ATOM 5621 N N . LEU A 1 708 ? -8.332 -12.165 31.988 1.00 88.00 708 LEU A N 1
ATOM 5622 C CA . LEU A 1 708 ? -7.647 -11.342 32.992 1.00 88.00 708 LEU A CA 1
ATOM 5623 C C . LEU A 1 708 ? -7.481 -12.092 34.315 1.00 88.00 708 LEU A C 1
ATOM 5625 O O . LEU A 1 708 ? -6.378 -12.142 34.848 1.00 88.00 708 LEU A O 1
ATOM 5629 N N . VAL A 1 709 ? -8.543 -12.727 34.819 1.00 86.94 709 VAL A N 1
ATOM 5630 C CA . VAL A 1 709 ? -8.483 -13.518 36.059 1.00 86.94 709 VAL A CA 1
ATOM 5631 C C . VAL A 1 709 ? -7.519 -14.703 35.926 1.00 86.94 709 VAL A C 1
ATOM 5633 O O . VAL A 1 709 ? -6.701 -14.917 36.819 1.00 86.94 709 VAL A O 1
ATOM 5636 N N . ARG A 1 710 ? -7.560 -15.451 34.812 1.00 89.06 710 ARG A N 1
ATOM 5637 C CA . ARG A 1 710 ? -6.638 -16.580 34.558 1.00 89.06 710 ARG A CA 1
ATOM 5638 C C . ARG A 1 710 ? -5.181 -16.137 34.414 1.00 89.06 710 ARG A C 1
ATOM 5640 O O . ARG A 1 710 ? -4.296 -16.828 34.904 1.00 89.06 710 ARG A O 1
ATOM 5647 N N . SER A 1 711 ? -4.952 -14.968 33.826 1.00 85.56 711 SER A N 1
ATOM 5648 C CA . SER A 1 711 ? -3.650 -14.295 33.726 1.00 85.56 711 SER A CA 1
ATOM 5649 C C . SER A 1 711 ? -3.214 -13.658 35.049 1.00 85.56 711 SER A C 1
ATOM 5651 O O . SER A 1 711 ? -2.175 -13.005 35.130 1.00 85.56 711 SER A O 1
ATOM 5653 N N . GLY A 1 712 ? -4.000 -13.864 36.107 1.00 85.38 712 GLY A N 1
ATOM 5654 C CA . GLY A 1 712 ? -3.668 -13.492 37.464 1.00 85.38 712 GLY A CA 1
ATOM 5655 C C . GLY A 1 712 ? -4.096 -12.085 37.838 1.00 85.38 712 GLY A C 1
ATOM 5656 O O . GLY A 1 712 ? -3.523 -11.559 38.771 1.00 85.38 712 GLY A O 1
ATOM 5657 N N . PHE A 1 713 ? -5.044 -11.425 37.178 1.00 85.31 713 PHE A N 1
ATOM 5658 C CA . PHE A 1 713 ? -5.572 -10.139 37.650 1.00 85.31 713 PHE A CA 1
ATOM 5659 C C . PHE A 1 713 ? -6.190 -10.276 39.054 1.00 85.31 713 PHE A C 1
ATOM 5661 O O . PHE A 1 713 ? -6.997 -11.169 39.313 1.00 85.31 713 PHE A O 1
ATOM 5668 N N . ARG A 1 714 ? -5.824 -9.370 39.968 1.00 85.00 714 ARG A N 1
ATOM 5669 C CA . ARG A 1 714 ? -6.404 -9.227 41.313 1.00 85.00 714 ARG A CA 1
ATOM 5670 C C . ARG A 1 714 ? -6.406 -7.753 41.716 1.00 85.00 714 ARG A C 1
ATOM 5672 O O . ARG A 1 714 ? -5.578 -6.988 41.227 1.00 85.00 714 ARG A O 1
ATOM 5679 N N . LYS A 1 715 ? -7.334 -7.367 42.600 1.00 80.50 715 LYS A N 1
ATOM 5680 C CA . LYS A 1 715 ? -7.434 -5.997 43.133 1.00 80.50 715 LYS A CA 1
ATOM 5681 C C . LYS A 1 715 ? -6.079 -5.549 43.700 1.00 80.50 715 LYS A C 1
ATOM 5683 O O . LYS A 1 715 ? -5.451 -6.318 44.426 1.00 80.50 715 LYS A O 1
ATOM 5688 N N . GLY A 1 716 ? -5.653 -4.330 43.377 1.00 76.81 716 GLY A N 1
ATOM 5689 C CA . GLY A 1 716 ? -4.326 -3.794 43.702 1.00 76.81 716 GLY A CA 1
ATOM 5690 C C . GLY A 1 716 ? -3.287 -3.938 42.583 1.00 76.81 716 GLY A C 1
ATOM 5691 O O . GLY A 1 716 ? -2.141 -3.542 42.773 1.00 76.81 716 GLY A O 1
ATOM 5692 N N . LEU A 1 717 ? -3.655 -4.517 41.435 1.00 81.69 717 LEU A N 1
ATOM 5693 C CA . LEU A 1 717 ? -2.786 -4.666 40.259 1.00 81.69 717 LEU A CA 1
ATOM 5694 C C . LEU A 1 717 ? -3.400 -4.076 39.001 1.00 81.69 717 LEU A C 1
ATOM 5696 O O . LEU A 1 717 ? -3.155 -4.524 37.883 1.00 81.69 717 LEU A O 1
ATOM 5700 N N . GLU A 1 718 ? -4.190 -3.032 39.187 1.00 82.81 718 GLU A N 1
ATOM 5701 C CA . GLU A 1 718 ? -4.764 -2.230 38.119 1.00 82.81 718 GLU A CA 1
ATOM 5702 C C . GLU A 1 718 ? -3.663 -1.666 37.198 1.00 82.81 718 GLU A C 1
ATOM 5704 O O . GLU A 1 718 ? -3.851 -1.568 35.988 1.00 82.81 718 GLU A O 1
ATOM 5709 N N . SER A 1 719 ? -2.472 -1.405 37.752 1.00 76.00 719 SER A N 1
ATOM 5710 C CA . SER A 1 719 ? -1.304 -0.878 37.036 1.00 76.00 719 SER A CA 1
ATOM 5711 C C . SER A 1 719 ? -0.536 -1.896 36.182 1.00 76.00 719 SER A C 1
ATOM 5713 O O . SER A 1 719 ? 0.370 -1.487 35.461 1.00 76.00 719 SER A O 1
ATOM 5715 N N . GLY A 1 720 ? -0.867 -3.193 36.223 1.00 80.81 720 GLY A N 1
ATOM 5716 C CA . GLY A 1 720 ? -0.229 -4.235 35.403 1.00 80.81 720 GLY A CA 1
ATOM 5717 C C . GLY A 1 720 ? 0.110 -5.523 36.170 1.00 80.81 720 GLY A C 1
ATOM 5718 O O . GLY A 1 720 ? -0.052 -5.570 37.392 1.00 80.81 720 GLY A O 1
ATOM 5719 N N . PRO A 1 721 ? 0.620 -6.570 35.489 1.00 77.62 721 PRO A N 1
ATOM 5720 C CA . PRO A 1 721 ? 0.870 -7.893 36.079 1.00 77.62 721 PRO A CA 1
ATOM 5721 C C . PRO A 1 721 ? 1.810 -7.876 37.296 1.00 77.62 721 PRO A C 1
ATOM 5723 O O . PRO A 1 721 ? 1.613 -8.648 38.241 1.00 77.62 721 PRO A O 1
ATOM 5726 N N . GLU A 1 722 ? 2.803 -6.977 37.281 1.00 78.50 722 GLU A N 1
ATOM 5727 C CA . GLU A 1 722 ? 3.785 -6.780 38.358 1.00 78.50 722 GLU A CA 1
ATOM 5728 C C . GLU A 1 722 ? 3.396 -5.679 39.360 1.00 78.50 722 GLU A C 1
ATOM 5730 O O . GLU A 1 722 ? 4.135 -5.433 40.311 1.00 78.50 722 GLU A O 1
ATOM 5735 N N . GLY A 1 723 ? 2.274 -4.979 39.151 1.00 68.81 723 GLY A N 1
ATOM 5736 C CA . GLY A 1 723 ? 1.819 -3.897 40.035 1.00 68.81 723 GLY A CA 1
ATOM 5737 C C . GLY A 1 723 ? 2.642 -2.610 39.970 1.00 68.81 723 GLY A C 1
ATOM 5738 O O . GLY A 1 723 ? 2.483 -1.742 40.823 1.00 68.81 723 GLY A O 1
ATOM 5739 N N . LYS A 1 724 ? 3.524 -2.468 38.975 1.00 70.56 724 LYS A N 1
ATOM 5740 C CA . LYS A 1 724 ? 4.312 -1.249 38.752 1.00 70.56 724 LYS A CA 1
ATOM 5741 C C . LYS A 1 724 ? 3.526 -0.259 37.901 1.00 70.56 724 LYS A C 1
ATOM 5743 O O . LYS A 1 724 ? 2.951 -0.638 36.882 1.00 70.56 724 LYS A O 1
ATOM 5748 N N . GLU A 1 725 ? 3.532 1.012 38.294 1.00 62.88 725 GLU A N 1
ATOM 5749 C CA . GLU A 1 725 ? 2.928 2.084 37.499 1.00 62.88 725 GLU A CA 1
ATOM 5750 C C . GLU A 1 725 ? 3.500 2.126 36.074 1.00 62.88 725 GLU A C 1
ATOM 5752 O O . GLU A 1 725 ? 4.687 1.895 35.841 1.00 62.88 725 GLU A O 1
ATOM 5757 N N . GLY A 1 726 ? 2.629 2.406 35.102 1.00 57.56 726 GLY A N 1
ATOM 5758 C CA . GLY A 1 726 ? 3.001 2.575 33.697 1.00 57.56 726 GLY A CA 1
ATOM 5759 C C . GLY A 1 726 ? 3.102 1.290 32.868 1.00 57.56 726 GLY A C 1
ATOM 5760 O O . GLY A 1 726 ? 3.169 1.396 31.643 1.00 57.56 726 GLY A O 1
ATOM 5761 N N . GLN A 1 727 ? 3.062 0.089 33.461 1.00 67.75 727 GLN A N 1
ATOM 5762 C CA . GLN A 1 727 ? 3.087 -1.162 32.685 1.00 67.75 727 GLN A CA 1
ATOM 5763 C C . GLN A 1 727 ? 1.746 -1.448 32.000 1.00 67.75 727 GLN A C 1
ATOM 5765 O O . GLN A 1 727 ? 1.724 -1.745 30.809 1.00 67.75 727 GLN A O 1
ATOM 5770 N N . GLY A 1 728 ? 0.633 -1.310 32.721 1.00 77.00 728 GLY A N 1
ATOM 5771 C CA . GLY A 1 728 ? -0.699 -1.699 32.263 1.00 77.00 728 GLY A CA 1
ATOM 5772 C C . GLY A 1 728 ? -0.810 -3.194 31.943 1.00 77.00 728 GLY A C 1
ATOM 5773 O O . GLY A 1 728 ? 0.145 -3.961 32.049 1.00 77.00 728 GLY A O 1
ATOM 5774 N N . TRP A 1 729 ? -2.002 -3.621 31.543 1.00 83.06 729 TRP A N 1
ATOM 5775 C CA . TRP A 1 729 ? -2.250 -4.988 31.082 1.00 83.06 729 TRP A CA 1
ATOM 5776 C C . TRP A 1 729 ? -2.303 -5.017 29.554 1.00 83.06 729 TRP A C 1
ATOM 5778 O O . TRP A 1 729 ? -3.054 -4.247 28.953 1.00 83.06 729 TRP A O 1
ATOM 5788 N N . VAL A 1 730 ? -1.510 -5.894 28.935 1.00 82.88 730 VAL A N 1
ATOM 5789 C CA . VAL A 1 730 ? -1.493 -6.133 27.482 1.00 82.88 730 VAL A CA 1
ATOM 5790 C C . VAL A 1 730 ? -2.200 -7.456 27.202 1.00 82.88 730 VAL A C 1
ATOM 5792 O O . VAL A 1 730 ? -1.855 -8.469 27.797 1.00 82.88 730 VAL A O 1
ATOM 5795 N N . ILE A 1 731 ? -3.201 -7.422 26.328 1.00 83.31 731 ILE A N 1
ATOM 5796 C CA . ILE A 1 731 ? -4.022 -8.551 25.893 1.00 83.31 731 ILE A CA 1
ATOM 5797 C C . ILE A 1 731 ? -3.242 -9.396 24.884 1.00 83.31 731 ILE A C 1
ATOM 5799 O O . ILE A 1 731 ? -2.731 -8.855 23.902 1.00 83.31 731 ILE A O 1
ATOM 5803 N N . ASP A 1 732 ? -3.228 -10.712 25.080 1.00 82.81 732 ASP A N 1
ATOM 5804 C CA . ASP A 1 732 ? -2.657 -11.656 24.115 1.00 82.81 732 ASP A CA 1
ATOM 5805 C C . ASP A 1 732 ? -3.429 -11.635 22.784 1.00 82.81 732 ASP A C 1
ATOM 5807 O O . ASP A 1 732 ? -4.651 -11.467 22.758 1.00 82.81 732 ASP A O 1
ATOM 5811 N N . GLU A 1 733 ? -2.744 -11.866 21.662 1.00 77.75 733 GLU A N 1
ATOM 5812 C CA . GLU A 1 733 ? -3.337 -11.790 20.316 1.00 77.75 733 GLU A CA 1
ATOM 5813 C C . GLU A 1 733 ? -4.557 -12.716 20.139 1.00 77.75 733 GLU A C 1
ATOM 5815 O O . GLU A 1 733 ? -5.575 -12.319 19.566 1.00 77.75 733 GLU A O 1
ATOM 5820 N N . GLU A 1 734 ? -4.509 -13.928 20.702 1.00 81.44 734 GLU A N 1
ATOM 5821 C CA . GLU A 1 734 ? -5.633 -14.875 20.692 1.00 81.44 734 GLU A CA 1
ATOM 5822 C C . GLU A 1 734 ? -6.878 -14.296 21.380 1.00 81.44 734 GLU A C 1
ATOM 5824 O O . GLU A 1 734 ? -8.013 -14.489 20.931 1.00 81.44 734 GLU A O 1
ATOM 5829 N N . ILE A 1 735 ? -6.678 -13.542 22.460 1.00 87.88 735 ILE A N 1
ATOM 5830 C CA . ILE A 1 735 ? -7.761 -12.927 23.222 1.00 87.88 735 ILE A CA 1
ATOM 5831 C C . ILE A 1 735 ? -8.286 -11.690 22.505 1.00 87.88 735 ILE A C 1
ATOM 5833 O O . ILE A 1 735 ? -9.502 -11.487 22.481 1.00 87.88 735 ILE A O 1
ATOM 5837 N N . VAL A 1 736 ? -7.410 -10.910 21.862 1.00 83.12 736 VAL A N 1
ATOM 5838 C CA . VAL A 1 736 ? -7.817 -9.805 20.982 1.00 83.12 736 VAL A CA 1
ATOM 5839 C C . VAL A 1 736 ? -8.738 -10.332 19.884 1.00 83.12 736 VAL A C 1
ATOM 5841 O O . VAL A 1 736 ? -9.868 -9.856 19.745 1.00 83.12 736 VAL A O 1
ATOM 5844 N N . LYS A 1 737 ? -8.302 -11.371 19.163 1.00 83.44 737 LYS A N 1
ATOM 5845 C CA . LYS A 1 737 ? -9.078 -11.995 18.088 1.00 83.44 737 LYS A CA 1
ATOM 5846 C C . LYS A 1 737 ? -10.387 -12.590 18.601 1.00 83.44 737 LYS A C 1
ATOM 5848 O O . LYS A 1 737 ? -11.448 -12.265 18.080 1.00 83.44 737 LYS A O 1
ATOM 5853 N N . GLY A 1 738 ? -10.339 -13.391 19.666 1.00 87.25 738 GLY A N 1
ATOM 5854 C CA . GLY A 1 738 ? -11.533 -14.016 20.235 1.00 87.25 738 GLY A CA 1
ATOM 5855 C C . GLY A 1 738 ? -12.546 -13.009 20.795 1.00 87.25 738 GLY A C 1
ATOM 5856 O O . GLY A 1 738 ? -13.750 -13.272 20.770 1.00 87.25 738 GLY A O 1
ATOM 5857 N N . THR A 1 739 ? -12.089 -11.849 21.276 1.00 89.44 739 THR A N 1
ATOM 5858 C CA . THR A 1 739 ? -12.975 -10.745 21.675 1.00 89.44 739 THR A CA 1
ATOM 5859 C C . THR A 1 739 ? -13.584 -10.076 20.444 1.00 89.44 739 THR A C 1
ATOM 5861 O O . THR A 1 739 ? -14.801 -9.910 20.386 1.00 89.44 739 THR A O 1
ATOM 5864 N N . ALA A 1 740 ? -12.775 -9.750 19.430 1.00 88.38 740 ALA A N 1
ATOM 5865 C CA . ALA A 1 740 ? -13.255 -9.153 18.182 1.00 88.38 740 ALA A CA 1
ATOM 5866 C C . ALA A 1 740 ? -14.294 -10.039 17.473 1.00 88.38 740 ALA A C 1
ATOM 5868 O O . ALA A 1 740 ? -15.308 -9.536 16.993 1.00 88.38 740 ALA A O 1
ATOM 5869 N N . ASP A 1 741 ? -14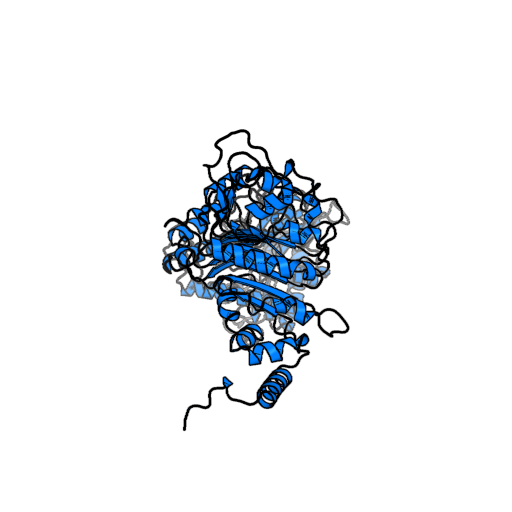.071 -11.354 17.445 1.00 89.31 741 ASP A N 1
ATOM 5870 C CA . ASP A 1 741 ? -14.968 -12.322 16.812 1.00 89.31 741 ASP A CA 1
ATOM 5871 C C . ASP A 1 741 ? -16.348 -12.339 17.479 1.00 89.31 741 ASP A C 1
ATOM 5873 O O . ASP A 1 741 ? -17.359 -12.291 16.780 1.00 89.31 741 ASP A O 1
ATOM 5877 N N . ARG A 1 742 ? -16.406 -12.283 18.816 1.00 90.19 742 ARG A N 1
ATOM 5878 C CA . ARG A 1 742 ? -17.671 -12.194 19.567 1.00 90.19 742 ARG A CA 1
ATOM 5879 C C . ARG A 1 742 ? -18.429 -10.899 19.295 1.00 90.19 742 ARG A C 1
ATOM 5881 O O . ARG A 1 742 ? -19.643 -10.932 19.113 1.00 90.19 742 ARG A O 1
ATOM 5888 N N . TYR A 1 743 ? -17.725 -9.768 19.228 1.00 91.44 743 TYR A N 1
ATOM 5889 C CA . TYR A 1 743 ? -18.345 -8.482 18.892 1.00 91.44 743 TYR A CA 1
ATOM 5890 C C . TYR A 1 743 ? -18.907 -8.520 17.467 1.00 91.44 743 TYR A C 1
ATOM 5892 O O . TYR A 1 743 ? -20.046 -8.115 17.240 1.00 91.44 743 TYR A O 1
ATOM 5900 N N . ARG A 1 744 ? -18.145 -9.072 16.515 1.00 92.69 744 ARG A N 1
ATOM 5901 C CA . ARG A 1 744 ? -18.572 -9.219 15.118 1.00 92.69 744 ARG A CA 1
ATOM 5902 C C . ARG A 1 744 ? -19.774 -10.149 14.982 1.00 92.69 744 ARG A C 1
ATOM 5904 O O . ARG A 1 744 ? -20.673 -9.873 14.192 1.00 92.69 744 ARG A O 1
ATOM 5911 N N . GLU A 1 745 ? -19.805 -11.231 15.750 1.00 92.19 745 GLU A N 1
ATOM 5912 C CA . GLU A 1 745 ? -20.929 -12.163 15.783 1.00 92.19 745 GLU A CA 1
ATOM 5913 C C . GLU A 1 745 ? -22.190 -11.512 16.362 1.00 92.19 745 GLU A C 1
ATOM 5915 O O . GLU A 1 745 ? -23.253 -11.613 15.750 1.00 92.19 745 GLU A O 1
ATOM 5920 N N . ALA A 1 746 ? -22.072 -10.751 17.456 1.00 91.44 746 ALA A N 1
ATOM 5921 C CA . ALA A 1 746 ? -23.188 -9.987 18.014 1.00 91.44 746 ALA A CA 1
ATOM 5922 C C . ALA A 1 746 ? -23.744 -8.961 17.010 1.00 91.44 746 ALA A C 1
ATOM 5924 O O . ALA A 1 746 ? -24.957 -8.895 16.805 1.00 91.44 746 ALA A O 1
ATOM 5925 N N . VAL A 1 747 ? -22.867 -8.205 16.332 1.00 94.25 747 VAL A N 1
ATOM 5926 C CA . VAL A 1 747 ? -23.256 -7.291 15.242 1.00 94.25 747 VAL A CA 1
ATOM 5927 C C . VAL A 1 747 ? -24.014 -8.053 14.159 1.00 94.25 747 VAL A C 1
ATOM 5929 O O . VAL A 1 747 ? -25.108 -7.644 13.768 1.00 94.25 747 VAL A O 1
ATOM 5932 N N . LYS A 1 748 ? -23.462 -9.176 13.689 1.00 95.00 748 LYS A N 1
ATOM 5933 C CA . LYS A 1 748 ? -24.055 -9.983 12.620 1.00 95.00 748 LYS A CA 1
ATOM 5934 C C . LYS A 1 748 ? -25.452 -10.475 12.995 1.00 95.00 748 LYS A C 1
ATOM 5936 O O . LYS A 1 748 ? -26.369 -10.284 12.207 1.00 95.00 748 LYS A O 1
ATOM 5941 N N . LEU A 1 749 ? -25.615 -11.074 14.175 1.00 94.38 749 LEU A N 1
ATOM 5942 C CA . LEU A 1 749 ? -26.892 -11.638 14.623 1.00 94.38 749 LEU A CA 1
ATOM 5943 C C . LEU A 1 749 ? -27.969 -10.561 14.799 1.00 94.38 749 LEU A C 1
ATOM 5945 O O . LEU A 1 749 ? -29.105 -10.753 14.375 1.00 94.38 749 LEU A O 1
ATOM 5949 N N . LEU A 1 750 ? -27.621 -9.416 15.395 1.00 94.31 750 LEU A N 1
ATOM 5950 C CA . LEU A 1 750 ? -28.592 -8.355 15.675 1.00 94.31 750 LEU A CA 1
ATOM 5951 C C . LEU A 1 750 ? -28.988 -7.552 14.428 1.00 94.31 750 LEU A C 1
ATOM 5953 O O . LEU A 1 750 ? -30.126 -7.084 14.354 1.00 94.31 750 LEU A O 1
ATOM 5957 N N . THR A 1 751 ? -28.071 -7.374 13.471 1.00 92.50 751 THR A N 1
ATOM 5958 C CA . THR A 1 751 ? -28.279 -6.479 12.315 1.00 92.50 751 THR A CA 1
ATOM 5959 C C . THR A 1 751 ? -28.650 -7.182 11.008 1.00 92.50 751 THR A C 1
ATOM 5961 O O . THR A 1 751 ? -29.162 -6.514 10.108 1.00 92.50 751 THR A O 1
ATOM 5964 N N . SER A 1 752 ? -28.450 -8.504 10.899 1.00 81.69 752 SER A N 1
ATOM 5965 C CA . SER A 1 752 ? -29.225 -9.343 9.962 1.00 81.69 752 SER A CA 1
ATOM 5966 C C . SER A 1 752 ? -30.698 -9.298 10.334 1.00 81.69 752 SER A C 1
ATOM 5968 O O . SER A 1 752 ? -31.594 -9.532 9.488 1.00 81.69 752 SER A O 1
#

InterPro domains:
  IPR001636 Phosphoribosylaminoimidazole-succinocarboxamide synthase [TIGR00081] (453-719)
  IPR018236 SAICAR synthetase, conserved site [PS01057] (550-564)
  IPR018236 SAICAR synthetase, conserved site [PS01058] (649-657)
  IPR028923 SAICAR synthetase/ADE2, N-terminal [MF_00137] (454-752)
  IPR028923 SAICAR synthetase/ADE2, N-terminal [PF01259] (457-710)

Nearest PDB structures (foldseek):
  1obg-assembly1_A  TM=9.115E-01  e=3.146E-32  Saccharomyces cerevisiae
  3r9r-assembly1_A  TM=9.095E-01  e=7.481E-27  Mycobacteroides abscessus ATCC 19977
  6yyb-assembly1_A  TM=9.090E-01  e=1.012E-26  Mycobacteroides abscessus ATCC 19977
  6yy6-assembly1_A  TM=9.068E-01  e=8.273E-27  Mycobacteroides abscessus ATCC 19977
  6yya-assembly1_A  TM=9.082E-01  e=1.119E-26  Mycobacteroides abscessus ATCC 19977

Sequence (752 aa):
MPSLSLNHLPTELHALILDFLLSCSNPRRKARPIVGFTHRSEVRSSTSSSFPYNAALTCKLWRDLLSQRPECWTQVAFDVSQNPNPLMDVFLWTDQGAVDPITIEVLVFNSAETPEEVDKATERRNVAAITAILLPHVNRCLRIVFDIMFSSSLPPPDLFYRLNALILVELNLDCQVDDIDTHEYPDPSQREKIQDGYRWPSLVELSLTGFWFLHLALHLNNPSQLFAGSNPLSIDLRLSAFTFLEEGQYTLRNLLEYLGGMDELQTIHFDRLMLSHAPFDSDVLPSYPHVFQSEHLILGFSSVSKDLLVQLNQLLPDTTPQAKISSLSFRKCEIPSIDRLPNSSHLVFTDVIDDQLGTGLRNAIASRSGRTIQVIRCHGFSDAFLEWFGEPAEPTREGSLLDLLRLRTFPAYGLMMIRVIDCQNFSSTSLRSFIERRHNGLYEMAQNSDLPDLKLLSKGKVRDIYSTSSPDHLLFVASDRISAYDVILRNGIPDKGKMLTQLSLFWFKKLGDIIPNHFVTADIDSMPVEVRKYKDQLEGRTMLVRKAEVVPLEAIVRGYLAGSAWSEYKKSGTVHGIPMPEGLVESQKLPQAIFTPSTKAEQGAHDENISPEQAAKIVGQELFDQISTAALKLYTTAADYAASRGLILADTKFEFGLIPSPEDPTKKQLILVDELLTPDSSRYWPLEGYKPGGPQPSFDKQYLRDWLVRSGFRKGLESGPEGKEGQGWVIDEEIVKGTADRYREAVKLLTS

Secondary structure (DSSP, 8-state):
-----GGGS-HHHHHHHHHHHHHHS-TTS-----TTTTSHHHHHHHHTT-TTHHHHHH-HHHHHHHTT-GGG-SEEEEETTS--GGGTTHHHHTTSS-SSPPPEEEEEE---SSGGG--HHHHHHHHHHHHHHHGGGGGGEEEEEEEEEEGGGSPPTHHHHTTT-TT--EEEEEEEE----GGGS--GGGSPPBPBTB--TT--EEEEEHHHHHHHHHHBS-GGGTTTTS-SS-EEEEEEEEEEBSSSSSBHHHHHHHHTT-TTEEEEEEEEEEESSPPP--S-----TTTT--TT-EEEEES--HHHHHHHHHHS-SS--S--EEEEEEES-B----TTSPPEEEEEEES-B--TT-HHHHHHHHH---SEEEEES-TT-SHHHHHHHTSPBPPPTTS-TTS-S---B-SSTT--EEEEES--S--HHHHHHHHHHHHHHHHHHHHS---TTS-EEEE-SSEEEEE-SSTTEEEEEE-S--EETTEEPSS--TTHHHHHHHHHHHHHHHHTTTS-BSEEE--GGGS-HHHHTTHHHHTTTEEEEE--EE-SEEEEEEEE--HHHHHHHHHHSEETTEE--TT--TTPEEEEEEE--EE---BTBPP-B--HHHHHHHH-HHHHHHHHHHHHHHHHHHHHHHHHTTEEEEEEEEEEEEEE-SS-TTSEEEEEES--S-TTTEEEEESTT--SSS----SSTHHHHHHHHHTT--TT-TT-TT--TT------HHHHHHHHHHHHHHHHHHH-

Radius of gyration: 39.28 Å; Cα contacts (8 Å, |Δi|>4): 1434; chains: 1; bounding box: 79×77×109 Å

pLDDT: mean 84.24, std 14.33, range [34.09, 98.69]

Mean predicted aligned error: 16.18 Å